Protein AF-A0A2Z7B6P4-F1 (afdb_monomer_lite)

Secondary structure (DSSP, 8-state):
-------------------HHHHTHHHHTGGGGTTTTSSSSSSSTBSS-TTTTTSSS-SSSSBSSS--SB-SS-B--SSSSTTTSSS-BSS---SSSHHHHHTSSS-STTSSSSSTTTHHHHTTTSTT-SSTTTTHHHHHTTHHHHHHHTTSSTTTTTS-S-TTTTSSSSS--BTTSTTTSTTTTTTSTTSTTSTT--TTSSSS-GGGTHHHHHHHGGGG----GGGTTTTT--STTSSTTSSTTTT----SSSGGGS-BTBS--SB---SSS-TT-TTTGGG---SSSSS--SS-SSHHHHTTS-SSSSSTTTBS-TTGGGTTT-TTS-SSSTTTTTTT-TTTSTTSSSSSSSSSTTB-SSSS--SBSBTT--TTPPPPGGGSSTT-TTSSSSS-SSSSSS-S-SS-SSS-S--TTSSSS-GGGTSS----SSSS-TTTTT--SSBTTTTTTTT---TTHHHHTTTTT------S--TTSTHHHHTT-STTSSSS-SS--------------------------------S------------STTHHHHTTGGGSSGGG-TTTS-SSSSSBSSS-SSTTTS-SSSSSBBB-SB-SSSB----S--TTTB-SSSHHHHTTTTTTTHHHHS-TTTT-STTHHHHHHTTTTTTS---STTGGGTTTTTGGGSSSSTTTTTSSTTTT--GGGTHHHHT-TTHHHHTHHHHTTTTSSSSSSS-SS-SSTTTTTT---S-TTTTGGGGG----SHHHHTTT--SSTTTSSSSSTTSSS--TTTT-SSSSSSBTTTT---GGGTTSSTTT-TT--SSSS-SSSSS-S-S-TTTSS---SSS----BSS-----S--TTSSSTT-BTTGGG-SSSS-HHHHHSSSSSSSBSSSS-TTTBTSB-S-SS----SSS--STTSS--SSSS--SSSSSSTTSSSTTS---TT-STTSTTTTTSS---S-THHHHB---TTTSB-SSSS-TT-TTTTGGGGT-S------S---STTTTTGGGG-SSTTTTTT--GGGSS-HHHHHHHHHHHHHHHHHHTT-S-HHHHHHHHHHHHTT-TTTTTGGGG--S--HHHHHHHHHHHHHHHSTT-EEEETTTEEEEGGGHHHHHHHHHHHTT--HHHHHHHHHHHHHHHIIIIIHHHHH--------GGG----SS---------------------------------------------------------------------------------------

pLDDT: mean 72.04, std 19.72, range [20.62, 92.56]

Structure (mmCIF, N/CA/C/O backbone):
data_AF-A0A2Z7B6P4-F1
#
_entry.id   AF-A0A2Z7B6P4-F1
#
loop_
_atom_site.group_PDB
_atom_site.id
_atom_site.type_symbol
_atom_site.label_atom_id
_atom_site.label_alt_id
_atom_site.label_comp_id
_atom_site.label_asym_id
_atom_site.label_entity_id
_atom_site.label_seq_id
_atom_site.pdbx_PDB_ins_code
_atom_site.Cartn_x
_atom_site.Cartn_y
_atom_site.Cartn_z
_atom_site.occupancy
_atom_site.B_iso_or_equiv
_atom_site.auth_seq_id
_atom_site.auth_comp_id
_atom_site.auth_asym_id
_atom_site.auth_atom_id
_atom_site.pdbx_PDB_model_num
ATOM 1 N N . MET A 1 1 ? -33.768 -17.126 -15.209 1.00 25.47 1 MET A N 1
ATOM 2 C CA . MET A 1 1 ? -35.132 -17.092 -14.631 1.00 25.47 1 MET A CA 1
ATOM 3 C C . MET A 1 1 ? -35.053 -17.015 -13.109 1.00 25.47 1 MET A C 1
ATOM 5 O O . MET A 1 1 ? -33.952 -17.085 -12.572 1.00 25.47 1 MET A O 1
ATOM 9 N N . ALA A 1 2 ? -36.173 -16.739 -12.441 1.00 30.47 2 ALA A N 1
ATOM 10 C CA . ALA A 1 2 ? -36.207 -16.218 -11.075 1.00 30.47 2 ALA A CA 1
ATOM 11 C C . ALA A 1 2 ? -36.108 -17.276 -9.960 1.00 30.47 2 ALA A C 1
ATOM 13 O O . ALA A 1 2 ? -36.708 -18.338 -10.050 1.00 30.47 2 ALA A O 1
ATOM 14 N N . MET A 1 3 ? -35.461 -16.895 -8.855 1.00 22.42 3 MET A N 1
ATOM 15 C CA . MET A 1 3 ? -36.092 -16.876 -7.524 1.00 22.42 3 MET A CA 1
ATOM 16 C C . MET A 1 3 ? -35.323 -15.904 -6.620 1.00 22.42 3 MET A C 1
ATOM 18 O O . MET A 1 3 ? -34.405 -16.270 -5.887 1.00 22.42 3 MET A O 1
ATOM 22 N N . GLY A 1 4 ? -35.671 -14.620 -6.717 1.00 24.25 4 GLY A N 1
ATOM 23 C CA . GLY A 1 4 ? -35.150 -13.589 -5.826 1.00 24.25 4 GLY A CA 1
ATOM 24 C C . GLY A 1 4 ? -36.003 -13.496 -4.567 1.00 24.25 4 GLY A C 1
ATOM 25 O O . GLY A 1 4 ? -37.035 -12.834 -4.590 1.00 24.25 4 GLY A O 1
ATOM 26 N N . PHE A 1 5 ? -35.566 -14.109 -3.465 1.00 25.88 5 PHE A N 1
ATOM 27 C CA . PHE A 1 5 ? -36.158 -13.832 -2.154 1.00 25.88 5 PHE A CA 1
ATOM 28 C C . PHE A 1 5 ? -35.806 -12.405 -1.724 1.00 25.88 5 PHE A C 1
ATOM 30 O O . PHE A 1 5 ? -34.721 -12.139 -1.201 1.00 25.88 5 PHE A O 1
ATOM 37 N N . ALA A 1 6 ? -36.734 -11.479 -1.956 1.00 32.88 6 ALA A N 1
ATOM 38 C CA . ALA A 1 6 ? -36.700 -10.167 -1.338 1.00 32.88 6 ALA A CA 1
ATOM 39 C C . ALA A 1 6 ? -36.921 -10.328 0.173 1.00 32.88 6 ALA A C 1
ATOM 41 O O . ALA A 1 6 ? -37.965 -10.811 0.602 1.00 32.88 6 ALA A O 1
ATOM 42 N N . ILE A 1 7 ? -35.944 -9.911 0.980 1.00 26.44 7 ILE A N 1
ATOM 43 C CA . ILE A 1 7 ? -36.135 -9.724 2.421 1.00 26.44 7 ILE A CA 1
ATOM 44 C C . ILE A 1 7 ? -36.267 -8.223 2.666 1.00 26.44 7 ILE A C 1
ATOM 46 O O . ILE A 1 7 ? -35.288 -7.509 2.894 1.00 26.44 7 ILE A O 1
ATOM 50 N N . THR A 1 8 ? -37.505 -7.743 2.584 1.00 33.22 8 THR A N 1
ATOM 51 C CA . THR A 1 8 ? -37.924 -6.499 3.230 1.00 33.22 8 THR A CA 1
ATOM 52 C C . THR A 1 8 ? -37.836 -6.699 4.740 1.00 33.22 8 THR A C 1
ATOM 54 O O . THR A 1 8 ? -38.489 -7.586 5.283 1.00 33.22 8 THR A O 1
ATOM 57 N N . GLY A 1 9 ? -37.001 -5.908 5.411 1.00 24.62 9 GLY A N 1
ATOM 58 C CA . GLY A 1 9 ? -36.741 -6.050 6.842 1.00 24.62 9 GLY A CA 1
ATOM 59 C C . GLY A 1 9 ? -36.008 -4.838 7.406 1.00 24.62 9 GLY A C 1
ATOM 60 O O . GLY A 1 9 ? -34.781 -4.738 7.292 1.00 24.62 9 GLY A O 1
ATOM 61 N N . GLU A 1 10 ? -36.800 -3.922 7.965 1.00 29.97 10 GLU A N 1
ATOM 62 C CA . GLU A 1 10 ? -36.460 -2.948 9.014 1.00 29.97 10 GLU A CA 1
ATOM 63 C C . GLU A 1 10 ? -34.976 -2.572 9.111 1.00 29.97 10 GLU A C 1
ATOM 65 O O . GLU A 1 10 ? -34.192 -3.174 9.840 1.00 29.97 10 GLU A O 1
ATOM 70 N N . ALA A 1 11 ? -34.569 -1.548 8.372 1.00 34.12 11 ALA A N 1
ATOM 71 C CA . ALA A 1 11 ? -33.454 -0.696 8.768 1.00 34.12 11 ALA A CA 1
ATOM 72 C C . ALA A 1 11 ? -34.046 0.706 8.880 1.00 34.12 11 ALA A C 1
ATOM 74 O O . ALA A 1 11 ? -34.611 1.183 7.893 1.00 34.12 11 ALA A O 1
ATOM 75 N N . GLY A 1 12 ? -34.010 1.311 10.065 1.00 43.41 12 GLY A N 1
ATOM 76 C CA . GLY A 1 12 ? -34.730 2.550 10.299 1.00 43.41 12 GLY A CA 1
ATOM 77 C C . GLY A 1 12 ? -34.123 3.699 9.509 1.00 43.41 12 GLY A C 1
ATOM 78 O O . GLY A 1 12 ? -32.914 3.791 9.257 1.00 43.41 12 GLY A O 1
ATOM 79 N N . ASP A 1 13 ? -35.009 4.555 9.009 1.00 52.75 13 ASP A N 1
ATOM 80 C CA . ASP A 1 13 ? -34.634 5.543 8.016 1.00 52.75 13 ASP A CA 1
ATOM 81 C C . ASP A 1 13 ? -34.236 6.849 8.707 1.00 52.75 13 ASP A C 1
ATOM 83 O O . ASP A 1 13 ? -35.011 7.787 8.856 1.00 52.75 13 ASP A O 1
ATOM 87 N N . TYR A 1 14 ? -32.974 6.924 9.132 1.00 67.38 14 TYR A N 1
ATOM 88 C CA . TYR A 1 14 ? -32.487 8.090 9.859 1.00 67.38 14 TYR A CA 1
ATOM 89 C C . TYR A 1 14 ? -32.640 9.388 9.059 1.00 67.38 14 TYR A C 1
ATOM 91 O O . TYR A 1 14 ? -32.294 9.457 7.871 1.00 67.38 14 TYR A O 1
ATOM 99 N N . ASN A 1 15 ? -33.101 10.437 9.727 1.00 61.72 15 ASN A N 1
ATOM 100 C CA . ASN A 1 15 ? -33.788 11.540 9.077 1.00 61.72 15 ASN A CA 1
ATOM 101 C C . ASN A 1 15 ? -32.844 12.695 8.741 1.00 61.72 15 ASN A C 1
ATOM 103 O O . ASN A 1 15 ? -32.466 13.436 9.652 1.00 61.72 15 ASN A O 1
ATOM 107 N N . GLY A 1 16 ? -32.482 12.913 7.468 1.00 64.56 16 GLY A N 1
ATOM 108 C CA . GLY A 1 16 ? -31.941 14.220 7.068 1.00 64.56 16 GLY A CA 1
ATOM 109 C C . GLY A 1 16 ? -31.173 14.373 5.750 1.00 64.56 16 GLY A C 1
ATOM 110 O O . GLY A 1 16 ? -31.099 13.468 4.924 1.00 64.56 16 GLY A O 1
ATOM 111 N N . ARG A 1 17 ? -30.652 15.593 5.540 1.00 75.25 17 ARG A N 1
ATOM 112 C CA . ARG A 1 17 ? -30.341 16.184 4.223 1.00 75.25 17 ARG A CA 1
ATOM 113 C C . ARG A 1 17 ? -28.927 16.755 4.126 1.00 75.25 17 ARG A C 1
ATOM 115 O O . ARG A 1 17 ? -28.530 17.485 5.017 1.00 75.25 17 ARG A O 1
ATOM 122 N N . MET A 1 18 ? -28.230 16.502 3.018 1.00 74.94 18 MET A N 1
ATOM 123 C CA . MET A 1 18 ? -26.963 17.162 2.654 1.00 74.94 18 MET A CA 1
ATOM 124 C C . MET A 1 18 ? -27.084 18.682 2.790 1.00 74.94 18 MET A C 1
ATOM 126 O O . MET A 1 18 ? -27.994 19.249 2.192 1.00 74.94 18 MET A O 1
ATOM 130 N N . THR A 1 19 ? -26.182 19.356 3.504 1.00 86.12 19 THR A N 1
ATOM 131 C CA . THR A 1 19 ? -26.077 20.821 3.398 1.00 86.12 19 THR A CA 1
ATOM 132 C C . THR A 1 19 ? -24.668 21.252 3.013 1.00 86.12 19 THR A C 1
ATOM 134 O O . THR A 1 19 ? -23.772 20.421 2.870 1.00 86.12 19 THR A O 1
ATOM 137 N N . LEU A 1 20 ? -24.477 22.546 2.750 1.00 80.88 20 LEU A N 1
ATOM 138 C CA . LEU A 1 20 ? -23.283 23.050 2.073 1.00 80.88 20 LEU A CA 1
ATOM 139 C C . LEU A 1 20 ? -22.001 22.730 2.831 1.00 80.88 20 LEU A C 1
ATOM 141 O O . LEU A 1 20 ? -21.051 22.227 2.250 1.00 80.88 20 LEU A O 1
ATOM 145 N N . PHE A 1 21 ? -22.008 22.964 4.137 1.00 84.19 21 PHE A N 1
ATOM 146 C CA . PHE A 1 21 ? -20.901 22.645 5.023 1.00 84.19 21 PHE A CA 1
ATOM 147 C C . PHE A 1 21 ? -20.726 21.125 5.152 1.00 84.19 21 PHE A C 1
ATOM 149 O O . PHE A 1 21 ? -19.793 20.743 5.813 1.00 84.19 21 PHE A O 1
ATOM 156 N N . VAL A 1 22 ? -21.558 20.248 4.556 1.00 84.75 22 VAL A N 1
ATOM 157 C CA . VAL A 1 22 ? -21.144 18.867 4.227 1.00 84.75 22 VAL A CA 1
ATOM 158 C C . VAL A 1 22 ? -20.193 18.880 3.066 1.00 84.75 22 VAL A C 1
ATOM 160 O O . VAL A 1 22 ? -19.111 18.332 3.170 1.00 84.75 22 VAL A O 1
ATOM 163 N N . ILE A 1 23 ? -20.641 19.431 1.945 1.00 85.06 23 ILE A N 1
ATOM 164 C CA . ILE A 1 23 ? -20.043 19.211 0.636 1.00 85.06 23 ILE A CA 1
ATOM 165 C C . ILE A 1 23 ? -18.777 20.042 0.504 1.00 85.06 23 ILE A C 1
ATOM 167 O O . ILE A 1 23 ? -17.749 19.459 0.209 1.00 85.06 23 ILE A O 1
ATOM 171 N N . LEU A 1 24 ? -18.820 21.347 0.818 1.00 84.69 24 LEU A N 1
ATOM 172 C CA . LEU A 1 24 ? -17.640 22.220 0.925 1.00 84.69 24 LEU A CA 1
ATOM 173 C C . LEU A 1 24 ? -16.552 21.555 1.732 1.00 84.69 24 LEU A C 1
ATOM 175 O O . LEU A 1 24 ? -15.373 21.643 1.433 1.00 84.69 24 LEU A O 1
ATOM 179 N N . SER A 1 25 ? -16.960 20.940 2.820 1.00 85.75 25 SER A N 1
ATOM 180 C CA . SER A 1 25 ? -16.035 20.522 3.830 1.00 85.75 25 SER A CA 1
ATOM 181 C C . SER A 1 25 ? -15.534 19.131 3.475 1.00 85.75 25 SER A C 1
ATOM 183 O O . SER A 1 25 ? -14.335 18.955 3.383 1.00 85.75 25 SER A O 1
ATOM 185 N N . CYS A 1 26 ? -16.391 18.226 3.017 1.00 85.12 26 CYS A N 1
ATOM 186 C CA . CYS A 1 26 ? -16.032 17.076 2.187 1.00 85.12 26 CYS A CA 1
ATOM 187 C C . CYS A 1 26 ? -15.504 17.429 0.776 1.00 85.12 26 CYS A C 1
ATOM 189 O O . CYS A 1 26 ? -15.462 16.551 -0.077 1.00 85.12 26 CYS A O 1
ATOM 191 N N . ALA A 1 27 ? -15.075 18.669 0.527 1.00 84.00 27 ALA A N 1
ATOM 192 C CA . ALA A 1 27 ? -14.381 19.104 -0.685 1.00 84.00 27 ALA A CA 1
ATOM 193 C C . ALA A 1 27 ? -13.042 19.758 -0.329 1.00 84.00 27 ALA A C 1
ATOM 195 O O . ALA A 1 27 ? -12.047 19.419 -0.948 1.00 84.00 27 ALA A O 1
ATOM 196 N N . VAL A 1 28 ? -12.969 20.559 0.742 1.00 85.56 28 VAL A N 1
ATOM 197 C CA . VAL A 1 28 ? -11.722 20.923 1.431 1.00 85.56 28 VAL A CA 1
ATOM 198 C C . VAL A 1 28 ? -11.040 19.632 1.846 1.00 85.56 28 VAL A C 1
ATOM 200 O O . VAL A 1 28 ? -9.995 19.343 1.303 1.00 85.56 28 VAL A O 1
ATOM 203 N N . ALA A 1 29 ? -11.718 18.775 2.609 1.00 84.81 29 ALA A N 1
ATOM 204 C CA . ALA A 1 29 ? -11.383 17.369 2.853 1.00 84.81 29 ALA A CA 1
ATOM 205 C C . ALA A 1 29 ? -10.723 16.713 1.671 1.00 84.81 29 ALA A C 1
ATOM 207 O O . ALA A 1 29 ? -9.751 16.005 1.833 1.00 84.81 29 ALA A O 1
ATOM 208 N N . ALA A 1 30 ? -11.320 16.916 0.504 1.00 85.31 30 ALA A N 1
ATOM 209 C CA . ALA A 1 30 ? -10.973 16.281 -0.733 1.00 85.31 30 ALA A CA 1
ATOM 210 C C . ALA A 1 30 ? -9.702 16.887 -1.318 1.00 85.31 30 ALA A C 1
ATOM 212 O O . ALA A 1 30 ? -8.832 16.109 -1.688 1.00 85.31 30 ALA A O 1
ATOM 213 N N . MET A 1 31 ? -9.508 18.213 -1.239 1.00 82.69 31 MET A N 1
ATOM 214 C CA . MET A 1 31 ? -8.195 18.901 -1.297 1.00 82.69 31 MET A CA 1
ATOM 215 C C . MET A 1 31 ? -7.189 18.360 -0.284 1.00 82.69 31 MET A C 1
ATOM 217 O O . MET A 1 31 ? -6.009 18.693 -0.332 1.00 82.69 31 MET A O 1
ATOM 221 N N . GLY A 1 32 ? -7.605 17.395 0.516 1.00 81.69 32 GLY A N 1
ATOM 222 C CA . GLY A 1 32 ? -6.811 16.674 1.449 1.00 81.69 32 GLY A CA 1
ATOM 223 C C . GLY A 1 32 ? -5.960 15.474 1.096 1.00 81.69 32 GLY A C 1
ATOM 224 O O . GLY A 1 32 ? -5.645 14.714 1.988 1.00 81.69 32 GLY A O 1
ATOM 225 N N . GLY A 1 33 ? -5.475 15.192 -0.093 1.00 83.19 33 GLY A N 1
ATOM 226 C CA . GLY A 1 33 ? -5.814 15.700 -1.388 1.00 83.19 33 GLY A CA 1
ATOM 227 C C . GLY A 1 33 ? -4.585 15.855 -2.195 1.00 83.19 33 GLY A C 1
ATOM 228 O O . GLY A 1 33 ? -3.896 14.865 -2.377 1.00 83.19 33 GLY A O 1
ATOM 229 N N . VAL A 1 34 ? -4.314 17.107 -2.580 1.00 86.25 34 VAL A N 1
ATOM 230 C CA . VAL A 1 34 ? -3.411 17.652 -3.615 1.00 86.25 34 VAL A CA 1
ATOM 231 C C . VAL A 1 34 ? -1.940 17.184 -3.646 1.00 86.25 34 VAL A C 1
ATOM 233 O O . VAL A 1 34 ? -1.115 17.758 -4.344 1.00 86.25 34 VAL A O 1
ATOM 236 N N . ILE A 1 35 ? -1.620 16.116 -2.919 1.00 89.12 35 ILE A N 1
ATOM 237 C CA . ILE A 1 35 ? -0.332 15.472 -2.739 1.00 89.12 35 ILE A CA 1
ATOM 238 C C . ILE A 1 35 ? -0.345 13.894 -2.776 1.00 89.12 35 ILE A C 1
ATOM 240 O O . ILE A 1 35 ? 0.747 13.357 -2.824 1.00 89.12 35 ILE A O 1
ATOM 244 N N . PHE A 1 36 ? -1.430 13.069 -2.813 1.00 89.38 36 PHE A N 1
ATOM 245 C CA . PHE A 1 36 ? -1.277 11.582 -3.041 1.00 89.38 36 PHE A CA 1
ATOM 246 C C . PHE A 1 36 ? -1.965 10.892 -4.261 1.00 89.38 36 PHE A C 1
ATOM 248 O O . PHE A 1 36 ? -2.802 10.005 -4.215 1.00 89.38 36 PHE A O 1
ATOM 255 N N . GLY A 1 37 ? -1.545 11.145 -5.466 1.00 86.00 37 GLY A N 1
ATOM 256 C CA . GLY A 1 37 ? -0.848 12.338 -5.818 1.00 86.00 37 GLY A CA 1
ATOM 257 C C . GLY A 1 37 ? 0.592 12.246 -6.168 1.00 86.00 37 GLY A C 1
ATOM 258 O O . GLY A 1 37 ? 0.832 12.375 -7.354 1.00 86.00 37 GLY A O 1
ATOM 259 N N . TYR A 1 38 ? 1.521 12.158 -5.203 1.00 88.19 38 TYR A N 1
ATOM 260 C CA . TYR A 1 38 ? 2.846 12.748 -5.398 1.00 88.19 38 TYR A CA 1
ATOM 261 C C . TYR A 1 38 ? 4.034 11.838 -5.807 1.00 88.19 38 TYR A C 1
ATOM 263 O O . TYR A 1 38 ? 4.581 12.456 -6.693 1.00 88.19 38 TYR A O 1
ATOM 271 N N . ASP A 1 39 ? 4.318 10.511 -5.399 1.00 87.56 39 ASP A N 1
ATOM 272 C CA . ASP A 1 39 ? 5.130 9.152 -5.769 1.00 87.56 39 ASP A CA 1
ATOM 273 C C . ASP A 1 39 ? 4.695 7.791 -6.692 1.00 87.56 39 ASP A C 1
ATOM 275 O O . ASP A 1 39 ? 5.081 6.726 -6.245 1.00 87.56 39 ASP A O 1
ATOM 279 N N . ILE A 1 40 ? 3.970 7.397 -7.838 1.00 86.19 40 ILE A N 1
ATOM 280 C CA . ILE A 1 40 ? 3.212 7.648 -9.188 1.00 86.19 40 ILE A CA 1
ATOM 281 C C . ILE A 1 40 ? 3.747 8.441 -10.439 1.00 86.19 40 ILE A C 1
ATOM 283 O O . ILE A 1 40 ? 4.439 7.801 -11.196 1.00 86.19 40 ILE A O 1
ATOM 287 N N . GLY A 1 41 ? 3.329 9.668 -10.832 1.00 79.25 41 GLY A N 1
ATOM 288 C CA . GLY A 1 41 ? 3.496 10.269 -12.195 1.00 79.25 41 GLY A CA 1
ATOM 289 C C . GLY A 1 41 ? 4.276 11.598 -12.323 1.00 79.25 41 GLY A C 1
ATOM 290 O O . GLY A 1 41 ? 4.290 12.217 -13.386 1.00 79.25 41 GLY A O 1
ATOM 291 N N . VAL A 1 42 ? 4.915 12.024 -11.236 1.00 84.31 42 VAL A N 1
ATOM 292 C CA . VAL A 1 42 ? 6.293 12.601 -11.198 1.00 84.31 42 VAL A CA 1
ATOM 293 C C . VAL A 1 42 ? 7.251 11.425 -10.736 1.00 84.31 42 VAL A C 1
ATOM 295 O O . VAL A 1 42 ? 6.663 10.373 -10.722 1.00 84.31 42 VAL A O 1
ATOM 298 N N . SER A 1 43 ? 8.597 11.316 -10.510 1.00 80.94 43 SER A N 1
ATOM 299 C CA . SER A 1 43 ? 9.364 9.981 -10.408 1.00 80.94 43 SER A CA 1
ATOM 300 C C . SER A 1 43 ? 9.942 9.256 -11.671 1.00 80.94 43 SER A C 1
ATOM 302 O O . SER A 1 43 ? 10.424 9.900 -12.567 1.00 80.94 43 SER A O 1
ATOM 304 N N . GLY A 1 44 ? 9.848 7.941 -11.867 1.00 77.44 44 GLY A N 1
ATOM 305 C CA . GLY A 1 44 ? 10.097 7.141 -13.107 1.00 77.44 44 GLY A CA 1
ATOM 306 C C . GLY A 1 44 ? 9.748 7.643 -14.547 1.00 77.44 44 GLY A C 1
ATOM 307 O O . GLY A 1 44 ? 9.835 6.846 -15.470 1.00 77.44 44 GLY A O 1
ATOM 308 N N . GLY A 1 45 ? 9.340 8.892 -14.829 1.00 73.94 45 GLY A N 1
ATOM 309 C CA . GLY A 1 45 ? 8.661 9.260 -16.092 1.00 73.94 45 GLY A CA 1
ATOM 310 C C . GLY A 1 45 ? 8.415 10.704 -16.557 1.00 73.94 45 GLY A C 1
ATOM 311 O O . GLY A 1 45 ? 7.312 11.218 -16.646 1.00 73.94 45 GLY A O 1
ATOM 312 N N . VAL A 1 46 ? 9.382 11.347 -17.151 1.00 82.94 46 VAL A N 1
ATOM 313 C CA . VAL A 1 46 ? 10.648 11.744 -16.575 1.00 82.94 46 VAL A CA 1
ATOM 314 C C . VAL A 1 46 ? 11.431 10.729 -15.688 1.00 82.94 46 VAL A C 1
ATOM 316 O O . VAL A 1 46 ? 11.758 10.988 -14.536 1.00 82.94 46 VAL A O 1
ATOM 319 N N . THR A 1 47 ? 11.741 9.541 -16.244 1.00 78.19 47 THR A N 1
ATOM 320 C CA . THR A 1 47 ? 12.914 8.627 -15.983 1.00 78.19 47 THR A CA 1
ATOM 321 C C . THR A 1 47 ? 13.303 7.816 -17.194 1.00 78.19 47 THR A C 1
ATOM 323 O O . THR A 1 47 ? 14.430 7.421 -17.434 1.00 78.19 47 THR A O 1
ATOM 326 N N . SER A 1 48 ? 12.319 7.696 -18.042 1.00 74.00 48 SER A N 1
ATOM 327 C CA . SER A 1 48 ? 12.434 8.234 -19.374 1.00 74.00 48 SER A CA 1
ATOM 328 C C . SER A 1 48 ? 13.483 9.330 -19.742 1.00 74.00 48 SER A C 1
ATOM 330 O O . SER A 1 48 ? 14.239 9.047 -20.658 1.00 74.00 48 SER A O 1
ATOM 332 N N . MET A 1 49 ? 13.439 10.601 -19.284 1.00 79.19 49 MET A N 1
ATOM 333 C CA . MET A 1 49 ? 14.015 11.751 -20.039 1.00 79.19 49 MET A CA 1
ATOM 334 C C . MET A 1 49 ? 15.556 11.849 -20.034 1.00 79.19 49 MET A C 1
ATOM 336 O O . MET A 1 49 ? 16.233 11.555 -19.049 1.00 79.19 49 MET A O 1
ATOM 340 N N . GLU A 1 50 ? 16.109 12.305 -21.162 1.00 80.00 50 GLU A N 1
ATOM 341 C CA . GLU A 1 50 ? 17.543 12.311 -21.479 1.00 80.00 50 GLU A CA 1
ATOM 342 C C . GLU A 1 50 ? 18.470 12.940 -20.429 1.00 80.00 50 GLU A C 1
ATOM 344 O O . GLU A 1 50 ? 19.404 12.273 -19.984 1.00 80.00 50 GLU A O 1
ATOM 349 N N . PRO A 1 51 ? 18.308 14.212 -20.027 1.00 80.75 51 PRO A N 1
ATOM 350 C CA . PRO A 1 51 ? 19.437 14.894 -19.395 1.00 80.75 51 PRO A CA 1
ATOM 351 C C . PRO A 1 51 ? 19.429 14.803 -17.857 1.00 80.75 51 PRO A C 1
ATOM 353 O O . PRO A 1 51 ? 20.420 15.116 -17.198 1.00 80.75 51 PRO A O 1
ATOM 356 N N . PHE A 1 52 ? 18.368 14.281 -17.241 1.00 83.75 52 PHE A N 1
ATOM 357 C CA . PHE A 1 52 ? 18.435 13.662 -15.916 1.00 83.75 52 PHE A CA 1
ATOM 358 C C . PHE A 1 52 ? 18.740 12.176 -16.053 1.00 83.75 52 PHE A C 1
ATOM 360 O O . PHE A 1 52 ? 19.026 11.564 -15.054 1.00 83.75 52 PHE A O 1
ATOM 367 N N . LEU A 1 53 ? 18.774 11.558 -17.235 1.00 79.88 53 LEU A N 1
ATOM 368 C CA . LEU A 1 53 ? 19.707 10.439 -17.391 1.00 79.88 53 LEU A CA 1
ATOM 369 C C . LEU A 1 53 ? 21.170 10.967 -17.405 1.00 79.88 53 LEU A C 1
ATOM 371 O O . LEU A 1 53 ? 22.066 10.151 -17.514 1.00 79.88 53 LEU A O 1
ATOM 375 N N . LYS A 1 54 ? 21.480 12.277 -17.185 1.00 78.06 54 LYS A N 1
ATOM 376 C CA . LYS A 1 54 ? 22.849 12.869 -17.306 1.00 78.06 54 LYS A CA 1
ATOM 377 C C . LYS A 1 54 ? 23.608 13.454 -16.086 1.00 78.06 54 LYS A C 1
ATOM 379 O O . LYS A 1 54 ? 24.812 13.238 -16.018 1.00 78.06 54 LYS A O 1
ATOM 384 N N . LYS A 1 55 ? 23.047 14.277 -15.184 1.00 78.44 55 LYS A N 1
ATOM 385 C CA . LYS A 1 55 ? 23.751 15.256 -14.298 1.00 78.44 55 LYS A CA 1
ATOM 386 C C . LYS A 1 55 ? 23.912 15.014 -12.764 1.00 78.44 55 LYS A C 1
ATOM 388 O O . LYS A 1 55 ? 24.904 15.486 -12.238 1.00 78.44 55 LYS A O 1
ATOM 393 N N . PHE A 1 56 ? 23.110 14.228 -12.032 1.00 81.44 56 PHE A N 1
ATOM 394 C CA . PHE A 1 56 ? 23.342 13.644 -10.657 1.00 81.44 56 PHE A CA 1
ATOM 395 C C . PHE A 1 56 ? 23.224 12.046 -10.456 1.00 81.44 56 PHE A C 1
ATOM 397 O O . PHE A 1 56 ? 22.102 11.657 -10.202 1.00 81.44 56 PHE A O 1
ATOM 404 N N . PHE A 1 57 ? 24.265 11.132 -10.530 1.00 82.12 57 PHE A N 1
ATOM 405 C CA . PHE A 1 57 ? 24.439 9.594 -10.586 1.00 82.12 57 PHE A CA 1
ATOM 406 C C . PHE A 1 57 ? 24.928 8.920 -11.954 1.00 82.12 57 PHE A C 1
ATOM 408 O O . PHE A 1 57 ? 24.080 8.459 -12.695 1.00 82.12 57 PHE A O 1
ATOM 415 N N . SER A 1 58 ? 26.224 8.730 -12.348 1.00 76.75 58 SER A N 1
ATOM 416 C CA . SER A 1 58 ? 26.684 8.303 -13.748 1.00 76.75 58 SER A CA 1
ATOM 417 C C . SER A 1 58 ? 27.133 6.858 -14.240 1.00 76.75 58 SER A C 1
ATOM 419 O O . SER A 1 58 ? 28.313 6.543 -14.127 1.00 76.75 58 SER A O 1
ATOM 421 N N . LYS A 1 59 ? 26.309 6.065 -14.987 1.00 76.88 59 LYS A N 1
ATOM 422 C CA . LYS A 1 59 ? 26.649 4.945 -15.951 1.00 76.88 59 LYS A CA 1
ATOM 423 C C . LYS A 1 59 ? 25.561 4.511 -17.024 1.00 76.88 59 LYS A C 1
ATOM 425 O O . LYS A 1 59 ? 25.726 3.446 -17.601 1.00 76.88 59 LYS A O 1
ATOM 430 N N . VAL A 1 60 ? 24.524 5.311 -17.376 1.00 78.06 60 VAL A N 1
ATOM 431 C CA . VAL A 1 60 ? 23.466 5.105 -18.430 1.00 78.06 60 VAL A CA 1
ATOM 432 C C . VAL A 1 60 ? 23.032 6.397 -19.276 1.00 78.06 60 VAL A C 1
ATOM 434 O O . VAL A 1 60 ? 22.259 7.208 -18.818 1.00 78.06 60 VAL A O 1
ATOM 437 N N . TYR A 1 61 ? 23.502 6.607 -20.532 1.00 76.19 61 TYR A N 1
ATOM 438 C CA . TYR A 1 61 ? 23.622 7.836 -21.415 1.00 76.19 61 TYR A CA 1
ATOM 439 C C . TYR A 1 61 ? 24.519 7.554 -22.678 1.00 76.19 61 TYR A C 1
ATOM 441 O O . TYR A 1 61 ? 24.139 7.930 -23.772 1.00 76.19 61 TYR A O 1
ATOM 449 N N . THR A 1 62 ? 25.596 6.742 -22.629 1.00 77.25 62 THR A N 1
ATOM 450 C CA . THR A 1 62 ? 26.264 6.135 -23.836 1.00 77.25 62 THR A CA 1
ATOM 451 C C . THR A 1 62 ? 25.448 4.948 -24.485 1.00 77.25 62 THR A C 1
ATOM 453 O O . THR A 1 62 ? 24.387 5.265 -24.909 1.00 77.25 62 THR A O 1
ATOM 456 N N . ARG A 1 63 ? 25.606 3.613 -24.498 1.00 77.00 63 ARG A N 1
ATOM 457 C CA . ARG A 1 63 ? 24.574 2.573 -24.961 1.00 77.00 63 ARG A CA 1
ATOM 458 C C . ARG A 1 63 ? 23.125 2.860 -25.595 1.00 77.00 63 ARG A C 1
ATOM 460 O O . ARG A 1 63 ? 22.163 2.453 -24.936 1.00 77.00 63 ARG A O 1
ATOM 467 N N . MET A 1 64 ? 22.859 3.415 -26.803 1.00 70.75 64 MET A N 1
ATOM 468 C CA . MET A 1 64 ? 21.858 2.861 -27.792 1.00 70.75 64 MET A CA 1
ATOM 469 C C . MET A 1 64 ? 21.973 3.179 -29.338 1.00 70.75 64 MET A C 1
ATOM 471 O O . MET A 1 64 ? 20.985 2.966 -30.040 1.00 70.75 64 MET A O 1
ATOM 475 N N . MET A 1 65 ? 23.083 3.667 -29.916 1.00 65.12 65 MET A N 1
ATOM 476 C CA . MET A 1 65 ? 23.264 3.925 -31.370 1.00 65.12 65 MET A CA 1
ATOM 477 C C . MET A 1 65 ? 24.323 3.073 -32.137 1.00 65.12 65 MET A C 1
ATOM 479 O O . MET A 1 65 ? 24.447 3.239 -33.347 1.00 65.12 65 MET A O 1
ATOM 483 N N . GLU A 1 66 ? 25.062 2.161 -31.493 1.00 59.84 66 GLU A N 1
ATOM 484 C CA . GLU A 1 66 ? 25.751 1.001 -32.129 1.00 59.84 66 GLU A CA 1
ATOM 485 C C . GLU A 1 66 ? 24.788 -0.226 -32.246 1.00 59.84 66 GLU A C 1
ATOM 487 O O . GLU A 1 66 ? 23.590 -0.079 -31.986 1.00 59.84 66 GLU A O 1
ATOM 492 N N . ASP A 1 67 ? 25.267 -1.446 -32.554 1.00 58.56 67 ASP A N 1
ATOM 493 C CA . ASP A 1 67 ? 24.462 -2.693 -32.450 1.00 58.56 67 ASP A CA 1
ATOM 494 C C . ASP A 1 67 ? 24.586 -3.395 -31.065 1.00 58.56 67 ASP A C 1
ATOM 496 O O . ASP A 1 67 ? 25.194 -2.875 -30.130 1.00 58.56 67 ASP A O 1
ATOM 500 N N . THR A 1 68 ? 23.879 -4.508 -30.853 1.00 58.47 68 THR A N 1
ATOM 501 C CA . THR A 1 68 ? 22.836 -4.503 -29.816 1.00 58.47 68 THR A CA 1
ATOM 502 C C . THR A 1 68 ? 22.902 -5.534 -28.677 1.00 58.47 68 THR A C 1
ATOM 504 O O . THR A 1 68 ? 22.136 -5.404 -27.717 1.00 58.47 68 THR A O 1
ATOM 507 N N . ASP A 1 69 ? 23.775 -6.536 -28.761 1.00 57.50 69 ASP A N 1
ATOM 508 C CA . ASP A 1 69 ? 24.103 -7.596 -27.783 1.00 57.50 69 ASP A CA 1
ATOM 509 C C . ASP A 1 69 ? 23.088 -7.958 -26.683 1.00 57.50 69 ASP A C 1
ATOM 511 O O . ASP A 1 69 ? 22.374 -8.953 -26.810 1.00 57.50 69 ASP A O 1
ATOM 515 N N . ILE A 1 70 ? 22.995 -7.229 -25.566 1.00 66.69 70 ILE A N 1
ATOM 516 C CA . ILE A 1 70 ? 22.026 -7.586 -24.518 1.00 66.69 70 ILE A CA 1
ATOM 517 C C . ILE A 1 70 ? 20.660 -6.950 -24.810 1.00 66.69 70 ILE A C 1
ATOM 519 O O . ILE A 1 70 ? 20.155 -6.185 -23.988 1.00 66.69 70 ILE A O 1
ATOM 523 N N . SER A 1 71 ? 20.007 -7.365 -25.906 1.00 68.38 71 SER A N 1
ATOM 524 C CA . SER A 1 71 ? 18.531 -7.402 -26.079 1.00 68.38 71 SER A CA 1
ATOM 525 C C . SER A 1 71 ? 17.785 -6.056 -25.848 1.00 68.38 71 SER A C 1
ATOM 527 O O . SER A 1 71 ? 18.434 -5.027 -25.695 1.00 68.38 71 SER A O 1
ATOM 529 N N . ASN A 1 72 ? 16.444 -6.011 -25.720 1.00 63.06 72 ASN A N 1
ATOM 530 C CA . ASN A 1 72 ? 15.773 -4.825 -25.119 1.00 63.06 72 ASN A CA 1
ATOM 531 C C . ASN A 1 72 ? 15.800 -4.962 -23.596 1.00 63.06 72 ASN A C 1
ATOM 533 O O . ASN A 1 72 ? 15.776 -3.982 -22.861 1.00 63.06 72 ASN A O 1
ATOM 537 N N . TYR A 1 73 ? 15.577 -6.167 -23.098 1.00 62.41 73 TYR A N 1
ATOM 538 C CA . TYR A 1 73 ? 14.770 -6.355 -21.891 1.00 62.41 73 TYR A CA 1
ATOM 539 C C . TYR A 1 73 ? 15.540 -6.321 -20.578 1.00 62.41 73 TYR A C 1
ATOM 541 O O . TYR A 1 73 ? 15.019 -6.775 -19.565 1.00 62.41 73 TYR A O 1
ATOM 549 N N . CYS A 1 74 ? 16.767 -5.813 -20.602 1.00 70.06 74 CYS A N 1
ATOM 550 C CA . CYS A 1 74 ? 17.839 -6.198 -19.693 1.00 70.06 74 CYS A CA 1
ATOM 551 C C . CYS A 1 74 ? 18.783 -5.017 -19.276 1.00 70.06 74 CYS A C 1
ATOM 553 O O . CYS A 1 74 ? 19.980 -5.222 -19.113 1.00 70.06 74 CYS A O 1
ATOM 555 N N . LYS A 1 75 ? 18.268 -3.785 -19.071 1.00 67.62 75 LYS A N 1
ATOM 556 C CA . LYS A 1 75 ? 18.935 -2.647 -18.376 1.00 67.62 75 LYS A CA 1
ATOM 557 C C . LYS A 1 75 ? 18.177 -2.225 -17.065 1.00 67.62 75 LYS A C 1
ATOM 559 O O . LYS A 1 75 ? 17.618 -1.142 -16.996 1.00 67.62 75 LYS A O 1
ATOM 564 N N . PHE A 1 76 ? 18.080 -3.057 -16.028 1.00 67.56 76 PHE A N 1
ATOM 565 C CA . PHE A 1 76 ? 17.710 -2.829 -14.593 1.00 67.56 76 PHE A CA 1
ATOM 566 C C . PHE A 1 76 ? 17.307 -4.121 -13.877 1.00 67.56 76 PHE A C 1
ATOM 568 O O . PHE A 1 76 ? 16.186 -4.280 -13.399 1.00 67.56 76 PHE A O 1
ATOM 575 N N . ASP A 1 77 ? 18.244 -5.073 -13.817 1.00 70.88 77 ASP A N 1
ATOM 576 C CA . ASP A 1 77 ? 18.103 -6.248 -12.955 1.00 70.88 77 ASP A CA 1
ATOM 577 C C . ASP A 1 77 ? 18.202 -5.828 -11.486 1.00 70.88 77 ASP A C 1
ATOM 579 O O . ASP A 1 77 ? 17.210 -5.415 -10.919 1.00 70.88 77 ASP A O 1
ATOM 583 N N . SER A 1 78 ? 19.403 -5.860 -10.921 1.00 74.69 78 SER A N 1
ATOM 584 C CA . SER A 1 78 ? 19.994 -4.848 -10.045 1.00 74.69 78 SER A CA 1
ATOM 585 C C . SER A 1 78 ? 19.195 -4.221 -8.862 1.00 74.69 78 SER A C 1
ATOM 587 O O . SER A 1 78 ? 18.330 -4.893 -8.316 1.00 74.69 78 SER A O 1
ATOM 589 N N . GLN A 1 79 ? 19.657 -3.085 -8.283 1.00 74.38 79 GLN A N 1
ATOM 590 C CA . GLN A 1 79 ? 19.457 -2.642 -6.867 1.00 74.38 79 GLN A CA 1
ATOM 591 C C . GLN A 1 79 ? 19.897 -1.175 -6.441 1.00 74.38 79 GLN A C 1
ATOM 593 O O . GLN A 1 79 ? 19.523 -0.755 -5.350 1.00 74.38 79 GLN A O 1
ATOM 598 N N . LEU A 1 80 ? 20.671 -0.369 -7.214 1.00 72.38 80 LEU A N 1
ATOM 599 C CA . LEU A 1 80 ? 21.008 1.069 -6.984 1.00 72.38 80 LEU A CA 1
ATOM 600 C C . LEU A 1 80 ? 20.570 1.999 -8.123 1.00 72.38 80 LEU A C 1
ATOM 602 O O . LEU A 1 80 ? 19.932 1.513 -9.038 1.00 72.38 80 LEU A O 1
ATOM 606 N N . LEU A 1 81 ? 20.570 3.332 -7.914 1.00 67.62 81 LEU A N 1
ATOM 607 C CA . LEU A 1 81 ? 19.484 4.254 -8.368 1.00 67.62 81 LEU A CA 1
ATOM 608 C C . LEU A 1 81 ? 18.069 3.690 -8.098 1.00 67.62 81 LEU A C 1
ATOM 610 O O . LEU A 1 81 ? 17.045 4.147 -8.578 1.00 67.62 81 LEU A O 1
ATOM 614 N N . THR A 1 82 ? 18.038 2.635 -7.304 1.00 79.50 82 THR A N 1
ATOM 615 C CA . THR A 1 82 ? 16.974 1.706 -7.049 1.00 79.50 82 THR A CA 1
ATOM 616 C C . THR A 1 82 ? 17.218 1.089 -5.651 1.00 79.50 82 THR A C 1
ATOM 618 O O . THR A 1 82 ? 16.763 -0.016 -5.385 1.00 79.50 82 THR A O 1
ATOM 621 N N . LEU A 1 83 ? 17.879 1.700 -4.637 1.00 75.12 83 LEU A N 1
ATOM 622 C CA . LEU A 1 83 ? 18.467 3.046 -4.347 1.00 75.12 83 LEU A CA 1
ATOM 623 C C . LEU A 1 83 ? 17.793 4.310 -4.965 1.00 75.12 83 LEU A C 1
ATOM 625 O O . LEU A 1 83 ? 18.444 5.332 -5.138 1.00 75.12 83 LEU A O 1
ATOM 629 N N . PHE A 1 84 ? 16.498 4.229 -5.292 1.00 76.25 84 PHE A N 1
ATOM 630 C CA . PHE A 1 84 ? 15.547 5.341 -5.499 1.00 76.25 84 PHE A CA 1
ATOM 631 C C . PHE A 1 84 ? 14.148 4.749 -5.703 1.00 76.25 84 PHE A C 1
ATOM 633 O O . PHE A 1 84 ? 13.185 5.191 -5.085 1.00 76.25 84 PHE A O 1
ATOM 640 N N . THR A 1 85 ? 14.098 3.700 -6.532 1.00 73.56 85 THR A N 1
ATOM 641 C CA . THR A 1 85 ? 12.919 2.984 -7.043 1.00 73.56 85 THR A CA 1
ATOM 642 C C . THR A 1 85 ? 13.236 1.509 -7.401 1.00 73.56 85 THR A C 1
ATOM 644 O O . THR A 1 85 ? 13.917 1.282 -8.393 1.00 73.56 85 THR A O 1
ATOM 647 N N . SER A 1 86 ? 12.772 0.482 -6.659 1.00 80.50 86 SER A N 1
ATOM 648 C CA . SER A 1 86 ? 13.031 -0.952 -6.990 1.00 80.50 86 SER A CA 1
ATOM 649 C C . SER A 1 86 ? 11.891 -1.943 -6.721 1.00 80.50 86 SER A C 1
ATOM 651 O O . SER A 1 86 ? 11.163 -2.331 -7.631 1.00 80.50 86 SER A O 1
ATOM 653 N N . SER A 1 87 ? 11.776 -2.341 -5.457 1.00 83.00 87 SER A N 1
ATOM 654 C CA . SER A 1 87 ? 10.625 -2.795 -4.689 1.00 83.00 87 SER A CA 1
ATOM 655 C C . SER A 1 87 ? 10.600 -1.741 -3.601 1.00 83.00 87 SER A C 1
ATOM 657 O O . SER A 1 87 ? 11.253 -1.924 -2.583 1.00 83.00 87 SER A O 1
ATOM 659 N N . LEU A 1 88 ? 9.976 -0.593 -3.886 1.00 86.44 88 LEU A N 1
ATOM 660 C CA . LEU A 1 88 ? 10.098 0.705 -3.200 1.00 86.44 88 LEU A CA 1
ATOM 661 C C . LEU A 1 88 ? 9.586 0.709 -1.747 1.00 86.44 88 LEU A C 1
ATOM 663 O O . LEU A 1 88 ? 8.808 1.579 -1.395 1.00 86.44 88 LEU A O 1
ATOM 667 N N . TYR A 1 89 ? 9.968 -0.310 -0.954 1.00 87.50 89 TYR A N 1
ATOM 668 C CA . TYR A 1 89 ? 9.535 -0.809 0.435 1.00 87.50 89 TYR A CA 1
ATOM 669 C C . TYR A 1 89 ? 11.051 -1.019 1.040 1.00 87.50 89 TYR A C 1
ATOM 671 O O . TYR A 1 89 ? 12.039 -0.565 0.460 1.00 87.50 89 TYR A O 1
ATOM 679 N N . LEU A 1 90 ? 11.320 -1.416 2.301 1.00 82.12 90 LEU A N 1
ATOM 680 C CA . LEU A 1 90 ? 12.582 -1.556 3.067 1.00 82.12 90 LEU A CA 1
ATOM 681 C C . LEU A 1 90 ? 13.340 -0.420 3.906 1.00 82.12 90 LEU A C 1
ATOM 683 O O . LEU A 1 90 ? 14.528 -0.581 4.122 1.00 82.12 90 LEU A O 1
ATOM 687 N N . ALA A 1 91 ? 12.754 0.657 4.515 1.00 86.94 91 ALA A N 1
ATOM 688 C CA . ALA A 1 91 ? 13.393 1.687 5.412 1.00 86.94 91 ALA A CA 1
ATOM 689 C C . ALA A 1 91 ? 13.054 1.773 6.926 1.00 86.94 91 ALA A C 1
ATOM 691 O O . ALA A 1 91 ? 13.958 1.663 7.732 1.00 86.94 91 ALA A O 1
ATOM 692 N N . GLY A 1 92 ? 11.842 2.051 7.439 1.00 80.38 92 GLY A N 1
ATOM 693 C CA . GLY A 1 92 ? 10.525 1.707 6.903 1.00 80.38 92 GLY A CA 1
ATOM 694 C C . GLY A 1 92 ? 9.511 2.767 6.538 1.00 80.38 92 GLY A C 1
ATOM 695 O O . GLY A 1 92 ? 9.921 3.754 5.973 1.00 80.38 92 GLY A O 1
ATOM 696 N N . LEU A 1 93 ? 8.196 2.543 6.659 1.00 88.19 93 LEU A N 1
ATOM 697 C CA . LEU A 1 93 ? 7.384 1.759 7.615 1.00 88.19 93 LEU A CA 1
ATOM 698 C C . LEU A 1 93 ? 7.450 2.198 9.124 1.00 88.19 93 LEU A C 1
ATOM 700 O O . LEU A 1 93 ? 6.703 1.574 9.857 1.00 88.19 93 LEU A O 1
ATOM 704 N N . ILE A 1 94 ? 8.232 3.220 9.611 1.00 86.62 94 ILE A N 1
ATOM 705 C CA . ILE A 1 94 ? 8.558 3.547 11.079 1.00 86.62 94 ILE A CA 1
ATOM 706 C C . ILE A 1 94 ? 7.849 4.694 11.871 1.00 86.62 94 ILE A C 1
ATOM 708 O O . ILE A 1 94 ? 7.730 4.554 13.079 1.00 86.62 94 ILE A O 1
ATOM 712 N N . THR A 1 95 ? 7.338 5.779 11.260 1.00 90.19 95 THR A N 1
ATOM 713 C CA . THR A 1 95 ? 6.394 6.796 11.779 1.00 90.19 95 THR A CA 1
ATOM 714 C C . THR A 1 95 ? 4.934 7.011 11.040 1.00 90.19 95 THR A C 1
ATOM 716 O O . THR A 1 95 ? 4.642 8.165 10.808 1.00 90.19 95 THR A O 1
ATOM 719 N N . SER A 1 96 ? 3.838 6.235 10.606 1.00 86.62 96 SER A N 1
ATOM 720 C CA . SER A 1 96 ? 2.914 4.933 10.718 1.00 86.62 96 SER A CA 1
ATOM 721 C C . SER A 1 96 ? 2.144 4.213 11.910 1.00 86.62 96 SER A C 1
ATOM 723 O O . SER A 1 96 ? 0.939 4.341 11.873 1.00 86.62 96 SER A O 1
ATOM 725 N N . PHE A 1 97 ? 2.664 3.352 12.825 1.00 85.25 97 PHE A N 1
ATOM 726 C CA . PHE A 1 97 ? 2.136 2.726 14.063 1.00 85.25 97 PHE A CA 1
ATOM 727 C C . PHE A 1 97 ? 2.344 3.367 15.472 1.00 85.25 97 PHE A C 1
ATOM 729 O O . PHE A 1 97 ? 1.575 3.073 16.379 1.00 85.25 97 PHE A O 1
ATOM 736 N N . PHE A 1 98 ? 3.274 4.295 15.705 1.00 86.31 98 PHE A N 1
ATOM 737 C CA . PHE A 1 98 ? 3.363 5.288 16.822 1.00 86.31 98 PHE A CA 1
ATOM 738 C C . PHE A 1 98 ? 2.186 6.264 16.654 1.00 86.31 98 PHE A C 1
ATOM 740 O O . PHE A 1 98 ? 2.324 7.459 16.712 1.00 86.31 98 PHE A O 1
ATOM 747 N N . ALA A 1 99 ? 1.005 5.732 16.347 1.00 79.69 99 ALA A N 1
ATOM 748 C CA . ALA A 1 99 ? 0.050 6.245 15.380 1.00 79.69 99 ALA A CA 1
ATOM 749 C C . ALA A 1 99 ? -1.397 5.881 15.610 1.00 79.69 99 ALA A C 1
ATOM 751 O O . ALA A 1 99 ? -2.138 6.740 16.009 1.00 79.69 99 ALA A O 1
ATOM 752 N N . SER A 1 100 ? -1.789 4.610 15.661 1.00 86.31 100 SER A N 1
ATOM 753 C CA . SER A 1 100 ? -2.788 4.303 16.658 1.00 86.31 100 SER A CA 1
ATOM 754 C C . SER A 1 100 ? -2.263 4.781 18.025 1.00 86.31 100 SER A C 1
ATOM 756 O O . SER A 1 100 ? -3.065 4.976 18.919 1.00 86.31 100 SER A O 1
ATOM 758 N N . PHE A 1 101 ? -0.966 5.108 18.185 1.00 84.81 101 PHE A N 1
ATOM 759 C CA . PHE A 1 101 ? -0.515 6.197 19.052 1.00 84.81 101 PHE A CA 1
ATOM 760 C C . PHE A 1 101 ? -0.907 7.575 18.756 1.00 84.81 101 PHE A C 1
ATOM 762 O O . PHE A 1 101 ? -1.680 8.113 19.532 1.00 84.81 101 PHE A O 1
ATOM 769 N N . VAL A 1 102 ? -0.328 8.229 17.773 1.00 83.44 102 VAL A N 1
ATOM 770 C CA . VAL A 1 102 ? -0.587 9.637 17.722 1.00 83.44 102 VAL A CA 1
ATOM 771 C C . VAL A 1 102 ? -2.055 9.926 17.365 1.00 83.44 102 VAL A C 1
ATOM 773 O O . VAL A 1 102 ? -2.513 10.992 17.661 1.00 83.44 102 VAL A O 1
ATOM 776 N N . THR A 1 103 ? -2.928 8.934 17.178 1.00 82.62 103 THR A N 1
ATOM 777 C CA . THR A 1 103 ? -4.312 8.908 17.662 1.00 82.62 103 THR A CA 1
ATOM 778 C C . THR A 1 103 ? -4.695 7.893 18.784 1.00 82.62 103 THR A C 1
ATOM 780 O O . THR A 1 103 ? -5.602 7.096 18.631 1.00 82.62 103 THR A O 1
ATOM 783 N N . LYS A 1 104 ? -4.240 8.087 20.041 1.00 81.25 104 LYS A N 1
ATOM 784 C CA . LYS A 1 104 ? -4.981 7.747 21.286 1.00 81.25 104 LYS A CA 1
ATOM 785 C C . LYS A 1 104 ? -5.347 8.837 22.385 1.00 81.25 104 LYS A C 1
ATOM 787 O O . LYS A 1 104 ? -6.414 8.652 22.981 1.00 81.25 104 LYS A O 1
ATOM 792 N N . SER A 1 105 ? -4.667 9.986 22.643 1.00 80.12 105 SER A N 1
ATOM 793 C CA . SER A 1 105 ? -4.975 10.996 23.726 1.00 80.12 105 SER A CA 1
ATOM 794 C C . SER A 1 105 ? -5.119 12.557 23.624 1.00 80.12 105 SER A C 1
ATOM 796 O O . SER A 1 105 ? -5.591 13.037 24.641 1.00 80.12 105 SER A O 1
ATOM 798 N N . PHE A 1 106 ? -4.882 13.372 22.558 1.00 82.62 106 PHE A N 1
ATOM 799 C CA . PHE A 1 106 ? -5.534 14.731 22.428 1.00 82.62 106 PHE A CA 1
ATOM 800 C C . PHE A 1 106 ? -6.486 15.122 21.156 1.00 82.62 106 PHE A C 1
ATOM 802 O O . PHE A 1 106 ? -7.592 15.532 21.462 1.00 82.62 106 PHE A O 1
ATOM 809 N N . GLY A 1 107 ? -6.274 14.911 19.810 1.00 79.44 107 GLY A N 1
ATOM 810 C CA . GLY A 1 107 ? -7.209 15.004 18.596 1.00 79.44 107 GLY A CA 1
ATOM 811 C C . GLY A 1 107 ? -7.044 14.098 17.262 1.00 79.44 107 GLY A C 1
ATOM 812 O O . GLY A 1 107 ? -6.143 13.269 17.197 1.00 79.44 107 GLY A O 1
ATOM 813 N N . ARG A 1 108 ? -7.973 14.145 16.242 1.00 86.50 108 ARG A N 1
ATOM 814 C CA . ARG A 1 108 ? -8.141 13.538 14.845 1.00 86.50 108 ARG A CA 1
ATOM 815 C C . ARG A 1 108 ? -7.905 14.439 13.641 1.00 86.50 108 ARG A C 1
ATOM 817 O O . ARG A 1 108 ? -7.099 14.089 12.792 1.00 86.50 108 ARG A O 1
ATOM 824 N N . LYS A 1 109 ? -8.554 15.615 13.580 1.00 82.44 109 LYS A N 1
ATOM 825 C CA . LYS A 1 109 ? -8.092 16.849 12.917 1.00 82.44 109 LYS A CA 1
ATOM 826 C C . LYS A 1 109 ? -6.614 17.131 13.240 1.00 82.44 109 LYS A C 1
ATOM 828 O O . LYS A 1 109 ? -6.043 18.105 12.818 1.00 82.44 109 LYS A O 1
ATOM 833 N N . THR A 1 110 ? -5.964 16.285 14.012 1.00 86.44 110 THR A N 1
ATOM 834 C CA . THR A 1 110 ? -4.569 16.264 14.374 1.00 86.44 110 THR A CA 1
ATOM 835 C C . THR A 1 110 ? -3.736 15.275 13.553 1.00 86.44 110 THR A C 1
ATOM 837 O O . THR A 1 110 ? -2.523 15.411 13.511 1.00 86.44 110 THR A O 1
ATOM 840 N N . SER A 1 111 ? -4.343 14.293 12.884 1.00 87.88 111 SER A N 1
ATOM 841 C CA . SER A 1 111 ? -3.741 13.003 12.481 1.00 87.88 111 SER A CA 1
ATOM 842 C C . SER A 1 111 ? -2.731 13.020 11.340 1.00 87.88 111 SER A C 1
ATOM 844 O O . SER A 1 111 ? -2.372 11.984 10.806 1.00 87.88 111 SER A O 1
ATOM 846 N N . MET A 1 112 ? -2.363 14.216 10.940 1.00 86.38 112 MET A N 1
ATOM 847 C CA . MET A 1 112 ? -2.702 14.733 9.624 1.00 86.38 112 MET A CA 1
ATOM 848 C C . MET A 1 112 ? -2.774 16.251 9.710 1.00 86.38 112 MET A C 1
ATOM 850 O O . MET A 1 112 ? -2.480 16.906 8.746 1.00 86.38 112 MET A O 1
ATOM 854 N N . LEU A 1 113 ? -3.096 16.843 10.863 1.00 83.88 113 LEU A N 1
ATOM 855 C CA . LEU A 1 113 ? -2.348 18.026 11.234 1.00 83.88 113 LEU A CA 1
ATOM 856 C C . LEU A 1 113 ? -1.027 17.494 11.796 1.00 83.88 113 LEU A C 1
ATOM 858 O O . LEU A 1 113 ? -0.423 16.647 11.153 1.00 83.88 113 LEU A O 1
ATOM 862 N N . ALA A 1 114 ? -0.532 17.940 12.951 1.00 86.00 114 ALA A N 1
ATOM 863 C CA . ALA A 1 114 ? 0.716 17.466 13.558 1.00 86.00 114 ALA A CA 1
ATOM 864 C C . ALA A 1 114 ? 2.015 17.752 12.785 1.00 86.00 114 ALA A C 1
ATOM 866 O O . ALA A 1 114 ? 2.933 18.314 13.375 1.00 86.00 114 ALA A O 1
ATOM 867 N N . GLY A 1 115 ? 2.113 17.397 11.501 1.00 89.75 115 GLY A N 1
ATOM 868 C CA . GLY A 1 115 ? 3.349 17.444 10.733 1.00 89.75 115 GLY A CA 1
ATOM 869 C C . GLY A 1 115 ? 3.235 18.002 9.359 1.00 89.75 115 GLY A C 1
ATOM 870 O O . GLY A 1 115 ? 3.367 17.243 8.403 1.00 89.75 115 GLY A O 1
ATOM 871 N N . GLY A 1 116 ? 3.070 19.322 9.298 1.00 82.88 116 GLY A N 1
ATOM 872 C CA . GLY A 1 116 ? 2.990 20.151 8.103 1.00 82.88 116 GLY A CA 1
ATOM 873 C C . GLY A 1 116 ? 3.424 21.598 8.214 1.00 82.88 116 GLY A C 1
ATOM 874 O O . GLY A 1 116 ? 3.363 22.242 7.195 1.00 82.88 116 GLY A O 1
ATOM 875 N N . ALA A 1 117 ? 4.109 22.076 9.250 1.00 84.75 117 ALA A N 1
ATOM 876 C CA . ALA A 1 117 ? 5.214 23.001 8.946 1.00 84.75 117 ALA A CA 1
ATOM 877 C C . ALA A 1 117 ? 6.392 22.205 8.315 1.00 84.75 117 ALA A C 1
ATOM 879 O O . ALA A 1 117 ? 7.538 22.425 8.659 1.00 84.75 117 ALA A O 1
ATOM 880 N N . ALA A 1 118 ? 6.070 21.184 7.495 1.00 89.00 118 ALA A N 1
ATOM 881 C CA . ALA A 1 118 ? 6.671 19.859 7.473 1.00 89.00 118 ALA A CA 1
ATOM 882 C C . ALA A 1 118 ? 6.601 19.110 6.113 1.00 89.00 118 ALA A C 1
ATOM 884 O O . ALA A 1 118 ? 7.622 19.123 5.463 1.00 89.00 118 ALA A O 1
ATOM 885 N N . PHE A 1 119 ? 5.484 18.556 5.564 1.00 89.19 119 PHE A N 1
ATOM 886 C CA . PHE A 1 119 ? 5.444 18.307 4.085 1.00 89.19 119 PHE A CA 1
ATOM 887 C C . PHE A 1 119 ? 5.649 19.628 3.351 1.00 89.19 119 PHE A C 1
ATOM 889 O O . PHE A 1 119 ? 6.330 19.657 2.337 1.00 89.19 119 PHE A O 1
ATOM 896 N N . LEU A 1 120 ? 5.245 20.728 3.998 1.00 84.69 120 LEU A N 1
ATOM 897 C CA . LEU A 1 120 ? 5.658 22.119 3.758 1.00 84.69 120 LEU A CA 1
ATOM 898 C C . LEU A 1 120 ? 7.113 22.351 3.487 1.00 84.69 120 LEU A C 1
ATOM 900 O O . LEU A 1 120 ? 7.453 23.347 2.867 1.00 84.69 120 LEU A O 1
ATOM 904 N N . VAL A 1 121 ? 7.965 21.489 3.990 1.00 88.06 121 VAL A N 1
ATOM 905 C CA . VAL A 1 121 ? 9.387 21.680 3.888 1.00 88.06 121 VAL A CA 1
ATOM 906 C C . VAL A 1 121 ? 10.099 20.377 3.560 1.00 88.06 121 VAL A C 1
ATOM 908 O O . VAL A 1 121 ? 11.145 20.446 2.984 1.00 88.06 121 VAL A O 1
ATOM 911 N N . GLY A 1 122 ? 9.468 19.205 3.555 1.00 89.19 122 GLY A N 1
ATOM 912 C CA . GLY A 1 122 ? 9.863 18.070 2.720 1.00 89.19 122 GLY A CA 1
ATOM 913 C C . GLY A 1 122 ? 9.719 18.391 1.230 1.00 89.19 122 GLY A C 1
ATOM 914 O O . GLY A 1 122 ? 10.678 18.294 0.464 1.00 89.19 122 GLY A O 1
ATOM 915 N N . ALA A 1 123 ? 8.554 18.916 0.842 1.00 86.12 123 ALA A N 1
ATOM 916 C CA . ALA A 1 123 ? 8.337 19.653 -0.402 1.00 86.12 123 ALA A CA 1
ATOM 917 C C . ALA A 1 123 ? 8.720 21.146 -0.301 1.00 86.12 123 ALA A C 1
ATOM 919 O O . ALA A 1 123 ? 8.385 21.935 -1.181 1.00 86.12 123 ALA A O 1
ATOM 920 N N . ALA A 1 124 ? 9.551 21.499 0.686 1.00 84.00 124 ALA A N 1
ATOM 921 C CA . ALA A 1 124 ? 10.595 22.517 0.540 1.00 84.00 124 ALA A CA 1
ATOM 922 C C . ALA A 1 124 ? 12.030 21.995 0.871 1.00 84.00 124 ALA A C 1
ATOM 924 O O . ALA A 1 124 ? 12.877 22.756 1.341 1.00 84.00 124 ALA A O 1
ATOM 925 N N . LEU A 1 125 ? 12.290 20.693 0.607 1.00 87.31 125 LEU A N 1
ATOM 926 C CA . LEU A 1 125 ? 13.568 20.011 0.789 1.00 87.31 125 LEU A CA 1
ATOM 927 C C . LEU A 1 125 ? 13.976 19.057 -0.306 1.00 87.31 125 LEU A C 1
ATOM 929 O O . LEU A 1 125 ? 14.950 19.387 -0.951 1.00 87.31 125 LEU A O 1
ATOM 933 N N . ASN A 1 126 ? 13.382 17.850 -0.442 1.00 87.06 126 ASN A N 1
ATOM 934 C CA . ASN A 1 126 ? 13.940 16.780 -1.305 1.00 87.06 126 ASN A CA 1
ATOM 935 C C . ASN A 1 126 ? 14.419 17.393 -2.598 1.00 87.06 126 ASN A C 1
ATOM 937 O O . ASN A 1 126 ? 15.556 17.220 -3.030 1.00 87.06 126 ASN A O 1
ATOM 941 N N . GLY A 1 127 ? 13.537 18.250 -3.096 1.00 81.50 127 GLY A N 1
ATOM 942 C CA . GLY A 1 127 ? 13.929 19.202 -4.053 1.00 81.50 127 GLY A CA 1
ATOM 943 C C . GLY A 1 127 ? 14.585 20.498 -3.650 1.00 81.50 127 GLY A C 1
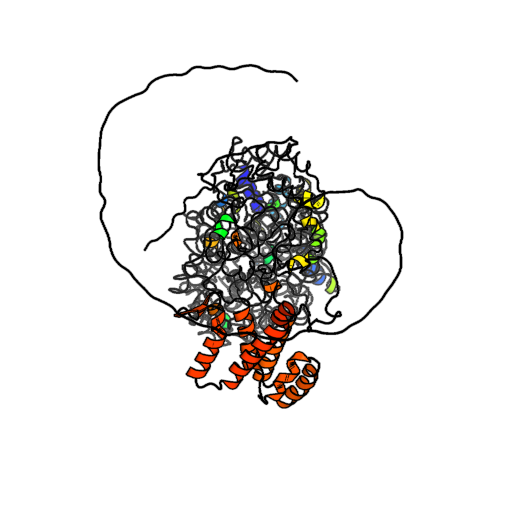ATOM 944 O O . GLY A 1 127 ? 14.033 21.549 -3.904 1.00 81.50 127 GLY A O 1
ATOM 945 N N . ALA A 1 128 ? 15.842 20.422 -3.243 1.00 83.81 128 ALA A N 1
ATOM 946 C CA . ALA A 1 128 ? 16.798 21.511 -3.350 1.00 83.81 128 ALA A CA 1
ATOM 947 C C . ALA A 1 128 ? 18.258 21.029 -3.482 1.00 83.81 128 ALA A C 1
ATOM 949 O O . ALA A 1 128 ? 19.164 21.826 -3.721 1.00 83.81 128 ALA A O 1
ATOM 950 N N . ALA A 1 129 ? 18.459 19.711 -3.481 1.00 82.88 129 ALA A N 1
ATOM 951 C CA . ALA A 1 129 ? 19.723 19.013 -3.286 1.00 82.88 129 ALA A CA 1
ATOM 952 C C . ALA A 1 129 ? 20.907 19.268 -4.235 1.00 82.88 129 ALA A C 1
ATOM 954 O O . ALA A 1 129 ? 20.788 19.833 -5.334 1.00 82.88 129 ALA A O 1
ATOM 955 N N . ALA A 1 130 ? 22.045 18.730 -3.782 1.00 75.38 130 ALA A N 1
ATOM 956 C CA . ALA A 1 130 ? 23.357 18.716 -4.402 1.00 75.38 130 ALA A CA 1
ATOM 957 C C . ALA A 1 130 ? 24.025 17.319 -4.495 1.00 75.38 130 ALA A C 1
ATOM 959 O O . ALA A 1 130 ? 24.479 17.051 -5.601 1.00 75.38 130 ALA A O 1
ATOM 960 N N . ASP A 1 131 ? 24.075 16.458 -3.458 1.00 78.06 131 ASP A N 1
ATOM 961 C CA . ASP A 1 131 ? 24.540 15.047 -3.592 1.00 78.06 131 ASP A CA 1
ATOM 962 C C . ASP A 1 131 ? 23.652 13.982 -2.861 1.00 78.06 131 ASP A C 1
ATOM 964 O O . ASP A 1 131 ? 22.704 14.335 -2.156 1.00 78.06 131 ASP A O 1
ATOM 968 N N . ILE A 1 132 ? 23.893 12.683 -3.113 1.00 78.50 132 ILE A N 1
ATOM 969 C CA . ILE A 1 132 ? 22.962 11.537 -3.043 1.00 78.50 132 ILE A CA 1
ATOM 970 C C . ILE A 1 132 ? 22.789 10.984 -1.648 1.00 78.50 132 ILE A C 1
ATOM 972 O O . ILE A 1 132 ? 21.796 10.315 -1.446 1.00 78.50 132 ILE A O 1
ATOM 976 N N . TYR A 1 133 ? 23.713 11.206 -0.703 1.00 81.06 133 TYR A N 1
ATOM 977 C CA . TYR A 1 133 ? 23.534 10.758 0.686 1.00 81.06 133 TYR A CA 1
ATOM 978 C C . TYR A 1 133 ? 22.581 11.708 1.405 1.00 81.06 133 TYR A C 1
ATOM 980 O O . TYR A 1 133 ? 21.537 11.287 1.904 1.00 81.06 133 TYR A O 1
ATOM 988 N N . MET A 1 134 ? 22.881 13.007 1.391 1.00 80.06 134 MET A N 1
ATOM 989 C CA . MET A 1 134 ? 21.980 13.985 1.986 1.00 80.06 134 MET A CA 1
ATOM 990 C C . MET A 1 134 ? 20.659 14.054 1.201 1.00 80.06 134 MET A C 1
ATOM 992 O O . MET A 1 134 ? 19.632 14.377 1.783 1.00 80.06 134 MET A O 1
ATOM 996 N N . LEU A 1 135 ? 20.642 13.663 -0.082 1.00 80.38 135 LEU A N 1
ATOM 997 C CA . LEU A 1 135 ? 19.426 13.432 -0.878 1.00 80.38 135 LEU A CA 1
ATOM 998 C C . LEU A 1 135 ? 18.875 11.993 -0.803 1.00 80.38 135 LEU A C 1
ATOM 1000 O O . LEU A 1 135 ? 17.743 11.746 -1.201 1.00 80.38 135 LEU A O 1
ATOM 1004 N N . ILE A 1 136 ? 19.569 11.049 -0.174 1.00 82.25 136 ILE A N 1
ATOM 1005 C CA . ILE A 1 136 ? 18.995 9.759 0.236 1.00 82.25 136 ILE A CA 1
ATOM 1006 C C . ILE A 1 136 ? 17.894 10.091 1.246 1.00 82.25 136 ILE A C 1
ATOM 1008 O O . ILE A 1 136 ? 16.747 9.658 1.106 1.00 82.25 136 ILE A O 1
ATOM 1012 N N . ILE A 1 137 ? 18.180 11.047 2.139 1.00 83.81 137 ILE A N 1
ATOM 1013 C CA . ILE A 1 137 ? 17.192 11.658 3.031 1.00 83.81 137 ILE A CA 1
ATOM 1014 C C . ILE A 1 137 ? 16.050 12.359 2.248 1.00 83.81 137 ILE A C 1
ATOM 1016 O O . ILE A 1 137 ? 14.996 12.596 2.801 1.00 83.81 137 ILE A O 1
ATOM 1020 N N . GLY A 1 138 ? 16.176 12.607 0.941 1.00 81.56 138 GLY A N 1
ATOM 1021 C CA . GLY A 1 138 ? 15.225 13.220 -0.001 1.00 81.56 138 GLY A CA 1
ATOM 1022 C C . GLY A 1 138 ? 13.768 12.874 0.143 1.00 81.56 138 GLY A C 1
ATOM 1023 O O . GLY A 1 138 ? 13.000 13.458 0.908 1.00 81.56 138 GLY A O 1
ATOM 1024 N N . ARG A 1 139 ? 13.379 11.882 -0.642 1.00 86.56 139 ARG A N 1
ATOM 1025 C CA . ARG A 1 139 ? 12.032 11.350 -0.589 1.00 86.56 139 ARG A CA 1
ATOM 1026 C C . ARG A 1 139 ? 11.751 10.704 0.780 1.00 86.56 139 ARG A C 1
ATOM 1028 O O . ARG A 1 139 ? 10.614 10.473 1.158 1.00 86.56 139 ARG A O 1
ATOM 1035 N N . VAL A 1 140 ? 12.802 10.539 1.595 1.00 89.25 140 VAL A N 1
ATOM 1036 C CA . VAL A 1 140 ? 12.713 10.153 2.997 1.00 89.25 140 VAL A CA 1
ATOM 1037 C C . VAL A 1 140 ? 12.232 11.240 3.952 1.00 89.25 140 VAL A C 1
ATOM 1039 O O . VAL A 1 140 ? 11.479 10.905 4.851 1.00 89.25 140 VAL A O 1
ATOM 1042 N N . LEU A 1 141 ? 12.497 12.524 3.743 1.00 86.25 141 LEU A N 1
ATOM 1043 C CA . LEU A 1 141 ? 11.713 13.568 4.391 1.00 86.25 141 LEU A CA 1
ATOM 1044 C C . LEU A 1 141 ? 10.507 13.953 3.546 1.00 86.25 141 LEU A C 1
ATOM 1046 O O . LEU A 1 141 ? 10.112 15.110 3.549 1.00 86.25 141 LEU A O 1
ATOM 1050 N N . LEU A 1 142 ? 9.906 12.951 2.883 1.00 86.25 142 LEU A N 1
ATOM 1051 C CA . LEU A 1 142 ? 8.637 13.038 2.165 1.00 86.25 142 LEU A CA 1
ATOM 1052 C C . LEU A 1 142 ? 7.694 11.834 2.388 1.00 86.25 142 LEU A C 1
ATOM 1054 O O . LEU A 1 142 ? 6.531 12.010 2.746 1.00 86.25 142 LEU A O 1
ATOM 1058 N N . GLY A 1 143 ? 8.184 10.597 2.484 1.00 86.81 143 GLY A N 1
ATOM 1059 C CA . GLY A 1 143 ? 7.389 9.522 3.089 1.00 86.81 143 GLY A CA 1
ATOM 1060 C C . GLY A 1 143 ? 7.033 9.746 4.574 1.00 86.81 143 GLY A C 1
ATOM 1061 O O . GLY A 1 143 ? 6.441 8.904 5.240 1.00 86.81 143 GLY A O 1
ATOM 1062 N N . VAL A 1 144 ? 7.393 10.894 5.135 1.00 91.44 144 VAL A N 1
ATOM 1063 C CA . VAL A 1 144 ? 7.216 11.245 6.542 1.00 91.44 144 VAL A CA 1
ATOM 1064 C C . VAL A 1 144 ? 5.755 11.448 6.958 1.00 91.44 144 VAL A C 1
ATOM 1066 O O . VAL A 1 144 ? 5.422 11.678 8.117 1.00 91.44 144 VAL A O 1
ATOM 1069 N N . GLY A 1 145 ? 4.856 11.416 5.993 1.00 86.19 145 GLY A N 1
ATOM 1070 C CA . GLY A 1 145 ? 3.458 11.746 6.178 1.00 86.19 145 GLY A CA 1
ATOM 1071 C C . GLY A 1 145 ? 2.567 11.079 5.166 1.00 86.19 145 GLY A C 1
ATOM 1072 O O . GLY A 1 145 ? 1.361 11.117 5.323 1.00 86.19 145 GLY A O 1
ATOM 1073 N N . VAL A 1 146 ? 3.155 10.334 4.242 1.00 89.81 146 VAL A N 1
ATOM 1074 C CA . VAL A 1 146 ? 2.658 9.035 3.817 1.00 89.81 146 VAL A CA 1
ATOM 1075 C C . VAL A 1 146 ? 2.036 8.320 5.002 1.00 89.81 146 VAL A C 1
ATOM 1077 O O . VAL A 1 146 ? 0.829 8.065 4.988 1.00 89.81 146 VAL A O 1
ATOM 1080 N N . GLY A 1 147 ? 2.744 8.153 6.120 1.00 85.12 147 GLY A N 1
ATOM 1081 C CA . GLY A 1 147 ? 2.068 7.729 7.341 1.00 85.12 147 GLY A CA 1
ATOM 1082 C C . GLY A 1 147 ? 1.068 8.733 7.882 1.00 85.12 147 GLY A C 1
ATOM 1083 O O . GLY A 1 147 ? -0.033 8.300 8.170 1.00 85.12 147 GLY A O 1
ATOM 1084 N N . PHE A 1 148 ? 1.361 10.032 7.965 1.00 90.38 148 PHE A N 1
ATOM 1085 C CA . PHE A 1 148 ? 0.394 11.057 8.419 1.00 90.38 148 PHE A CA 1
ATOM 1086 C C . PHE A 1 148 ? -0.908 11.070 7.625 1.00 90.38 148 PHE A C 1
ATOM 1088 O O . PHE A 1 148 ? -1.834 11.768 8.027 1.00 90.38 148 PHE A O 1
ATOM 1095 N N . THR A 1 149 ? -1.021 10.278 6.553 1.00 86.38 149 THR A N 1
ATOM 1096 C CA . THR A 1 149 ? -2.130 10.411 5.638 1.00 86.38 149 THR A CA 1
ATOM 1097 C C . THR A 1 149 ? -2.741 9.186 4.963 1.00 86.38 149 THR A C 1
ATOM 1099 O O . THR A 1 149 ? -3.919 9.284 4.715 1.00 86.38 149 THR A O 1
ATOM 1102 N N . ASN A 1 150 ? -2.150 8.021 4.680 1.00 88.81 150 ASN A N 1
ATOM 1103 C CA . ASN A 1 150 ? -2.865 7.046 3.791 1.00 88.81 150 ASN A CA 1
ATOM 1104 C C . ASN A 1 150 ? -4.026 6.206 4.355 1.00 88.81 150 ASN A C 1
ATOM 1106 O O . ASN A 1 150 ? -4.086 4.984 4.231 1.00 88.81 150 ASN A O 1
ATOM 1110 N N . GLN A 1 151 ? -4.889 6.914 5.058 1.00 89.75 151 GLN A N 1
ATOM 1111 C CA . GLN A 1 151 ? -5.745 6.537 6.135 1.00 89.75 151 GLN A CA 1
ATOM 1112 C C . GLN A 1 151 ? -6.406 7.764 6.843 1.00 89.75 151 GLN A C 1
ATOM 1114 O O . GLN A 1 151 ? -7.343 7.451 7.526 1.00 89.75 151 GLN A O 1
ATOM 1119 N N . ALA A 1 152 ? -6.052 9.081 6.812 1.00 87.88 152 ALA A N 1
ATOM 1120 C CA . ALA A 1 152 ? -6.523 10.077 7.849 1.00 87.88 152 ALA A CA 1
ATOM 1121 C C . ALA A 1 152 ? -7.926 10.639 7.632 1.00 87.88 152 ALA A C 1
ATOM 1123 O O . ALA A 1 152 ? -8.386 11.574 8.263 1.00 87.88 152 ALA A O 1
ATOM 1124 N N . VAL A 1 153 ? -8.612 10.058 6.692 1.00 88.88 153 VAL A N 1
ATOM 1125 C CA . VAL A 1 153 ? -9.600 10.656 5.819 1.00 88.88 153 VAL A CA 1
ATOM 1126 C C . VAL A 1 153 ? -10.760 9.747 5.537 1.00 88.88 153 VAL A C 1
ATOM 1128 O O . VAL A 1 153 ? -11.805 10.341 5.272 1.00 88.88 153 VAL A O 1
ATOM 1131 N N . PRO A 1 154 ? -10.619 8.394 5.549 1.00 87.75 154 PRO A N 1
ATOM 1132 C CA . PRO A 1 154 ? -11.565 7.518 4.954 1.00 87.75 154 PRO A CA 1
ATOM 1133 C C . PRO A 1 154 ? -12.933 7.951 5.399 1.00 87.75 154 PRO A C 1
ATOM 1135 O O . PRO A 1 154 ? -13.672 8.351 4.525 1.00 87.75 154 PRO A O 1
ATOM 1138 N N . LEU A 1 155 ? -13.300 8.209 6.647 1.00 87.12 155 LEU A N 1
ATOM 1139 C CA . LEU A 1 155 ? -12.693 8.175 7.963 1.00 87.12 155 LEU A CA 1
ATOM 1140 C C . LEU A 1 155 ? -12.178 9.492 8.642 1.00 87.12 155 LEU A C 1
ATOM 1142 O O . LEU A 1 155 ? -12.210 9.587 9.851 1.00 87.12 155 LEU A O 1
ATOM 1146 N N . TYR A 1 156 ? -11.998 10.649 8.006 1.00 90.31 156 TYR A N 1
ATOM 1147 C CA . TYR A 1 156 ? -12.624 11.856 8.596 1.00 90.31 156 TYR A CA 1
ATOM 1148 C C . TYR A 1 156 ? -14.055 11.856 8.170 1.00 90.31 156 TYR A C 1
ATOM 1150 O O . TYR A 1 156 ? -14.971 12.131 8.926 1.00 90.31 156 TYR A O 1
ATOM 1158 N N . LEU A 1 157 ? -14.239 11.552 6.900 1.00 88.31 157 LEU A N 1
ATOM 1159 C CA . LEU A 1 157 ? -15.533 11.360 6.353 1.00 88.31 157 LEU A CA 1
ATOM 1160 C C . LEU A 1 157 ? -16.020 10.065 6.981 1.00 88.31 157 LEU A C 1
ATOM 1162 O O . LEU A 1 157 ? -15.848 9.001 6.432 1.00 88.31 157 LEU A O 1
ATOM 1166 N N . SER A 1 158 ? -16.572 10.094 8.180 1.00 86.00 158 SER A N 1
ATOM 1167 C CA . SER A 1 158 ? -17.083 8.883 8.818 1.00 86.00 158 SER A CA 1
ATOM 1168 C C . SER A 1 158 ? -18.505 9.091 9.316 1.00 86.00 158 SER A C 1
ATOM 1170 O O . SER A 1 158 ? -19.305 8.165 9.323 1.00 86.00 158 SER A O 1
ATOM 1172 N N . GLU A 1 159 ? -18.870 10.345 9.592 1.00 86.88 159 GLU A N 1
ATOM 1173 C CA . GLU A 1 159 ? -20.122 10.798 10.213 1.00 86.88 159 GLU A CA 1
ATOM 1174 C C . GLU A 1 159 ? -20.917 11.945 9.509 1.00 86.88 159 GLU A C 1
ATOM 1176 O O . GLU A 1 159 ? -21.657 12.666 10.165 1.00 86.88 159 GLU A O 1
ATOM 1181 N N . MET A 1 160 ? -20.631 12.246 8.242 1.00 86.88 160 MET A N 1
ATOM 1182 C CA . MET A 1 160 ? -20.882 13.533 7.575 1.00 86.88 160 MET A CA 1
ATOM 1183 C C . MET A 1 160 ? -21.909 13.493 6.453 1.00 86.88 160 MET A C 1
ATOM 1185 O O . MET A 1 160 ? -22.410 14.527 6.033 1.00 86.88 160 MET A O 1
ATOM 1189 N N . ALA A 1 161 ? -22.112 12.315 5.886 1.00 84.44 161 ALA A N 1
ATOM 1190 C CA . ALA A 1 161 ? -22.586 12.123 4.533 1.00 84.44 161 ALA A CA 1
ATOM 1191 C C . ALA A 1 161 ? -23.810 11.230 4.505 1.00 84.44 161 ALA A C 1
ATOM 1193 O O . ALA A 1 161 ? -23.804 10.133 5.047 1.00 84.44 161 ALA A O 1
ATOM 1194 N N . LEU A 1 162 ? -24.873 11.764 3.908 1.00 80.75 162 LEU A N 1
ATOM 1195 C CA . LEU A 1 162 ? -26.241 11.641 4.415 1.00 80.75 162 LEU A CA 1
ATOM 1196 C C . LEU A 1 162 ? -26.974 10.288 4.155 1.00 80.75 162 LEU A C 1
ATOM 1198 O O . LEU A 1 162 ? -26.273 9.311 3.958 1.00 80.75 162 LEU A O 1
ATOM 1202 N N . PRO A 1 163 ? -28.305 10.065 4.208 1.00 73.50 163 PRO A N 1
ATOM 1203 C CA . PRO A 1 163 ? -28.902 8.762 4.626 1.00 73.50 163 PRO A CA 1
ATOM 1204 C C . PRO A 1 163 ? -28.723 7.475 3.760 1.00 73.50 163 PRO A C 1
ATOM 1206 O O . PRO A 1 163 ? -29.525 6.557 3.863 1.00 73.50 163 PRO A O 1
ATOM 1209 N N . LYS A 1 164 ? -27.813 7.475 2.783 1.00 78.94 164 LYS A N 1
ATOM 1210 C CA . LYS A 1 164 ? -28.105 7.291 1.338 1.00 78.94 164 LYS A CA 1
ATOM 1211 C C . LYS A 1 164 ? -27.177 8.182 0.519 1.00 78.94 164 LYS A C 1
ATOM 1213 O O . LYS A 1 164 ? -26.829 7.886 -0.619 1.00 78.94 164 LYS A O 1
ATOM 1218 N N . TYR A 1 165 ? -26.753 9.286 1.124 1.00 83.19 165 TYR A N 1
ATOM 1219 C CA . TYR A 1 165 ? -25.513 9.972 0.792 1.00 83.19 165 TYR A CA 1
ATOM 1220 C C . TYR A 1 165 ? -24.310 9.426 1.580 1.00 83.19 165 TYR A C 1
ATOM 1222 O O . TYR A 1 165 ? -23.204 9.916 1.443 1.00 83.19 165 TYR A O 1
ATOM 1230 N N . ARG A 1 166 ? -24.533 8.265 2.200 1.00 84.50 166 ARG A N 1
ATOM 1231 C CA . ARG A 1 166 ? -23.696 7.076 2.262 1.00 84.50 166 ARG A CA 1
ATOM 1232 C C . ARG A 1 166 ? -23.456 6.375 0.937 1.00 84.50 166 ARG A C 1
ATOM 1234 O O . ARG A 1 166 ? -22.496 5.636 0.807 1.00 84.50 166 ARG A O 1
ATOM 1241 N N . GLY A 1 167 ? -24.232 6.666 -0.092 1.00 82.25 167 GLY A N 1
ATOM 1242 C CA . GLY A 1 167 ? -23.642 6.603 -1.411 1.00 82.25 167 GLY A CA 1
ATOM 1243 C C . GLY A 1 167 ? -22.492 7.589 -1.513 1.00 82.25 167 GLY A C 1
ATOM 1244 O O . GLY A 1 167 ? -21.449 7.265 -2.051 1.00 82.25 167 GLY A O 1
ATOM 1245 N N . ALA A 1 168 ? -22.624 8.769 -0.909 1.00 84.44 168 ALA A N 1
ATOM 1246 C CA . ALA A 1 168 ? -22.434 9.988 -1.627 1.00 84.44 168 ALA A CA 1
ATOM 1247 C C . ALA A 1 168 ? -21.460 11.110 -1.213 1.00 84.44 168 ALA A C 1
ATOM 1249 O O . ALA A 1 168 ? -21.597 12.211 -1.725 1.00 84.44 168 ALA A O 1
ATOM 1250 N N . ILE A 1 169 ? -20.458 10.853 -0.387 1.00 85.81 169 ILE A N 1
ATOM 1251 C CA . ILE A 1 169 ? -19.262 11.690 -0.166 1.00 85.81 169 ILE A CA 1
ATOM 1252 C C . ILE A 1 169 ? -17.983 10.811 -0.163 1.00 85.81 169 ILE A C 1
ATOM 1254 O O . ILE A 1 169 ? -16.967 11.170 0.406 1.00 85.81 169 ILE A O 1
ATOM 1258 N N . SER A 1 170 ? -18.058 9.648 -0.839 1.00 85.00 170 SER A N 1
ATOM 1259 C CA . SER A 1 170 ? -17.173 8.473 -0.718 1.00 85.00 170 SER A CA 1
ATOM 1260 C C . SER A 1 170 ? -15.783 8.690 -1.280 1.00 85.00 170 SER A C 1
ATOM 1262 O O . SER A 1 170 ? -15.107 9.598 -0.858 1.00 85.00 170 SER A O 1
ATOM 1264 N N . ASN A 1 171 ? -15.377 7.914 -2.274 1.00 86.25 171 ASN A N 1
ATOM 1265 C CA . ASN A 1 171 ? -15.025 8.326 -3.638 1.00 86.25 171 ASN A CA 1
ATOM 1266 C C . ASN A 1 171 ? -15.298 9.782 -4.103 1.00 86.25 171 ASN A C 1
ATOM 1268 O O . ASN A 1 171 ? -15.192 10.036 -5.294 1.00 86.25 171 ASN A O 1
ATOM 1272 N N . GLY A 1 172 ? -15.548 10.787 -3.253 1.00 84.31 172 GLY A N 1
ATOM 1273 C CA . GLY A 1 172 ? -15.678 12.237 -3.558 1.00 84.31 172 GLY A CA 1
ATOM 1274 C C . GLY A 1 172 ? -14.569 13.277 -3.742 1.00 84.31 172 GLY A C 1
ATOM 1275 O O . GLY A 1 172 ? -14.839 14.452 -3.925 1.00 84.31 172 GLY A O 1
ATOM 1276 N N . PHE A 1 173 ? -13.306 12.975 -3.711 1.00 88.31 173 PHE A N 1
ATOM 1277 C CA . PHE A 1 173 ? -12.736 11.654 -3.694 1.00 88.31 173 PHE A CA 1
ATOM 1278 C C . PHE A 1 173 ? -12.010 11.382 -5.012 1.00 88.31 173 PHE A C 1
ATOM 1280 O O . PHE A 1 173 ? -10.957 10.792 -5.141 1.00 88.31 173 PHE A O 1
ATOM 1287 N N . GLN A 1 174 ? -12.686 11.835 -6.077 1.00 89.06 174 GLN A N 1
ATOM 1288 C CA . GLN A 1 174 ? -12.161 11.973 -7.428 1.00 89.06 174 GLN A CA 1
ATOM 1289 C C . GLN A 1 174 ? -12.893 13.078 -8.221 1.00 89.06 174 GLN A C 1
ATOM 1291 O O . GLN A 1 174 ? -13.155 12.934 -9.405 1.00 89.06 174 GLN A O 1
ATOM 1296 N N . LEU A 1 175 ? -13.168 14.246 -7.617 1.00 87.00 175 LEU A N 1
ATOM 1297 C CA . LEU A 1 175 ? -13.182 15.507 -8.390 1.00 87.00 175 LEU A CA 1
ATOM 1298 C C . LEU A 1 175 ? -11.939 15.552 -9.298 1.00 87.00 175 LEU A C 1
ATOM 1300 O O . LEU A 1 175 ? -11.977 16.023 -10.426 1.00 87.00 175 LEU A O 1
ATOM 1304 N N . CYS A 1 176 ? -10.867 14.949 -8.785 1.00 90.12 176 CYS A N 1
ATOM 1305 C CA . CYS A 1 176 ? -9.613 14.708 -9.437 1.00 90.12 176 CYS A CA 1
ATOM 1306 C C . CYS A 1 176 ? -9.061 13.288 -9.112 1.00 90.12 176 CYS A C 1
ATOM 1308 O O . CYS A 1 176 ? -8.471 13.090 -8.065 1.00 90.12 176 CYS A O 1
ATOM 1310 N N . ILE A 1 177 ? -9.189 12.281 -9.985 1.00 90.81 177 ILE A N 1
ATOM 1311 C CA . ILE A 1 177 ? -8.161 11.216 -10.180 1.00 90.81 177 ILE A CA 1
ATOM 1312 C C . ILE A 1 177 ? -7.771 11.078 -11.639 1.00 90.81 177 ILE A C 1
ATOM 1314 O O . ILE A 1 177 ? -6.599 11.105 -11.969 1.00 90.81 177 ILE A O 1
ATOM 1318 N N . SER A 1 178 ? -8.760 11.118 -12.515 1.00 88.38 178 SER A N 1
ATOM 1319 C CA . SER A 1 178 ? -8.612 11.545 -13.901 1.00 88.38 178 SER A CA 1
ATOM 1320 C C . SER A 1 178 ? -9.313 12.895 -14.091 1.00 88.38 178 SER A C 1
ATOM 1322 O O . SER A 1 178 ? -9.808 13.219 -15.146 1.00 88.38 178 SER A O 1
ATOM 1324 N N . ILE A 1 179 ? -9.387 13.700 -13.033 1.00 88.19 179 ILE A N 1
ATOM 1325 C CA . ILE A 1 179 ? -8.791 15.030 -13.100 1.00 88.19 179 ILE A CA 1
ATOM 1326 C C . ILE A 1 179 ? -7.736 15.204 -11.956 1.00 88.19 179 ILE A C 1
ATOM 1328 O O . ILE A 1 179 ? -7.412 16.299 -11.534 1.00 88.19 179 ILE A O 1
ATOM 1332 N N . GLY A 1 180 ? -7.176 14.077 -11.458 1.00 88.94 180 GLY A N 1
ATOM 1333 C CA . GLY A 1 180 ? -6.067 13.943 -10.490 1.00 88.94 180 GLY A CA 1
ATOM 1334 C C . GLY A 1 180 ? -4.776 13.865 -11.251 1.00 88.94 180 GLY A C 1
ATOM 1335 O O . GLY A 1 180 ? -4.278 14.923 -11.571 1.00 88.94 180 GLY A O 1
ATOM 1336 N N . PHE A 1 181 ? -4.340 12.651 -11.631 1.00 90.44 181 PHE A N 1
ATOM 1337 C CA . PHE A 1 181 ? -3.225 12.296 -12.534 1.00 90.44 181 PHE A CA 1
ATOM 1338 C C . PHE A 1 181 ? -3.050 13.388 -13.614 1.00 90.44 181 PHE A C 1
ATOM 1340 O O . PHE A 1 181 ? -1.940 13.854 -13.870 1.00 90.44 181 PHE A O 1
ATOM 1347 N N . PHE A 1 182 ? -4.194 13.916 -14.074 1.00 88.62 182 PHE A N 1
ATOM 1348 C CA . PHE A 1 182 ? -4.479 15.244 -14.646 1.00 88.62 182 PHE A CA 1
ATOM 1349 C C . PHE A 1 182 ? -3.877 16.547 -14.071 1.00 88.62 182 PHE A C 1
ATOM 1351 O O . PHE A 1 182 ? -4.313 17.619 -14.472 1.00 88.62 182 PHE A O 1
ATOM 1358 N N . ALA A 1 183 ? -2.776 16.571 -13.333 1.00 88.62 183 ALA A N 1
ATOM 1359 C CA . ALA A 1 183 ? -1.826 17.608 -13.741 1.00 88.62 183 ALA A CA 1
ATOM 1360 C C . ALA A 1 183 ? -0.368 17.168 -13.859 1.00 88.62 183 ALA A C 1
ATOM 1362 O O . ALA A 1 183 ? 0.430 17.953 -14.334 1.00 88.62 183 ALA A O 1
ATOM 1363 N N . ALA A 1 184 ? -0.003 15.917 -13.582 1.00 89.19 184 ALA A N 1
ATOM 1364 C CA . ALA A 1 184 ? 1.406 15.547 -13.605 1.00 89.19 184 ALA A CA 1
ATOM 1365 C C . ALA A 1 184 ? 2.077 15.831 -14.962 1.00 89.19 184 ALA A C 1
ATOM 1367 O O . ALA A 1 184 ? 3.009 16.613 -14.915 1.00 89.19 184 ALA A O 1
ATOM 1368 N N . SER A 1 185 ? 1.569 15.308 -16.106 1.00 86.19 185 SER A N 1
ATOM 1369 C CA . SER A 1 185 ? 1.949 15.526 -17.536 1.00 86.19 185 SER A CA 1
ATOM 1370 C C . SER A 1 185 ? 0.819 15.678 -18.617 1.00 86.19 185 SER A C 1
ATOM 1372 O O . SER A 1 185 ? 0.401 14.674 -19.162 1.00 86.19 185 SER A O 1
ATOM 1374 N N . ILE A 1 186 ? 0.287 16.894 -18.854 1.00 88.94 186 ILE A N 1
ATOM 1375 C CA . ILE A 1 186 ? -0.103 17.720 -20.070 1.00 88.94 186 ILE A CA 1
ATOM 1376 C C . ILE A 1 186 ? 0.146 19.177 -19.660 1.00 88.94 186 ILE A C 1
ATOM 1378 O O . ILE A 1 186 ? 0.541 20.038 -20.432 1.00 88.94 186 ILE A O 1
ATOM 1382 N N . LEU A 1 187 ? -0.029 19.373 -18.352 1.00 89.25 187 LEU A N 1
ATOM 1383 C CA . LEU A 1 187 ? 0.994 19.839 -17.425 1.00 89.25 187 LEU A CA 1
ATOM 1384 C C . LEU A 1 187 ? 2.304 18.903 -17.529 1.00 89.25 187 LEU A C 1
ATOM 1386 O O . LEU A 1 187 ? 2.435 18.406 -18.622 1.00 89.25 187 LEU A O 1
ATOM 1390 N N . ASN A 1 188 ? 3.348 18.632 -16.694 1.00 87.88 188 ASN A N 1
ATOM 1391 C CA . ASN A 1 188 ? 4.714 18.050 -17.148 1.00 87.88 188 ASN A CA 1
ATOM 1392 C C . ASN A 1 188 ? 5.051 18.319 -18.624 1.00 87.88 188 ASN A C 1
ATOM 1394 O O . ASN A 1 188 ? 5.468 19.426 -18.850 1.00 87.88 188 ASN A O 1
ATOM 1398 N N . TYR A 1 189 ? 4.780 17.419 -19.597 1.00 85.12 189 TYR A N 1
ATOM 1399 C CA . TYR A 1 189 ? 4.678 17.616 -21.070 1.00 85.12 189 TYR A CA 1
ATOM 1400 C C . TYR A 1 189 ? 5.443 18.778 -21.697 1.00 85.12 189 TYR A C 1
ATOM 1402 O O . TYR A 1 189 ? 6.315 18.613 -22.539 1.00 85.12 189 TYR A O 1
ATOM 1410 N N . GLY A 1 190 ? 5.027 19.987 -21.352 1.00 85.06 190 GLY A N 1
ATOM 1411 C CA . GLY A 1 190 ? 5.687 21.206 -21.733 1.00 85.06 190 GLY A CA 1
ATOM 1412 C C . GLY A 1 190 ? 7.086 21.325 -21.165 1.00 85.06 190 GLY A C 1
ATOM 1413 O O . GLY A 1 190 ? 7.808 22.187 -21.632 1.00 85.06 190 GLY A O 1
ATOM 1414 N N . THR A 1 191 ? 7.448 20.529 -20.172 1.00 86.94 191 THR A N 1
ATOM 1415 C CA . THR A 1 191 ? 8.575 20.773 -19.318 1.00 86.94 191 THR A CA 1
ATOM 1416 C C . THR A 1 191 ? 9.875 20.682 -20.055 1.00 86.94 191 THR A C 1
ATOM 1418 O O . THR A 1 191 ? 10.547 21.702 -20.142 1.00 86.94 191 THR A O 1
ATOM 1421 N N . GLU A 1 192 ? 10.173 19.514 -20.628 1.00 82.38 192 GLU A N 1
ATOM 1422 C CA . GLU A 1 192 ? 11.286 19.274 -21.556 1.00 82.38 192 GLU A CA 1
ATOM 1423 C C . GLU A 1 192 ? 11.574 20.507 -22.426 1.00 82.38 192 GLU A C 1
ATOM 1425 O O . GLU A 1 192 ? 12.713 20.889 -22.668 1.00 82.38 192 GLU A O 1
ATOM 1430 N N . LYS A 1 193 ? 10.496 21.147 -22.882 1.00 80.88 193 LYS A N 1
ATOM 1431 C CA . LYS A 1 193 ? 10.464 22.194 -23.890 1.00 80.88 193 LYS A CA 1
ATOM 1432 C C . LYS A 1 193 ? 10.989 23.555 -23.412 1.00 80.88 193 LYS A C 1
ATOM 1434 O O . LYS A 1 193 ? 10.978 24.470 -24.230 1.00 80.88 193 LYS A O 1
ATOM 1439 N N . ILE A 1 194 ? 11.459 23.734 -22.168 1.00 83.06 194 ILE A N 1
ATOM 1440 C CA . ILE A 1 194 ? 12.409 24.831 -21.871 1.00 83.06 194 ILE A CA 1
ATOM 1441 C C . ILE A 1 194 ? 13.827 24.280 -21.711 1.00 83.06 194 ILE A C 1
ATOM 1443 O O . ILE A 1 194 ? 14.331 23.976 -20.636 1.00 83.06 194 ILE A O 1
ATOM 1447 N N . SER A 1 195 ? 14.458 24.244 -22.881 1.00 54.94 195 SER A N 1
ATOM 1448 C CA . SER A 1 195 ? 15.856 24.558 -23.167 1.00 54.94 195 SER A CA 1
ATOM 1449 C C . SER A 1 195 ? 16.791 24.800 -21.972 1.00 54.94 195 SER A C 1
ATOM 1451 O O . SER A 1 195 ? 16.753 25.857 -21.331 1.00 54.94 195 SER A O 1
ATOM 1453 N N . GLY A 1 196 ? 17.744 23.880 -21.809 1.00 64.38 196 GLY A N 1
ATOM 1454 C CA . GLY A 1 196 ? 18.932 24.016 -20.956 1.00 64.38 196 GLY A CA 1
ATOM 1455 C C . GLY A 1 196 ? 18.897 23.144 -19.705 1.00 64.38 196 GLY A C 1
ATOM 1456 O O . GLY A 1 196 ? 19.904 23.037 -18.997 1.00 64.38 196 GLY A O 1
ATOM 1457 N N . GLY A 1 197 ? 17.739 22.546 -19.439 1.00 72.69 197 GLY A N 1
ATOM 1458 C CA . GLY A 1 197 ? 17.489 21.697 -18.304 1.00 72.69 197 GLY A CA 1
ATOM 1459 C C . GLY A 1 197 ? 17.617 22.383 -16.968 1.00 72.69 197 GLY A C 1
ATOM 1460 O O . GLY A 1 197 ? 18.636 22.227 -16.285 1.00 72.69 197 GLY A O 1
ATOM 1461 N N . TRP A 1 198 ? 16.540 23.008 -16.474 1.00 80.56 198 TRP A N 1
ATOM 1462 C CA . TRP A 1 198 ? 16.441 23.156 -15.026 1.00 80.56 198 TRP A CA 1
ATOM 1463 C C . TRP A 1 198 ? 16.412 21.756 -14.399 1.00 80.56 198 TRP A C 1
ATOM 1465 O O . TRP A 1 198 ? 16.905 21.538 -13.292 1.00 80.56 198 TRP A O 1
ATOM 1475 N N . GLY A 1 199 ? 15.905 20.744 -15.097 1.00 82.81 199 GLY A N 1
ATOM 1476 C CA . GLY A 1 199 ? 14.457 20.667 -15.176 1.00 82.81 199 GLY A CA 1
ATOM 1477 C C . GLY A 1 199 ? 13.844 20.205 -13.849 1.00 82.81 199 GLY A C 1
ATOM 1478 O O . GLY A 1 199 ? 12.647 20.149 -13.656 1.00 82.81 199 GLY A O 1
ATOM 1479 N N . TRP A 1 200 ? 14.700 19.895 -12.889 1.00 87.31 200 TRP A N 1
ATOM 1480 C CA . TRP A 1 200 ? 14.432 19.005 -11.792 1.00 87.31 200 TRP A CA 1
ATOM 1481 C C . TRP A 1 200 ? 14.945 19.535 -10.417 1.00 87.31 200 TRP A C 1
ATOM 1483 O O . TRP A 1 200 ? 14.751 18.773 -9.499 1.00 87.31 200 TRP A O 1
ATOM 1493 N N . ARG A 1 201 ? 15.492 20.795 -10.257 1.00 87.81 201 ARG A N 1
ATOM 1494 C CA . ARG A 1 201 ? 15.504 21.841 -9.099 1.00 87.81 201 ARG A CA 1
ATOM 1495 C C . ARG A 1 201 ? 14.652 23.313 -8.982 1.00 87.81 201 ARG A C 1
ATOM 1497 O O . ARG A 1 201 ? 15.359 24.205 -8.527 1.00 87.81 201 ARG A O 1
ATOM 1504 N N . VAL A 1 202 ? 13.371 23.885 -9.225 1.00 86.94 202 VAL A N 1
ATOM 1505 C CA . VAL A 1 202 ? 11.774 23.819 -9.175 1.00 86.94 202 VAL A CA 1
ATOM 1506 C C . VAL A 1 202 ? 10.733 23.015 -10.108 1.00 86.94 202 VAL A C 1
ATOM 1508 O O . VAL A 1 202 ? 10.445 23.535 -11.162 1.00 86.94 202 VAL A O 1
ATOM 1511 N N . SER A 1 203 ? 10.101 21.846 -9.733 1.00 87.62 203 SER A N 1
ATOM 1512 C CA . SER A 1 203 ? 9.023 21.032 -10.431 1.00 87.62 203 SER A CA 1
ATOM 1513 C C . SER A 1 203 ? 8.207 20.076 -9.552 1.00 87.62 203 SER A C 1
ATOM 1515 O O . SER A 1 203 ? 6.990 20.206 -9.461 1.00 87.62 203 SER A O 1
ATOM 1517 N N . LEU A 1 204 ? 8.867 19.273 -8.721 1.00 88.12 204 LEU A N 1
ATOM 1518 C CA . LEU A 1 204 ? 8.254 18.572 -7.581 1.00 88.12 204 LEU A CA 1
ATOM 1519 C C . LEU A 1 204 ? 7.803 19.546 -6.463 1.00 88.12 204 LEU A C 1
ATOM 1521 O O . LEU A 1 204 ? 7.888 19.216 -5.281 1.00 88.12 204 LEU A O 1
ATOM 1525 N N . ALA A 1 205 ? 7.531 20.809 -6.805 1.00 86.69 205 ALA A N 1
ATOM 1526 C CA . ALA A 1 205 ? 8.113 21.952 -6.097 1.00 86.69 205 ALA A CA 1
ATOM 1527 C C . ALA A 1 205 ? 7.172 23.085 -5.804 1.00 86.69 205 ALA A C 1
ATOM 1529 O O . ALA A 1 205 ? 6.974 23.445 -4.648 1.00 86.69 205 ALA A O 1
ATOM 1530 N N . MET A 1 206 ? 6.492 23.557 -6.845 1.00 88.31 206 MET A N 1
ATOM 1531 C CA . MET A 1 206 ? 5.257 24.281 -6.635 1.00 88.31 206 MET A CA 1
ATOM 1532 C C . MET A 1 206 ? 4.216 23.386 -5.927 1.00 88.31 206 MET A C 1
ATOM 1534 O O . MET A 1 206 ? 3.135 23.877 -5.672 1.00 88.31 206 MET A O 1
ATOM 1538 N N . ALA A 1 207 ? 4.548 22.143 -5.522 1.00 86.62 207 ALA A N 1
ATOM 1539 C CA . ALA A 1 207 ? 3.982 21.316 -4.446 1.00 86.62 207 ALA A CA 1
ATOM 1540 C C . ALA A 1 207 ? 3.559 22.085 -3.182 1.00 86.62 207 ALA A C 1
ATOM 1542 O O . ALA A 1 207 ? 2.754 21.608 -2.386 1.00 86.62 207 ALA A O 1
ATOM 1543 N N . ALA A 1 208 ? 4.076 23.303 -3.042 1.00 87.44 208 ALA A N 1
ATOM 1544 C CA . ALA A 1 208 ? 3.524 24.415 -2.286 1.00 87.44 208 ALA A CA 1
ATOM 1545 C C . ALA A 1 208 ? 2.023 24.705 -2.492 1.00 87.44 208 ALA A C 1
ATOM 1547 O O . ALA A 1 208 ? 1.299 24.855 -1.523 1.00 87.44 208 ALA A O 1
ATOM 1548 N N . VAL A 1 209 ? 1.548 24.804 -3.733 1.00 87.00 209 VAL A N 1
ATOM 1549 C CA . VAL A 1 209 ? 0.180 25.125 -4.184 1.00 87.00 209 VAL A CA 1
ATOM 1550 C C . VAL A 1 209 ? -0.879 24.140 -3.713 1.00 87.00 209 VAL A C 1
ATOM 1552 O O . VAL A 1 209 ? -1.920 24.618 -3.249 1.00 87.00 209 VAL A O 1
ATOM 1555 N N . PRO A 1 210 ? -0.638 22.813 -3.713 1.00 86.31 210 PRO A N 1
ATOM 1556 C CA . PRO A 1 210 ? -1.398 21.898 -2.886 1.00 86.31 210 PRO A CA 1
ATOM 1557 C C . PRO A 1 210 ? -1.781 22.471 -1.541 1.00 86.31 210 PRO A C 1
ATOM 1559 O O . PRO A 1 210 ? -2.891 22.285 -1.072 1.00 86.31 210 PRO A O 1
ATOM 1562 N N . ALA A 1 211 ? -0.865 23.236 -0.972 1.00 87.62 211 ALA A N 1
ATOM 1563 C CA . ALA A 1 211 ? -0.880 23.780 0.346 1.00 87.62 211 ALA A CA 1
ATOM 1564 C C . ALA A 1 211 ? -0.782 25.316 0.388 1.00 87.62 211 ALA A C 1
ATOM 1566 O O . ALA A 1 211 ? -0.278 25.891 1.338 1.00 87.62 211 ALA A O 1
ATOM 1567 N N . SER A 1 212 ? -1.428 26.009 -0.546 1.00 87.44 212 SER A N 1
ATOM 1568 C CA . SER A 1 212 ? -2.407 26.974 -0.030 1.00 87.44 212 SER A CA 1
ATOM 1569 C C . SER A 1 212 ? -3.499 26.179 0.706 1.00 87.44 212 SER A C 1
ATOM 1571 O O . SER A 1 212 ? -3.806 26.374 1.886 1.00 87.44 212 SER A O 1
ATOM 1573 N N . VAL A 1 213 ? -3.985 25.140 0.025 1.00 85.50 213 VAL A N 1
ATOM 1574 C CA . VAL A 1 213 ? -5.241 24.462 0.345 1.00 85.50 213 VAL A CA 1
ATOM 1575 C C . VAL A 1 213 ? -5.068 23.444 1.465 1.00 85.50 213 VAL A C 1
ATOM 1577 O O . VAL A 1 213 ? -5.800 23.449 2.455 1.00 85.50 213 VAL A O 1
ATOM 1580 N N . LEU A 1 214 ? -3.994 22.678 1.359 1.00 85.12 214 LEU A N 1
ATOM 1581 C CA . LEU A 1 214 ? -3.389 21.859 2.379 1.00 85.12 214 LEU A CA 1
ATOM 1582 C C . LEU A 1 214 ? -2.335 22.562 3.250 1.00 85.12 214 LEU A C 1
ATOM 1584 O O . LEU A 1 214 ? -1.429 21.919 3.769 1.00 85.12 214 LEU A O 1
ATOM 1588 N N . THR A 1 215 ? -2.479 23.864 3.483 1.00 87.88 215 THR A N 1
ATOM 1589 C CA . THR A 1 215 ? -1.853 24.529 4.646 1.00 87.88 215 THR A CA 1
ATOM 1590 C C . THR A 1 215 ? -2.867 25.206 5.540 1.00 87.88 215 THR A C 1
ATOM 1592 O O . THR A 1 215 ? -2.763 25.193 6.763 1.00 87.88 215 THR A O 1
ATOM 1595 N N . LEU A 1 216 ? -3.900 25.767 4.925 1.00 87.75 216 LEU A N 1
ATOM 1596 C CA . LEU A 1 216 ? -4.764 26.698 5.617 1.00 87.75 216 LEU A CA 1
ATOM 1597 C C . LEU A 1 216 ? -6.138 26.098 5.906 1.00 87.75 216 LEU A C 1
ATOM 1599 O O . LEU A 1 216 ? -6.600 26.209 7.038 1.00 87.75 216 LEU A O 1
ATOM 1603 N N . GLY A 1 217 ? -6.757 25.374 4.962 1.00 84.56 217 GLY A N 1
ATOM 1604 C CA . GLY A 1 217 ? -8.149 24.916 5.097 1.00 84.56 217 GLY A CA 1
ATOM 1605 C C . GLY A 1 217 ? -8.453 24.242 6.442 1.00 84.56 217 GLY A C 1
ATOM 1606 O O . GLY A 1 217 ? -9.428 24.557 7.108 1.00 84.56 217 GLY A O 1
ATOM 1607 N N . ALA A 1 218 ? -7.566 23.373 6.902 1.00 85.56 218 ALA A N 1
ATOM 1608 C CA . ALA A 1 218 ? -7.737 22.472 8.035 1.00 85.56 218 ALA A CA 1
ATOM 1609 C C . ALA A 1 218 ? -7.516 23.059 9.425 1.00 85.56 218 ALA A C 1
ATOM 1611 O O . ALA A 1 218 ? -7.884 22.443 10.429 1.00 85.56 218 ALA A O 1
ATOM 1612 N N . LEU A 1 219 ? -7.020 24.288 9.510 1.00 86.75 219 LEU A N 1
ATOM 1613 C CA . LEU A 1 219 ? -7.186 25.075 10.727 1.00 86.75 219 LEU A CA 1
ATOM 1614 C C . LEU A 1 219 ? -8.670 25.188 11.112 1.00 86.75 219 LEU A C 1
ATOM 1616 O O . LEU A 1 219 ? -9.025 25.034 12.283 1.00 86.75 219 LEU A O 1
ATOM 1620 N N . PHE A 1 220 ? -9.560 25.352 10.133 1.00 85.38 220 PHE A N 1
ATOM 1621 C CA . PHE A 1 220 ? -10.913 25.873 10.358 1.00 85.38 220 PHE A CA 1
ATOM 1622 C C . PHE A 1 220 ? -11.974 24.847 10.760 1.00 85.38 220 PHE A C 1
ATOM 1624 O O . PHE A 1 220 ? -13.104 25.211 11.064 1.00 85.38 220 PHE A O 1
ATOM 1631 N N . LEU A 1 221 ? -11.642 23.559 10.765 1.00 87.62 221 LEU A N 1
ATOM 1632 C CA . LEU A 1 221 ? -12.645 22.507 10.605 1.00 87.62 221 LEU A CA 1
ATOM 1633 C C . LEU A 1 221 ? -12.653 21.663 11.928 1.00 87.62 221 LEU A C 1
ATOM 1635 O O . LEU A 1 221 ? -11.643 21.069 12.214 1.00 87.62 221 LEU A O 1
ATOM 1639 N N . PRO A 1 222 ? -13.592 21.780 12.896 1.00 83.38 222 PRO A N 1
ATOM 1640 C CA . PRO A 1 222 ? -13.533 21.188 14.286 1.00 83.38 222 PRO A CA 1
ATOM 1641 C C . PRO A 1 222 ? -13.432 19.633 14.549 1.00 83.38 222 PRO A C 1
ATOM 1643 O O . PRO A 1 222 ? -12.481 19.069 14.050 1.00 83.38 222 PRO A O 1
ATOM 1646 N N . ASP A 1 223 ? -14.271 18.962 15.389 1.00 85.75 223 ASP A N 1
ATOM 1647 C CA . ASP A 1 223 ? -14.510 17.474 15.551 1.00 85.75 223 ASP A CA 1
ATOM 1648 C C . ASP A 1 223 ? -16.044 17.161 15.804 1.00 85.75 223 ASP A C 1
ATOM 1650 O O . ASP A 1 223 ? -16.847 18.095 15.876 1.00 85.75 223 ASP A O 1
ATOM 1654 N N . THR A 1 224 ? -16.494 15.891 15.917 1.00 89.00 224 THR A N 1
ATOM 1655 C CA . THR A 1 224 ? -17.877 15.398 15.613 1.00 89.00 224 THR A CA 1
ATOM 1656 C C . THR A 1 224 ? -18.358 14.127 16.427 1.00 89.00 224 THR A C 1
ATOM 1658 O O . THR A 1 224 ? -17.810 13.932 17.500 1.00 89.00 224 THR A O 1
ATOM 1661 N N . PRO A 1 225 ? -19.325 13.222 16.066 1.00 84.75 225 PRO A N 1
ATOM 1662 C CA . PRO A 1 225 ? -19.934 12.244 16.993 1.00 84.75 225 PRO A CA 1
ATOM 1663 C C . PRO A 1 225 ? -19.054 11.231 17.744 1.00 84.75 225 PRO A C 1
ATOM 1665 O O . PRO A 1 225 ? -18.561 11.551 18.825 1.00 84.75 225 PRO A O 1
ATOM 1668 N N . ASN A 1 226 ? -18.864 9.983 17.273 1.00 83.38 226 ASN A N 1
ATOM 1669 C CA . ASN A 1 226 ? -18.138 8.946 18.049 1.00 83.38 226 ASN A CA 1
ATOM 1670 C C . ASN A 1 226 ? -16.627 9.168 18.097 1.00 83.38 226 ASN A C 1
ATOM 1672 O O . ASN A 1 226 ? -15.833 8.293 18.440 1.00 83.38 226 ASN A O 1
ATOM 1676 N N . SER A 1 227 ? -16.256 10.417 17.848 1.00 83.06 227 SER A N 1
ATOM 1677 C CA . SER A 1 227 ? -14.944 10.943 18.037 1.00 83.06 227 SER A CA 1
ATOM 1678 C C . SER A 1 227 ? -14.893 12.375 18.581 1.00 83.06 227 SER A C 1
ATOM 1680 O O . SER A 1 227 ? -13.856 13.019 18.589 1.00 83.06 227 SER A O 1
ATOM 1682 N N . ILE A 1 228 ? -15.954 12.790 19.262 1.00 84.19 228 ILE A N 1
ATOM 1683 C CA . ILE A 1 228 ? -15.801 13.493 20.536 1.00 84.19 228 ILE A CA 1
ATOM 1684 C C . ILE A 1 228 ? -16.198 12.543 21.698 1.00 84.19 228 ILE A C 1
ATOM 1686 O O . ILE A 1 228 ? -15.469 12.454 22.674 1.00 84.19 228 ILE A O 1
ATOM 1690 N N . ILE A 1 229 ? -17.177 11.648 21.488 1.00 80.12 229 ILE A N 1
ATOM 1691 C CA . ILE A 1 229 ? -17.680 10.473 22.284 1.00 80.12 229 ILE A CA 1
ATOM 1692 C C . ILE A 1 229 ? -16.870 9.039 22.752 1.00 80.12 229 ILE A C 1
ATOM 1694 O O . ILE A 1 229 ? -17.640 9.004 23.756 1.00 80.12 229 ILE A O 1
ATOM 1698 N N . GLN A 1 230 ? -15.189 7.624 22.025 1.00 74.38 230 GLN A N 1
ATOM 1699 C CA . GLN A 1 230 ? -13.865 6.881 22.415 1.00 74.38 230 GLN A CA 1
ATOM 1700 C C . GLN A 1 230 ? -12.680 7.435 23.462 1.00 74.38 230 GLN A C 1
ATOM 1702 O O . GLN A 1 230 ? -11.570 6.956 23.318 1.00 74.38 230 GLN A O 1
ATOM 1707 N N . ARG A 1 231 ? -12.741 8.504 24.369 1.00 78.06 231 ARG A N 1
ATOM 1708 C CA . ARG A 1 231 ? -11.894 9.763 24.556 1.00 78.06 231 ARG A CA 1
ATOM 1709 C C . ARG A 1 231 ? -12.444 10.932 25.477 1.00 78.06 231 ARG A C 1
ATOM 1711 O O . ARG A 1 231 ? -12.332 10.805 26.674 1.00 78.06 231 ARG A O 1
ATOM 1718 N N . ARG A 1 232 ? -12.976 12.087 24.969 1.00 73.50 232 ARG A N 1
ATOM 1719 C CA . ARG A 1 232 ? -13.514 13.239 25.810 1.00 73.50 232 ARG A CA 1
ATOM 1720 C C . ARG A 1 232 ? -14.963 13.024 26.141 1.00 73.50 232 ARG A C 1
ATOM 1722 O O . ARG A 1 232 ? -15.522 13.643 27.014 1.00 73.50 232 ARG A O 1
ATOM 1729 N N . ASN A 1 233 ? -15.570 12.203 25.318 1.00 74.25 233 ASN A N 1
ATOM 1730 C CA . ASN A 1 233 ? -16.329 11.063 25.720 1.00 74.25 233 ASN A CA 1
ATOM 1731 C C . ASN A 1 233 ? -17.772 11.364 26.177 1.00 74.25 233 ASN A C 1
ATOM 1733 O O . ASN A 1 233 ? -18.586 10.450 26.194 1.00 74.25 233 ASN A O 1
ATOM 1737 N N . ASP A 1 234 ? -18.106 12.634 26.422 1.00 80.88 234 ASP A N 1
ATOM 1738 C CA . ASP A 1 234 ? -19.041 13.103 27.452 1.00 80.88 234 ASP A CA 1
ATOM 1739 C C . ASP A 1 234 ? -20.616 13.107 27.183 1.00 80.88 234 ASP A C 1
ATOM 1741 O O . ASP A 1 234 ? -21.066 12.229 26.465 1.00 80.88 234 ASP A O 1
ATOM 1745 N N . VAL A 1 235 ? -21.495 13.973 27.757 1.00 82.62 235 VAL A N 1
ATOM 1746 C CA . VAL A 1 235 ? -23.006 14.128 27.659 1.00 82.62 235 VAL A CA 1
ATOM 1747 C C . VAL A 1 235 ? -23.606 15.567 27.685 1.00 82.62 235 VAL A C 1
ATOM 1749 O O . VAL A 1 235 ? -24.362 15.801 26.777 1.00 82.62 235 VAL A O 1
ATOM 1752 N N . GLU A 1 236 ? -23.284 16.609 28.461 1.00 84.44 236 GLU A N 1
ATOM 1753 C CA . GLU A 1 236 ? -23.887 17.978 28.230 1.00 84.44 236 GLU A CA 1
ATOM 1754 C C . GLU A 1 236 ? -23.178 18.936 27.211 1.00 84.44 236 GLU A C 1
ATOM 1756 O O . GLU A 1 236 ? -23.402 20.141 27.181 1.00 84.44 236 GLU A O 1
ATOM 1761 N N . GLU A 1 237 ? -22.325 18.445 26.296 1.00 85.19 237 GLU A N 1
ATOM 1762 C CA . GLU A 1 237 ? -21.708 19.268 25.224 1.00 85.19 237 GLU A CA 1
ATOM 1763 C C . GLU A 1 237 ? -21.435 18.551 23.886 1.00 85.19 237 GLU A C 1
ATOM 1765 O O . GLU A 1 237 ? -20.483 18.820 23.172 1.00 85.19 237 GLU A O 1
ATOM 1770 N N . ALA A 1 238 ? -22.322 17.630 23.525 1.00 83.94 238 ALA A N 1
ATOM 1771 C CA . ALA A 1 238 ? -22.575 17.017 22.206 1.00 83.94 238 ALA A CA 1
ATOM 1772 C C . ALA A 1 238 ? -24.018 16.591 21.477 1.00 83.94 238 ALA A C 1
ATOM 1774 O O . ALA A 1 238 ? -23.967 15.468 21.022 1.00 83.94 238 ALA A O 1
ATOM 1775 N N . LYS A 1 239 ? -25.301 17.071 21.130 1.00 87.06 239 LYS A N 1
ATOM 1776 C CA . LYS A 1 239 ? -26.394 18.170 20.841 1.00 87.06 239 LYS A CA 1
ATOM 1777 C C . LYS A 1 239 ? -26.324 19.349 19.850 1.00 87.06 239 LYS A C 1
ATOM 1779 O O . LYS A 1 239 ? -26.714 19.199 18.698 1.00 87.06 239 LYS A O 1
ATOM 1784 N N . ARG A 1 240 ? -25.943 20.547 20.307 1.00 87.38 240 ARG A N 1
ATOM 1785 C CA . ARG A 1 240 ? -25.806 21.849 19.594 1.00 87.38 240 ARG A CA 1
ATOM 1786 C C . ARG A 1 240 ? -25.197 21.817 18.183 1.00 87.38 240 ARG A C 1
ATOM 1788 O O . ARG A 1 240 ? -25.111 22.824 17.494 1.00 87.38 240 ARG A O 1
ATOM 1795 N N . VAL A 1 241 ? -24.607 20.696 17.829 1.00 86.38 241 VAL A N 1
ATOM 1796 C CA . VAL A 1 241 ? -23.682 20.525 16.739 1.00 86.38 241 VAL A CA 1
ATOM 1797 C C . VAL A 1 241 ? -23.877 19.136 16.089 1.00 86.38 241 VAL A C 1
ATOM 1799 O O . VAL A 1 241 ? -22.944 18.529 15.595 1.00 86.38 241 VAL A O 1
ATOM 1802 N N . LEU A 1 242 ? -25.097 18.586 16.076 1.00 85.00 242 LEU A N 1
ATOM 1803 C CA . LEU A 1 242 ? -25.462 17.525 15.132 1.00 85.00 242 LEU A CA 1
ATOM 1804 C C . LEU A 1 242 ? -26.930 17.677 14.688 1.00 85.00 242 LEU A C 1
ATOM 1806 O O . LEU A 1 242 ? -27.752 16.795 14.883 1.00 85.00 242 LEU A O 1
ATOM 1810 N N . GLN A 1 243 ? -27.273 18.833 14.104 1.00 88.00 243 GLN A N 1
ATOM 1811 C CA . GLN A 1 243 ? -28.645 19.241 13.762 1.00 88.00 243 GLN A CA 1
ATOM 1812 C C . GLN A 1 243 ? -28.815 19.844 12.330 1.00 88.00 243 GLN A C 1
ATOM 1814 O O . GLN A 1 243 ? -29.237 19.150 11.410 1.00 88.00 243 GLN A O 1
ATOM 1819 N N . ARG A 1 244 ? -28.395 21.092 12.064 1.00 86.56 244 ARG A N 1
ATOM 1820 C CA . ARG A 1 244 ? -28.503 21.856 10.783 1.00 86.56 244 ARG A CA 1
ATOM 1821 C C . ARG A 1 244 ? -27.717 21.462 9.472 1.00 86.56 244 ARG A C 1
ATOM 1823 O O . ARG A 1 244 ? -27.856 22.169 8.483 1.00 86.56 244 ARG A O 1
ATOM 1830 N N . ILE A 1 245 ? -27.027 20.310 9.376 1.00 85.81 245 ILE A N 1
ATOM 1831 C CA . ILE A 1 245 ? -26.530 19.622 8.138 1.00 85.81 245 ILE A CA 1
ATOM 1832 C C . ILE A 1 245 ? -27.157 18.231 7.928 1.00 85.81 245 ILE A C 1
ATOM 1834 O O . ILE A 1 245 ? -26.783 17.503 7.023 1.00 85.81 245 ILE A O 1
ATOM 1838 N N . ARG A 1 246 ? -28.117 17.829 8.761 1.00 85.81 246 ARG A N 1
ATOM 1839 C CA . ARG A 1 246 ? -29.391 17.317 8.247 1.00 85.81 246 ARG A CA 1
ATOM 1840 C C . ARG A 1 246 ? -30.302 18.463 7.854 1.00 85.81 246 ARG A C 1
ATOM 1842 O O . ARG A 1 246 ? -31.234 18.276 7.079 1.00 85.81 246 ARG A O 1
ATOM 1849 N N . GLY A 1 247 ? -30.085 19.579 8.546 1.00 83.62 247 GLY A N 1
ATOM 1850 C CA . GLY A 1 247 ? -31.013 20.683 8.711 1.00 83.62 247 GLY A CA 1
ATOM 1851 C C . GLY A 1 247 ? -31.739 20.722 10.072 1.00 83.62 247 GLY A C 1
ATOM 1852 O O . GLY A 1 247 ? -32.335 21.741 10.371 1.00 83.62 247 GLY A O 1
ATOM 1853 N N . THR A 1 248 ? -31.729 19.673 10.904 1.00 83.44 248 THR A N 1
ATOM 1854 C CA . THR A 1 248 ? -32.854 19.333 11.791 1.00 83.44 248 THR A CA 1
ATOM 1855 C C . THR A 1 248 ? -32.502 18.513 13.079 1.00 83.44 248 THR A C 1
ATOM 1857 O O . THR A 1 248 ? -31.395 17.993 13.177 1.00 83.44 248 THR A O 1
ATOM 1860 N N . HIS A 1 249 ? -33.399 18.427 14.087 1.00 79.12 249 HIS A N 1
ATOM 1861 C CA . HIS A 1 249 ? -33.121 18.189 15.534 1.00 79.12 249 HIS A CA 1
ATOM 1862 C C . HIS A 1 249 ? -33.959 17.108 16.284 1.00 79.12 249 HIS A C 1
ATOM 1864 O O . HIS A 1 249 ? -33.674 16.858 17.453 1.00 79.12 249 HIS A O 1
ATOM 1870 N N . ASP A 1 250 ? -35.012 16.558 15.672 1.00 80.38 250 ASP A N 1
ATOM 1871 C CA . ASP A 1 250 ? -36.336 16.190 16.249 1.00 80.38 250 ASP A CA 1
ATOM 1872 C C . ASP A 1 250 ? -36.819 14.749 15.856 1.00 80.38 250 ASP A C 1
ATOM 1874 O O . ASP A 1 250 ? -37.078 14.498 14.675 1.00 80.38 250 ASP A O 1
ATOM 1878 N N . ILE A 1 251 ? -36.774 13.743 16.769 1.00 83.81 251 ILE A N 1
ATOM 1879 C CA . ILE A 1 251 ? -36.151 12.449 16.370 1.00 83.81 251 ILE A CA 1
ATOM 1880 C C . ILE A 1 251 ? -36.338 11.108 17.153 1.00 83.81 251 ILE A C 1
ATOM 1882 O O . ILE A 1 251 ? -35.896 11.030 18.288 1.00 83.81 251 ILE A O 1
ATOM 1886 N N . GLN A 1 252 ? -36.697 10.011 16.429 1.00 80.31 252 GLN A N 1
ATOM 1887 C CA . GLN A 1 252 ? -36.258 8.581 16.602 1.00 80.31 252 GLN A CA 1
ATOM 1888 C C . GLN A 1 252 ? -35.851 7.918 15.224 1.00 80.31 252 GLN A C 1
ATOM 1890 O O . GLN A 1 252 ? -36.222 8.497 14.206 1.00 80.31 252 GLN A O 1
ATOM 1895 N N . ALA A 1 253 ? -35.053 6.807 15.144 1.00 76.50 253 ALA A N 1
ATOM 1896 C CA . ALA A 1 253 ? -34.078 6.334 14.072 1.00 76.50 253 ALA A CA 1
ATOM 1897 C C . ALA A 1 253 ? -32.559 6.868 13.910 1.00 76.50 253 ALA A C 1
ATOM 1899 O O . ALA A 1 253 ? -32.346 7.577 12.941 1.00 76.50 253 ALA A O 1
ATOM 1900 N N . GLU A 1 254 ? -31.523 6.662 14.805 1.00 77.75 254 GLU A N 1
ATOM 1901 C CA . GLU A 1 254 ? -30.041 7.058 14.848 1.00 77.75 254 GLU A CA 1
ATOM 1902 C C . GLU A 1 254 ? -29.229 7.478 16.160 1.00 77.75 254 GLU A C 1
ATOM 1904 O O . GLU A 1 254 ? -28.055 7.142 16.221 1.00 77.75 254 GLU A O 1
ATOM 1909 N N . LEU A 1 255 ? -29.592 8.311 17.151 1.00 81.19 255 LEU A N 1
ATOM 1910 C CA . LEU A 1 255 ? -28.613 8.908 18.122 1.00 81.19 255 LEU A CA 1
ATOM 1911 C C . LEU A 1 255 ? -28.163 7.865 19.112 1.00 81.19 255 LEU A C 1
ATOM 1913 O O . LEU A 1 255 ? -26.974 7.680 19.320 1.00 81.19 255 LEU A O 1
ATOM 1917 N N . GLU A 1 256 ? -29.142 7.209 19.692 1.00 80.69 256 GLU A N 1
ATOM 1918 C CA . GLU A 1 256 ? -29.063 6.014 20.499 1.00 80.69 256 GLU A CA 1
ATOM 1919 C C . GLU A 1 256 ? -28.598 4.824 19.641 1.00 80.69 256 GLU A C 1
ATOM 1921 O O . GLU A 1 256 ? -28.623 3.719 20.131 1.00 80.69 256 GLU A O 1
ATOM 1926 N N . ASP A 1 257 ? -28.149 5.035 18.395 1.00 77.06 257 ASP A N 1
ATOM 1927 C CA . ASP A 1 257 ? -27.244 4.191 17.591 1.00 77.06 257 ASP A CA 1
ATOM 1928 C C . ASP A 1 257 ? -25.796 4.687 17.841 1.00 77.06 257 ASP A C 1
ATOM 1930 O O . ASP A 1 257 ? -24.927 4.536 16.997 1.00 77.06 257 ASP A O 1
ATOM 1934 N N . LEU A 1 258 ? -25.560 5.460 18.915 1.00 77.69 258 LEU A N 1
ATOM 1935 C CA . LEU A 1 258 ? -24.266 5.903 19.426 1.00 77.69 258 LEU A CA 1
ATOM 1936 C C . LEU A 1 258 ? -24.274 6.578 20.799 1.00 77.69 258 LEU A C 1
ATOM 1938 O O . LEU A 1 258 ? -24.077 7.781 20.961 1.00 77.69 258 LEU A O 1
ATOM 1942 N N . VAL A 1 259 ? -24.247 5.732 21.810 1.00 82.00 259 VAL A N 1
ATOM 1943 C CA . VAL A 1 259 ? -23.021 5.629 22.600 1.00 82.00 259 VAL A CA 1
ATOM 1944 C C . VAL A 1 259 ? -22.887 4.203 23.128 1.00 82.00 259 VAL A C 1
ATOM 1946 O O . VAL A 1 259 ? -22.759 4.026 24.330 1.00 82.00 259 VAL A O 1
ATOM 1949 N N . LYS A 1 260 ? -22.852 3.163 22.264 1.00 74.25 260 LYS A N 1
ATOM 1950 C CA . LYS A 1 260 ? -22.559 1.759 22.667 1.00 74.25 260 LYS A CA 1
ATOM 1951 C C . LYS A 1 260 ? -21.042 1.629 22.729 1.00 74.25 260 LYS A C 1
ATOM 1953 O O . LYS A 1 260 ? -20.342 0.992 21.952 1.00 74.25 260 LYS A O 1
ATOM 1958 N N . ALA A 1 261 ? -20.633 2.465 23.670 1.00 72.12 261 ALA A N 1
ATOM 1959 C CA . ALA A 1 261 ? -19.379 3.058 24.061 1.00 72.12 261 ALA A CA 1
ATOM 1960 C C . ALA A 1 261 ? -19.562 3.880 25.384 1.00 72.12 261 ALA A C 1
ATOM 1962 O O . ALA A 1 261 ? -18.693 4.685 25.719 1.00 72.12 261 ALA A O 1
ATOM 1963 N N . LYS A 1 262 ? -20.690 3.658 26.094 1.00 75.19 262 LYS A N 1
ATOM 1964 C CA . LYS A 1 262 ? -21.094 3.602 27.529 1.00 75.19 262 LYS A CA 1
ATOM 1965 C C . LYS A 1 262 ? -22.188 2.513 27.637 1.00 75.19 262 LYS A C 1
ATOM 1967 O O . LYS A 1 262 ? -22.724 2.299 26.582 1.00 75.19 262 LYS A O 1
ATOM 1972 N N . GLU A 1 263 ? -22.315 1.757 28.762 1.00 72.44 263 GLU A N 1
ATOM 1973 C CA . GLU A 1 263 ? -22.560 0.306 29.206 1.00 72.44 263 GLU A CA 1
ATOM 1974 C C . GLU A 1 263 ? -21.959 -1.193 28.749 1.00 72.44 263 GLU A C 1
ATOM 1976 O O . GLU A 1 263 ? -22.751 -2.119 28.846 1.00 72.44 263 GLU A O 1
ATOM 1981 N N . VAL A 1 264 ? -20.742 -1.866 28.424 1.00 64.94 264 VAL A N 1
ATOM 1982 C CA . VAL A 1 264 ? -19.259 -1.951 27.870 1.00 64.94 264 VAL A CA 1
ATOM 1983 C C . VAL A 1 264 ? -17.995 -1.171 28.365 1.00 64.94 264 VAL A C 1
ATOM 1985 O O . VAL A 1 264 ? -17.319 -0.498 27.613 1.00 64.94 264 VAL A O 1
ATOM 1988 N N . THR A 1 265 ? -17.622 -1.277 29.646 1.00 63.12 265 THR A N 1
ATOM 1989 C CA . THR A 1 265 ? -16.303 -1.164 30.315 1.00 63.12 265 THR A CA 1
ATOM 1990 C C . THR A 1 265 ? -16.408 -1.797 31.710 1.00 63.12 265 THR A C 1
ATOM 1992 O O . THR A 1 265 ? -16.052 -1.177 32.694 1.00 63.12 265 THR A O 1
ATOM 1995 N N . LYS A 1 266 ? -16.807 -3.100 31.766 1.00 60.91 266 LYS A N 1
ATOM 1996 C CA . LYS A 1 266 ? -16.357 -4.148 32.726 1.00 60.91 266 LYS A CA 1
ATOM 1997 C C . LYS A 1 266 ? -15.935 -5.572 32.108 1.00 60.91 266 LYS A C 1
ATOM 1999 O O . LYS A 1 266 ? -15.661 -6.459 32.890 1.00 60.91 266 LYS A O 1
ATOM 2004 N N . THR A 1 267 ? -15.734 -5.801 30.765 1.00 54.47 267 THR A N 1
ATOM 2005 C CA . THR A 1 267 ? -15.181 -7.029 30.023 1.00 54.47 267 THR A CA 1
ATOM 2006 C C . THR A 1 267 ? -14.353 -7.039 28.602 1.00 54.47 267 THR A C 1
ATOM 2008 O O . THR A 1 267 ? -14.580 -7.985 27.856 1.00 54.47 267 THR A O 1
ATOM 2011 N N . LYS A 1 268 ? -13.397 -6.151 28.138 1.00 53.94 268 LYS A N 1
ATOM 2012 C CA . LYS A 1 268 ? -12.627 -6.097 26.794 1.00 53.94 268 LYS A CA 1
ATOM 2013 C C . LYS A 1 268 ? -11.467 -4.981 26.613 1.00 53.94 268 LYS A C 1
ATOM 2015 O O . LYS A 1 268 ? -11.757 -3.820 26.839 1.00 53.94 268 LYS A O 1
ATOM 2020 N N . THR A 1 269 ? -10.208 -5.211 26.130 1.00 54.84 269 THR A N 1
ATOM 2021 C CA . THR A 1 269 ? -8.866 -4.473 26.424 1.00 54.84 269 THR A CA 1
ATOM 2022 C C . THR A 1 269 ? -8.079 -3.363 25.635 1.00 54.84 269 THR A C 1
ATOM 2024 O O . THR A 1 269 ? -8.235 -2.189 25.944 1.00 54.84 269 THR A O 1
ATOM 2027 N N . ASN A 1 270 ? -6.963 -3.680 24.927 1.00 72.81 270 ASN A N 1
ATOM 2028 C CA . ASN A 1 270 ? -5.552 -3.247 25.188 1.00 72.81 270 ASN A CA 1
ATOM 2029 C C . ASN A 1 270 ? -4.899 -2.453 24.027 1.00 72.81 270 ASN A C 1
ATOM 2031 O O . ASN A 1 270 ? -3.673 -2.448 23.873 1.00 72.81 270 ASN A O 1
ATOM 2035 N N . GLN A 1 271 ? -5.716 -1.837 23.166 1.00 66.38 271 GLN A N 1
ATOM 2036 C CA . GLN A 1 271 ? -5.420 -1.453 21.768 1.00 66.38 271 GLN A CA 1
ATOM 2037 C C . GLN A 1 271 ? -4.896 -2.575 20.870 1.00 66.38 271 GLN A C 1
ATOM 2039 O O . GLN A 1 271 ? -5.178 -2.555 19.680 1.00 66.38 271 GLN A O 1
ATOM 2044 N N . TYR A 1 272 ? -4.207 -3.554 21.449 1.00 79.12 272 TYR A N 1
ATOM 2045 C CA . TYR A 1 272 ? -3.755 -4.838 20.953 1.00 79.12 272 TYR A CA 1
ATOM 2046 C C . TYR A 1 272 ? -4.137 -5.951 21.954 1.00 79.12 272 TYR A C 1
ATOM 2048 O O . TYR A 1 272 ? -3.673 -5.903 23.067 1.00 79.12 272 TYR A O 1
ATOM 2056 N N . LYS A 1 273 ? -4.993 -6.920 21.608 1.00 76.44 273 LYS A N 1
ATOM 2057 C CA . LYS A 1 273 ? -5.231 -8.307 22.061 1.00 76.44 273 LYS A CA 1
ATOM 2058 C C . LYS A 1 273 ? -6.477 -9.040 21.467 1.00 76.44 273 LYS A C 1
ATOM 2060 O O . LYS A 1 273 ? -6.907 -10.013 22.065 1.00 76.44 273 LYS A O 1
ATOM 2065 N N . THR A 1 274 ? -7.056 -8.651 20.321 1.00 72.56 274 THR A N 1
ATOM 2066 C CA . THR A 1 274 ? -8.142 -9.356 19.637 1.00 72.56 274 THR A CA 1
ATOM 2067 C C . THR A 1 274 ? -8.340 -9.320 18.085 1.00 72.56 274 THR A C 1
ATOM 2069 O O . THR A 1 274 ? -9.074 -10.213 17.722 1.00 72.56 274 THR A O 1
ATOM 2072 N N . ILE A 1 275 ? -7.806 -8.482 17.154 1.00 77.44 275 ILE A N 1
ATOM 2073 C CA . ILE A 1 275 ? -7.831 -8.624 15.641 1.00 77.44 275 ILE A CA 1
ATOM 2074 C C . ILE A 1 275 ? -8.057 -10.031 15.232 1.00 77.44 275 ILE A C 1
ATOM 2076 O O . ILE A 1 275 ? -9.050 -10.366 14.626 1.00 77.44 275 ILE A O 1
ATOM 2080 N N . LEU A 1 276 ? -7.163 -10.873 15.700 1.00 81.00 276 LEU A N 1
ATOM 2081 C CA . LEU A 1 276 ? -7.062 -12.215 15.251 1.00 81.00 276 LEU A CA 1
ATOM 2082 C C . LEU A 1 276 ? -8.385 -12.989 15.521 1.00 81.00 276 LEU A C 1
ATOM 2084 O O . LEU A 1 276 ? -8.541 -13.973 14.825 1.00 81.00 276 LEU A O 1
ATOM 2088 N N . GLN A 1 277 ? -9.305 -12.537 16.423 1.00 74.00 277 GLN A N 1
ATOM 2089 C CA . GLN A 1 277 ? -10.448 -13.188 17.128 1.00 74.00 277 GLN A CA 1
ATOM 2090 C C . GLN A 1 277 ? -11.339 -13.942 16.177 1.00 74.00 277 GLN A C 1
ATOM 2092 O O . GLN A 1 277 ? -11.852 -13.352 15.261 1.00 74.00 277 GLN A O 1
ATOM 2097 N N . ARG A 1 278 ? -11.730 -15.164 16.519 1.00 76.69 278 ARG A N 1
ATOM 2098 C CA . ARG A 1 278 ? -12.767 -15.988 15.872 1.00 76.69 278 ARG A CA 1
ATOM 2099 C C . ARG A 1 278 ? -14.066 -15.283 15.465 1.00 76.69 278 ARG A C 1
ATOM 2101 O O . ARG A 1 278 ? -14.801 -15.765 14.606 1.00 76.69 278 ARG A O 1
ATOM 2108 N N . ASN A 1 279 ? -14.316 -14.174 16.125 1.00 72.38 279 ASN A N 1
ATOM 2109 C CA . ASN A 1 279 ? -15.533 -13.407 16.156 1.00 72.38 279 ASN A CA 1
ATOM 2110 C C . ASN A 1 279 ? -15.444 -12.154 15.288 1.00 72.38 279 ASN A C 1
ATOM 2112 O O . ASN A 1 279 ? -16.410 -11.424 15.210 1.00 72.38 279 ASN A O 1
ATOM 2116 N N . TYR A 1 280 ? -14.269 -11.848 14.742 1.00 80.50 280 TYR A N 1
ATOM 2117 C CA . TYR A 1 280 ? -14.073 -10.771 13.779 1.00 80.50 280 TYR A CA 1
ATOM 2118 C C . TYR A 1 280 ? -13.038 -11.196 12.691 1.00 80.50 280 TYR A C 1
ATOM 2120 O O . TYR A 1 280 ? -13.059 -10.620 11.622 1.00 80.50 280 TYR A O 1
ATOM 2128 N N . ARG A 1 281 ? -12.371 -12.377 12.863 1.00 84.25 281 ARG A N 1
ATOM 2129 C CA . ARG A 1 281 ? -11.710 -13.350 11.922 1.00 84.25 281 ARG A CA 1
ATOM 2130 C C . ARG A 1 281 ? -12.220 -13.201 10.501 1.00 84.25 281 ARG A C 1
ATOM 2132 O O . ARG A 1 281 ? -11.421 -13.232 9.571 1.00 84.25 281 ARG A O 1
ATOM 2139 N N . PRO A 1 282 ? -13.538 -13.169 10.302 1.00 83.12 282 PRO A N 1
ATOM 2140 C CA . PRO A 1 282 ? -14.148 -12.856 8.570 1.00 83.12 282 PRO A CA 1
ATOM 2141 C C . PRO A 1 282 ? -13.475 -11.923 7.555 1.00 83.12 282 PRO A C 1
ATOM 2143 O O . PRO A 1 282 ? -14.000 -11.876 6.442 1.00 83.12 282 PRO A O 1
ATOM 2146 N N . GLN A 1 283 ? -12.370 -11.223 7.804 1.00 82.69 283 GLN A N 1
ATOM 2147 C CA . GLN A 1 283 ? -11.874 -10.233 6.829 1.00 82.69 283 GLN A CA 1
ATOM 2148 C C . GLN A 1 283 ? -10.350 -10.089 6.749 1.00 82.69 283 GLN A C 1
ATOM 2150 O O . GLN A 1 283 ? -9.849 -8.971 6.781 1.00 82.69 283 GLN A O 1
ATOM 2155 N N . LEU A 1 284 ? -9.568 -11.162 6.669 1.00 87.56 284 LEU A N 1
ATOM 2156 C CA . LEU A 1 284 ? -8.135 -11.003 6.389 1.00 87.56 284 LEU A CA 1
ATOM 2157 C C . LEU A 1 284 ? -7.643 -12.018 5.385 1.00 87.56 284 LEU A C 1
ATOM 2159 O O . LEU A 1 284 ? -8.140 -13.141 5.339 1.00 87.56 284 LEU A O 1
ATOM 2163 N N . VAL A 1 285 ? -6.831 -11.506 4.462 1.00 90.69 285 VAL A N 1
ATOM 2164 C CA . VAL A 1 285 ? -6.984 -11.913 3.071 1.00 90.69 285 VAL A CA 1
ATOM 2165 C C . VAL A 1 285 ? -5.822 -11.568 2.099 1.00 90.69 285 VAL A C 1
ATOM 2167 O O . VAL A 1 285 ? -6.068 -11.680 0.911 1.00 90.69 285 VAL A O 1
ATOM 2170 N N . MET A 1 286 ? -4.546 -11.257 2.438 1.00 85.12 286 MET A N 1
ATOM 2171 C CA . MET A 1 286 ? -3.778 -11.219 3.711 1.00 85.12 286 MET A CA 1
ATOM 2172 C C . MET A 1 286 ? -2.272 -11.663 3.525 1.00 85.12 286 MET A C 1
ATOM 2174 O O . MET A 1 286 ? -1.526 -10.927 2.894 1.00 85.12 286 MET A O 1
ATOM 2178 N N . SER A 1 287 ? -1.747 -12.807 4.039 1.00 86.50 287 SER A N 1
ATOM 2179 C CA . SER A 1 287 ? -0.345 -13.272 3.697 1.00 86.50 287 SER A CA 1
ATOM 2180 C C . SER A 1 287 ? 0.015 -14.807 3.798 1.00 86.50 287 SER A C 1
ATOM 2182 O O . SER A 1 287 ? -0.689 -15.570 4.455 1.00 86.50 287 SER A O 1
ATOM 2184 N N . ILE A 1 288 ? 1.075 -15.262 3.091 1.00 89.31 288 ILE A N 1
ATOM 2185 C CA . ILE A 1 288 ? 1.746 -16.601 2.898 1.00 89.31 288 ILE A CA 1
ATOM 2186 C C . ILE A 1 288 ? 0.941 -17.897 2.553 1.00 89.31 288 ILE A C 1
ATOM 2188 O O . ILE A 1 288 ? 0.618 -18.636 3.472 1.00 89.31 288 ILE A O 1
ATOM 2192 N N . ALA A 1 289 ? 0.697 -18.234 1.267 1.00 90.00 289 ALA A N 1
ATOM 2193 C CA . ALA A 1 289 ? 0.085 -19.473 0.666 1.00 90.00 289 ALA A CA 1
ATOM 2194 C C . ALA A 1 289 ? -1.399 -19.941 0.969 1.00 90.00 289 ALA A C 1
ATOM 2196 O O . ALA A 1 289 ? -1.598 -20.599 1.993 1.00 90.00 289 ALA A O 1
ATOM 2197 N N . ILE A 1 290 ? -2.381 -19.690 0.048 1.00 87.19 290 ILE A N 1
ATOM 2198 C CA . ILE A 1 290 ? -3.678 -20.387 -0.308 1.00 87.19 290 ILE A CA 1
ATOM 2199 C C . ILE A 1 290 ? -5.040 -19.636 -0.646 1.00 87.19 290 ILE A C 1
ATOM 2201 O O . ILE A 1 290 ? -5.759 -20.191 -1.474 1.00 87.19 290 ILE A O 1
ATOM 2205 N N . PRO A 1 291 ? -5.507 -18.461 -0.128 1.00 90.25 291 PRO A N 1
ATOM 2206 C CA . PRO A 1 291 ? -6.352 -17.537 -0.955 1.00 90.25 291 PRO A CA 1
ATOM 2207 C C . PRO A 1 291 ? -5.789 -16.105 -1.066 1.00 90.25 291 PRO A C 1
ATOM 2209 O O . PRO A 1 291 ? -5.603 -15.449 -0.063 1.00 90.25 291 PRO A O 1
ATOM 2212 N N . TYR A 1 292 ? -5.538 -15.591 -2.279 1.00 90.12 292 TYR A N 1
ATOM 2213 C CA . TYR A 1 292 ? -4.267 -14.960 -2.687 1.00 90.12 292 TYR A CA 1
ATOM 2214 C C . TYR A 1 292 ? -3.805 -13.752 -3.768 1.00 90.12 292 TYR A C 1
ATOM 2216 O O . TYR A 1 292 ? -2.605 -13.744 -3.814 1.00 90.12 292 TYR A O 1
ATOM 2224 N N . PHE A 1 293 ? -4.232 -12.689 -4.622 1.00 91.38 293 PHE A N 1
ATOM 2225 C CA . PHE A 1 293 ? -5.287 -11.572 -4.982 1.00 91.38 293 PHE A CA 1
ATOM 2226 C C . PHE A 1 293 ? -4.918 -10.048 -4.910 1.00 91.38 293 PHE A C 1
ATOM 2228 O O . PHE A 1 293 ? -3.799 -9.655 -5.197 1.00 91.38 293 PHE A O 1
ATOM 2235 N N . GLN A 1 294 ? -5.872 -9.205 -4.439 1.00 85.50 294 GLN A N 1
ATOM 2236 C CA . GLN A 1 294 ? -6.201 -7.793 -4.806 1.00 85.50 294 GLN A CA 1
ATOM 2237 C C . GLN A 1 294 ? -5.070 -6.780 -5.005 1.00 85.50 294 GLN A C 1
ATOM 2239 O O . GLN A 1 294 ? -5.171 -5.927 -5.894 1.00 85.50 294 GLN A O 1
ATOM 2244 N N . ILE A 1 295 ? -3.959 -6.912 -4.297 1.00 88.69 295 ILE A N 1
ATOM 2245 C CA . ILE A 1 295 ? -2.685 -6.333 -4.725 1.00 88.69 295 ILE A CA 1
ATOM 2246 C C . ILE A 1 295 ? -2.192 -7.173 -5.929 1.00 88.69 295 ILE A C 1
ATOM 2248 O O . ILE A 1 295 ? -1.300 -7.997 -5.813 1.00 88.69 295 ILE A O 1
ATOM 2252 N N . VAL A 1 296 ? -2.862 -6.940 -7.074 1.00 85.94 296 VAL A N 1
ATOM 2253 C CA . VAL A 1 296 ? -3.012 -7.670 -8.364 1.00 85.94 296 VAL A CA 1
ATOM 2254 C C . VAL A 1 296 ? -4.464 -8.161 -8.530 1.00 85.94 296 VAL A C 1
ATOM 2256 O O . VAL A 1 296 ? -4.879 -9.081 -7.844 1.00 85.94 296 VAL A O 1
ATOM 2259 N N . THR A 1 297 ? -5.327 -7.618 -9.401 1.00 87.56 297 THR A N 1
ATOM 2260 C CA . THR A 1 297 ? -5.253 -6.336 -10.134 1.00 87.56 297 THR A CA 1
ATOM 2261 C C . THR A 1 297 ? -4.136 -6.282 -11.177 1.00 87.56 297 THR A C 1
ATOM 2263 O O . THR A 1 297 ? -3.597 -7.302 -11.590 1.00 87.56 297 THR A O 1
ATOM 2266 N N . GLY A 1 298 ? -3.810 -5.077 -11.630 1.00 81.94 298 GLY A N 1
ATOM 2267 C CA . GLY A 1 298 ? -2.834 -4.869 -12.696 1.00 81.94 298 GLY A CA 1
ATOM 2268 C C . GLY A 1 298 ? -2.630 -3.400 -13.057 1.00 81.94 298 GLY A C 1
ATOM 2269 O O . GLY A 1 298 ? -2.190 -3.068 -14.139 1.00 81.94 298 GLY A O 1
ATOM 2270 N N . ILE A 1 299 ? -2.993 -2.495 -12.161 1.00 83.19 299 ILE A N 1
ATOM 2271 C CA . ILE A 1 299 ? -3.288 -1.079 -12.418 1.00 83.19 299 ILE A CA 1
ATOM 2272 C C . ILE A 1 299 ? -2.222 -0.189 -11.816 1.00 83.19 299 ILE A C 1
ATOM 2274 O O . ILE A 1 299 ? -1.360 0.352 -12.490 1.00 83.19 299 ILE A O 1
ATOM 2278 N N . ASN A 1 300 ? -2.081 -0.375 -10.525 1.00 79.31 300 ASN A N 1
ATOM 2279 C CA . ASN A 1 300 ? -0.811 -0.545 -9.874 1.00 79.31 300 ASN A CA 1
ATOM 2280 C C . ASN A 1 300 ? -0.085 -1.835 -10.363 1.00 79.31 300 ASN A C 1
ATOM 2282 O O . ASN A 1 300 ? 0.410 -2.584 -9.525 1.00 79.31 300 ASN A O 1
ATOM 2286 N N . VAL A 1 301 ? -0.094 -2.070 -11.690 1.00 75.75 301 VAL A N 1
ATOM 2287 C CA . VAL A 1 301 ? 0.860 -2.766 -12.581 1.00 75.75 301 VAL A CA 1
ATOM 2288 C C . VAL A 1 301 ? 0.985 -1.936 -13.889 1.00 75.75 301 VAL A C 1
ATOM 2290 O O . VAL A 1 301 ? 2.097 -1.707 -14.321 1.00 75.75 301 VAL A O 1
ATOM 2293 N N . ILE A 1 302 ? -0.087 -1.389 -14.503 1.00 73.44 302 ILE A N 1
ATOM 2294 C CA . ILE A 1 302 ? -0.091 -0.657 -15.812 1.00 73.44 302 ILE A CA 1
ATOM 2295 C C . ILE A 1 302 ? 0.133 0.857 -15.691 1.00 73.44 302 ILE A C 1
ATOM 2297 O O . ILE A 1 302 ? 0.125 1.571 -16.680 1.00 73.44 302 ILE A O 1
ATOM 2301 N N . ALA A 1 303 ? 0.290 1.379 -14.482 1.00 75.06 303 ALA A N 1
ATOM 2302 C CA . ALA A 1 303 ? 0.296 2.814 -14.247 1.00 75.06 303 ALA A CA 1
ATOM 2303 C C . ALA A 1 303 ? 1.420 3.336 -13.349 1.00 75.06 303 ALA A C 1
ATOM 2305 O O . ALA A 1 303 ? 1.345 4.501 -12.987 1.00 75.06 303 ALA A O 1
ATOM 2306 N N . PHE A 1 304 ? 2.450 2.609 -12.892 1.00 68.19 304 PHE A N 1
ATOM 2307 C CA . PHE A 1 304 ? 3.056 1.310 -13.260 1.00 68.19 304 PHE A CA 1
ATOM 2308 C C . PHE A 1 304 ? 3.636 1.349 -14.642 1.00 68.19 304 PHE A C 1
ATOM 2310 O O . PHE A 1 304 ? 4.515 2.147 -14.903 1.00 68.19 304 PHE A O 1
ATOM 2317 N N . TYR A 1 305 ? 3.275 0.467 -15.536 1.00 69.56 305 TYR A N 1
ATOM 2318 C CA . TYR A 1 305 ? 3.848 0.512 -16.859 1.00 69.56 305 TYR A CA 1
ATOM 2319 C C . TYR A 1 305 ? 3.273 1.725 -17.625 1.00 69.56 305 TYR A C 1
ATOM 2321 O O . TYR A 1 305 ? 2.359 1.548 -18.416 1.00 69.56 305 TYR A O 1
ATOM 2329 N N . ALA A 1 306 ? 3.808 2.950 -17.368 1.00 72.00 306 ALA A N 1
ATOM 2330 C CA . ALA A 1 306 ? 3.535 4.183 -18.129 1.00 72.00 306 ALA A CA 1
ATOM 2331 C C . ALA A 1 306 ? 4.556 5.441 -18.121 1.00 72.00 306 ALA A C 1
ATOM 2333 O O . ALA A 1 306 ? 4.030 6.365 -17.525 1.00 72.00 306 ALA A O 1
ATOM 2334 N N . PRO A 1 307 ? 5.865 5.707 -18.619 1.00 71.88 307 PRO A N 1
ATOM 2335 C CA . PRO A 1 307 ? 7.156 4.975 -19.019 1.00 71.88 307 PRO A CA 1
ATOM 2336 C C . PRO A 1 307 ? 7.553 4.342 -20.414 1.00 71.88 307 PRO A C 1
ATOM 2338 O O . PRO A 1 307 ? 7.399 5.054 -21.370 1.00 71.88 307 PRO A O 1
ATOM 2341 N N . ILE A 1 308 ? 8.119 3.131 -20.620 1.00 69.81 308 ILE A N 1
ATOM 2342 C CA . ILE A 1 308 ? 8.455 2.461 -21.935 1.00 69.81 308 ILE A CA 1
ATOM 2343 C C . ILE A 1 308 ? 7.380 2.452 -23.088 1.00 69.81 308 ILE A C 1
ATOM 2345 O O . ILE A 1 308 ? 6.985 1.416 -23.583 1.00 69.81 308 ILE A O 1
ATOM 2349 N N . LEU A 1 309 ? 6.870 3.621 -23.517 1.00 73.44 309 LEU A N 1
ATOM 2350 C CA . LEU A 1 309 ? 6.251 3.990 -24.815 1.00 73.44 309 LEU A CA 1
ATOM 2351 C C . LEU A 1 309 ? 6.364 5.570 -24.949 1.00 73.44 309 LEU A C 1
ATOM 2353 O O . LEU A 1 309 ? 5.705 6.244 -24.206 1.00 73.44 309 LEU A O 1
ATOM 2357 N N . PHE A 1 310 ? 7.248 6.183 -25.784 1.00 75.12 310 PHE A N 1
ATOM 2358 C CA . PHE A 1 310 ? 7.831 7.568 -26.034 1.00 75.12 310 PHE A CA 1
ATOM 2359 C C . PHE A 1 310 ? 9.428 7.811 -25.910 1.00 75.12 310 PHE A C 1
ATOM 2361 O O . PHE A 1 310 ? 9.826 8.277 -24.870 1.00 75.12 310 PHE A O 1
ATOM 2368 N N . ARG A 1 311 ? 10.395 7.448 -26.798 1.00 72.44 311 ARG A N 1
ATOM 2369 C CA . ARG A 1 311 ? 11.892 7.112 -26.697 1.00 72.44 311 ARG A CA 1
ATOM 2370 C C . ARG A 1 311 ? 12.455 5.676 -26.932 1.00 72.44 311 ARG A C 1
ATOM 2372 O O . ARG A 1 311 ? 12.935 5.427 -28.021 1.00 72.44 311 ARG A O 1
ATOM 2379 N N . THR A 1 312 ? 12.476 4.746 -25.971 1.00 68.31 312 THR A N 1
ATOM 2380 C CA . THR A 1 312 ? 13.113 3.394 -26.062 1.00 68.31 312 THR A CA 1
ATOM 2381 C C . THR A 1 312 ? 12.892 2.689 -27.385 1.00 68.31 312 THR A C 1
ATOM 2383 O O . THR A 1 312 ? 13.840 2.359 -28.083 1.00 68.31 312 THR A O 1
ATOM 2386 N N . ILE A 1 313 ? 11.623 2.427 -27.694 1.00 70.44 313 ILE A N 1
ATOM 2387 C CA . ILE A 1 313 ? 11.225 1.518 -28.763 1.00 70.44 313 ILE A CA 1
ATOM 2388 C C . ILE A 1 313 ? 11.301 2.385 -30.038 1.00 70.44 313 ILE A C 1
ATOM 2390 O O . ILE A 1 313 ? 10.259 2.813 -30.509 1.00 70.44 313 ILE A O 1
ATOM 2394 N N . GLY A 1 314 ? 12.498 2.789 -30.491 1.00 65.88 314 GLY A N 1
ATOM 2395 C CA . GLY A 1 314 ? 12.688 4.078 -31.159 1.00 65.88 314 GLY A CA 1
ATOM 2396 C C . GLY A 1 314 ? 14.085 4.458 -31.635 1.00 65.88 314 GLY A C 1
ATOM 2397 O O . GLY A 1 314 ? 15.045 3.731 -31.426 1.00 65.88 314 GLY A O 1
ATOM 2398 N N . LEU A 1 315 ? 14.178 5.660 -32.222 1.00 69.38 315 LEU A N 1
ATOM 2399 C CA . LEU A 1 315 ? 15.417 6.328 -32.650 1.00 69.38 315 LEU A CA 1
ATOM 2400 C C . LEU A 1 315 ? 15.440 7.800 -32.162 1.00 69.38 315 LEU A C 1
ATOM 2402 O O . LEU A 1 315 ? 15.706 8.730 -32.921 1.00 69.38 315 LEU A O 1
ATOM 2406 N N . GLY A 1 316 ? 15.027 8.036 -30.914 1.00 64.44 316 GLY A N 1
ATOM 2407 C CA . GLY A 1 316 ? 14.576 9.353 -30.427 1.00 64.44 316 GLY A CA 1
ATOM 2408 C C . GLY A 1 316 ? 13.096 9.621 -30.764 1.00 64.44 316 GLY A C 1
ATOM 2409 O O . GLY A 1 316 ? 12.418 8.657 -31.040 1.00 64.44 316 GLY A O 1
ATOM 2410 N N . GLU A 1 317 ? 12.524 10.837 -30.738 1.00 70.94 317 GLU A N 1
ATOM 2411 C CA . GLU A 1 317 ? 11.080 11.057 -30.462 1.00 70.94 317 GLU A CA 1
ATOM 2412 C C . GLU A 1 317 ? 10.059 11.302 -31.592 1.00 70.94 317 GLU A C 1
ATOM 2414 O O . GLU A 1 317 ? 8.899 10.953 -31.402 1.00 70.94 317 GLU A O 1
ATOM 2419 N N . SER A 1 318 ? 10.348 12.010 -32.681 1.00 73.56 318 SER A N 1
ATOM 2420 C CA . SER A 1 318 ? 9.516 13.199 -32.938 1.00 73.56 318 SER A CA 1
ATOM 2421 C C . SER A 1 318 ? 8.024 12.996 -33.251 1.00 73.56 318 SER A C 1
ATOM 2423 O O . SER A 1 318 ? 7.552 11.953 -33.712 1.00 73.56 318 SER A O 1
ATOM 2425 N N . ALA A 1 319 ? 7.256 14.040 -32.926 1.00 74.19 319 ALA A N 1
ATOM 2426 C CA . ALA A 1 319 ? 5.796 14.074 -32.789 1.00 74.19 319 ALA A CA 1
ATOM 2427 C C . ALA A 1 319 ? 5.191 13.132 -31.717 1.00 74.19 319 ALA A C 1
ATOM 2429 O O . ALA A 1 319 ? 3.964 13.112 -31.549 1.00 74.19 319 ALA A O 1
ATOM 2430 N N . SER A 1 320 ? 6.007 12.421 -30.930 1.00 80.06 320 SER A N 1
ATOM 2431 C CA . SER A 1 320 ? 5.574 11.672 -29.734 1.00 80.06 320 SER A CA 1
ATOM 2432 C C . SER A 1 320 ? 4.793 12.522 -28.753 1.00 80.06 320 SER A C 1
ATOM 2434 O O . SER A 1 320 ? 3.672 12.170 -28.365 1.00 80.06 320 SER A O 1
ATOM 2436 N N . LEU A 1 321 ? 5.333 13.700 -28.436 1.00 76.62 321 LEU A N 1
ATOM 2437 C CA . LEU A 1 321 ? 4.684 14.625 -27.520 1.00 76.62 321 LEU A CA 1
ATOM 2438 C C . LEU A 1 321 ? 3.406 15.266 -28.083 1.00 76.62 321 LEU A C 1
ATOM 2440 O O . LEU A 1 321 ? 2.730 16.009 -27.391 1.00 76.62 321 LEU A O 1
ATOM 2444 N N . MET A 1 322 ? 3.015 14.925 -29.312 1.00 81.62 322 MET A N 1
ATOM 2445 C CA . MET A 1 322 ? 1.708 15.231 -29.895 1.00 81.62 322 MET A CA 1
ATOM 2446 C C . MET A 1 322 ? 0.791 13.987 -29.863 1.00 81.62 322 MET A C 1
ATOM 2448 O O . MET A 1 322 ? 0.056 13.728 -30.818 1.00 81.62 322 MET A O 1
ATOM 2452 N N . SER A 1 323 ? 0.908 13.154 -28.813 1.00 81.12 323 SER A N 1
ATOM 2453 C CA . SER A 1 323 ? 0.202 11.858 -28.686 1.00 81.12 323 SER A CA 1
ATOM 2454 C C . SER A 1 323 ? -0.087 11.410 -27.238 1.00 81.12 323 SER A C 1
ATOM 2456 O O . SER A 1 323 ? -1.198 10.987 -26.936 1.00 81.12 323 SER A O 1
ATOM 2458 N N . SER A 1 324 ? 0.905 11.450 -26.338 1.00 83.25 324 SER A N 1
ATOM 2459 C CA . SER A 1 324 ? 0.971 10.510 -25.195 1.00 83.25 324 SER A CA 1
ATOM 2460 C C . SER A 1 324 ? 0.009 10.710 -23.994 1.00 83.25 324 SER A C 1
ATOM 2462 O O . SER A 1 324 ? -0.133 9.845 -23.142 1.00 83.25 324 SER A O 1
ATOM 2464 N N . VAL A 1 325 ? -0.652 11.849 -23.836 1.00 86.12 325 VAL A N 1
ATOM 2465 C CA . VAL A 1 325 ? -1.211 12.282 -22.535 1.00 86.12 325 VAL A CA 1
ATOM 2466 C C . VAL A 1 325 ? -2.471 11.562 -22.058 1.00 86.12 325 VAL A C 1
ATOM 2468 O O . VAL A 1 325 ? -2.907 11.683 -20.912 1.00 86.12 325 VAL A O 1
ATOM 2471 N N . LEU A 1 326 ? -3.105 10.838 -22.969 1.00 86.31 326 LEU A N 1
ATOM 2472 C CA . LEU A 1 326 ? -4.446 10.330 -22.778 1.00 86.31 326 LEU A CA 1
ATOM 2473 C C . LEU A 1 326 ? -4.506 9.051 -21.913 1.00 86.31 326 LEU A C 1
ATOM 2475 O O . LEU A 1 326 ? -5.301 8.178 -22.225 1.00 86.31 326 LEU A O 1
ATOM 2479 N N . THR A 1 327 ? -3.722 8.934 -20.822 1.00 84.69 327 THR A N 1
ATOM 2480 C CA . THR A 1 327 ? -3.692 7.779 -19.865 1.00 84.69 327 THR A CA 1
ATOM 2481 C C . THR A 1 327 ? -4.917 7.648 -18.972 1.00 84.69 327 THR A C 1
ATOM 2483 O O . THR A 1 327 ? -5.037 6.774 -18.124 1.00 84.69 327 THR A O 1
ATOM 2486 N N . GLY A 1 328 ? -5.928 8.422 -19.286 1.00 84.00 328 GLY A N 1
ATOM 2487 C CA . GLY A 1 328 ? -7.022 7.876 -20.069 1.00 84.00 328 GLY A CA 1
ATOM 2488 C C . GLY A 1 328 ? -7.653 9.058 -20.811 1.00 84.00 328 GLY A C 1
ATOM 2489 O O . GLY A 1 328 ? -7.944 9.977 -20.075 1.00 84.00 328 GLY A O 1
ATOM 2490 N N . VAL A 1 329 ? -7.925 9.134 -22.144 1.00 89.12 329 VAL A N 1
ATOM 2491 C CA . VAL A 1 329 ? -8.628 10.352 -22.709 1.00 89.12 329 VAL A CA 1
ATOM 2492 C C . VAL A 1 329 ? -9.753 10.705 -21.789 1.00 89.12 329 VAL A C 1
ATOM 2494 O O . VAL A 1 329 ? -9.893 11.812 -21.331 1.00 89.12 329 VAL A O 1
ATOM 2497 N N . VAL A 1 330 ? -10.480 9.672 -21.443 1.00 88.31 330 VAL A N 1
ATOM 2498 C CA . VAL A 1 330 ? -10.769 9.071 -20.142 1.00 88.31 330 VAL A CA 1
ATOM 2499 C C . VAL A 1 330 ? -10.349 9.827 -18.841 1.00 88.31 330 VAL A C 1
ATOM 2501 O O . VAL A 1 330 ? -9.920 9.192 -17.887 1.00 88.31 330 VAL A O 1
ATOM 2504 N N . GLY A 1 331 ? -10.683 11.141 -18.749 1.00 86.25 331 GLY A N 1
ATOM 2505 C CA . GLY A 1 331 ? -11.018 11.875 -17.500 1.00 86.25 331 GLY A CA 1
ATOM 2506 C C . GLY A 1 331 ? -12.196 12.906 -17.290 1.00 86.25 331 GLY A C 1
ATOM 2507 O O . GLY A 1 331 ? -12.492 13.169 -16.140 1.00 86.25 331 GLY A O 1
ATOM 2508 N N . GLY A 1 332 ? -12.928 13.455 -18.274 1.00 86.88 332 GLY A N 1
ATOM 2509 C CA . GLY A 1 332 ? -14.130 14.345 -18.166 1.00 86.88 332 GLY A CA 1
ATOM 2510 C C . GLY A 1 332 ? -15.582 13.796 -18.412 1.00 86.88 332 GLY A C 1
ATOM 2511 O O . GLY A 1 332 ? -16.518 14.245 -17.756 1.00 86.88 332 GLY A O 1
ATOM 2512 N N . THR A 1 333 ? -15.809 12.851 -19.345 1.00 89.81 333 THR A N 1
ATOM 2513 C CA . THR A 1 333 ? -17.059 12.118 -19.720 1.00 89.81 333 THR A CA 1
ATOM 2514 C C . THR A 1 333 ? -17.221 10.543 -19.586 1.00 89.81 333 THR A C 1
ATOM 2516 O O . THR A 1 333 ? -18.317 10.075 -19.899 1.00 89.81 333 THR A O 1
ATOM 2519 N N . THR A 1 334 ? -16.339 9.684 -18.989 1.00 90.81 334 THR A N 1
ATOM 2520 C CA . THR A 1 334 ? -16.724 8.420 -18.264 1.00 90.81 334 THR A CA 1
ATOM 2521 C C . THR A 1 334 ? -17.248 8.913 -16.917 1.00 90.81 334 THR A C 1
ATOM 2523 O O . THR A 1 334 ? -16.642 8.771 -15.860 1.00 90.81 334 THR A O 1
ATOM 2526 N N . THR A 1 335 ? -18.367 9.635 -17.109 1.00 88.69 335 THR A N 1
ATOM 2527 C CA . THR A 1 335 ? -19.128 10.565 -16.266 1.00 88.69 335 THR A CA 1
ATOM 2528 C C . THR A 1 335 ? -20.490 10.912 -16.923 1.00 88.69 335 THR A C 1
ATOM 2530 O O . THR A 1 335 ? -21.457 11.085 -16.200 1.00 88.69 335 THR A O 1
ATOM 2533 N N . LEU A 1 336 ? -20.628 10.989 -18.259 1.00 90.00 336 LEU A N 1
ATOM 2534 C CA . LEU A 1 336 ? -21.614 11.878 -18.918 1.00 90.00 336 LEU A CA 1
ATOM 2535 C C . LEU A 1 336 ? -23.070 11.800 -18.408 1.00 90.00 336 LEU A C 1
ATOM 2537 O O . LEU A 1 336 ? -23.598 12.790 -17.918 1.00 90.00 336 LEU A O 1
ATOM 2541 N N . ILE A 1 337 ? -23.713 10.629 -18.474 1.00 88.06 337 ILE A N 1
ATOM 2542 C CA . ILE A 1 337 ? -25.071 10.388 -17.922 1.00 88.06 337 ILE A CA 1
ATOM 2543 C C . ILE A 1 337 ? -24.981 9.607 -16.588 1.00 88.06 337 ILE A C 1
ATOM 2545 O O . ILE A 1 337 ? -25.900 8.916 -16.146 1.00 88.06 337 ILE A O 1
ATOM 2549 N N . ALA A 1 338 ? -23.792 9.609 -15.987 1.00 87.75 338 ALA A N 1
ATOM 2550 C CA . ALA A 1 338 ? -23.244 8.441 -15.309 1.00 87.75 338 ALA A CA 1
ATOM 2551 C C . ALA A 1 338 ? -22.279 8.769 -14.151 1.00 87.75 338 ALA A C 1
ATOM 2553 O O . ALA A 1 338 ? -21.716 7.851 -13.556 1.00 87.75 338 ALA A O 1
ATOM 2554 N N . MET A 1 339 ? -22.088 10.039 -13.778 1.00 87.62 339 MET A N 1
ATOM 2555 C CA . MET A 1 339 ? -21.039 10.483 -12.845 1.00 87.62 339 MET A CA 1
ATOM 2556 C C . MET A 1 339 ? -21.349 10.193 -11.371 1.00 87.62 339 MET A C 1
ATOM 2558 O O . MET A 1 339 ? -21.164 11.023 -10.506 1.00 87.62 339 MET A O 1
ATOM 2562 N N . LEU A 1 340 ? -22.048 9.090 -11.125 1.00 87.50 340 LEU A N 1
ATOM 2563 C CA . LEU A 1 340 ? -23.232 9.026 -10.267 1.00 87.50 340 LEU A CA 1
ATOM 2564 C C . LEU A 1 340 ? -23.744 7.567 -10.200 1.00 87.50 340 LEU A C 1
ATOM 2566 O O . LEU A 1 340 ? -24.929 7.324 -9.957 1.00 87.50 340 LEU A O 1
ATOM 2570 N N . VAL A 1 341 ? -22.902 6.593 -10.565 1.00 87.62 341 VAL A N 1
ATOM 2571 C CA . VAL A 1 341 ? -23.349 5.272 -11.039 1.00 87.62 341 VAL A CA 1
ATOM 2572 C C . VAL A 1 341 ? -23.489 4.244 -9.940 1.00 87.62 341 VAL A C 1
ATOM 2574 O O . VAL A 1 341 ? -24.546 3.634 -9.803 1.00 87.62 341 VAL A O 1
ATOM 2577 N N . VAL A 1 342 ? -22.455 4.098 -9.128 1.00 88.75 342 VAL A N 1
ATOM 2578 C CA . VAL A 1 342 ? -22.101 2.828 -8.486 1.00 88.75 342 VAL A CA 1
ATOM 2579 C C . VAL A 1 342 ? -23.080 2.362 -7.391 1.00 88.75 342 VAL A C 1
ATOM 2581 O O . VAL A 1 342 ? -22.893 1.315 -6.807 1.00 88.75 342 VAL A O 1
ATOM 2584 N N . ASP A 1 343 ? -24.191 3.069 -7.163 1.00 84.62 343 ASP A N 1
ATOM 2585 C CA . ASP A 1 343 ? -25.250 2.807 -6.171 1.00 84.62 343 ASP A CA 1
ATOM 2586 C C . ASP A 1 343 ? -26.667 2.938 -6.668 1.00 84.62 343 ASP A C 1
ATOM 2588 O O . ASP A 1 343 ? -27.621 2.546 -5.998 1.00 84.62 343 ASP A O 1
ATOM 2592 N N . ARG A 1 344 ? -26.815 3.534 -7.834 1.00 85.19 344 ARG A N 1
ATOM 2593 C CA . ARG A 1 344 ? -27.968 3.193 -8.633 1.00 85.19 344 ARG A CA 1
ATOM 2594 C C . ARG A 1 344 ? -27.739 1.761 -9.106 1.00 85.19 344 ARG A C 1
ATOM 2596 O O . ARG A 1 344 ? -28.508 0.866 -8.778 1.00 85.19 344 ARG A O 1
ATOM 2603 N N . THR A 1 345 ? -26.607 1.551 -9.778 1.00 83.88 345 THR A N 1
ATOM 2604 C CA . THR A 1 345 ? -26.236 0.283 -10.400 1.00 83.88 345 THR A CA 1
ATOM 2605 C C . THR A 1 345 ? -25.789 -0.727 -9.371 1.00 83.88 345 THR A C 1
ATOM 2607 O O . THR A 1 345 ? -26.349 -1.815 -9.218 1.00 83.88 345 THR A O 1
ATOM 2610 N N . GLY A 1 346 ? -24.723 -0.347 -8.692 1.00 80.00 346 GLY A N 1
ATOM 2611 C CA . GLY A 1 346 ? -23.883 -1.275 -8.045 1.00 80.00 346 GLY A CA 1
ATOM 2612 C C . GLY A 1 346 ? -22.457 -1.326 -8.559 1.00 80.00 346 GLY A C 1
ATOM 2613 O O . GLY A 1 346 ? -21.821 -0.310 -8.754 1.00 80.00 346 GLY A O 1
ATOM 2614 N N . ARG A 1 347 ? -21.831 -2.480 -8.664 1.00 89.88 347 ARG A N 1
ATOM 2615 C CA . ARG A 1 347 ? -22.296 -3.849 -8.459 1.00 89.88 347 ARG A CA 1
ATOM 2616 C C . ARG A 1 347 ? -22.730 -4.475 -9.782 1.00 89.88 347 ARG A C 1
ATOM 2618 O O . ARG A 1 347 ? -21.906 -5.178 -10.353 1.00 89.88 347 ARG A O 1
ATOM 2625 N N . ARG A 1 348 ? -23.919 -4.161 -10.323 1.00 89.00 348 ARG A N 1
ATOM 2626 C CA . ARG A 1 348 ? -24.301 -4.476 -11.721 1.00 89.00 348 ARG A CA 1
ATOM 2627 C C . ARG A 1 348 ? -23.828 -3.361 -12.668 1.00 89.00 348 ARG A C 1
ATOM 2629 O O . ARG A 1 348 ? -24.575 -2.423 -12.889 1.00 89.00 348 ARG A O 1
ATOM 2636 N N . LEU A 1 349 ? -22.638 -3.396 -13.270 1.00 85.31 349 LEU A N 1
ATOM 2637 C CA . LEU A 1 349 ? -21.673 -4.496 -13.418 1.00 85.31 349 LEU A CA 1
ATOM 2638 C C . LEU A 1 349 ? -20.267 -4.113 -12.884 1.00 85.31 349 LEU A C 1
ATOM 2640 O O . LEU A 1 349 ? -20.004 -2.920 -12.772 1.00 85.31 349 LEU A O 1
ATOM 2644 N N . LEU A 1 350 ? -19.380 -5.117 -12.676 1.00 87.44 350 LEU A N 1
ATOM 2645 C CA . LEU A 1 350 ? -17.917 -5.151 -13.019 1.00 87.44 350 LEU A CA 1
ATOM 2646 C C . LEU A 1 350 ? -16.886 -5.996 -12.156 1.00 87.44 350 LEU A C 1
ATOM 2648 O O . LEU A 1 350 ? -15.778 -6.142 -12.645 1.00 87.44 350 LEU A O 1
ATOM 2652 N N . LEU A 1 351 ? -17.230 -6.686 -11.021 1.00 89.94 351 LEU A N 1
ATOM 2653 C CA . LEU A 1 351 ? -16.484 -7.777 -10.240 1.00 89.94 351 LEU A CA 1
ATOM 2654 C C . LEU A 1 351 ? -16.738 -9.362 -10.430 1.00 89.94 351 LEU A C 1
ATOM 2656 O O . LEU A 1 351 ? -15.771 -10.092 -10.465 1.00 89.94 351 LEU A O 1
ATOM 2660 N N . ILE A 1 352 ? -17.938 -9.964 -10.635 1.00 90.25 352 ILE A N 1
ATOM 2661 C CA . ILE A 1 352 ? -18.222 -11.283 -11.318 1.00 90.25 352 ILE A CA 1
ATOM 2662 C C . ILE A 1 352 ? -19.390 -11.323 -12.357 1.00 90.25 352 ILE A C 1
ATOM 2664 O O . ILE A 1 352 ? -20.531 -11.551 -11.995 1.00 90.25 352 ILE A O 1
ATOM 2668 N N . ILE A 1 353 ? -19.132 -11.068 -13.647 1.00 87.12 353 ILE A N 1
ATOM 2669 C CA . ILE A 1 353 ? -20.091 -11.103 -14.810 1.00 87.12 353 ILE A CA 1
ATOM 2670 C C . ILE A 1 353 ? -19.414 -10.738 -16.159 1.00 87.12 353 ILE A C 1
ATOM 2672 O O . ILE A 1 353 ? -20.028 -10.811 -17.217 1.00 87.12 353 ILE A O 1
ATOM 2676 N N . GLY A 1 354 ? -18.108 -10.445 -16.156 1.00 87.69 354 GLY A N 1
ATOM 2677 C CA . GLY A 1 354 ? -17.272 -10.259 -17.346 1.00 87.69 354 GLY A CA 1
ATOM 2678 C C . GLY A 1 354 ? -15.838 -10.830 -17.248 1.00 87.69 354 GLY A C 1
ATOM 2679 O O . GLY A 1 354 ? -15.113 -10.357 -16.395 1.00 87.69 354 GLY A O 1
ATOM 2680 N N . GLY A 1 355 ? -15.390 -11.838 -18.014 1.00 89.69 355 GLY A N 1
ATOM 2681 C CA . GLY A 1 355 ? -14.055 -12.450 -17.838 1.00 89.69 355 GLY A CA 1
ATOM 2682 C C . GLY A 1 355 ? -13.876 -13.989 -17.887 1.00 89.69 355 GLY A C 1
ATOM 2683 O O . GLY A 1 355 ? -12.916 -14.468 -17.294 1.00 89.69 355 GLY A O 1
ATOM 2684 N N . VAL A 1 356 ? -14.723 -14.765 -18.576 1.00 89.38 356 VAL A N 1
ATOM 2685 C CA . VAL A 1 356 ? -14.468 -16.177 -18.957 1.00 89.38 356 VAL A CA 1
ATOM 2686 C C . VAL A 1 356 ? -15.109 -16.500 -20.319 1.00 89.38 356 VAL A C 1
ATOM 2688 O O . VAL A 1 356 ? -14.416 -16.811 -21.281 1.00 89.38 356 VAL A O 1
ATOM 2691 N N . THR A 1 357 ? -16.417 -16.283 -20.469 1.00 88.62 357 THR A N 1
ATOM 2692 C CA . THR A 1 357 ? -17.152 -16.316 -21.750 1.00 88.62 357 THR A CA 1
ATOM 2693 C C . THR A 1 357 ? -16.962 -14.998 -22.524 1.00 88.62 357 THR A C 1
ATOM 2695 O O . THR A 1 357 ? -17.910 -14.243 -22.729 1.00 88.62 357 THR A O 1
ATOM 2698 N N . MET A 1 358 ? -15.709 -14.672 -22.863 1.00 92.31 358 MET A N 1
ATOM 2699 C CA . MET A 1 358 ? -15.296 -13.342 -23.344 1.00 92.31 358 MET A CA 1
ATOM 2700 C C . MET A 1 358 ? -14.240 -12.725 -22.423 1.00 92.31 358 MET A C 1
ATOM 2702 O O . MET A 1 358 ? -14.530 -11.784 -21.690 1.00 92.31 358 MET A O 1
ATOM 2706 N N . LEU A 1 359 ? -13.031 -13.278 -22.383 1.00 92.31 359 LEU A N 1
ATOM 2707 C CA . LEU A 1 359 ? -12.089 -13.062 -21.284 1.00 92.31 359 LEU A CA 1
ATOM 2708 C C . LEU A 1 359 ? -10.815 -12.348 -21.762 1.00 92.31 359 LEU A C 1
ATOM 2710 O O . LEU A 1 359 ? -9.894 -13.014 -22.174 1.00 92.31 359 LEU A O 1
ATOM 2714 N N . VAL A 1 360 ? -10.722 -11.009 -21.788 1.00 87.88 360 VAL A N 1
ATOM 2715 C CA . VAL A 1 360 ? -9.986 -10.382 -22.919 1.00 87.88 360 VAL A CA 1
ATOM 2716 C C . VAL A 1 360 ? -8.624 -9.738 -22.615 1.00 87.88 360 VAL A C 1
ATOM 2718 O O . VAL A 1 360 ? -7.701 -9.858 -23.402 1.00 87.88 360 VAL A O 1
ATOM 2721 N N . SER A 1 361 ? -8.413 -9.159 -21.439 1.00 88.44 361 SER A N 1
ATOM 2722 C CA . SER A 1 361 ? -7.208 -8.364 -21.089 1.00 88.44 361 SER A CA 1
ATOM 2723 C C . SER A 1 361 ? -5.809 -8.974 -20.697 1.00 88.44 361 SER A C 1
ATOM 2725 O O . SER A 1 361 ? -4.922 -8.200 -20.367 1.00 88.44 361 SER A O 1
ATOM 2727 N N . GLN A 1 362 ? -5.585 -10.303 -20.602 1.00 88.25 362 GLN A N 1
ATOM 2728 C CA . GLN A 1 362 ? -4.325 -10.950 -20.118 1.00 88.25 362 GLN A CA 1
ATOM 2729 C C . GLN A 1 362 ? -3.767 -12.145 -20.925 1.00 88.25 362 GLN A C 1
ATOM 2731 O O . GLN A 1 362 ? -2.784 -11.991 -21.616 1.00 88.25 362 GLN A O 1
ATOM 2736 N N . VAL A 1 363 ? -4.318 -13.351 -20.789 1.00 89.12 363 VAL A N 1
ATOM 2737 C CA . VAL A 1 363 ? -3.651 -14.646 -21.022 1.00 89.12 363 VAL A CA 1
ATOM 2738 C C . VAL A 1 363 ? -3.446 -15.084 -22.488 1.00 89.12 363 VAL A C 1
ATOM 2740 O O . VAL A 1 363 ? -2.448 -14.722 -23.096 1.00 89.12 363 VAL A O 1
ATOM 2743 N N . ILE A 1 364 ? -4.340 -15.916 -23.038 1.00 85.19 364 ILE A N 1
ATOM 2744 C CA . ILE A 1 364 ? -3.941 -17.030 -23.930 1.00 85.19 364 ILE A CA 1
ATOM 2745 C C . ILE A 1 364 ? -3.515 -16.614 -25.353 1.00 85.19 364 ILE A C 1
ATOM 2747 O O . ILE A 1 364 ? -2.586 -17.201 -25.893 1.00 85.19 364 ILE A O 1
ATOM 2751 N N . VAL A 1 365 ? -4.217 -15.654 -25.965 1.00 84.81 365 VAL A N 1
ATOM 2752 C CA . VAL A 1 365 ? -4.244 -15.275 -27.406 1.00 84.81 365 VAL A CA 1
ATOM 2753 C C . VAL A 1 365 ? -2.953 -14.801 -28.097 1.00 84.81 365 VAL A C 1
ATOM 2755 O O . VAL A 1 365 ? -3.078 -13.887 -28.903 1.00 84.81 365 VAL A O 1
ATOM 2758 N N . GLY A 1 366 ? -1.773 -15.345 -27.769 1.00 85.25 366 GLY A N 1
ATOM 2759 C CA . GLY A 1 366 ? -0.392 -14.920 -28.092 1.00 85.25 366 GLY A CA 1
ATOM 2760 C C . GLY A 1 366 ? -0.057 -14.408 -29.505 1.00 85.25 366 GLY A C 1
ATOM 2761 O O . GLY A 1 366 ? 0.743 -15.031 -30.198 1.00 85.25 366 GLY A O 1
ATOM 2762 N N . PHE A 1 367 ? -0.608 -13.264 -29.922 1.00 82.94 367 PHE A N 1
ATOM 2763 C CA . PHE A 1 367 ? -0.585 -12.765 -31.295 1.00 82.94 367 PHE A CA 1
ATOM 2764 C C . PHE A 1 367 ? -0.118 -11.309 -31.499 1.00 82.94 367 PHE A C 1
ATOM 2766 O O . PHE A 1 367 ? 0.147 -11.001 -32.657 1.00 82.94 367 PHE A O 1
ATOM 2773 N N . ILE A 1 368 ? -0.007 -10.404 -30.492 1.00 81.38 368 ILE A N 1
ATOM 2774 C CA . ILE A 1 368 ? 0.503 -8.993 -30.666 1.00 81.38 368 ILE A CA 1
ATOM 2775 C C . ILE A 1 368 ? 1.282 -8.078 -29.522 1.00 81.38 368 ILE A C 1
ATOM 2777 O O . ILE A 1 368 ? 0.708 -7.011 -29.324 1.00 81.38 368 ILE A O 1
ATOM 2781 N N . LEU A 1 369 ? 2.478 -8.072 -28.733 1.00 78.00 369 LEU A N 1
ATOM 2782 C CA . LEU A 1 369 ? 3.730 -8.676 -27.920 1.00 78.00 369 LEU A CA 1
ATOM 2783 C C . LEU A 1 369 ? 4.729 -9.844 -28.240 1.00 78.00 369 LEU A C 1
ATOM 2785 O O . LEU A 1 369 ? 5.688 -9.601 -28.944 1.00 78.00 369 LEU A O 1
ATOM 2789 N N . ALA A 1 370 ? 4.604 -11.061 -27.693 1.00 79.12 370 ALA A N 1
ATOM 2790 C CA . ALA A 1 370 ? 5.495 -12.204 -27.923 1.00 79.12 370 ALA A CA 1
ATOM 2791 C C . ALA A 1 370 ? 5.697 -12.627 -29.399 1.00 79.12 370 ALA A C 1
ATOM 2793 O O . ALA A 1 370 ? 6.812 -12.568 -29.896 1.00 79.12 370 ALA A O 1
ATOM 2794 N N . ALA A 1 371 ? 4.656 -13.023 -30.141 1.00 76.88 371 ALA A N 1
ATOM 2795 C CA . ALA A 1 371 ? 4.804 -13.688 -31.457 1.00 76.88 371 ALA A CA 1
ATOM 2796 C C . ALA A 1 371 ? 5.287 -12.824 -32.670 1.00 76.88 371 ALA A C 1
ATOM 2798 O O . ALA A 1 371 ? 5.051 -13.172 -33.820 1.00 76.88 371 ALA A O 1
ATOM 2799 N N . LYS A 1 372 ? 5.928 -11.669 -32.429 1.00 69.12 372 LYS A N 1
ATOM 2800 C CA . LYS A 1 372 ? 6.614 -10.748 -33.389 1.00 69.12 372 LYS A CA 1
ATOM 2801 C C . LYS A 1 372 ? 7.804 -10.098 -32.655 1.00 69.12 372 LYS A C 1
ATOM 2803 O O . LYS A 1 372 ? 8.257 -9.005 -32.994 1.00 69.12 372 LYS A O 1
ATOM 2808 N N . LEU A 1 373 ? 8.257 -10.754 -31.586 1.00 67.38 373 LEU A N 1
ATOM 2809 C CA . LEU A 1 373 ? 9.426 -10.429 -30.790 1.00 67.38 373 LEU A CA 1
ATOM 2810 C C . LEU A 1 373 ? 10.345 -11.632 -30.826 1.00 67.38 373 LEU A C 1
ATOM 2812 O O . LEU A 1 373 ? 10.248 -12.538 -29.998 1.00 67.38 373 LEU A O 1
ATOM 2816 N N . GLY A 1 374 ? 11.247 -11.602 -31.797 1.00 58.03 374 GLY A N 1
ATOM 2817 C CA . GLY A 1 374 ? 12.559 -12.177 -31.569 1.00 58.03 374 GLY A CA 1
ATOM 2818 C C . GLY A 1 374 ? 13.323 -11.334 -30.550 1.00 58.03 374 GLY A C 1
ATOM 2819 O O . GLY A 1 374 ? 12.915 -10.217 -30.224 1.00 58.03 374 GLY A O 1
ATOM 2820 N N . ASP A 1 375 ? 14.450 -11.871 -30.098 1.00 59.81 375 ASP A N 1
ATOM 2821 C CA . ASP A 1 375 ? 15.269 -11.289 -29.037 1.00 59.81 375 ASP A CA 1
ATOM 2822 C C . ASP A 1 375 ? 16.094 -10.048 -29.458 1.00 59.81 375 ASP A C 1
ATOM 2824 O O . ASP A 1 375 ? 16.835 -9.567 -28.610 1.00 59.81 375 ASP A O 1
ATOM 2828 N N . HIS A 1 376 ? 15.911 -9.487 -30.680 1.00 58.19 376 HIS A N 1
ATOM 2829 C CA . HIS A 1 376 ? 16.547 -8.228 -31.158 1.00 58.19 376 HIS A CA 1
ATOM 2830 C C . HIS A 1 376 ? 15.725 -7.297 -32.120 1.00 58.19 376 HIS A C 1
ATOM 2832 O O . HIS A 1 376 ? 16.291 -6.413 -32.751 1.00 58.19 376 HIS A O 1
ATOM 2838 N N . ASN A 1 377 ? 14.404 -7.443 -32.308 1.00 60.44 377 ASN A N 1
ATOM 2839 C CA . ASN A 1 377 ? 13.725 -6.833 -33.492 1.00 60.44 377 ASN A CA 1
ATOM 2840 C C . ASN A 1 377 ? 13.377 -5.324 -33.406 1.00 60.44 377 ASN A C 1
ATOM 2842 O O . ASN A 1 377 ? 13.127 -4.858 -32.299 1.00 60.44 377 ASN A O 1
ATOM 2846 N N . VAL A 1 378 ? 13.204 -4.629 -34.560 1.00 61.97 378 VAL A N 1
ATOM 2847 C CA . VAL A 1 378 ? 12.604 -3.266 -34.706 1.00 61.97 378 VAL A CA 1
ATOM 2848 C C . VAL A 1 378 ? 11.117 -3.324 -35.228 1.00 61.97 378 VAL A C 1
ATOM 2850 O O . VAL A 1 378 ? 10.848 -4.095 -36.145 1.00 61.97 378 VAL A O 1
ATOM 2853 N N . LEU A 1 379 ? 10.102 -2.584 -34.704 1.00 67.94 379 LEU A N 1
ATOM 2854 C CA . LEU A 1 379 ? 8.645 -2.846 -34.992 1.00 67.94 379 LEU A CA 1
ATOM 2855 C C . LEU A 1 379 ? 8.067 -1.965 -36.090 1.00 67.94 379 LEU A C 1
ATOM 2857 O O . LEU A 1 379 ? 8.391 -0.791 -36.226 1.00 67.94 379 LEU A O 1
ATOM 2861 N N . SER A 1 380 ? 7.064 -2.502 -36.787 1.00 71.38 380 SER A N 1
ATOM 2862 C CA . SER A 1 380 ? 6.215 -1.674 -37.628 1.00 71.38 380 SER A CA 1
ATOM 2863 C C . SER A 1 380 ? 5.424 -0.628 -36.836 1.00 71.38 380 SER A C 1
ATOM 2865 O O . SER A 1 380 ? 4.680 -0.901 -35.888 1.00 71.38 380 SER A O 1
ATOM 2867 N N . LYS A 1 381 ? 5.445 0.586 -37.373 1.00 68.62 381 LYS A N 1
ATOM 2868 C CA . LYS A 1 381 ? 4.518 1.652 -37.013 1.00 68.62 381 LYS A CA 1
ATOM 2869 C C . LYS A 1 381 ? 3.034 1.225 -37.144 1.00 68.62 381 LYS A C 1
ATOM 2871 O O . LYS A 1 381 ? 2.165 1.683 -36.405 1.00 68.62 381 LYS A O 1
ATOM 2876 N N . ALA A 1 382 ? 2.727 0.265 -38.019 1.00 71.94 382 ALA A N 1
ATOM 2877 C CA . ALA A 1 382 ? 1.408 -0.361 -38.198 1.00 71.94 382 ALA A CA 1
ATOM 2878 C C . ALA A 1 382 ? 1.079 -1.490 -37.196 1.00 71.94 382 ALA A C 1
ATOM 2880 O O . ALA A 1 382 ? 0.131 -2.250 -37.361 1.00 71.94 382 ALA A O 1
ATOM 2881 N N . ASN A 1 383 ? 1.814 -1.579 -36.097 1.00 76.56 383 ASN A N 1
ATOM 2882 C CA . ASN A 1 383 ? 1.282 -2.123 -34.859 1.00 76.56 383 ASN A CA 1
ATOM 2883 C C . ASN A 1 383 ? 0.866 -0.967 -33.913 1.00 76.56 383 ASN A C 1
ATOM 2885 O O . ASN A 1 383 ? 0.580 -1.222 -32.736 1.00 76.56 383 ASN A O 1
ATOM 2889 N N . SER A 1 384 ? 0.855 0.291 -34.429 1.00 74.31 384 SER A N 1
ATOM 2890 C CA . SER A 1 384 ? 1.200 1.469 -33.612 1.00 74.31 384 SER A CA 1
ATOM 2891 C C . SER A 1 384 ? 0.602 2.949 -33.843 1.00 74.31 384 SER A C 1
ATOM 2893 O O . SER A 1 384 ? 1.354 3.853 -33.516 1.00 74.31 384 SER A O 1
ATOM 2895 N N . TYR A 1 385 ? -0.664 3.214 -34.337 1.00 78.56 385 TYR A N 1
ATOM 2896 C CA . TYR A 1 385 ? -1.913 4.128 -34.222 1.00 78.56 385 TYR A CA 1
ATOM 2897 C C . TYR A 1 385 ? -3.388 3.471 -34.329 1.00 78.56 385 TYR A C 1
ATOM 2899 O O . TYR A 1 385 ? -3.864 2.740 -33.464 1.00 78.56 385 TYR A O 1
ATOM 2907 N N . THR A 1 386 ? -4.192 3.624 -35.388 1.00 81.69 386 THR A N 1
ATOM 2908 C CA . THR A 1 386 ? -5.579 3.104 -35.538 1.00 81.69 386 THR A CA 1
ATOM 2909 C C . THR A 1 386 ? -5.699 1.585 -35.850 1.00 81.69 386 THR A C 1
ATOM 2911 O O . THR A 1 386 ? -6.185 1.201 -36.906 1.00 81.69 386 THR A O 1
ATOM 2914 N N . VAL A 1 387 ? -5.228 0.693 -34.959 1.00 83.56 387 VAL A N 1
ATOM 2915 C CA . VAL A 1 387 ? -5.718 -0.717 -34.780 1.00 83.56 387 VAL A CA 1
ATOM 2916 C C . VAL A 1 387 ? -5.286 -1.359 -33.438 1.00 83.56 387 VAL A C 1
ATOM 2918 O O . VAL A 1 387 ? -5.425 -2.559 -33.207 1.00 83.56 387 VAL A O 1
ATOM 2921 N N . LEU A 1 388 ? -4.786 -0.557 -32.492 1.00 82.88 388 LEU A N 1
ATOM 2922 C CA . LEU A 1 388 ? -4.552 -0.963 -31.102 1.00 82.88 388 LEU A CA 1
ATOM 2923 C C . LEU A 1 388 ? -5.096 0.168 -30.179 1.00 82.88 388 LEU A C 1
ATOM 2925 O O . LEU A 1 388 ? -4.505 0.609 -29.206 1.00 82.88 388 LEU A O 1
ATOM 2929 N N . THR A 1 389 ? -6.368 0.519 -30.256 1.00 85.25 389 THR A N 1
ATOM 2930 C CA . THR A 1 389 ? -7.459 -0.462 -30.144 1.00 85.25 389 THR A CA 1
ATOM 2931 C C . THR A 1 389 ? -7.218 -1.584 -29.099 1.00 85.25 389 THR A C 1
ATOM 2933 O O . THR A 1 389 ? -8.106 -2.402 -28.994 1.00 85.25 389 THR A O 1
ATOM 2936 N N . TRP A 1 390 ? -6.101 -1.604 -28.316 1.00 90.38 390 TRP A N 1
ATOM 2937 C CA . TRP A 1 390 ? -5.844 -2.230 -26.989 1.00 90.38 390 TRP A CA 1
ATOM 2938 C C . TRP A 1 390 ? -4.865 -1.411 -26.101 1.00 90.38 390 TRP A C 1
ATOM 2940 O O . TRP A 1 390 ? -4.340 -1.915 -25.116 1.00 90.38 390 TRP A O 1
ATOM 2950 N N . ILE A 1 391 ? -4.680 -0.111 -26.432 1.00 87.75 391 ILE A N 1
ATOM 2951 C CA . ILE A 1 391 ? -4.276 1.026 -25.542 1.00 87.75 391 ILE A CA 1
ATOM 2952 C C . ILE A 1 391 ? -5.155 2.281 -24.838 1.00 87.75 391 ILE A C 1
ATOM 2954 O O . ILE A 1 391 ? -4.452 2.792 -24.014 1.00 87.75 391 ILE A O 1
ATOM 2958 N N . CYS A 1 392 ? -6.453 2.909 -24.668 1.00 87.50 392 CYS A N 1
ATOM 2959 C CA . CYS A 1 392 ? -8.053 3.115 -24.720 1.00 87.50 392 CYS A CA 1
ATOM 2960 C C . CYS A 1 392 ? -9.223 2.085 -24.281 1.00 87.50 392 CYS A C 1
ATOM 2962 O O . CYS A 1 392 ? -8.872 1.039 -23.931 1.00 87.50 392 CYS A O 1
ATOM 2964 N N . ILE A 1 393 ? -10.565 2.101 -24.157 1.00 89.31 393 ILE A N 1
ATOM 2965 C CA . ILE A 1 393 ? -11.406 0.898 -23.634 1.00 89.31 393 ILE A CA 1
ATOM 2966 C C . ILE A 1 393 ? -10.681 -0.463 -23.105 1.00 89.31 393 ILE A C 1
ATOM 2968 O O . ILE A 1 393 ? -10.541 -1.392 -23.885 1.00 89.31 393 ILE A O 1
ATOM 2972 N N . TYR A 1 394 ? -10.155 -0.588 -21.844 1.00 92.31 394 TYR A N 1
ATOM 2973 C CA . TYR A 1 394 ? -8.817 -1.144 -21.374 1.00 92.31 394 TYR A CA 1
ATOM 2974 C C . TYR A 1 394 ? -8.250 -0.741 -19.887 1.00 92.31 394 TYR A C 1
ATOM 2976 O O . TYR A 1 394 ? -8.587 -1.469 -18.971 1.00 92.31 394 TYR A O 1
ATOM 2984 N N . ILE A 1 395 ? -7.580 0.448 -19.576 1.00 89.38 395 ILE A N 1
ATOM 2985 C CA . ILE A 1 395 ? -7.406 1.611 -18.522 1.00 89.38 395 ILE A CA 1
ATOM 2986 C C . ILE A 1 395 ? -8.534 2.576 -17.941 1.00 89.38 395 ILE A C 1
ATOM 2988 O O . ILE A 1 395 ? -8.437 3.790 -17.909 1.00 89.38 395 ILE A O 1
ATOM 2992 N N . ALA A 1 396 ? -9.624 2.069 -17.392 1.00 89.12 396 ALA A N 1
ATOM 2993 C CA . ALA A 1 396 ? -10.867 2.722 -16.957 1.00 89.12 396 ALA A CA 1
ATOM 2994 C C . ALA A 1 396 ? -11.298 2.005 -15.689 1.00 89.12 396 ALA A C 1
ATOM 2996 O O . ALA A 1 396 ? -12.260 1.245 -15.677 1.00 89.12 396 ALA A O 1
ATOM 2997 N N . GLY A 1 397 ? -10.516 2.255 -14.641 1.00 89.62 397 GLY A N 1
ATOM 2998 C CA . GLY A 1 397 ? -10.763 1.813 -13.293 1.00 89.62 397 GLY A CA 1
ATOM 2999 C C . GLY A 1 397 ? -10.580 2.829 -12.165 1.00 89.62 397 GLY A C 1
ATOM 3000 O O . GLY A 1 397 ? -10.516 2.385 -11.036 1.00 89.62 397 GLY A O 1
ATOM 3001 N N . PHE A 1 398 ? -10.614 4.140 -12.448 1.00 92.25 398 PHE A N 1
ATOM 3002 C CA . PHE A 1 398 ? -11.012 5.262 -11.583 1.00 92.25 398 PHE A CA 1
ATOM 3003 C C . PHE A 1 398 ? -11.849 6.405 -12.343 1.00 92.25 398 PHE A C 1
ATOM 3005 O O . PHE A 1 398 ? -11.301 7.441 -12.695 1.00 92.25 398 PHE A O 1
ATOM 3012 N N . GLY A 1 399 ? -13.160 6.257 -12.693 1.00 86.25 399 GLY A N 1
ATOM 3013 C CA . GLY A 1 399 ? -13.932 7.110 -13.695 1.00 86.25 399 GLY A CA 1
ATOM 3014 C C . GLY A 1 399 ? -15.437 6.776 -14.050 1.00 86.25 399 GLY A C 1
ATOM 3015 O O . GLY A 1 399 ? -16.313 6.935 -13.227 1.00 86.25 399 GLY A O 1
ATOM 3016 N N . VAL A 1 400 ? -15.816 6.123 -15.163 1.00 88.25 400 VAL A N 1
ATOM 3017 C CA . VAL A 1 400 ? -17.009 5.193 -15.233 1.00 88.25 400 VAL A CA 1
ATOM 3018 C C . VAL A 1 400 ? -16.727 3.887 -16.008 1.00 88.25 400 VAL A C 1
ATOM 3020 O O . VAL A 1 400 ? -15.967 3.919 -16.971 1.00 88.25 400 VAL A O 1
ATOM 3023 N N . SER A 1 401 ? -17.310 2.752 -15.575 1.00 92.00 401 SER A N 1
ATOM 3024 C CA . SER A 1 401 ? -17.049 1.342 -15.989 1.00 92.00 401 SER A CA 1
ATOM 3025 C C . SER A 1 401 ? -16.375 0.427 -14.935 1.00 92.00 401 SER A C 1
ATOM 3027 O O . SER A 1 401 ? -17.049 0.016 -13.994 1.00 92.00 401 SER A O 1
ATOM 3029 N N . TRP A 1 402 ? -15.091 0.059 -15.017 1.00 88.62 402 TRP A N 1
ATOM 3030 C CA . TRP A 1 402 ? -14.491 -0.993 -14.167 1.00 88.62 402 TRP A CA 1
ATOM 3031 C C . TRP A 1 402 ? -13.597 -0.426 -13.029 1.00 88.62 402 TRP A C 1
ATOM 3033 O O . TRP A 1 402 ? -12.383 -0.588 -13.089 1.00 88.62 402 TRP A O 1
ATOM 3043 N N . GLY A 1 403 ? -14.131 0.293 -12.012 1.00 86.38 403 GLY A N 1
ATOM 3044 C CA . GLY A 1 403 ? -13.287 1.323 -11.344 1.00 86.38 403 GLY A CA 1
ATOM 3045 C C . GLY A 1 403 ? -13.534 2.125 -10.043 1.00 86.38 403 GLY A C 1
ATOM 3046 O O . GLY A 1 403 ? -12.771 3.049 -9.813 1.00 86.38 403 GLY A O 1
ATOM 3047 N N . PRO A 1 404 ? -14.504 1.919 -9.150 1.00 83.44 404 PRO A N 1
ATOM 3048 C CA . PRO A 1 404 ? -14.626 2.701 -7.902 1.00 83.44 404 PRO A CA 1
ATOM 3049 C C . PRO A 1 404 ? -13.863 2.160 -6.700 1.00 83.44 404 PRO A C 1
ATOM 3051 O O . PRO A 1 404 ? -14.267 2.487 -5.589 1.00 83.44 404 PRO A O 1
ATOM 3054 N N . LEU A 1 405 ? -12.922 1.221 -6.911 1.00 86.38 405 LEU A N 1
ATOM 3055 C CA . LEU A 1 405 ? -12.599 0.117 -6.010 1.00 86.38 405 LEU A CA 1
ATOM 3056 C C . LEU A 1 405 ? -11.160 -0.598 -5.934 1.00 86.38 405 LEU A C 1
ATOM 3058 O O . LEU A 1 405 ? -11.111 -1.808 -6.128 1.00 86.38 405 LEU A O 1
ATOM 3062 N N . GLY A 1 406 ? -10.006 0.030 -5.600 1.00 85.44 406 GLY A N 1
ATOM 3063 C CA . GLY A 1 406 ? -8.652 -0.503 -5.244 1.00 85.44 406 GLY A CA 1
ATOM 3064 C C . GLY A 1 406 ? -7.858 0.017 -3.969 1.00 85.44 406 GLY A C 1
ATOM 3065 O O . GLY A 1 406 ? -6.998 -0.734 -3.516 1.00 85.44 406 GLY A O 1
ATOM 3066 N N . TRP A 1 407 ? -8.156 1.162 -3.303 1.00 87.06 407 TRP A N 1
ATOM 3067 C CA . TRP A 1 407 ? -8.074 1.437 -1.818 1.00 87.06 407 TRP A CA 1
ATOM 3068 C C . TRP A 1 407 ? -9.466 1.571 -0.965 1.00 87.06 407 TRP A C 1
ATOM 3070 O O . TRP A 1 407 ? -10.005 2.664 -0.925 1.00 87.06 407 TRP A O 1
ATOM 3080 N N . LEU A 1 408 ? -10.069 0.635 -0.133 1.00 83.12 408 LEU A N 1
ATOM 3081 C CA . LEU A 1 408 ? -11.333 -0.262 -0.206 1.00 83.12 408 LEU A CA 1
ATOM 3082 C C . LEU A 1 408 ? -11.490 -1.653 0.558 1.00 83.12 408 LEU A C 1
ATOM 3084 O O . LEU A 1 408 ? -12.568 -1.967 1.028 1.00 83.12 408 LEU A O 1
ATOM 3088 N N . ILE A 1 409 ? -10.495 -2.565 0.679 1.00 88.00 409 ILE A N 1
ATOM 3089 C CA . ILE A 1 409 ? -10.487 -3.825 1.486 1.00 88.00 409 ILE A CA 1
ATOM 3090 C C . ILE A 1 409 ? -9.310 -4.120 2.529 1.00 88.00 409 ILE A C 1
ATOM 3092 O O . ILE A 1 409 ? -9.054 -5.326 2.651 1.00 88.00 409 ILE A O 1
ATOM 3096 N N . PRO A 1 410 ? -8.544 -3.212 3.256 1.00 85.81 410 PRO A N 1
ATOM 3097 C CA . PRO A 1 410 ? -8.582 -2.643 4.691 1.00 85.81 410 PRO A CA 1
ATOM 3098 C C . PRO A 1 410 ? -9.323 -1.366 5.324 1.00 85.81 410 PRO A C 1
ATOM 3100 O O . PRO A 1 410 ? -8.856 -0.263 5.136 1.00 85.81 410 PRO A O 1
ATOM 3103 N N . SER A 1 411 ? -10.381 -1.406 6.177 1.00 80.50 411 SER A N 1
ATOM 3104 C CA . SER A 1 411 ? -11.146 -0.277 6.850 1.00 80.50 411 SER A CA 1
ATOM 3105 C C . SER A 1 411 ? -12.609 0.211 6.561 1.00 80.50 411 SER A C 1
ATOM 3107 O O . SER A 1 411 ? -12.835 1.394 6.736 1.00 80.50 411 SER A O 1
ATOM 3109 N N . GLU A 1 412 ? -13.651 -0.600 6.271 1.00 82.25 412 GLU A N 1
ATOM 3110 C CA . GLU A 1 412 ? -15.056 -0.073 6.236 1.00 82.25 412 GLU A CA 1
ATOM 3111 C C . GLU A 1 412 ? -16.202 -0.899 6.857 1.00 82.25 412 GLU A C 1
ATOM 3113 O O . GLU A 1 412 ? -17.383 -0.813 6.493 1.00 82.25 412 GLU A O 1
ATOM 3118 N N . ILE A 1 413 ? -15.868 -1.800 7.765 1.00 85.88 413 ILE A N 1
ATOM 3119 C CA . ILE A 1 413 ? -16.750 -2.833 8.284 1.00 85.88 413 ILE A CA 1
ATOM 3120 C C . ILE A 1 413 ? -17.035 -2.864 9.829 1.00 85.88 413 ILE A C 1
ATOM 3122 O O . ILE A 1 413 ? -17.027 -3.928 10.389 1.00 85.88 413 ILE A O 1
ATOM 3126 N N . PHE A 1 414 ? -17.329 -1.772 10.554 1.00 85.94 414 PHE A N 1
ATOM 3127 C CA . PHE A 1 414 ? -17.213 -1.642 12.034 1.00 85.94 414 PHE A CA 1
ATOM 3128 C C . PHE A 1 414 ? -18.216 -2.106 13.088 1.00 85.94 414 PHE A C 1
ATOM 3130 O O . PHE A 1 414 ? -19.419 -2.100 12.826 1.00 85.94 414 PHE A O 1
ATOM 3137 N N . PRO A 1 415 ? -17.631 -2.429 14.278 1.00 81.44 415 PRO A N 1
ATOM 3138 C CA . PRO A 1 415 ? -17.767 -1.881 15.668 1.00 81.44 415 PRO A CA 1
ATOM 3139 C C . PRO A 1 415 ? -16.951 -0.669 16.215 1.00 81.44 415 PRO A C 1
ATOM 3141 O O . PRO A 1 415 ? -15.815 -0.435 15.841 1.00 81.44 415 PRO A O 1
ATOM 3144 N N . LEU A 1 416 ? -17.391 -0.024 17.303 1.00 72.38 416 LEU A N 1
ATOM 3145 C CA . LEU A 1 416 ? -16.751 1.128 17.975 1.00 72.38 416 LEU A CA 1
ATOM 3146 C C . LEU A 1 416 ? -15.593 0.751 18.899 1.00 72.38 416 LEU A C 1
ATOM 3148 O O . LEU A 1 416 ? -14.620 1.489 19.063 1.00 72.38 416 LEU A O 1
ATOM 3152 N N . GLU A 1 417 ? -15.628 -0.472 19.396 1.00 71.19 417 GLU A N 1
ATOM 3153 C CA . GLU A 1 417 ? -14.593 -1.155 20.157 1.00 71.19 417 GLU A CA 1
ATOM 3154 C C . GLU A 1 417 ? -13.362 -1.310 19.307 1.00 71.19 417 GLU A C 1
ATOM 3156 O O . GLU A 1 417 ? -12.242 -1.477 19.805 1.00 71.19 417 GLU A O 1
ATOM 3161 N N . ILE A 1 418 ? -13.596 -1.231 18.006 1.00 80.69 418 ILE A N 1
ATOM 3162 C CA . ILE A 1 418 ? -12.574 -1.310 17.044 1.00 80.69 418 ILE A CA 1
ATOM 3163 C C . ILE A 1 418 ? -12.529 -0.160 16.089 1.00 80.69 418 ILE A C 1
ATOM 3165 O O . ILE A 1 418 ? -11.582 -0.252 15.346 1.00 80.69 418 ILE A O 1
ATOM 3169 N N . ARG A 1 419 ? -13.399 0.878 16.162 1.00 80.62 419 ARG A N 1
ATOM 3170 C CA . ARG A 1 419 ? -13.756 1.860 15.101 1.00 80.62 419 ARG A CA 1
ATOM 3171 C C . ARG A 1 419 ? -12.642 2.581 14.329 1.00 80.62 419 ARG A C 1
ATOM 3173 O O . ARG A 1 419 ? -12.850 3.599 13.696 1.00 80.62 419 ARG A O 1
ATOM 3180 N N . SER A 1 420 ? -11.432 2.083 14.291 1.00 80.44 420 SER A N 1
ATOM 3181 C CA . SER A 1 420 ? -10.366 2.392 13.374 1.00 80.44 420 SER A CA 1
ATOM 3182 C C . SER A 1 420 ? -9.325 1.259 13.407 1.00 80.44 420 SER A C 1
ATOM 3184 O O . SER A 1 420 ? -9.597 0.115 13.709 1.00 80.44 420 SER A O 1
ATOM 3186 N N . ALA A 1 421 ? -8.068 1.550 13.172 1.00 79.00 421 ALA A N 1
ATOM 3187 C CA . ALA A 1 421 ? -6.974 0.701 13.573 1.00 79.00 421 ALA A CA 1
ATOM 3188 C C . ALA A 1 421 ? -6.890 -0.667 12.850 1.00 79.00 421 ALA A C 1
ATOM 3190 O O . ALA A 1 421 ? -6.578 -1.694 13.450 1.00 79.00 421 ALA A O 1
ATOM 3191 N N . GLY A 1 422 ? -7.019 -0.653 11.518 1.00 85.50 422 GLY A N 1
ATOM 3192 C CA . GLY A 1 422 ? -6.476 -1.697 10.625 1.00 85.50 422 GLY A CA 1
ATOM 3193 C C . GLY A 1 422 ? -6.502 -1.540 9.103 1.00 85.50 422 GLY A C 1
ATOM 3194 O O . GLY A 1 422 ? -6.169 -2.500 8.413 1.00 85.50 422 GLY A O 1
ATOM 3195 N N . GLN A 1 423 ? -6.778 -0.353 8.562 1.00 83.75 423 GLN A N 1
ATOM 3196 C CA . GLN A 1 423 ? -6.482 -0.003 7.176 1.00 83.75 423 GLN A CA 1
ATOM 3197 C C . GLN A 1 423 ? -5.063 -0.351 6.708 1.00 83.75 423 GLN A C 1
ATOM 3199 O O . GLN A 1 423 ? -4.818 -0.710 5.558 1.00 83.75 423 GLN A O 1
ATOM 3204 N N . SER A 1 424 ? -4.084 -0.263 7.589 1.00 88.06 424 SER A N 1
ATOM 3205 C CA . SER A 1 424 ? -2.717 -0.483 7.192 1.00 88.06 424 SER A CA 1
ATOM 3206 C C . SER A 1 424 ? -2.375 -1.925 6.903 1.00 88.06 424 SER A C 1
ATOM 3208 O O . SER A 1 424 ? -1.361 -2.113 6.270 1.00 88.06 424 SER A O 1
ATOM 3210 N N . ILE A 1 425 ? -3.265 -2.901 7.123 1.00 89.00 425 ILE A N 1
ATOM 3211 C CA . ILE A 1 425 ? -3.200 -4.262 6.540 1.00 89.00 425 ILE A CA 1
ATOM 3212 C C . ILE A 1 425 ? -2.924 -4.327 5.021 1.00 89.00 425 ILE A C 1
ATOM 3214 O O . ILE A 1 425 ? -2.584 -5.397 4.521 1.00 89.00 425 ILE A O 1
ATOM 3218 N N . THR A 1 426 ? -3.065 -3.217 4.298 1.00 90.75 426 THR A N 1
ATOM 3219 C CA . THR A 1 426 ? -2.576 -3.071 2.920 1.00 90.75 426 THR A CA 1
ATOM 3220 C C . THR A 1 426 ? -1.897 -1.718 2.692 1.00 90.75 426 THR A C 1
ATOM 3222 O O . THR A 1 426 ? -1.217 -1.564 1.688 1.00 90.75 426 THR A O 1
ATOM 3225 N N . VAL A 1 427 ? -1.886 -0.811 3.691 1.00 85.75 427 VAL A N 1
ATOM 3226 C CA . VAL A 1 427 ? -0.841 0.237 3.766 1.00 85.75 427 VAL A CA 1
ATOM 3227 C C . VAL A 1 427 ? 0.576 -0.339 4.003 1.00 85.75 427 VAL A C 1
ATOM 3229 O O . VAL A 1 427 ? 1.495 0.428 4.277 1.00 85.75 427 VAL A O 1
ATOM 3232 N N . ALA A 1 428 ? 0.795 -1.663 3.893 1.00 84.06 428 ALA A N 1
ATOM 3233 C CA . ALA A 1 428 ? 2.054 -2.230 3.394 1.00 84.06 428 ALA A CA 1
ATOM 3234 C C . ALA A 1 428 ? 1.938 -3.657 2.825 1.00 84.06 428 ALA A C 1
ATOM 3236 O O . ALA A 1 428 ? 1.335 -3.839 1.776 1.00 84.06 428 ALA A O 1
ATOM 3237 N N . VAL A 1 429 ? 2.610 -4.639 3.445 1.00 89.12 429 VAL A N 1
ATOM 3238 C CA . VAL A 1 429 ? 3.555 -5.515 2.733 1.00 89.12 429 VAL A CA 1
ATOM 3239 C C . VAL A 1 429 ? 2.986 -6.405 1.628 1.00 89.12 429 VAL A C 1
ATOM 3241 O O . VAL A 1 429 ? 3.462 -6.295 0.512 1.00 89.12 429 VAL A O 1
ATOM 3244 N N . ASN A 1 430 ? 2.018 -7.291 1.876 1.00 86.88 430 ASN A N 1
ATOM 3245 C CA . ASN A 1 430 ? 1.568 -8.407 1.012 1.00 86.88 430 ASN A CA 1
ATOM 3246 C C . ASN A 1 430 ? 2.642 -9.458 0.653 1.00 86.88 430 ASN A C 1
ATOM 3248 O O . ASN A 1 430 ? 2.387 -10.653 0.816 1.00 86.88 430 ASN A O 1
ATOM 3252 N N . PHE A 1 431 ? 3.806 -9.012 0.157 1.00 89.88 431 PHE A N 1
ATOM 3253 C CA . PHE A 1 431 ? 4.743 -9.716 -0.731 1.00 89.88 431 PHE A CA 1
ATOM 3254 C C . PHE A 1 431 ? 5.535 -10.856 -0.065 1.00 89.88 431 PHE A C 1
ATOM 3256 O O . PHE A 1 431 ? 6.765 -10.849 -0.026 1.00 89.88 431 PHE A O 1
ATOM 3263 N N . LEU A 1 432 ? 4.843 -11.851 0.479 1.00 86.12 432 LEU A N 1
ATOM 3264 C CA . LEU A 1 432 ? 5.446 -12.929 1.254 1.00 86.12 432 LEU A CA 1
ATOM 3265 C C . LEU A 1 432 ? 4.689 -14.246 0.987 1.00 86.12 432 LEU A C 1
ATOM 3267 O O . LEU A 1 432 ? 3.692 -14.535 1.640 1.00 86.12 432 LEU A O 1
ATOM 3271 N N . PHE A 1 433 ? 5.042 -15.056 -0.015 1.00 86.56 433 PHE A N 1
ATOM 3272 C CA . PHE A 1 433 ? 5.947 -14.769 -1.139 1.00 86.56 433 PHE A CA 1
ATOM 3273 C C . PHE A 1 433 ? 7.454 -14.803 -0.806 1.00 86.56 433 PHE A C 1
ATOM 3275 O O . PHE A 1 433 ? 7.845 -15.003 0.340 1.00 86.56 433 PHE A O 1
ATOM 3282 N N . THR A 1 434 ? 8.273 -14.468 -1.807 1.00 83.25 434 THR A N 1
ATOM 3283 C CA . THR A 1 434 ? 9.562 -13.754 -1.693 1.00 83.25 434 THR A CA 1
ATOM 3284 C C . THR A 1 434 ? 10.677 -14.384 -0.856 1.00 83.25 434 THR A C 1
ATOM 3286 O O . THR A 1 434 ? 11.664 -14.835 -1.430 1.00 83.25 434 THR A O 1
ATOM 3289 N N . PHE A 1 435 ? 10.568 -14.416 0.475 1.00 86.44 435 PHE A N 1
ATOM 3290 C CA . PHE A 1 435 ? 11.643 -14.805 1.405 1.00 86.44 435 PHE A CA 1
ATOM 3291 C C . PHE A 1 435 ? 11.750 -16.331 1.559 1.00 86.44 435 PHE A C 1
ATOM 3293 O O . PHE A 1 435 ? 11.687 -16.893 2.648 1.00 86.44 435 PHE A O 1
ATOM 3300 N N . ILE A 1 436 ? 11.853 -16.971 0.395 1.00 83.12 436 ILE A N 1
ATOM 3301 C CA . ILE A 1 43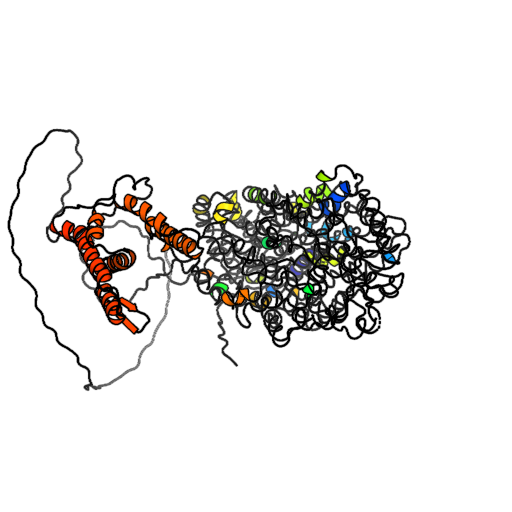6 ? 12.066 -18.396 0.123 1.00 83.12 436 ILE A CA 1
ATOM 3302 C C . ILE A 1 436 ? 12.383 -18.586 -1.376 1.00 83.12 436 ILE A C 1
ATOM 3304 O O . ILE A 1 436 ? 13.211 -19.416 -1.728 1.00 83.12 436 ILE A O 1
ATOM 3308 N N . VAL A 1 437 ? 11.788 -17.767 -2.261 1.00 79.62 437 VAL A N 1
ATOM 3309 C CA . VAL A 1 437 ? 12.062 -17.737 -3.711 1.00 79.62 437 VAL A CA 1
ATOM 3310 C C . VAL A 1 437 ? 12.141 -16.281 -4.204 1.00 79.62 437 VAL A C 1
ATOM 3312 O O . VAL A 1 437 ? 11.202 -15.746 -4.799 1.00 79.62 437 VAL A O 1
ATOM 3315 N N . GLY A 1 438 ? 13.283 -15.625 -3.967 1.00 74.25 438 GLY A N 1
ATOM 3316 C CA . GLY A 1 438 ? 13.534 -14.222 -4.338 1.00 74.25 438 GLY A CA 1
ATOM 3317 C C . GLY A 1 438 ? 14.814 -13.987 -5.157 1.00 74.25 438 GLY A C 1
ATOM 3318 O O . GLY A 1 438 ? 15.749 -13.378 -4.659 1.00 74.25 438 GLY A O 1
ATOM 3319 N N . GLN A 1 439 ? 14.952 -14.465 -6.397 1.00 77.00 439 GLN A N 1
ATOM 3320 C CA . GLN A 1 439 ? 14.112 -15.440 -7.106 1.00 77.00 439 GLN A CA 1
ATOM 3321 C C . GLN A 1 439 ? 12.950 -14.767 -7.853 1.00 77.00 439 GLN A C 1
ATOM 3323 O O . GLN A 1 439 ? 13.165 -13.856 -8.646 1.00 77.00 439 GLN A O 1
ATOM 3328 N N . THR A 1 440 ? 11.719 -15.236 -7.638 1.00 76.88 440 THR A N 1
ATOM 3329 C CA . THR A 1 440 ? 10.520 -14.709 -8.314 1.00 76.88 440 THR A CA 1
ATOM 3330 C C . THR A 1 440 ? 9.973 -13.449 -7.640 1.00 76.88 440 THR A C 1
ATOM 3332 O O . THR A 1 440 ? 9.357 -12.635 -8.319 1.00 76.88 440 THR A O 1
ATOM 3335 N N . PHE A 1 441 ? 10.216 -13.263 -6.332 1.00 73.44 441 PHE A N 1
ATOM 3336 C CA . PHE A 1 441 ? 10.034 -12.007 -5.575 1.00 73.44 441 PHE A CA 1
ATOM 3337 C C . PHE A 1 441 ? 10.761 -10.793 -6.182 1.00 73.44 441 PHE A C 1
ATOM 3339 O O . PHE A 1 441 ? 11.745 -10.338 -5.609 1.00 73.44 441 PHE A O 1
ATOM 3346 N N . LEU A 1 442 ? 10.248 -10.273 -7.296 1.00 73.12 442 LEU A N 1
ATOM 3347 C CA . LEU A 1 442 ? 10.601 -8.989 -7.904 1.00 73.12 442 LEU A CA 1
ATOM 3348 C C . LEU A 1 442 ? 10.841 -9.088 -9.422 1.00 73.12 442 LEU A C 1
ATOM 3350 O O . LEU A 1 442 ? 10.930 -8.080 -10.112 1.00 73.12 442 LEU A O 1
ATOM 3354 N N . ALA A 1 443 ? 10.885 -10.295 -9.986 1.00 71.75 443 ALA A N 1
ATOM 3355 C CA . ALA A 1 443 ? 11.153 -10.486 -11.406 1.00 71.75 443 ALA A CA 1
ATOM 3356 C C . ALA A 1 443 ? 9.936 -10.142 -12.294 1.00 71.75 443 ALA A C 1
ATOM 3358 O O . ALA A 1 443 ? 9.105 -10.998 -12.573 1.00 71.75 443 ALA A O 1
ATOM 3359 N N . MET A 1 444 ? 9.867 -8.904 -12.791 1.00 71.25 444 MET A N 1
ATOM 3360 C CA . MET A 1 444 ? 9.285 -8.600 -14.116 1.00 71.25 444 MET A CA 1
ATOM 3361 C C . MET A 1 444 ? 10.452 -8.608 -15.127 1.00 71.25 444 MET A C 1
ATOM 3363 O O . MET A 1 444 ? 11.337 -9.393 -14.887 1.00 71.25 444 MET A O 1
ATOM 3367 N N . LEU A 1 445 ? 10.534 -7.881 -16.253 1.00 69.88 445 LEU A N 1
ATOM 3368 C CA . LEU A 1 445 ? 10.576 -8.471 -17.616 1.00 69.88 445 LEU A CA 1
ATOM 3369 C C . LEU A 1 445 ? 11.827 -8.776 -18.586 1.00 69.88 445 LEU A C 1
ATOM 3371 O O . LEU A 1 445 ? 11.730 -8.504 -19.753 1.00 69.88 445 LEU A O 1
ATOM 3375 N N . CYS A 1 446 ? 12.910 -9.520 -18.273 1.00 72.75 446 CYS A N 1
ATOM 3376 C CA . CYS A 1 446 ? 13.777 -10.385 -19.163 1.00 72.75 446 CYS A CA 1
ATOM 3377 C C . CYS A 1 446 ? 13.559 -11.953 -18.992 1.00 72.75 446 CYS A C 1
ATOM 3379 O O . CYS A 1 446 ? 12.509 -12.428 -19.411 1.00 72.75 446 CYS A O 1
ATOM 3381 N N . ARG A 1 447 ? 14.434 -12.784 -18.351 1.00 74.38 447 ARG A N 1
ATOM 3382 C CA . ARG A 1 447 ? 14.357 -14.296 -18.170 1.00 74.38 447 ARG A CA 1
ATOM 3383 C C . ARG A 1 447 ? 13.055 -15.044 -18.578 1.00 74.38 447 ARG A C 1
ATOM 3385 O O . ARG A 1 447 ? 13.098 -15.777 -19.551 1.00 74.38 447 ARG A O 1
ATOM 3392 N N . PHE A 1 448 ? 11.933 -14.931 -17.846 1.00 70.00 448 PHE A N 1
ATOM 3393 C CA . PHE A 1 448 ? 10.658 -15.700 -18.032 1.00 70.00 448 PHE A CA 1
ATOM 3394 C C . PHE A 1 448 ? 9.898 -15.381 -19.348 1.00 70.00 448 PHE A C 1
ATOM 3396 O O . PHE A 1 448 ? 8.795 -15.867 -19.598 1.00 70.00 448 PHE A O 1
ATOM 3403 N N . LYS A 1 449 ? 10.476 -14.507 -20.172 1.00 76.44 449 LYS A N 1
ATOM 3404 C CA . LYS A 1 449 ? 9.998 -13.992 -21.456 1.00 76.44 449 LYS A CA 1
ATOM 3405 C C . LYS A 1 449 ? 8.491 -13.727 -21.539 1.00 76.44 449 LYS A C 1
ATOM 3407 O O . LYS A 1 449 ? 7.989 -12.984 -20.718 1.00 76.44 449 LYS A O 1
ATOM 3412 N N . ALA A 1 450 ? 7.735 -14.249 -22.509 1.00 74.81 450 ALA A N 1
ATOM 3413 C CA . ALA A 1 450 ? 6.287 -13.970 -22.663 1.00 74.81 450 ALA A CA 1
ATOM 3414 C C . ALA A 1 450 ? 5.394 -14.342 -21.455 1.00 74.81 450 ALA A C 1
ATOM 3416 O O . ALA A 1 450 ? 4.204 -14.022 -21.435 1.00 74.81 450 ALA A O 1
ATOM 3417 N N . GLY A 1 451 ? 6.014 -14.913 -20.423 1.00 78.25 451 GLY A N 1
ATOM 3418 C CA . GLY A 1 451 ? 5.753 -14.832 -18.987 1.00 78.25 451 GLY A CA 1
ATOM 3419 C C . GLY A 1 451 ? 5.060 -13.621 -18.365 1.00 78.25 451 GLY A C 1
ATOM 3420 O O . GLY A 1 451 ? 4.741 -13.646 -17.176 1.00 78.25 451 GLY A O 1
ATOM 3421 N N . LEU A 1 452 ? 4.807 -12.568 -19.137 1.00 81.00 452 LEU A N 1
ATOM 3422 C CA . LEU A 1 452 ? 3.988 -11.444 -18.724 1.00 81.00 452 LEU A CA 1
ATOM 3423 C C . LEU A 1 452 ? 2.686 -11.241 -19.512 1.00 81.00 452 LEU A C 1
ATOM 3425 O O . LEU A 1 452 ? 1.978 -10.279 -19.234 1.00 81.00 452 LEU A O 1
ATOM 3429 N N . PHE A 1 453 ? 2.286 -12.182 -20.371 1.00 80.75 453 PHE A N 1
ATOM 3430 C CA . PHE A 1 453 ? 0.860 -12.407 -20.657 1.00 80.75 453 PHE A CA 1
ATOM 3431 C C . PHE A 1 453 ? 0.473 -13.888 -20.816 1.00 80.75 453 PHE A C 1
ATOM 3433 O O . PHE A 1 453 ? -0.405 -14.359 -20.096 1.00 80.75 453 PHE A O 1
ATOM 3440 N N . PHE A 1 454 ? 1.176 -14.635 -21.674 1.00 85.81 454 PHE A N 1
ATOM 3441 C CA . PHE A 1 454 ? 0.705 -15.861 -22.350 1.00 85.81 454 PHE A CA 1
ATOM 3442 C C . PHE A 1 454 ? -0.047 -16.916 -21.499 1.00 85.81 454 PHE A C 1
ATOM 3444 O O . PHE A 1 454 ? -1.003 -17.507 -21.992 1.00 85.81 454 PHE A O 1
ATOM 3451 N N . PHE A 1 455 ? 0.357 -17.196 -20.251 1.00 85.62 455 PHE A N 1
ATOM 3452 C CA . PHE A 1 455 ? -0.116 -18.377 -19.500 1.00 85.62 455 PHE A CA 1
ATOM 3453 C C . PHE A 1 455 ? -0.407 -18.132 -18.002 1.00 85.62 455 PHE A C 1
ATOM 3455 O O . PHE A 1 455 ? -0.151 -18.978 -17.151 1.00 85.62 455 PHE A O 1
ATOM 3462 N N . PHE A 1 456 ? -0.968 -16.970 -17.651 1.00 86.25 456 PHE A N 1
ATOM 3463 C CA . PHE A 1 456 ? -1.321 -16.647 -16.258 1.00 86.25 456 PHE A CA 1
ATOM 3464 C C . PHE A 1 456 ? -2.391 -17.563 -15.643 1.00 86.25 456 PHE A C 1
ATOM 3466 O O . PHE A 1 456 ? -2.379 -17.826 -14.441 1.00 86.25 456 PHE A O 1
ATOM 3473 N N . GLY A 1 457 ? -3.411 -17.918 -16.431 1.00 85.50 457 GLY A N 1
ATOM 3474 C CA . GLY A 1 457 ? -4.757 -18.143 -15.896 1.00 85.50 457 GLY A CA 1
ATOM 3475 C C . GLY A 1 457 ? -5.273 -16.868 -15.212 1.00 85.50 457 GLY A C 1
ATOM 3476 O O . GLY A 1 457 ? -5.952 -16.053 -15.826 1.00 85.50 457 GLY A O 1
ATOM 3477 N N . GLY A 1 458 ? -4.902 -16.672 -13.948 1.00 86.75 458 GLY A N 1
ATOM 3478 C CA . GLY A 1 458 ? -5.076 -15.437 -13.177 1.00 86.75 458 GLY A CA 1
ATOM 3479 C C . GLY A 1 458 ? -5.492 -15.731 -11.722 1.00 86.75 458 GLY A C 1
ATOM 3480 O O . GLY A 1 458 ? -5.999 -16.807 -11.453 1.00 86.75 458 GLY A O 1
ATOM 3481 N N . TRP A 1 459 ? -5.329 -14.885 -10.703 1.00 91.31 459 TRP A N 1
ATOM 3482 C CA . TRP A 1 459 ? -4.931 -13.472 -10.619 1.00 91.31 459 TRP A CA 1
ATOM 3483 C C . TRP A 1 459 ? -5.947 -12.458 -11.174 1.00 91.31 459 TRP A C 1
ATOM 3485 O O . TRP A 1 459 ? -6.690 -11.907 -10.379 1.00 91.31 459 TRP A O 1
ATOM 3495 N N . VAL A 1 460 ? -6.056 -12.245 -12.489 1.00 88.56 460 VAL A N 1
ATOM 3496 C CA . VAL A 1 460 ? -7.329 -11.856 -13.156 1.00 88.56 460 VAL A CA 1
ATOM 3497 C C . VAL A 1 460 ? -8.464 -12.834 -12.842 1.00 88.56 460 VAL A C 1
ATOM 3499 O O . VAL A 1 460 ? -9.527 -12.489 -12.338 1.00 88.56 460 VAL A O 1
ATOM 3502 N N . LEU A 1 461 ? -8.206 -14.109 -13.128 1.00 89.50 461 LEU A N 1
ATOM 3503 C CA . LEU A 1 461 ? -9.230 -15.127 -13.362 1.00 89.50 461 LEU A CA 1
ATOM 3504 C C . LEU A 1 461 ? -9.694 -15.945 -12.146 1.00 89.50 461 LEU A C 1
ATOM 3506 O O . LEU A 1 461 ? -10.892 -16.128 -11.982 1.00 89.50 461 LEU A O 1
ATOM 3510 N N . VAL A 1 462 ? -8.796 -16.467 -11.307 1.00 90.69 462 VAL A N 1
ATOM 3511 C CA . VAL A 1 462 ? -9.138 -17.437 -10.246 1.00 90.69 462 VAL A CA 1
ATOM 3512 C C . VAL A 1 462 ? -8.990 -16.898 -8.799 1.00 90.69 462 VAL A C 1
ATOM 3514 O O . VAL A 1 462 ? -8.892 -17.675 -7.858 1.00 90.69 462 VAL A O 1
ATOM 3517 N N . MET A 1 463 ? -8.922 -15.602 -8.459 1.00 91.12 463 MET A N 1
ATOM 3518 C CA . MET A 1 463 ? -9.305 -14.367 -9.157 1.00 91.12 463 MET A CA 1
ATOM 3519 C C . MET A 1 463 ? -10.820 -14.248 -9.221 1.00 91.12 463 MET A C 1
ATOM 3521 O O . MET A 1 463 ? -11.511 -14.669 -8.301 1.00 91.12 463 MET A O 1
ATOM 3525 N N . THR A 1 464 ? -11.288 -13.634 -10.301 1.00 87.00 464 THR A N 1
ATOM 3526 C CA . THR A 1 464 ? -12.655 -13.582 -10.822 1.00 87.00 464 THR A CA 1
ATOM 3527 C C . THR A 1 464 ? -13.557 -14.767 -10.376 1.00 87.00 464 THR A C 1
ATOM 3529 O O . THR A 1 464 ? -14.692 -14.548 -9.967 1.00 87.00 464 THR A O 1
ATOM 3532 N N . VAL A 1 465 ? -13.076 -16.017 -10.302 1.00 88.75 465 VAL A N 1
ATOM 3533 C CA . VAL A 1 465 ? -13.688 -17.113 -9.514 1.00 88.75 465 VAL A CA 1
ATOM 3534 C C . VAL A 1 465 ? -12.725 -17.549 -8.395 1.00 88.75 465 VAL A C 1
ATOM 3536 O O . VAL A 1 465 ? -11.761 -18.244 -8.672 1.00 88.75 465 VAL A O 1
ATOM 3539 N N . PHE A 1 466 ? -12.898 -17.213 -7.113 1.00 92.56 466 PHE A N 1
ATOM 3540 C CA . PHE A 1 466 ? -14.060 -16.644 -6.418 1.00 92.56 466 PHE A CA 1
ATOM 3541 C C . PHE A 1 466 ? -15.336 -17.495 -6.561 1.00 92.56 466 PHE A C 1
ATOM 3543 O O . PHE A 1 466 ? -15.391 -18.579 -5.993 1.00 92.56 466 PHE A O 1
ATOM 3550 N N . VAL A 1 467 ? -16.393 -17.005 -7.225 1.00 87.56 467 VAL A N 1
ATOM 3551 C CA . VAL A 1 467 ? -17.779 -17.468 -6.983 1.00 87.56 467 VAL A CA 1
ATOM 3552 C C . VAL A 1 467 ? -18.716 -17.532 -8.185 1.00 87.56 467 VAL A C 1
ATOM 3554 O O . VAL A 1 467 ? -19.790 -18.111 -8.035 1.00 87.56 467 VAL A O 1
ATOM 3557 N N . TYR A 1 468 ? -18.372 -16.930 -9.327 1.00 87.81 468 TYR A N 1
ATOM 3558 C CA . TYR A 1 468 ? -19.187 -16.849 -10.557 1.00 87.81 468 TYR A CA 1
ATOM 3559 C C . TYR A 1 468 ? -20.554 -16.130 -10.446 1.00 87.81 468 TYR A C 1
ATOM 3561 O O . TYR A 1 468 ? -20.869 -15.295 -11.286 1.00 87.81 468 TYR A O 1
ATOM 3569 N N . VAL A 1 469 ? -21.364 -16.407 -9.417 1.00 87.38 469 VAL A N 1
ATOM 3570 C CA . VAL A 1 469 ? -22.706 -15.824 -9.188 1.00 87.38 469 VAL A CA 1
ATOM 3571 C C . VAL A 1 469 ? -22.916 -15.344 -7.739 1.00 87.38 469 VAL A C 1
ATOM 3573 O O . VAL A 1 469 ? -23.707 -14.435 -7.485 1.00 87.38 469 VAL A O 1
ATOM 3576 N N . LEU A 1 470 ? -22.241 -15.955 -6.759 1.00 88.69 470 LEU A N 1
ATOM 3577 C CA . LEU A 1 470 ? -22.641 -15.901 -5.341 1.00 88.69 470 LEU A CA 1
ATOM 3578 C C . LEU A 1 470 ? -22.174 -14.632 -4.581 1.00 88.69 470 LEU A C 1
ATOM 3580 O O . LEU A 1 470 ? -21.651 -13.685 -5.169 1.00 88.69 470 LEU A O 1
ATOM 3584 N N . LEU A 1 471 ? -22.342 -14.656 -3.249 1.00 87.50 471 LEU A N 1
ATOM 3585 C CA . LEU A 1 471 ? -22.029 -13.621 -2.237 1.00 87.50 471 LEU A CA 1
ATOM 3586 C C . LEU A 1 471 ? -23.202 -12.620 -1.928 1.00 87.50 471 LEU A C 1
ATOM 3588 O O . LEU A 1 471 ? -24.240 -12.731 -2.576 1.00 87.50 471 LEU A O 1
ATOM 3592 N N . PRO A 1 472 ? -23.144 -11.752 -0.878 1.00 85.06 472 PRO A N 1
ATOM 3593 C CA . PRO A 1 472 ? -24.274 -10.945 -0.340 1.00 85.06 472 PRO A CA 1
ATOM 3594 C C . PRO A 1 472 ? -24.270 -9.445 -0.777 1.00 85.06 472 PRO A C 1
ATOM 3596 O O . PRO A 1 472 ? -24.274 -9.253 -1.985 1.00 85.06 472 PRO A O 1
ATOM 3599 N N . GLU A 1 473 ? -24.355 -8.397 0.093 1.00 86.06 473 GLU A N 1
ATOM 3600 C CA . GLU A 1 473 ? -24.583 -6.972 -0.320 1.00 86.06 473 GLU A CA 1
ATOM 3601 C C . GLU A 1 473 ? -24.611 -5.799 0.760 1.00 86.06 473 GLU A C 1
ATOM 3603 O O . GLU A 1 473 ? -25.523 -5.827 1.590 1.00 86.06 473 GLU A O 1
ATOM 3608 N N . THR A 1 474 ? -23.772 -4.714 0.716 1.00 86.12 474 THR A N 1
ATOM 3609 C CA . THR A 1 474 ? -23.721 -3.511 1.658 1.00 86.12 474 THR A CA 1
ATOM 3610 C C . THR A 1 474 ? -24.618 -2.258 1.395 1.00 86.12 474 THR A C 1
ATOM 3612 O O . THR A 1 474 ? -24.511 -1.217 2.036 1.00 86.12 474 THR A O 1
ATOM 3615 N N . LYS A 1 475 ? -25.616 -2.378 0.530 1.00 82.62 475 LYS A N 1
ATOM 3616 C CA . LYS A 1 475 ? -26.788 -1.507 0.236 1.00 82.62 475 LYS A CA 1
ATOM 3617 C C . LYS A 1 475 ? -27.362 -0.553 1.313 1.00 82.62 475 LYS A C 1
ATOM 3619 O O . LYS A 1 475 ? -28.214 -0.981 2.078 1.00 82.62 475 LYS A O 1
ATOM 3624 N N . ASN A 1 476 ? -27.082 0.754 1.302 1.00 77.12 476 ASN A N 1
ATOM 3625 C CA . ASN A 1 476 ? -27.684 1.802 2.178 1.00 77.12 476 ASN A CA 1
ATOM 3626 C C . ASN A 1 476 ? -27.406 1.733 3.697 1.00 77.12 476 ASN A C 1
ATOM 3628 O O . ASN A 1 476 ? -27.460 2.761 4.365 1.00 77.12 476 ASN A O 1
ATOM 3632 N N . VAL A 1 477 ? -27.198 0.558 4.291 1.00 81.69 477 VAL A N 1
ATOM 3633 C CA . VAL A 1 477 ? -27.831 0.296 5.597 1.00 81.69 477 VAL A CA 1
ATOM 3634 C C . VAL A 1 477 ? -26.910 0.407 6.877 1.00 81.69 477 VAL A C 1
ATOM 3636 O O . VAL A 1 477 ? -25.782 -0.083 6.877 1.00 81.69 477 VAL A O 1
ATOM 3639 N N . PRO A 1 478 ? -27.329 1.097 7.961 1.00 74.69 478 PRO A N 1
ATOM 3640 C CA . PRO A 1 478 ? -26.526 1.887 8.947 1.00 74.69 478 PRO A CA 1
ATOM 3641 C C . PRO A 1 478 ? -25.408 1.350 9.891 1.00 74.69 478 PRO A C 1
ATOM 3643 O O . PRO A 1 478 ? -25.809 0.568 10.701 1.00 74.69 478 PRO A O 1
ATOM 3646 N N . MET A 1 479 ? -24.127 1.830 9.971 1.00 70.19 479 MET A N 1
ATOM 3647 C CA . MET A 1 479 ? -23.002 1.436 10.916 1.00 70.19 479 MET A CA 1
ATOM 3648 C C . MET A 1 479 ? -23.324 0.695 12.220 1.00 70.19 479 MET A C 1
ATOM 3650 O O . MET A 1 479 ? -22.461 -0.117 12.570 1.00 70.19 479 MET A O 1
ATOM 3654 N N . GLU A 1 480 ? -24.530 0.859 12.805 1.00 71.38 480 GLU A N 1
ATOM 3655 C CA . GLU A 1 480 ? -25.159 0.087 13.856 1.00 71.38 480 GLU A CA 1
ATOM 3656 C C . GLU A 1 480 ? -26.376 -0.998 13.676 1.00 71.38 480 GLU A C 1
ATOM 3658 O O . GLU A 1 480 ? -26.989 -1.357 14.662 1.00 71.38 480 GLU A O 1
ATOM 3663 N N . GLN A 1 481 ? -26.683 -1.748 12.552 1.00 70.88 481 GLN A N 1
ATOM 3664 C CA . GLN A 1 481 ? -26.968 -3.292 12.460 1.00 70.88 481 GLN A CA 1
ATOM 3665 C C . GLN A 1 481 ? -25.930 -4.477 11.842 1.00 70.88 481 GLN A C 1
ATOM 3667 O O . GLN A 1 481 ? -25.875 -5.526 12.463 1.00 70.88 481 GLN A O 1
ATOM 3672 N N . MET A 1 482 ? -25.097 -4.428 10.728 1.00 79.25 482 MET A N 1
ATOM 3673 C CA . MET A 1 482 ? -23.657 -4.678 10.188 1.00 79.25 482 MET A CA 1
ATOM 3674 C C . MET A 1 482 ? -23.323 -6.103 9.911 1.00 79.25 482 MET A C 1
ATOM 3676 O O . MET A 1 482 ? -23.682 -6.670 8.886 1.00 79.25 482 MET A O 1
ATOM 3680 N N . ASP A 1 483 ? -22.685 -6.666 10.915 1.00 75.50 483 ASP A N 1
ATOM 3681 C CA . ASP A 1 483 ? -22.861 -7.991 11.407 1.00 75.50 483 ASP A CA 1
ATOM 3682 C C . ASP A 1 483 ? -24.168 -8.578 10.892 1.00 75.50 483 ASP A C 1
ATOM 3684 O O . ASP A 1 483 ? -24.147 -9.688 10.396 1.00 75.50 483 ASP A O 1
ATOM 3688 N N . ARG A 1 484 ? -25.295 -7.829 10.914 1.00 77.69 484 ARG A N 1
ATOM 3689 C CA . ARG A 1 484 ? -26.607 -8.232 10.370 1.00 77.69 484 ARG A CA 1
ATOM 3690 C C . ARG A 1 484 ? -26.513 -8.976 9.042 1.00 77.69 484 ARG A C 1
ATOM 3692 O O . ARG A 1 484 ? -27.248 -9.937 8.910 1.00 77.69 484 ARG A O 1
ATOM 3699 N N . ILE A 1 485 ? -25.613 -8.625 8.127 1.00 81.19 485 ILE A N 1
ATOM 3700 C CA . ILE A 1 485 ? -25.715 -9.115 6.747 1.00 81.19 485 ILE A CA 1
ATOM 3701 C C . ILE A 1 485 ? -24.573 -10.037 6.333 1.00 81.19 485 ILE A C 1
ATOM 3703 O O . ILE A 1 485 ? -24.794 -10.978 5.573 1.00 81.19 485 ILE A O 1
ATOM 3707 N N . TRP A 1 486 ? -23.401 -9.960 6.953 1.00 82.44 486 TRP A N 1
ATOM 3708 C CA . TRP A 1 486 ? -22.557 -11.149 6.950 1.00 82.44 486 TRP A CA 1
ATOM 3709 C C . TRP A 1 486 ? -23.141 -12.292 7.762 1.00 82.44 486 TRP A C 1
ATOM 3711 O O . TRP A 1 486 ? -23.022 -13.416 7.296 1.00 82.44 486 TRP A O 1
ATOM 3721 N N . ARG A 1 487 ? -23.864 -12.030 8.864 1.00 75.94 487 ARG A N 1
ATOM 3722 C CA . ARG A 1 487 ? -24.747 -13.019 9.520 1.00 75.94 487 ARG A CA 1
ATOM 3723 C C . ARG A 1 487 ? -25.660 -13.718 8.496 1.00 75.94 487 ARG A C 1
ATOM 3725 O O . ARG A 1 487 ? -25.934 -14.905 8.641 1.00 75.94 487 ARG A O 1
ATOM 3732 N N . GLU A 1 488 ? -26.148 -12.989 7.490 1.00 74.81 488 GLU A N 1
ATOM 3733 C CA . GLU A 1 488 ? -27.070 -13.496 6.459 1.00 74.81 488 GLU A CA 1
ATOM 3734 C C . GLU A 1 488 ? -26.355 -14.245 5.317 1.00 74.81 488 GLU A C 1
ATOM 3736 O O . GLU A 1 488 ? -26.936 -15.121 4.669 1.00 74.81 488 GLU A O 1
ATOM 3741 N N . HIS A 1 489 ? -25.086 -13.944 5.056 1.00 81.88 489 HIS A N 1
ATOM 3742 C CA . HIS A 1 489 ? -24.402 -14.408 3.858 1.00 81.88 489 HIS A CA 1
ATOM 3743 C C . HIS A 1 489 ? -24.018 -15.898 3.870 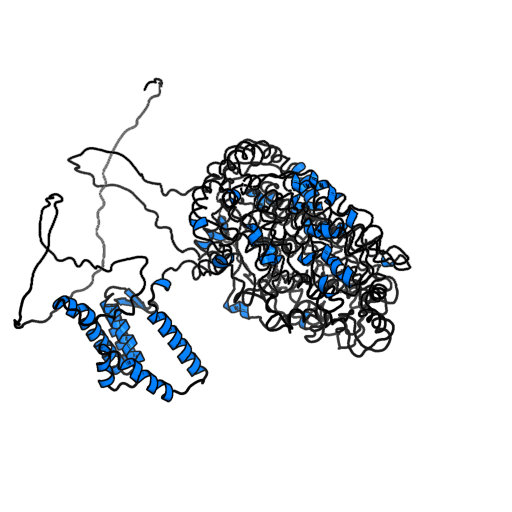1.00 81.88 489 HIS A C 1
ATOM 3745 O O . HIS A 1 489 ? -23.329 -16.338 4.767 1.00 81.88 489 HIS A O 1
ATOM 3751 N N . TRP A 1 490 ? -24.282 -16.676 2.810 1.00 78.56 490 TRP A N 1
ATOM 3752 C CA . TRP A 1 490 ? -23.993 -18.122 2.779 1.00 78.56 490 TRP A CA 1
ATOM 3753 C C . TRP A 1 490 ? -22.537 -18.553 3.074 1.00 78.56 490 TRP A C 1
ATOM 3755 O O . TRP A 1 490 ? -22.389 -19.369 3.982 1.00 78.56 490 TRP A O 1
ATOM 3765 N N . PHE A 1 491 ? -21.466 -18.076 2.396 1.00 81.06 491 PHE A N 1
ATOM 3766 C CA . PHE A 1 491 ? -20.101 -18.505 2.777 1.00 81.06 491 PHE A CA 1
ATOM 3767 C C . PHE A 1 491 ? -19.724 -17.882 4.106 1.00 81.06 491 PHE A C 1
ATOM 3769 O O . PHE A 1 491 ? -18.889 -18.432 4.792 1.00 81.06 491 PHE A O 1
ATOM 3776 N N . TRP A 1 492 ? -20.412 -16.844 4.574 1.00 80.31 492 TRP A N 1
ATOM 3777 C CA . TRP A 1 492 ? -20.299 -16.397 5.952 1.00 80.31 492 TRP A CA 1
ATOM 3778 C C . TRP A 1 492 ? -21.550 -16.746 6.783 1.00 80.31 492 TRP A C 1
ATOM 3780 O O . TRP A 1 492 ? -21.905 -15.952 7.631 1.00 80.31 492 TRP A O 1
ATOM 3790 N N . LYS A 1 493 ? -22.001 -18.032 6.550 1.00 67.50 493 LYS A N 1
ATOM 3791 C CA . LYS A 1 493 ? -23.018 -19.032 7.076 1.00 67.50 493 LYS A CA 1
ATOM 3792 C C . LYS A 1 493 ? -22.779 -20.220 8.097 1.00 67.50 493 LYS A C 1
ATOM 3794 O O . LYS A 1 493 ? -23.637 -21.083 8.233 1.00 67.50 493 LYS A O 1
ATOM 3799 N N . LYS A 1 494 ? -21.637 -20.429 8.763 1.00 66.62 494 LYS A N 1
ATOM 3800 C CA . LYS A 1 494 ? -21.244 -21.517 9.730 1.00 66.62 494 LYS A CA 1
ATOM 3801 C C . LYS A 1 494 ? -20.053 -21.308 10.758 1.00 66.62 494 LYS A C 1
ATOM 3803 O O . LYS A 1 494 ? -19.071 -22.009 10.575 1.00 66.62 494 LYS A O 1
ATOM 3808 N N . SER A 1 495 ? -20.030 -20.485 11.839 1.00 53.03 495 SER A N 1
ATOM 3809 C CA . SER A 1 495 ? -18.756 -20.077 12.558 1.00 53.03 495 SER A CA 1
ATOM 3810 C C . SER A 1 495 ? -18.755 -20.041 14.114 1.00 53.03 495 SER A C 1
ATOM 3812 O O . SER A 1 495 ? -18.781 -21.105 14.725 1.00 53.03 495 SER A O 1
ATOM 3814 N N . ARG A 1 496 ? -18.779 -18.894 14.826 1.00 52.00 496 ARG A N 1
ATOM 3815 C CA . ARG A 1 496 ? -19.310 -18.805 16.215 1.00 52.00 496 ARG A CA 1
ATOM 3816 C C . ARG A 1 496 ? -20.757 -19.290 16.398 1.00 52.00 496 ARG A C 1
ATOM 3818 O O . ARG A 1 496 ? -21.397 -18.985 17.405 1.00 52.00 496 ARG A O 1
ATOM 3825 N N . ARG A 1 497 ? -21.243 -20.204 15.551 1.00 44.22 497 ARG A N 1
ATOM 3826 C CA . ARG A 1 497 ? -21.919 -21.383 16.098 1.00 44.22 497 ARG A CA 1
ATOM 3827 C C . ARG A 1 497 ? -20.943 -22.111 17.014 1.00 44.22 497 ARG A C 1
ATOM 3829 O O . ARG A 1 497 ? -20.252 -23.052 16.649 1.00 44.22 497 ARG A O 1
ATOM 3836 N N . GLY A 1 498 ? -20.893 -21.570 18.221 1.00 37.84 498 GLY A N 1
ATOM 3837 C CA . GLY A 1 498 ? -19.903 -21.781 19.257 1.00 37.84 498 GLY A CA 1
ATOM 3838 C C . GLY A 1 498 ? -20.425 -21.155 20.537 1.00 37.84 498 GLY A C 1
ATOM 3839 O O . GLY A 1 498 ? -19.827 -20.209 21.038 1.00 37.84 498 GLY A O 1
ATOM 3840 N N . LYS A 1 499 ? -21.572 -21.679 21.001 1.00 40.16 499 LYS A N 1
ATOM 3841 C CA . LYS A 1 499 ? -22.343 -21.288 22.198 1.00 40.16 499 LYS A CA 1
ATOM 3842 C C . LYS A 1 499 ? -22.754 -19.791 22.205 1.00 40.16 499 LYS A C 1
ATOM 3844 O O . LYS A 1 499 ? -21.902 -18.917 22.308 1.00 40.16 499 LYS A O 1
ATOM 3849 N N . SER A 1 500 ? -24.030 -19.415 22.129 1.00 27.83 500 SER A N 1
ATOM 3850 C CA . SER A 1 500 ? -25.246 -20.109 22.580 1.00 27.83 500 SER A CA 1
ATOM 3851 C C . SER A 1 500 ? -26.502 -19.680 21.804 1.00 27.83 500 SER A C 1
ATOM 3853 O O . SER A 1 500 ? -26.595 -18.555 21.326 1.00 27.83 500 SER A O 1
ATOM 3855 N N . SER A 1 501 ? -27.503 -20.563 21.771 1.00 27.39 501 SER A N 1
ATOM 3856 C CA . SER A 1 501 ? -28.898 -20.191 22.032 1.00 27.39 501 SER A CA 1
ATOM 3857 C C . SER A 1 501 ? -29.655 -21.443 22.472 1.00 27.39 501 SER A C 1
ATOM 3859 O O . SER A 1 501 ? -29.912 -22.335 21.671 1.00 27.39 501 SER A O 1
ATOM 3861 N N . PHE A 1 502 ? -29.960 -21.519 23.763 1.00 27.17 502 PHE A N 1
ATOM 3862 C CA . PHE A 1 502 ? -31.002 -22.385 24.307 1.00 27.17 502 PHE A CA 1
ATOM 3863 C C . PHE A 1 502 ? -31.914 -21.414 25.061 1.00 27.17 502 PHE A C 1
ATOM 3865 O O . PHE A 1 502 ? -31.660 -21.085 26.221 1.00 27.17 502 PHE A O 1
ATOM 3872 N N . ARG A 1 503 ? -32.868 -20.802 24.349 1.00 32.38 503 ARG A N 1
ATOM 3873 C CA . ARG A 1 503 ? -33.820 -19.857 24.947 1.00 32.38 503 ARG A CA 1
ATOM 3874 C C . ARG A 1 503 ? -35.044 -20.633 25.420 1.00 32.38 503 ARG A C 1
ATOM 3876 O O . ARG A 1 503 ? -35.599 -21.437 24.682 1.00 32.38 503 ARG A O 1
ATOM 3883 N N . LYS A 1 504 ? -35.398 -20.419 26.688 1.00 27.39 504 LYS A N 1
ATOM 3884 C CA . LYS A 1 504 ? -36.534 -21.056 27.358 1.00 27.39 504 LYS A CA 1
ATOM 3885 C C . LYS A 1 504 ? -37.830 -20.676 26.643 1.00 27.39 504 LYS A C 1
ATOM 3887 O O . LYS A 1 504 ? -38.041 -19.494 26.394 1.00 27.39 504 LYS A O 1
ATOM 3892 N N . MET A 1 505 ? -38.718 -21.645 26.446 1.00 23.08 505 MET A N 1
ATOM 3893 C CA . MET A 1 505 ? -40.129 -21.388 26.171 1.00 23.08 505 MET A CA 1
ATOM 3894 C C . MET A 1 505 ? -40.974 -21.920 27.342 1.00 23.08 505 MET A C 1
ATOM 3896 O O . MET A 1 505 ? -40.648 -22.935 27.954 1.00 23.08 505 MET A O 1
ATOM 3900 N N . LYS A 1 506 ? -42.005 -21.153 27.687 1.00 26.38 506 LYS A N 1
ATOM 3901 C CA . LYS A 1 506 ? -43.111 -21.372 28.638 1.00 26.38 506 LYS A CA 1
ATOM 3902 C C . LYS A 1 506 ? -44.245 -20.533 28.020 1.00 26.38 506 LYS A C 1
ATOM 3904 O O . LYS A 1 506 ? -43.939 -19.433 27.568 1.00 26.38 506 LYS A O 1
ATOM 3909 N N . LEU A 1 507 ? -45.508 -20.931 27.923 1.00 33.75 507 LEU A N 1
ATOM 3910 C CA . LEU A 1 507 ? -46.346 -21.857 28.705 1.00 33.75 507 LEU A CA 1
ATOM 3911 C C . LEU A 1 507 ? -47.299 -22.617 27.709 1.00 33.75 507 LEU A C 1
ATOM 3913 O O . LEU A 1 507 ? -46.981 -22.534 26.520 1.00 33.75 507 LEU A O 1
ATOM 3917 N N . PRO A 1 508 ? -48.365 -23.384 28.075 1.00 25.05 508 PRO A N 1
ATOM 3918 C CA . PRO A 1 508 ? -49.474 -22.988 28.965 1.00 25.05 508 PRO A CA 1
ATOM 3919 C C . PRO A 1 508 ? -49.921 -24.034 30.010 1.00 25.05 508 PRO A C 1
ATOM 3921 O O . PRO A 1 508 ? -49.420 -25.157 30.066 1.00 25.05 508 PRO A O 1
ATOM 3924 N N . GLU A 1 509 ? -50.849 -23.621 30.879 1.00 24.61 509 GLU A N 1
ATOM 3925 C CA . GLU A 1 509 ? -51.425 -24.432 31.953 1.00 24.61 509 GLU A CA 1
ATOM 3926 C C . GLU A 1 509 ? -52.448 -25.488 31.496 1.00 24.61 509 GLU A C 1
ATOM 3928 O O . GLU A 1 509 ? -53.323 -25.219 30.677 1.00 24.61 509 GLU A O 1
ATOM 3933 N N . LYS A 1 510 ? -52.449 -26.631 32.195 1.00 21.59 510 LYS A N 1
ATOM 3934 C CA . LYS A 1 510 ? -53.591 -27.056 33.030 1.00 21.59 510 LYS A CA 1
ATOM 3935 C C . LYS A 1 510 ? -53.111 -28.052 34.091 1.00 21.59 510 LYS A C 1
ATOM 3937 O O . LYS A 1 510 ? -52.757 -29.171 33.749 1.00 21.59 510 LYS A O 1
ATOM 3942 N N . CYS A 1 511 ? -53.047 -27.588 35.343 1.00 23.27 511 CYS A N 1
ATOM 3943 C CA . CYS A 1 511 ? -53.176 -28.339 36.605 1.00 23.27 511 CYS A CA 1
ATOM 3944 C C . CYS A 1 511 ? -52.716 -27.440 37.763 1.00 23.27 511 CYS A C 1
ATOM 3946 O O . CYS A 1 511 ? -51.572 -27.496 38.211 1.00 23.27 511 CYS A O 1
ATOM 3948 N N . ALA A 1 512 ? -53.624 -26.592 38.238 1.00 22.81 512 ALA A N 1
ATOM 3949 C CA . ALA A 1 512 ? -53.582 -26.138 39.620 1.00 22.81 512 ALA A CA 1
ATOM 3950 C C . ALA A 1 512 ? -54.406 -27.125 40.453 1.00 22.81 512 ALA A C 1
ATOM 3952 O O . ALA A 1 512 ? -55.497 -27.473 40.010 1.00 22.81 512 ALA A O 1
ATOM 3953 N N . LEU A 1 513 ? -53.932 -27.515 41.642 1.00 23.98 513 LEU A N 1
ATOM 3954 C CA . LEU A 1 513 ? -54.663 -27.259 42.890 1.00 23.98 513 LEU A CA 1
ATOM 3955 C C . LEU A 1 513 ? -53.791 -27.525 44.133 1.00 23.98 513 LEU A C 1
ATOM 3957 O O . LEU A 1 513 ? -52.818 -28.268 44.075 1.00 23.98 513 LEU A O 1
ATOM 3961 N N . VAL A 1 514 ? -54.209 -26.918 45.248 1.00 24.03 514 VAL A N 1
ATOM 3962 C CA . VAL A 1 514 ? -53.729 -27.097 46.631 1.00 24.03 514 VAL A CA 1
ATOM 3963 C C . VAL A 1 514 ? -52.296 -26.625 46.906 1.00 24.03 514 VAL A C 1
ATOM 3965 O O . VAL A 1 514 ? -51.335 -27.388 46.946 1.00 24.03 514 VAL A O 1
ATOM 3968 N N . ALA A 1 515 ? -52.194 -25.332 47.225 1.00 22.72 515 ALA A N 1
ATOM 3969 C CA . ALA A 1 515 ? -51.135 -24.802 48.073 1.00 22.72 515 ALA A CA 1
ATOM 3970 C C . ALA A 1 515 ? -51.710 -24.478 49.464 1.00 22.72 515 ALA A C 1
ATOM 3972 O O . ALA A 1 515 ? -52.524 -23.570 49.607 1.00 22.72 515 ALA A O 1
ATOM 3973 N N . ALA A 1 516 ? -51.243 -25.203 50.476 1.00 23.55 516 ALA A N 1
ATOM 3974 C CA . ALA A 1 516 ? -51.315 -24.883 51.902 1.00 23.55 516 ALA A CA 1
ATOM 3975 C C . ALA A 1 516 ? -50.028 -25.481 52.513 1.00 23.55 516 ALA A C 1
ATOM 3977 O O . ALA A 1 516 ? -49.624 -26.564 52.099 1.00 23.55 516 ALA A O 1
ATOM 3978 N N . ILE A 1 517 ? -49.267 -24.852 53.411 1.00 26.03 517 ILE A N 1
ATOM 3979 C CA . ILE A 1 517 ? -49.497 -23.704 54.307 1.00 26.03 517 ILE A CA 1
ATOM 3980 C C . ILE A 1 517 ? -48.324 -22.699 54.140 1.00 26.03 517 ILE A C 1
ATOM 3982 O O . ILE A 1 517 ? -47.215 -23.104 53.792 1.00 26.03 517 ILE A O 1
ATOM 3986 N N . VAL A 1 518 ? -48.543 -21.388 54.330 1.00 25.50 518 VAL A N 1
ATOM 3987 C CA . VAL A 1 518 ? -47.632 -20.323 53.832 1.00 25.50 518 VAL A CA 1
ATOM 3988 C C . VAL A 1 518 ? -46.833 -19.603 54.948 1.00 25.50 518 VAL A C 1
ATOM 3990 O O . VAL A 1 518 ? -47.449 -19.057 55.860 1.00 25.50 518 VAL A O 1
ATOM 3993 N N . PRO A 1 519 ? -45.483 -19.521 54.870 1.00 38.84 519 PRO A N 1
ATOM 3994 C CA . PRO A 1 519 ? -44.631 -18.858 55.871 1.00 38.84 519 PRO A CA 1
ATOM 3995 C C . PRO A 1 519 ? -44.226 -17.402 55.532 1.00 38.84 519 PRO A C 1
ATOM 3997 O O . PRO A 1 519 ? -44.363 -16.930 54.402 1.00 38.84 519 PRO A O 1
ATOM 4000 N N . LYS A 1 520 ? -43.635 -16.702 56.517 1.00 22.92 520 LYS A N 1
ATOM 4001 C CA . LYS A 1 520 ? -42.986 -15.376 56.380 1.00 22.92 520 LYS A CA 1
ATOM 4002 C C . LYS A 1 520 ? -41.750 -15.478 55.457 1.00 22.92 520 LYS A C 1
ATOM 4004 O O . LYS A 1 520 ? -40.938 -16.380 55.613 1.00 22.92 520 LYS A O 1
ATOM 4009 N N . ILE A 1 521 ? -41.629 -14.686 54.381 1.00 25.84 521 ILE A N 1
ATOM 4010 C CA . ILE A 1 521 ? -41.155 -13.280 54.364 1.00 25.84 521 ILE A CA 1
ATOM 4011 C C . ILE A 1 521 ? -39.758 -13.200 55.016 1.00 25.84 521 ILE A C 1
ATOM 4013 O O . ILE A 1 521 ? -39.646 -13.343 56.222 1.00 25.84 521 ILE A O 1
ATOM 4017 N N . GLN A 1 522 ? -38.669 -13.008 54.254 1.00 25.03 522 GLN A N 1
ATOM 4018 C CA . GLN A 1 522 ? -38.327 -11.676 53.728 1.00 25.03 522 GLN A CA 1
ATOM 4019 C C . GLN A 1 522 ? -37.634 -11.664 52.338 1.00 25.03 522 GLN A C 1
ATOM 4021 O O . GLN A 1 522 ? -36.530 -12.158 52.155 1.00 25.03 522 GLN A O 1
ATOM 4026 N N . ARG A 1 523 ? -38.315 -11.033 51.364 1.00 23.23 523 ARG A N 1
ATOM 4027 C CA . ARG A 1 523 ? -37.813 -10.161 50.261 1.00 23.23 523 ARG A CA 1
ATOM 4028 C C . ARG A 1 523 ? -36.266 -10.095 50.080 1.00 23.23 523 ARG A C 1
ATOM 4030 O O . ARG A 1 523 ? -35.586 -9.667 50.998 1.00 23.23 523 ARG A O 1
ATOM 4037 N N . ARG A 1 524 ? -35.663 -10.299 48.888 1.00 24.22 524 ARG A N 1
ATOM 4038 C CA . ARG A 1 524 ? -36.020 -9.712 47.566 1.00 24.22 524 ARG A CA 1
ATOM 4039 C C . ARG A 1 524 ? -35.433 -10.472 46.344 1.00 24.22 524 ARG A C 1
ATOM 4041 O O . ARG A 1 524 ? -34.243 -10.731 46.272 1.00 24.22 524 ARG A O 1
ATOM 4048 N N . ARG A 1 525 ? -36.297 -10.684 45.340 1.00 22.17 525 ARG A N 1
ATOM 4049 C CA . ARG A 1 525 ? -36.092 -10.623 43.867 1.00 22.17 525 ARG A CA 1
ATOM 4050 C C . ARG A 1 525 ? -34.647 -10.619 43.294 1.00 22.17 525 ARG A C 1
ATOM 4052 O O . ARG A 1 525 ? -33.992 -9.585 43.345 1.00 22.17 525 ARG A O 1
ATOM 4059 N N . ILE A 1 526 ? -34.333 -11.603 42.438 1.00 25.88 526 ILE A N 1
ATOM 4060 C CA . ILE A 1 526 ? -34.022 -11.300 41.021 1.00 25.88 526 ILE A CA 1
ATOM 4061 C C . ILE A 1 526 ? -34.965 -12.106 40.121 1.00 25.88 526 ILE A C 1
ATOM 4063 O O . ILE A 1 526 ? -34.988 -13.334 40.110 1.00 25.88 526 ILE A O 1
ATOM 4067 N N . THR A 1 527 ? -35.798 -11.358 39.409 1.00 22.73 527 THR A N 1
ATOM 4068 C CA . THR A 1 527 ? -36.907 -11.805 38.566 1.00 22.73 527 THR A CA 1
ATOM 4069 C C . THR A 1 527 ? -36.431 -12.448 37.256 1.00 22.73 527 THR A C 1
ATOM 4071 O O . THR A 1 527 ? -35.261 -12.369 36.884 1.00 22.73 527 THR A O 1
ATOM 4074 N N . LYS A 1 528 ? -37.383 -13.015 36.496 1.00 23.22 528 LYS A N 1
ATOM 4075 C CA . LYS A 1 528 ? -37.289 -13.176 35.033 1.00 23.22 528 LYS A CA 1
ATOM 4076 C C . LYS A 1 528 ? -36.525 -11.997 34.401 1.00 23.22 528 LYS A C 1
ATOM 4078 O O . LYS A 1 528 ? -36.910 -10.855 34.630 1.00 23.22 528 LYS A O 1
ATOM 4083 N N . CYS A 1 529 ? -35.589 -12.276 33.498 1.00 20.89 529 CYS A N 1
ATOM 4084 C CA . CYS A 1 529 ? -35.404 -11.399 32.346 1.00 20.89 529 CYS A CA 1
ATOM 4085 C C . CYS A 1 529 ? -35.995 -12.106 31.122 1.00 20.89 529 CYS A C 1
ATOM 4087 O O . CYS A 1 529 ? -35.831 -13.320 30.950 1.00 20.89 529 CYS A O 1
ATOM 4089 N N . SER A 1 530 ? -36.777 -11.361 30.349 1.00 23.70 530 SER A N 1
ATOM 4090 C CA . SER A 1 530 ? -37.495 -11.837 29.173 1.00 23.70 530 SER A CA 1
ATOM 4091 C C . SER A 1 530 ? -36.535 -12.365 28.107 1.00 23.70 530 SER A C 1
ATOM 4093 O O . SER A 1 530 ? -35.352 -12.031 28.049 1.00 23.70 530 SER A O 1
ATOM 4095 N N . THR A 1 531 ? -37.055 -13.234 27.241 1.00 24.77 531 THR A N 1
ATOM 4096 C CA . THR A 1 531 ? -36.325 -13.693 26.051 1.00 24.77 531 THR A CA 1
ATOM 4097 C C . THR A 1 531 ? -37.069 -13.355 24.760 1.00 24.77 531 THR A C 1
ATOM 4099 O O . THR A 1 531 ? -36.938 -14.047 23.752 1.00 24.77 531 THR A O 1
ATOM 4102 N N . THR A 1 532 ? -37.752 -12.206 24.786 1.00 23.73 532 THR A N 1
ATOM 4103 C CA . THR A 1 532 ? -38.023 -11.366 23.612 1.00 23.73 532 THR A CA 1
ATOM 4104 C C . THR A 1 532 ? -36.723 -11.061 22.854 1.00 23.73 532 THR A C 1
ATOM 4106 O O . THR A 1 532 ? -35.623 -11.175 23.426 1.00 23.73 532 THR A O 1
ATOM 4109 N N . PRO A 1 533 ? -36.782 -10.732 21.552 1.00 23.94 533 PRO A N 1
ATOM 4110 C CA . PRO A 1 533 ? -35.624 -10.153 20.884 1.00 23.94 533 PRO A CA 1
ATOM 4111 C C . PRO A 1 533 ? -35.213 -8.882 21.635 1.00 23.94 533 PRO A C 1
ATOM 4113 O O . PRO A 1 533 ? -36.065 -8.109 22.059 1.00 23.94 533 PRO A O 1
ATOM 4116 N N . CYS A 1 534 ? -33.908 -8.667 21.806 1.00 27.11 534 CYS A N 1
ATOM 4117 C CA . CYS A 1 534 ? -33.448 -7.291 21.906 1.00 27.11 534 CYS A CA 1
ATOM 4118 C C . CYS A 1 534 ? -33.636 -6.743 20.499 1.00 27.11 534 CYS A C 1
ATOM 4120 O O . CYS A 1 534 ? -32.965 -7.228 19.577 1.00 27.11 534 CYS A O 1
ATOM 4122 N N . GLU A 1 535 ? -34.585 -5.828 20.334 1.00 28.45 535 GLU A N 1
ATOM 4123 C CA . GLU A 1 535 ? -34.691 -5.047 19.113 1.00 28.45 535 GLU A CA 1
ATOM 4124 C C . GLU A 1 535 ? -33.301 -4.504 18.784 1.00 28.45 535 GLU A C 1
ATOM 4126 O O . GLU A 1 535 ? -32.525 -4.111 19.665 1.00 28.45 535 GLU A O 1
ATOM 4131 N N . ALA A 1 536 ? -32.954 -4.533 17.501 1.00 34.22 536 ALA A N 1
ATOM 4132 C CA . ALA A 1 536 ? -31.988 -3.563 17.049 1.00 34.22 536 ALA A CA 1
ATOM 4133 C C . ALA A 1 536 ? -32.739 -2.245 17.131 1.00 34.22 536 ALA A C 1
ATOM 4135 O O . ALA A 1 536 ? -33.513 -1.928 16.231 1.00 34.22 536 ALA A O 1
ATOM 4136 N N . GLY A 1 537 ? -32.584 -1.558 18.260 1.00 40.34 537 GLY A N 1
ATOM 4137 C CA . GLY A 1 537 ? -33.094 -0.216 18.339 1.00 40.34 537 GLY A CA 1
ATOM 4138 C C . GLY A 1 537 ? -32.460 0.612 17.224 1.00 40.34 537 GLY A C 1
ATOM 4139 O O . GLY A 1 537 ? -31.428 0.254 16.639 1.00 40.34 537 GLY A O 1
ATOM 4140 N N . ASP A 1 538 ? -33.188 1.657 16.889 1.00 47.34 538 ASP A N 1
ATOM 4141 C CA . ASP A 1 538 ? -32.961 2.533 15.765 1.00 47.34 538 ASP A CA 1
ATOM 4142 C C . ASP A 1 538 ? -33.592 3.874 16.212 1.00 47.34 538 ASP A C 1
ATOM 4144 O O . ASP A 1 538 ? -34.796 3.984 16.415 1.00 47.34 538 ASP A O 1
ATOM 4148 N N . TYR A 1 539 ? -32.782 4.896 16.499 1.00 67.06 539 TYR A N 1
ATOM 4149 C CA . TYR A 1 539 ? -33.030 5.831 17.619 1.00 67.06 539 TYR A CA 1
ATOM 4150 C C . TYR A 1 539 ? -32.665 7.401 17.527 1.00 67.06 539 TYR A C 1
ATOM 4152 O O . TYR A 1 539 ? -31.906 7.904 18.338 1.00 67.06 539 TYR A O 1
ATOM 4160 N N . ASN A 1 540 ? -33.113 8.207 16.531 1.00 58.50 540 ASN A N 1
ATOM 4161 C CA . ASN A 1 540 ? -32.479 9.343 15.778 1.00 58.50 540 ASN A CA 1
ATOM 4162 C C . ASN A 1 540 ? -31.559 10.331 16.504 1.00 58.50 540 ASN A C 1
ATOM 4164 O O . ASN A 1 540 ? -31.867 10.914 17.526 1.00 58.50 540 ASN A O 1
ATOM 4168 N N . GLY A 1 541 ? -30.467 10.575 15.777 1.00 65.12 541 GLY A N 1
ATOM 4169 C CA . GLY A 1 541 ? -29.414 11.563 15.858 1.00 65.12 541 GLY A CA 1
ATOM 4170 C C . GLY A 1 541 ? -29.265 12.132 14.461 1.00 65.12 541 GLY A C 1
ATOM 4171 O O . GLY A 1 541 ? -29.909 11.652 13.520 1.00 65.12 541 GLY A O 1
ATOM 4172 N N . ARG A 1 542 ? -28.533 13.237 14.341 1.00 73.88 542 ARG A N 1
ATOM 4173 C CA . ARG A 1 542 ? -28.601 14.074 13.143 1.00 73.88 542 ARG A CA 1
ATOM 4174 C C . ARG A 1 542 ? -27.218 14.543 12.652 1.00 73.88 542 ARG A C 1
ATOM 4176 O O . ARG A 1 542 ? -26.403 13.681 12.360 1.00 73.88 542 ARG A O 1
ATOM 4183 N N . MET A 1 543 ? -26.963 15.837 12.382 1.00 74.94 543 MET A N 1
ATOM 4184 C CA . MET A 1 543 ? -25.749 16.403 11.698 1.00 74.94 543 MET A CA 1
ATOM 4185 C C . MET A 1 543 ? -25.851 17.941 11.665 1.00 74.94 543 MET A C 1
ATOM 4187 O O . MET A 1 543 ? -26.853 18.330 11.138 1.00 74.94 543 MET A O 1
ATOM 4191 N N . THR A 1 544 ? -24.961 18.861 12.138 1.00 84.88 544 THR A N 1
ATOM 4192 C CA . THR A 1 544 ? -25.167 20.363 12.043 1.00 84.88 544 THR A CA 1
ATOM 4193 C C . THR A 1 544 ? -24.396 21.131 10.987 1.00 84.88 544 THR A C 1
ATOM 4195 O O . THR A 1 544 ? -25.018 21.914 10.291 1.00 84.88 544 THR A O 1
ATOM 4198 N N . LEU A 1 545 ? -23.071 21.169 11.094 1.00 80.75 545 LEU A N 1
ATOM 4199 C CA . LEU A 1 545 ? -22.227 22.210 10.508 1.00 80.75 545 LEU A CA 1
ATOM 4200 C C . LEU A 1 545 ? -20.810 21.918 10.937 1.00 80.75 545 LEU A C 1
ATOM 4202 O O . LEU A 1 545 ? -20.195 21.125 10.233 1.00 80.75 545 LEU A O 1
ATOM 4206 N N . PHE A 1 546 ? -20.392 22.486 12.086 1.00 83.25 546 PHE A N 1
ATOM 4207 C CA . PHE A 1 546 ? -19.174 22.339 12.913 1.00 83.25 546 PHE A CA 1
ATOM 4208 C C . PHE A 1 546 ? -18.986 20.842 13.245 1.00 83.25 546 PHE A C 1
ATOM 4210 O O . PHE A 1 546 ? -19.073 20.371 14.371 1.00 83.25 546 PHE A O 1
ATOM 4217 N N . VAL A 1 547 ? -18.925 20.073 12.165 1.00 84.50 547 VAL A N 1
ATOM 4218 C CA . VAL A 1 547 ? -19.362 18.694 11.942 1.00 84.50 547 VAL A CA 1
ATOM 4219 C C . VAL A 1 547 ? -18.592 18.184 10.730 1.00 84.50 547 VAL A C 1
ATOM 4221 O O . VAL A 1 547 ? -17.707 17.352 10.850 1.00 84.50 547 VAL A O 1
ATOM 4224 N N . ILE A 1 548 ? -18.834 18.738 9.547 1.00 82.94 548 ILE A N 1
ATOM 4225 C CA . ILE A 1 548 ? -18.084 18.392 8.334 1.00 82.94 548 ILE A CA 1
ATOM 4226 C C . ILE A 1 548 ? -17.089 19.471 7.944 1.00 82.94 548 ILE A C 1
ATOM 4228 O O . ILE A 1 548 ? -16.064 19.080 7.428 1.00 82.94 548 ILE A O 1
ATOM 4232 N N . LEU A 1 549 ? -17.238 20.760 8.298 1.00 82.06 549 LEU A N 1
ATOM 4233 C CA . LEU A 1 549 ? -16.079 21.423 8.915 1.00 82.06 549 LEU A CA 1
ATOM 4234 C C . LEU A 1 549 ? -16.093 20.939 10.398 1.00 82.06 549 LEU A C 1
ATOM 4236 O O . LEU A 1 549 ? -16.401 21.711 11.288 1.00 82.06 549 LEU A O 1
ATOM 4240 N N . SER A 1 550 ? -15.925 19.631 10.646 1.00 84.81 550 SER A N 1
ATOM 4241 C CA . SER A 1 550 ? -15.303 19.040 11.845 1.00 84.81 550 SER A CA 1
ATOM 4242 C C . SER A 1 550 ? -14.505 17.756 11.623 1.00 84.81 550 SER A C 1
ATOM 4244 O O . SER A 1 550 ? -13.350 17.768 12.003 1.00 84.81 550 SER A O 1
ATOM 4246 N N . CYS A 1 551 ? -14.957 16.728 10.884 1.00 83.31 551 CYS A N 1
ATOM 4247 C CA . CYS A 1 551 ? -13.962 15.796 10.156 1.00 83.31 551 CYS A CA 1
ATOM 4248 C C . CYS A 1 551 ? -12.687 16.394 7.484 1.00 83.31 551 CYS A C 1
ATOM 4250 O O . CYS A 1 551 ? -11.588 16.048 7.039 1.00 83.31 551 CYS A O 1
ATOM 4252 N N . ALA A 1 552 ? -13.147 17.232 6.484 1.00 80.94 552 ALA A N 1
ATOM 4253 C CA . ALA A 1 552 ? -12.477 18.410 5.930 1.00 80.94 552 ALA A CA 1
ATOM 4254 C C . ALA A 1 552 ? -11.085 18.743 6.423 1.00 80.94 552 ALA A C 1
ATOM 4256 O O . ALA A 1 552 ? -10.265 19.082 5.595 1.00 80.94 552 ALA A O 1
ATOM 4257 N N . VAL A 1 553 ? -10.827 18.660 7.729 1.00 83.50 553 VAL A N 1
ATOM 4258 C CA . VAL A 1 553 ? -9.485 18.520 8.287 1.00 83.50 553 VAL A CA 1
ATOM 4259 C C . VAL A 1 553 ? -8.887 17.156 8.066 1.00 83.50 553 VAL A C 1
ATOM 4261 O O . VAL A 1 553 ? -8.086 17.074 7.203 1.00 83.50 553 VAL A O 1
ATOM 4264 N N . ALA A 1 554 ? -9.114 16.106 8.847 1.00 83.75 554 ALA A N 1
ATOM 4265 C CA . ALA A 1 554 ? -8.369 14.851 8.728 1.00 83.75 554 ALA A CA 1
ATOM 4266 C C . ALA A 1 554 ? -8.452 14.226 7.338 1.00 83.75 554 ALA A C 1
ATOM 4268 O O . ALA A 1 554 ? -7.507 13.613 6.874 1.00 83.75 554 ALA A O 1
ATOM 4269 N N . ALA A 1 555 ? -9.476 14.542 6.571 1.00 83.25 555 ALA A N 1
ATOM 4270 C CA . ALA A 1 555 ? -9.468 14.287 5.163 1.00 83.25 555 ALA A CA 1
ATOM 4271 C C . ALA A 1 555 ? -8.349 15.000 4.391 1.00 83.25 555 ALA A C 1
ATOM 4273 O O . ALA A 1 555 ? -7.770 14.365 3.528 1.00 83.25 555 ALA A O 1
ATOM 4274 N N . MET A 1 556 ? -7.910 16.183 4.821 1.00 80.56 556 MET A N 1
ATOM 4275 C CA . MET A 1 556 ? -6.550 16.759 4.703 1.00 80.56 556 MET A CA 1
ATOM 4276 C C . MET A 1 556 ? -5.353 15.909 5.077 1.00 80.56 556 MET A C 1
ATOM 4278 O O . MET A 1 556 ? -4.228 16.395 5.147 1.00 80.56 556 MET A O 1
ATOM 4282 N N . GLY A 1 557 ? -5.542 14.623 5.252 1.00 79.56 557 GLY A N 1
ATOM 4283 C CA . GLY A 1 557 ? -4.461 13.700 5.392 1.00 79.56 557 GLY A CA 1
ATOM 4284 C C . GLY A 1 557 ? -4.787 12.444 4.682 1.00 79.56 557 GLY A C 1
ATOM 4285 O O . GLY A 1 557 ? -4.926 11.457 5.359 1.00 79.56 557 GLY A O 1
ATOM 4286 N N . GLY A 1 558 ? -4.923 12.491 3.368 1.00 81.62 558 GLY A N 1
ATOM 4287 C CA . GLY A 1 558 ? -4.537 11.461 2.396 1.00 81.62 558 GLY A CA 1
ATOM 4288 C C . GLY A 1 558 ? -3.412 11.953 1.505 1.00 81.62 558 GLY A C 1
ATOM 4289 O O . GLY A 1 558 ? -2.533 11.183 1.149 1.00 81.62 558 GLY A O 1
ATOM 4290 N N . VAL A 1 559 ? -3.420 13.270 1.276 1.00 84.56 559 VAL A N 1
ATOM 4291 C CA . VAL A 1 559 ? -2.469 14.114 0.557 1.00 84.56 559 VAL A CA 1
ATOM 4292 C C . VAL A 1 559 ? -1.085 13.589 0.765 1.00 84.56 559 VAL A C 1
ATOM 4294 O O . VAL A 1 559 ? -0.362 13.280 -0.153 1.00 84.56 559 VAL A O 1
ATOM 4297 N N . ILE A 1 560 ? -0.666 13.575 2.011 1.00 87.88 560 ILE A N 1
ATOM 4298 C CA . ILE A 1 560 ? 0.743 13.662 2.292 1.00 87.88 560 ILE A CA 1
ATOM 4299 C C . ILE A 1 560 ? 1.411 12.284 2.099 1.00 87.88 560 ILE A C 1
ATOM 4301 O O . ILE A 1 560 ? 2.629 12.184 2.182 1.00 87.88 560 ILE A O 1
ATOM 4305 N N . PHE A 1 561 ? 0.640 11.283 1.628 1.00 88.56 561 PHE A N 1
ATOM 4306 C CA . PHE A 1 561 ? 1.089 10.045 1.006 1.00 88.56 561 PHE A CA 1
ATOM 4307 C C . PHE A 1 561 ? 1.590 10.210 -0.404 1.00 88.56 561 PHE A C 1
ATOM 4309 O O . PHE A 1 561 ? 1.986 9.228 -1.006 1.00 88.56 561 PHE A O 1
ATOM 4316 N N . GLY A 1 562 ? 1.751 11.457 -0.838 1.00 83.38 562 GLY A N 1
ATOM 4317 C CA . GLY A 1 562 ? 3.066 11.907 -1.243 1.00 83.38 562 GLY A CA 1
ATOM 4318 C C . GLY A 1 562 ? 3.569 11.142 -2.461 1.00 83.38 562 GLY A C 1
ATOM 4319 O O . GLY A 1 562 ? 2.770 10.567 -3.191 1.00 83.38 562 GLY A O 1
ATOM 4320 N N . TYR A 1 563 ? 4.852 11.095 -2.810 1.00 86.88 563 TYR A N 1
ATOM 4321 C CA . TYR A 1 563 ? 6.040 11.691 -2.240 1.00 86.88 563 TYR A CA 1
ATOM 4322 C C . TYR A 1 563 ? 6.051 11.272 -0.772 1.00 86.88 563 TYR A C 1
ATOM 4324 O O . TYR A 1 563 ? 6.023 12.140 0.081 1.00 86.88 563 TYR A O 1
ATOM 4332 N N . ASP A 1 564 ? 5.799 9.995 -0.424 1.00 86.81 564 ASP A N 1
ATOM 4333 C CA . ASP A 1 564 ? 6.000 8.725 -1.180 1.00 86.81 564 ASP A CA 1
ATOM 4334 C C . ASP A 1 564 ? 4.804 7.667 -1.289 1.00 86.81 564 ASP A C 1
ATOM 4336 O O . ASP A 1 564 ? 4.738 6.815 -0.404 1.00 86.81 564 ASP A O 1
ATOM 4340 N N . ILE A 1 565 ? 3.820 7.673 -2.248 1.00 86.19 565 ILE A N 1
ATOM 4341 C CA . ILE A 1 565 ? 3.682 6.825 -3.504 1.00 86.19 565 ILE A CA 1
ATOM 4342 C C . ILE A 1 565 ? 2.724 7.274 -4.711 1.00 86.19 565 ILE A C 1
ATOM 4344 O O . ILE A 1 565 ? 2.190 6.395 -5.374 1.00 86.19 565 ILE A O 1
ATOM 4348 N N . GLY A 1 566 ? 2.534 8.570 -5.112 1.00 76.50 566 GLY A N 1
ATOM 4349 C CA . GLY A 1 566 ? 2.212 9.218 -6.499 1.00 76.50 566 GLY A CA 1
ATOM 4350 C C . GLY A 1 566 ? 3.088 10.020 -7.707 1.00 76.50 566 GLY A C 1
ATOM 4351 O O . GLY A 1 566 ? 2.316 10.500 -8.515 1.00 76.50 566 GLY A O 1
ATOM 4352 N N . VAL A 1 567 ? 4.410 10.368 -8.148 1.00 83.94 567 VAL A N 1
ATOM 4353 C CA . VAL A 1 567 ? 6.012 10.406 -7.991 1.00 83.94 567 VAL A CA 1
ATOM 4354 C C . VAL A 1 567 ? 6.847 9.128 -8.341 1.00 83.94 567 VAL A C 1
ATOM 4356 O O . VAL A 1 567 ? 7.983 9.036 -7.939 1.00 83.94 567 VAL A O 1
ATOM 4359 N N . SER A 1 568 ? 6.422 8.109 -9.072 1.00 78.88 568 SER A N 1
ATOM 4360 C CA . SER A 1 568 ? 7.339 7.075 -9.586 1.00 78.88 568 SER A CA 1
ATOM 4361 C C . SER A 1 568 ? 7.323 6.969 -11.107 1.00 78.88 568 SER A C 1
ATOM 4363 O O . SER A 1 568 ? 7.823 6.005 -11.648 1.00 78.88 568 SER A O 1
ATOM 4365 N N . GLY A 1 569 ? 6.975 8.082 -11.760 1.00 76.50 569 GLY A N 1
ATOM 4366 C CA . GLY A 1 569 ? 6.807 8.443 -13.161 1.00 76.50 569 GLY A CA 1
ATOM 4367 C C . GLY A 1 569 ? 6.903 9.916 -13.640 1.00 76.50 569 GLY A C 1
ATOM 4368 O O . GLY A 1 569 ? 6.041 10.312 -14.403 1.00 76.50 569 GLY A O 1
ATOM 4369 N N . GLY A 1 570 ? 7.931 10.689 -13.255 1.00 70.62 570 GLY A N 1
ATOM 4370 C CA . GLY A 1 570 ? 8.413 12.010 -13.713 1.00 70.62 570 GLY A CA 1
ATOM 4371 C C . GLY A 1 570 ? 9.251 12.880 -12.727 1.00 70.62 570 GLY A C 1
ATOM 4372 O O . GLY A 1 570 ? 8.741 13.916 -12.343 1.00 70.62 570 GLY A O 1
ATOM 4373 N N . VAL A 1 571 ? 10.484 12.467 -12.338 1.00 82.69 571 VAL A N 1
ATOM 4374 C CA . VAL A 1 571 ? 11.682 13.005 -11.594 1.00 82.69 571 VAL A CA 1
ATOM 4375 C C . VAL A 1 571 ? 12.487 11.843 -10.932 1.00 82.69 571 VAL A C 1
ATOM 4377 O O . VAL A 1 571 ? 12.731 11.804 -9.727 1.00 82.69 571 VAL A O 1
ATOM 4380 N N . THR A 1 572 ? 12.873 10.831 -11.703 1.00 76.69 572 THR A N 1
ATOM 4381 C CA . THR A 1 572 ? 14.049 9.953 -11.475 1.00 76.69 572 THR A CA 1
ATOM 4382 C C . THR A 1 572 ? 14.878 9.826 -12.791 1.00 76.69 572 THR A C 1
ATOM 4384 O O . THR A 1 572 ? 15.947 9.226 -12.805 1.00 76.69 572 THR A O 1
ATOM 4387 N N . SER A 1 573 ? 14.424 10.520 -13.864 1.00 72.06 573 SER A N 1
ATOM 4388 C CA . SER A 1 573 ? 15.121 11.101 -15.032 1.00 72.06 573 SER A CA 1
ATOM 4389 C C . SER A 1 573 ? 14.273 12.151 -15.818 1.00 72.06 573 SER A C 1
ATOM 4391 O O . SER A 1 573 ? 13.593 11.861 -16.788 1.00 72.06 573 SER A O 1
ATOM 4393 N N . MET A 1 574 ? 14.267 13.404 -15.361 1.00 77.62 574 MET A N 1
ATOM 4394 C CA . MET A 1 574 ? 13.957 14.645 -16.114 1.00 77.62 574 MET A CA 1
ATOM 4395 C C . MET A 1 574 ? 15.066 15.082 -17.114 1.00 77.62 574 MET A C 1
ATOM 4397 O O . MET A 1 574 ? 15.752 14.245 -17.688 1.00 77.62 574 MET A O 1
ATOM 4401 N N . GLU A 1 575 ? 15.292 16.387 -17.253 1.00 78.19 575 GLU A N 1
ATOM 4402 C CA . GLU A 1 575 ? 16.557 17.133 -17.381 1.00 78.19 575 GLU A CA 1
ATOM 4403 C C . GLU A 1 575 ? 17.349 17.226 -16.028 1.00 78.19 575 GLU A C 1
ATOM 4405 O O . GLU A 1 575 ? 16.732 17.327 -14.977 1.00 78.19 575 GLU A O 1
ATOM 4410 N N . PRO A 1 576 ? 18.702 17.238 -15.993 1.00 80.12 576 PRO A N 1
ATOM 4411 C CA . PRO A 1 576 ? 19.659 17.305 -14.858 1.00 80.12 576 PRO A CA 1
ATOM 4412 C C . PRO A 1 576 ? 19.733 16.545 -13.489 1.00 80.12 576 PRO A C 1
ATOM 4414 O O . PRO A 1 576 ? 20.421 17.081 -12.621 1.00 80.12 576 PRO A O 1
ATOM 4417 N N . PHE A 1 577 ? 19.292 15.295 -13.279 1.00 83.88 577 PHE A N 1
ATOM 4418 C CA . PHE A 1 577 ? 19.908 14.289 -12.339 1.00 83.88 577 PHE A CA 1
ATOM 4419 C C . PHE A 1 577 ? 20.639 13.154 -13.171 1.00 83.88 577 PHE A C 1
ATOM 4421 O O . PHE A 1 577 ? 20.842 13.350 -14.341 1.00 83.88 577 PHE A O 1
ATOM 4428 N N . LEU A 1 578 ? 21.372 12.170 -12.642 1.00 80.25 578 LEU A N 1
ATOM 4429 C CA . LEU A 1 578 ? 22.308 11.132 -13.214 1.00 80.25 578 LEU A CA 1
ATOM 4430 C C . LEU A 1 578 ? 23.856 11.339 -13.615 1.00 80.25 578 LEU A C 1
ATOM 4432 O O . LEU A 1 578 ? 24.385 10.527 -14.335 1.00 80.25 578 LEU A O 1
ATOM 4436 N N . LYS A 1 579 ? 24.705 12.245 -13.049 1.00 77.38 579 LYS A N 1
ATOM 4437 C CA . LYS A 1 579 ? 26.214 12.261 -12.853 1.00 77.38 579 LYS A CA 1
ATOM 4438 C C . LYS A 1 579 ? 26.691 12.471 -11.380 1.00 77.38 579 LYS A C 1
ATOM 4440 O O . LYS A 1 579 ? 27.049 11.504 -10.711 1.00 77.38 579 LYS A O 1
ATOM 4445 N N . LYS A 1 580 ? 26.521 13.686 -10.837 1.00 78.88 580 LYS A N 1
ATOM 4446 C CA . LYS A 1 580 ? 26.624 14.227 -9.438 1.00 78.88 580 LYS A CA 1
ATOM 4447 C C . LYS A 1 580 ? 25.703 13.614 -8.325 1.00 78.88 580 LYS A C 1
ATOM 4449 O O . LYS A 1 580 ? 24.970 14.328 -7.659 1.00 78.88 580 LYS A O 1
ATOM 4454 N N . PHE A 1 581 ? 25.611 12.291 -8.226 1.00 82.19 581 PHE A N 1
ATOM 4455 C CA . PHE A 1 581 ? 24.961 11.548 -7.121 1.00 82.19 581 PHE A CA 1
ATOM 4456 C C . PHE A 1 581 ? 25.633 10.157 -7.081 1.00 82.19 581 PHE A C 1
ATOM 4458 O O . PHE A 1 581 ? 25.049 9.201 -7.545 1.00 82.19 581 PHE A O 1
ATOM 4465 N N . PHE A 1 582 ? 26.899 9.990 -6.682 1.00 82.88 582 PHE A N 1
ATOM 4466 C CA . PHE A 1 582 ? 27.573 8.659 -6.622 1.00 82.88 582 PHE A CA 1
ATOM 4467 C C . PHE A 1 582 ? 27.504 7.723 -7.881 1.00 82.88 582 PHE A C 1
ATOM 4469 O O . PHE A 1 582 ? 27.460 6.497 -7.786 1.00 82.88 582 PHE A O 1
ATOM 4476 N N . SER A 1 583 ? 27.645 8.251 -9.105 1.00 76.19 583 SER A N 1
ATOM 4477 C CA . SER A 1 583 ? 28.318 7.527 -10.222 1.00 76.19 583 SER A CA 1
ATOM 4478 C C . SER A 1 583 ? 27.691 6.317 -11.001 1.00 76.19 583 SER A C 1
ATOM 4480 O O . SER A 1 583 ? 28.502 5.554 -11.523 1.00 76.19 583 SER A O 1
ATOM 4482 N N . LYS A 1 584 ? 26.358 6.080 -11.173 1.00 76.12 584 LYS A N 1
ATOM 4483 C CA . LYS A 1 584 ? 25.858 4.865 -11.895 1.00 76.12 584 LYS A CA 1
ATOM 4484 C C . LYS A 1 584 ? 24.687 4.808 -12.933 1.00 76.12 584 LYS A C 1
ATOM 4486 O O . LYS A 1 584 ? 24.549 3.747 -13.525 1.00 76.12 584 LYS A O 1
ATOM 4491 N N . VAL A 1 585 ? 23.964 5.877 -13.319 1.00 76.19 585 VAL A N 1
ATOM 4492 C CA . VAL A 1 585 ? 22.941 5.874 -14.419 1.00 76.19 585 VAL A CA 1
ATOM 4493 C C . VAL A 1 585 ? 23.012 7.033 -15.501 1.00 76.19 585 VAL A C 1
ATOM 4495 O O . VAL A 1 585 ? 22.017 7.217 -16.161 1.00 76.19 585 VAL A O 1
ATOM 4498 N N . TYR A 1 586 ? 24.159 7.745 -15.771 1.00 73.50 586 TYR A N 1
ATOM 4499 C CA . TYR A 1 586 ? 24.616 8.446 -17.065 1.00 73.50 586 TYR A CA 1
ATOM 4500 C C . TYR A 1 586 ? 25.616 7.810 -18.079 1.00 73.50 586 TYR A C 1
ATOM 4502 O O . TYR A 1 586 ? 25.408 7.900 -19.262 1.00 73.50 586 TYR A O 1
ATOM 4510 N N . THR A 1 587 ? 26.767 7.226 -17.785 1.00 75.88 587 THR A N 1
ATOM 4511 C CA . THR A 1 587 ? 27.716 6.822 -18.864 1.00 75.88 587 THR A CA 1
ATOM 4512 C C . THR A 1 587 ? 27.397 5.505 -19.655 1.00 75.88 587 THR A C 1
ATOM 4514 O O . THR A 1 587 ? 28.339 4.729 -19.742 1.00 75.88 587 THR A O 1
ATOM 4517 N N . ARG A 1 588 ? 26.149 5.184 -20.129 1.00 74.00 588 ARG A N 1
ATOM 4518 C CA . ARG A 1 588 ? 25.735 4.091 -21.131 1.00 74.00 588 ARG A CA 1
ATOM 4519 C C . ARG A 1 588 ? 24.180 3.879 -21.497 1.00 74.00 588 ARG A C 1
ATOM 4521 O O . ARG A 1 588 ? 23.569 3.015 -20.877 1.00 74.00 588 ARG A O 1
ATOM 4528 N N . MET A 1 589 ? 23.493 4.639 -22.418 1.00 68.12 589 MET A N 1
ATOM 4529 C CA . MET A 1 589 ? 22.029 4.616 -22.838 1.00 68.12 589 MET A CA 1
ATOM 4530 C C . MET A 1 589 ? 21.502 5.304 -24.177 1.00 68.12 589 MET A C 1
ATOM 4532 O O . MET A 1 589 ? 20.484 4.810 -24.657 1.00 68.12 589 MET A O 1
ATOM 4536 N N . MET A 1 590 ? 22.094 6.364 -24.781 1.00 62.84 590 MET A N 1
ATOM 4537 C CA . MET A 1 590 ? 22.086 6.726 -26.243 1.00 62.84 590 MET A CA 1
ATOM 4538 C C . MET A 1 590 ? 23.477 6.732 -26.986 1.00 62.84 590 MET A C 1
ATOM 4540 O O . MET A 1 590 ? 23.622 6.054 -27.993 1.00 62.84 590 MET A O 1
ATOM 4544 N N . GLU A 1 591 ? 24.513 7.450 -26.508 1.00 58.09 591 GLU A N 1
ATOM 4545 C CA . GLU A 1 591 ? 25.871 7.672 -27.094 1.00 58.09 591 GLU A CA 1
ATOM 4546 C C . GLU A 1 591 ? 26.873 6.439 -27.266 1.00 58.09 591 GLU A C 1
ATOM 4548 O O . GLU A 1 591 ? 28.069 6.693 -27.318 1.00 58.09 591 GLU A O 1
ATOM 4553 N N . ASP A 1 592 ? 26.472 5.142 -27.284 1.00 56.72 592 ASP A N 1
ATOM 4554 C CA . ASP A 1 592 ? 27.197 3.877 -27.752 1.00 56.72 592 ASP A CA 1
ATOM 4555 C C . ASP A 1 592 ? 26.133 2.725 -27.933 1.00 56.72 592 ASP A C 1
ATOM 4557 O O . ASP A 1 592 ? 25.036 3.175 -28.170 1.00 56.72 592 ASP A O 1
ATOM 4561 N N . THR A 1 593 ? 26.233 1.366 -27.827 1.00 56.44 593 THR A N 1
ATOM 4562 C CA . THR A 1 593 ? 25.017 0.456 -27.637 1.00 56.44 593 THR A CA 1
ATOM 4563 C C . THR A 1 593 ? 24.997 -0.691 -26.614 1.00 56.44 593 THR A C 1
ATOM 4565 O O . THR A 1 593 ? 24.029 -0.705 -25.862 1.00 56.44 593 THR A O 1
ATOM 4568 N N . ASP A 1 594 ? 25.910 -1.669 -26.589 1.00 57.34 594 ASP A N 1
ATOM 4569 C CA . ASP A 1 594 ? 25.708 -3.124 -26.263 1.00 57.34 594 ASP A CA 1
ATOM 4570 C C . ASP A 1 594 ? 24.707 -3.705 -25.180 1.00 57.34 594 ASP A C 1
ATOM 4572 O O . ASP A 1 594 ? 24.699 -4.915 -24.960 1.00 57.34 594 ASP A O 1
ATOM 4576 N N . ILE A 1 595 ? 23.813 -2.959 -24.504 1.00 65.75 595 ILE A N 1
ATOM 4577 C CA . ILE A 1 595 ? 22.709 -3.488 -23.656 1.00 65.75 595 ILE A CA 1
ATOM 4578 C C . ILE A 1 595 ? 21.453 -2.577 -23.668 1.00 65.75 595 ILE A C 1
ATOM 4580 O O . ILE A 1 595 ? 21.506 -1.497 -23.092 1.00 65.75 595 ILE A O 1
ATOM 4584 N N . SER A 1 596 ? 20.284 -3.052 -24.124 1.00 67.75 596 SER A N 1
ATOM 4585 C CA . SER A 1 596 ? 18.920 -2.777 -23.579 1.00 67.75 596 SER A CA 1
ATOM 4586 C C . SER A 1 596 ? 18.201 -1.408 -23.563 1.00 67.75 596 SER A C 1
ATOM 4588 O O . SER A 1 596 ? 18.762 -0.319 -23.693 1.00 67.75 596 SER A O 1
ATOM 4590 N N . ASN A 1 597 ? 16.875 -1.529 -23.362 1.00 62.44 597 ASN A N 1
ATOM 4591 C CA . ASN A 1 597 ? 15.789 -0.606 -23.689 1.00 62.44 597 ASN A CA 1
ATOM 4592 C C . ASN A 1 597 ? 14.549 -0.665 -22.726 1.00 62.44 597 ASN A C 1
ATOM 4594 O O . ASN A 1 597 ? 13.924 0.361 -22.462 1.00 62.44 597 ASN A O 1
ATOM 4598 N N . TYR A 1 598 ? 14.144 -1.844 -22.233 1.00 61.19 598 TYR A N 1
ATOM 4599 C CA . TYR A 1 598 ? 12.827 -2.115 -21.613 1.00 61.19 598 TYR A CA 1
ATOM 4600 C C . TYR A 1 598 ? 12.812 -1.820 -20.112 1.00 61.19 598 TYR A C 1
ATOM 4602 O O . TYR A 1 598 ? 12.131 -0.911 -19.668 1.00 61.19 598 TYR A O 1
ATOM 4610 N N . CYS A 1 599 ? 13.643 -2.496 -19.330 1.00 66.75 599 CYS A N 1
ATOM 4611 C CA . CYS A 1 599 ? 14.379 -1.796 -18.288 1.00 66.75 599 CYS A CA 1
ATOM 4612 C C . CYS A 1 599 ? 15.484 -1.010 -19.017 1.00 66.75 599 CYS A C 1
ATOM 4614 O O . CYS A 1 599 ? 16.157 -1.603 -19.861 1.00 66.75 599 CYS A O 1
ATOM 4616 N N . LYS A 1 600 ? 15.647 0.303 -18.759 1.00 66.38 600 LYS A N 1
ATOM 4617 C CA . LYS A 1 600 ? 16.680 1.145 -19.411 1.00 66.38 600 LYS A CA 1
ATOM 4618 C C . LYS A 1 600 ? 17.625 1.903 -18.460 1.00 66.38 600 LYS A C 1
ATOM 4620 O O . LYS A 1 600 ? 18.324 2.810 -18.889 1.00 66.38 600 LYS A O 1
ATOM 4625 N N . PHE A 1 601 ? 17.671 1.524 -17.185 1.00 65.31 601 PHE A N 1
ATOM 4626 C CA . PHE A 1 601 ? 18.240 2.271 -16.056 1.00 65.31 601 PHE A CA 1
ATOM 4627 C C . PHE A 1 601 ? 19.131 1.397 -15.129 1.00 65.31 601 PHE A C 1
ATOM 4629 O O . PHE A 1 601 ? 19.093 1.562 -13.911 1.00 65.31 601 PHE A O 1
ATOM 4636 N N . ASP A 1 602 ? 19.865 0.412 -15.675 1.00 68.94 602 ASP A N 1
ATOM 4637 C CA . ASP A 1 602 ? 20.518 -0.668 -14.895 1.00 68.94 602 ASP A CA 1
ATOM 4638 C C . ASP A 1 602 ? 21.545 -0.205 -13.866 1.00 68.94 602 ASP A C 1
ATOM 4640 O O . ASP A 1 602 ? 22.463 0.539 -14.205 1.00 68.94 602 ASP A O 1
ATOM 4644 N N . SER A 1 603 ? 21.383 -0.610 -12.599 1.00 73.19 603 SER A N 1
ATOM 4645 C CA . SER A 1 603 ? 22.011 0.109 -11.484 1.00 73.19 603 SER A CA 1
ATOM 4646 C C . SER A 1 603 ? 21.845 -0.645 -10.140 1.00 73.19 603 SER A C 1
ATOM 4648 O O . SER A 1 603 ? 20.734 -1.100 -9.885 1.00 73.19 603 SER A O 1
ATOM 4650 N N . GLN A 1 604 ? 22.901 -0.860 -9.300 1.00 72.94 604 GLN A N 1
ATOM 4651 C CA . GLN A 1 604 ? 22.985 -1.956 -8.261 1.00 72.94 604 GLN A CA 1
ATOM 4652 C C . GLN A 1 604 ? 23.526 -1.707 -6.809 1.00 72.94 604 GLN A C 1
ATOM 4654 O O . GLN A 1 604 ? 22.761 -1.693 -5.854 1.00 72.94 604 GLN A O 1
ATOM 4659 N N . LEU A 1 605 ? 24.847 -1.584 -6.612 1.00 71.88 605 LEU A N 1
ATOM 4660 C CA . LEU A 1 605 ? 25.577 -1.918 -5.368 1.00 71.88 605 LEU A CA 1
ATOM 4661 C C . LEU A 1 605 ? 25.405 -1.055 -4.084 1.00 71.88 605 LEU A C 1
ATOM 4663 O O . LEU A 1 605 ? 26.362 -0.899 -3.331 1.00 71.88 605 LEU A O 1
ATOM 4667 N N . LEU A 1 606 ? 24.217 -0.519 -3.783 1.00 66.44 606 LEU A N 1
ATOM 4668 C CA . LEU A 1 606 ? 23.880 0.093 -2.483 1.00 66.44 606 LEU A CA 1
ATOM 4669 C C . LEU A 1 606 ? 22.395 -0.116 -2.150 1.00 66.44 606 LEU A C 1
ATOM 4671 O O . LEU A 1 606 ? 21.529 0.399 -2.845 1.00 66.44 606 LEU A O 1
ATOM 4675 N N . THR A 1 607 ? 22.109 -0.792 -1.035 1.00 78.94 607 THR A N 1
ATOM 4676 C CA . THR A 1 607 ? 20.752 -1.103 -0.531 1.00 78.94 607 THR A CA 1
ATOM 4677 C C . THR A 1 607 ? 19.818 0.120 -0.344 1.00 78.94 607 THR A C 1
ATOM 4679 O O . THR A 1 607 ? 18.649 0.169 -0.741 1.00 78.94 607 THR A O 1
ATOM 4682 N N . LEU A 1 608 ? 20.340 1.141 0.342 1.00 74.81 608 LEU A N 1
ATOM 4683 C CA . LEU A 1 608 ? 19.559 2.066 1.176 1.00 74.81 608 LEU A CA 1
ATOM 4684 C C . LEU A 1 608 ? 18.892 3.263 0.449 1.00 74.81 608 LEU A C 1
ATOM 4686 O O . LEU A 1 608 ? 19.127 4.413 0.805 1.00 74.81 608 LEU A O 1
ATOM 4690 N N . PHE A 1 609 ? 18.017 3.012 -0.535 1.00 76.38 609 PHE A N 1
ATOM 4691 C CA . PHE A 1 609 ? 16.860 3.909 -0.784 1.00 76.38 609 PHE A CA 1
ATOM 4692 C C . PHE A 1 609 ? 15.576 3.124 -1.080 1.00 76.38 609 PHE A C 1
ATOM 4694 O O . PHE A 1 609 ? 14.502 3.523 -0.644 1.00 76.38 609 PHE A O 1
ATOM 4701 N N . THR A 1 610 ? 15.677 1.979 -1.762 1.00 71.44 610 THR A N 1
ATOM 4702 C CA . THR A 1 610 ? 14.530 1.079 -1.996 1.00 71.44 610 THR A CA 1
ATOM 4703 C C . THR A 1 610 ? 14.804 -0.407 -1.749 1.00 71.44 610 THR A C 1
ATOM 4705 O O . THR A 1 610 ? 13.912 -1.223 -1.906 1.00 71.44 610 THR A O 1
ATOM 4708 N N . SER A 1 611 ? 15.932 -0.744 -1.123 1.00 79.50 611 SER A N 1
ATOM 4709 C CA . SER A 1 611 ? 15.825 -1.415 0.179 1.00 79.50 611 SER A CA 1
ATOM 4710 C C . SER A 1 611 ? 15.735 -0.335 1.272 1.00 79.50 611 SER A C 1
ATOM 4712 O O . SER A 1 611 ? 16.652 -0.198 2.079 1.00 79.50 611 SER A O 1
ATOM 4714 N N . SER A 1 612 ? 14.719 0.555 1.189 1.00 81.81 612 SER A N 1
ATOM 4715 C CA . SER A 1 612 ? 14.577 1.772 2.029 1.00 81.81 612 SER A CA 1
ATOM 4716 C C . SER A 1 612 ? 13.252 2.595 1.867 1.00 81.81 612 SER A C 1
ATOM 4718 O O . SER A 1 612 ? 13.244 3.822 1.877 1.00 81.81 612 SER A O 1
ATOM 4720 N N . LEU A 1 613 ? 12.068 1.943 1.879 1.00 87.00 613 LEU A N 1
ATOM 4721 C CA . LEU A 1 613 ? 10.756 2.602 2.193 1.00 87.00 613 LEU A CA 1
ATOM 4722 C C . LEU A 1 613 ? 9.828 1.888 3.220 1.00 87.00 613 LEU A C 1
ATOM 4724 O O . LEU A 1 613 ? 8.832 2.420 3.685 1.00 87.00 613 LEU A O 1
ATOM 4728 N N . TYR A 1 614 ? 10.140 0.650 3.604 1.00 88.38 614 TYR A N 1
ATOM 4729 C CA . TYR A 1 614 ? 9.410 -0.213 4.553 1.00 88.38 614 TYR A CA 1
ATOM 4730 C C . TYR A 1 614 ? 10.200 -1.339 5.349 1.00 88.38 614 TYR A C 1
ATOM 4732 O O . TYR A 1 614 ? 9.911 -2.511 5.154 1.00 88.38 614 TYR A O 1
ATOM 4740 N N . LEU A 1 615 ? 11.193 -1.039 6.234 1.00 81.44 615 LEU A N 1
ATOM 4741 C CA . LEU A 1 615 ? 12.081 -1.998 6.977 1.00 81.44 615 LEU A CA 1
ATOM 4742 C C . LEU A 1 615 ? 12.425 -1.742 8.462 1.00 81.44 615 LEU A C 1
ATOM 4744 O O . LEU A 1 615 ? 11.872 -2.413 9.317 1.00 81.44 615 LEU A O 1
ATOM 4748 N N . ALA A 1 616 ? 13.352 -0.846 8.827 1.00 84.56 616 ALA A N 1
ATOM 4749 C CA . ALA A 1 616 ? 13.904 -0.784 10.183 1.00 84.56 616 ALA A CA 1
ATOM 4750 C C . ALA A 1 616 ? 12.914 -0.440 11.318 1.00 84.56 616 ALA A C 1
ATOM 4752 O O . ALA A 1 616 ? 13.240 -0.620 12.486 1.00 84.56 616 ALA A O 1
ATOM 4753 N N . GLY A 1 617 ? 11.674 0.025 11.150 1.00 80.69 617 GLY A N 1
ATOM 4754 C CA . GLY A 1 617 ? 10.866 0.449 10.007 1.00 80.69 617 GLY A CA 1
ATOM 4755 C C . GLY A 1 617 ? 9.556 -0.292 10.074 1.00 80.69 617 GLY A C 1
ATOM 4756 O O . GLY A 1 617 ? 8.770 -0.065 10.984 1.00 80.69 617 GLY A O 1
ATOM 4757 N N . LEU A 1 618 ? 9.398 -1.267 9.186 1.00 88.38 618 LEU A N 1
ATOM 4758 C CA . LEU A 1 618 ? 8.572 -2.438 9.443 1.00 88.38 618 LEU A CA 1
ATOM 4759 C C . LEU A 1 618 ? 8.740 -2.931 10.886 1.00 88.38 618 LEU A C 1
ATOM 4761 O O . LEU A 1 618 ? 7.741 -3.214 11.528 1.00 88.38 618 LEU A O 1
ATOM 4765 N N . ILE A 1 619 ? 9.977 -2.982 11.400 1.00 83.62 619 ILE A N 1
ATOM 4766 C CA . ILE A 1 619 ? 10.321 -3.428 12.758 1.00 83.62 619 ILE A CA 1
ATOM 4767 C C . ILE A 1 619 ? 9.917 -2.361 13.792 1.00 83.62 619 ILE A C 1
ATOM 4769 O O . ILE A 1 619 ? 8.968 -2.544 14.547 1.00 83.62 619 ILE A O 1
ATOM 4773 N N . THR A 1 620 ? 10.562 -1.194 13.810 1.00 88.69 620 THR A N 1
ATOM 4774 C CA . THR A 1 620 ? 10.304 -0.149 14.829 1.00 88.69 620 THR A CA 1
ATOM 4775 C C . THR A 1 620 ? 9.032 0.700 14.564 1.00 88.69 620 THR A C 1
ATOM 4777 O O . THR A 1 620 ? 8.919 1.830 15.018 1.00 88.69 620 THR A O 1
ATOM 4780 N N . SER A 1 621 ? 8.024 0.142 13.883 1.00 85.75 621 SER A N 1
ATOM 4781 C CA . SER A 1 621 ? 6.606 0.550 13.932 1.00 85.75 621 SER A CA 1
ATOM 4782 C C . SER A 1 621 ? 5.771 -0.392 14.797 1.00 85.75 621 SER A C 1
ATOM 4784 O O . SER A 1 621 ? 4.863 0.013 15.522 1.00 85.75 621 SER A O 1
ATOM 4786 N N . PHE A 1 622 ? 6.191 -1.641 14.950 1.00 83.69 622 PHE A N 1
ATOM 4787 C CA . PHE A 1 622 ? 5.786 -2.397 16.131 1.00 83.69 622 PHE A CA 1
ATOM 4788 C C . PHE A 1 622 ? 6.187 -1.703 17.460 1.00 83.69 622 PHE A C 1
ATOM 4790 O O . PHE A 1 622 ? 5.631 -2.078 18.482 1.00 83.69 622 PHE A O 1
ATOM 4797 N N . PHE A 1 623 ? 7.079 -0.694 17.482 1.00 85.69 623 PHE A N 1
ATOM 4798 C CA . PHE A 1 623 ? 7.423 0.136 18.663 1.00 85.69 623 PHE A CA 1
ATOM 4799 C C . PHE A 1 623 ? 6.180 0.863 19.198 1.00 85.69 623 PHE A C 1
ATOM 4801 O O . PHE A 1 623 ? 5.314 0.301 19.857 1.00 85.69 623 PHE A O 1
ATOM 4808 N N . ALA A 1 624 ? 6.059 2.134 18.876 1.00 79.38 624 ALA A N 1
ATOM 4809 C CA . ALA A 1 624 ? 4.979 2.639 18.102 1.00 79.38 624 ALA A CA 1
ATOM 4810 C C . ALA A 1 624 ? 3.592 2.055 18.417 1.00 79.38 624 ALA A C 1
ATOM 4812 O O . ALA A 1 624 ? 2.869 2.661 19.212 1.00 79.38 624 ALA A O 1
ATOM 4813 N N . SER A 1 625 ? 3.258 0.881 17.886 1.00 85.62 625 SER A N 1
ATOM 4814 C CA . SER A 1 625 ? 2.083 0.047 18.212 1.00 85.62 625 SER A CA 1
ATOM 4815 C C . SER A 1 625 ? 1.679 -0.090 19.700 1.00 85.62 625 SER A C 1
ATOM 4817 O O . SER A 1 625 ? 0.536 -0.414 20.023 1.00 85.62 625 SER A O 1
ATOM 4819 N N . PHE A 1 626 ? 2.595 0.169 20.636 1.00 83.06 626 PHE A N 1
ATOM 4820 C CA . PHE A 1 626 ? 2.364 0.166 22.085 1.00 83.06 626 PHE A CA 1
ATOM 4821 C C . PHE A 1 626 ? 2.098 1.577 22.642 1.00 83.06 626 PHE A C 1
ATOM 4823 O O . PHE A 1 626 ? 1.221 1.773 23.482 1.00 83.06 626 PHE A O 1
ATOM 4830 N N . VAL A 1 627 ? 2.842 2.554 22.130 1.00 83.19 627 VAL A N 1
ATOM 4831 C CA . VAL A 1 627 ? 2.983 4.005 22.494 1.00 83.19 627 VAL A CA 1
ATOM 4832 C C . VAL A 1 627 ? 1.577 5.022 22.407 1.00 83.19 627 VAL A C 1
ATOM 4834 O O . VAL A 1 627 ? 1.142 6.853 23.099 1.00 83.19 627 VAL A O 1
ATOM 4837 N N . THR A 1 628 ? 0.895 4.011 21.643 1.00 80.06 628 THR A N 1
ATOM 4838 C CA . THR A 1 628 ? -0.472 3.570 21.120 1.00 80.06 628 THR A CA 1
ATOM 4839 C C . THR A 1 628 ? -1.628 3.318 22.083 1.00 80.06 628 THR A C 1
ATOM 4841 O O . THR A 1 628 ? -2.767 3.715 21.845 1.00 80.06 628 THR A O 1
ATOM 4844 N N . LYS A 1 629 ? -1.378 2.639 23.179 1.00 80.06 629 LYS A N 1
ATOM 4845 C CA . LYS A 1 629 ? -2.400 2.228 24.128 1.00 80.06 629 LYS A CA 1
ATOM 4846 C C . LYS A 1 629 ? -2.527 3.231 25.287 1.00 80.06 629 LYS A C 1
ATOM 4848 O O . LYS A 1 629 ? -3.637 3.668 25.568 1.00 80.06 629 LYS A O 1
ATOM 4853 N N . SER A 1 630 ? -1.417 3.606 25.924 1.00 78.50 630 SER A N 1
ATOM 4854 C CA . SER A 1 630 ? -1.238 4.630 26.987 1.00 78.50 630 SER A CA 1
ATOM 4855 C C . SER A 1 630 ? -1.551 6.152 26.717 1.00 78.50 630 SER A C 1
ATOM 4857 O O . SER A 1 630 ? -2.497 6.619 27.333 1.00 78.50 630 SER A O 1
ATOM 4859 N N . PHE A 1 631 ? -0.824 6.951 25.901 1.00 82.00 631 PHE A N 1
ATOM 4860 C CA . PHE A 1 631 ? -1.097 8.357 25.478 1.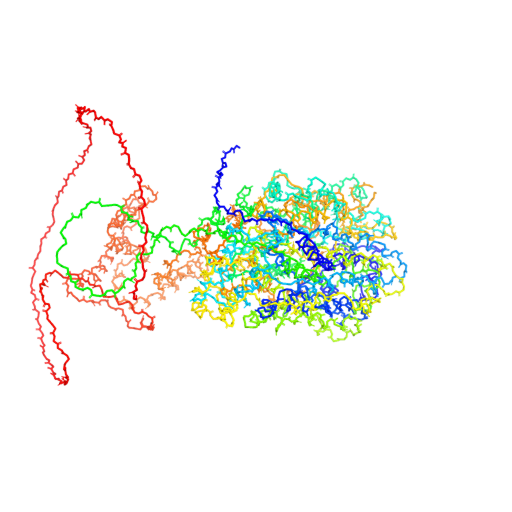00 82.00 631 PHE A CA 1
ATOM 4861 C C . PHE A 1 631 ? -1.923 8.514 24.165 1.00 82.00 631 PHE A C 1
ATOM 4863 O O . PHE A 1 631 ? -2.939 7.839 24.018 1.00 82.00 631 PHE A O 1
ATOM 4870 N N . GLY A 1 632 ? -1.539 9.465 23.274 1.00 77.44 632 GLY A N 1
ATOM 4871 C CA . GLY A 1 632 ? -1.787 9.601 21.835 1.00 77.44 632 GLY A CA 1
ATOM 4872 C C . GLY A 1 632 ? -2.303 10.982 21.322 1.00 77.44 632 GLY A C 1
ATOM 4873 O O . GLY A 1 632 ? -2.011 12.018 21.895 1.00 77.44 632 GLY A O 1
ATOM 4874 N N . ARG A 1 633 ? -3.180 11.016 20.305 1.00 85.44 633 ARG A N 1
ATOM 4875 C CA . ARG A 1 633 ? -4.116 12.085 19.800 1.00 85.44 633 ARG A CA 1
ATOM 4876 C C . ARG A 1 633 ? -3.626 13.559 19.630 1.00 85.44 633 ARG A C 1
ATOM 4878 O O . ARG A 1 633 ? -3.989 14.121 18.621 1.00 85.44 633 ARG A O 1
ATOM 4885 N N . LYS A 1 634 ? -2.899 14.276 20.509 1.00 82.50 634 LYS A N 1
ATOM 4886 C CA . LYS A 1 634 ? -2.419 15.696 20.259 1.00 82.50 634 LYS A CA 1
ATOM 4887 C C . LYS A 1 634 ? -1.410 16.174 21.293 1.00 82.50 634 LYS A C 1
ATOM 4889 O O . LYS A 1 634 ? -0.284 16.499 20.966 1.00 82.50 634 LYS A O 1
ATOM 4894 N N . THR A 1 635 ? -1.781 16.016 22.554 1.00 86.38 635 THR A N 1
ATOM 4895 C CA . THR A 1 635 ? -0.932 16.092 23.761 1.00 86.38 635 THR A CA 1
ATOM 4896 C C . THR A 1 635 ? 0.192 15.031 23.764 1.00 86.38 635 THR A C 1
ATOM 4898 O O . THR A 1 635 ? 1.123 15.112 24.553 1.00 86.38 635 THR A O 1
ATOM 4901 N N . SER A 1 636 ? 0.162 14.085 22.816 1.00 87.38 636 SER A N 1
ATOM 4902 C CA . SER A 1 636 ? 1.348 13.374 22.315 1.00 87.38 636 SER A CA 1
ATOM 4903 C C . SER A 1 636 ? 1.363 13.235 20.782 1.00 87.38 636 SER A C 1
ATOM 4905 O O . SER A 1 636 ? 2.237 12.568 20.247 1.00 87.38 636 SER A O 1
ATOM 4907 N N . MET A 1 637 ? 0.418 13.858 20.057 1.00 85.38 637 MET A N 1
ATOM 4908 C CA . MET A 1 637 ? 0.423 13.932 18.589 1.00 85.38 637 MET A CA 1
ATOM 4909 C C . MET A 1 637 ? 0.593 15.327 18.076 1.00 85.38 637 MET A C 1
ATOM 4911 O O . MET A 1 637 ? -0.344 16.006 17.669 1.00 85.38 637 MET A O 1
ATOM 4915 N N . LEU A 1 638 ? 1.846 15.629 17.898 1.00 85.38 638 LEU A N 1
ATOM 4916 C CA . LEU A 1 638 ? 2.274 16.488 16.832 1.00 85.38 638 LEU A CA 1
ATOM 4917 C C . LEU A 1 638 ? 3.489 15.809 16.172 1.00 85.38 638 LEU A C 1
ATOM 4919 O O . LEU A 1 638 ? 4.336 16.486 15.628 1.00 85.38 638 LEU A O 1
ATOM 4923 N N . ALA A 1 639 ? 3.630 14.473 16.296 1.00 84.25 639 ALA A N 1
ATOM 4924 C CA . ALA A 1 639 ? 4.935 13.860 16.599 1.00 84.25 639 ALA A CA 1
ATOM 4925 C C . ALA A 1 639 ? 5.604 13.014 15.497 1.00 84.25 639 ALA A C 1
ATOM 4927 O O . ALA A 1 639 ? 6.681 12.474 15.711 1.00 84.25 639 ALA A O 1
ATOM 4928 N N . GLY A 1 640 ? 5.028 12.937 14.302 1.00 89.56 640 GLY A N 1
ATOM 4929 C CA . GLY A 1 640 ? 5.778 12.578 13.098 1.00 89.56 640 GLY A CA 1
ATOM 4930 C C . GLY A 1 640 ? 5.443 13.319 11.789 1.00 89.56 640 GLY A C 1
ATOM 4931 O O . GLY A 1 640 ? 5.966 12.969 10.750 1.00 89.56 640 GLY A O 1
ATOM 4932 N N . GLY A 1 641 ? 4.567 14.313 11.735 1.00 80.69 641 GLY A N 1
ATOM 4933 C CA . GLY A 1 641 ? 4.485 15.391 12.706 1.00 80.69 641 GLY A CA 1
ATOM 4934 C C . GLY A 1 641 ? 5.595 16.398 12.458 1.00 80.69 641 GLY A C 1
ATOM 4935 O O . GLY A 1 641 ? 6.097 16.522 11.343 1.00 80.69 641 GLY A O 1
ATOM 4936 N N . ALA A 1 642 ? 6.064 16.972 13.552 1.00 85.88 642 ALA A N 1
ATOM 4937 C CA . ALA A 1 642 ? 7.474 17.029 13.904 1.00 85.88 642 ALA A CA 1
ATOM 4938 C C . ALA A 1 642 ? 8.427 16.247 12.980 1.00 85.88 642 ALA A C 1
ATOM 4940 O O . ALA A 1 642 ? 9.358 16.851 12.496 1.00 85.88 642 ALA A O 1
ATOM 4941 N N . ALA A 1 643 ? 8.247 14.953 12.682 1.00 88.06 643 ALA A N 1
ATOM 4942 C CA . ALA A 1 643 ? 9.225 14.252 11.836 1.00 88.06 643 ALA A CA 1
ATOM 4943 C C . ALA A 1 643 ? 9.191 14.656 10.350 1.00 88.06 643 ALA A C 1
ATOM 4945 O O . ALA A 1 643 ? 10.252 14.934 9.800 1.00 88.06 643 ALA A O 1
ATOM 4946 N N . PHE A 1 644 ? 8.021 14.847 9.724 1.00 89.62 644 PHE A N 1
ATOM 4947 C CA . PHE A 1 644 ? 7.949 1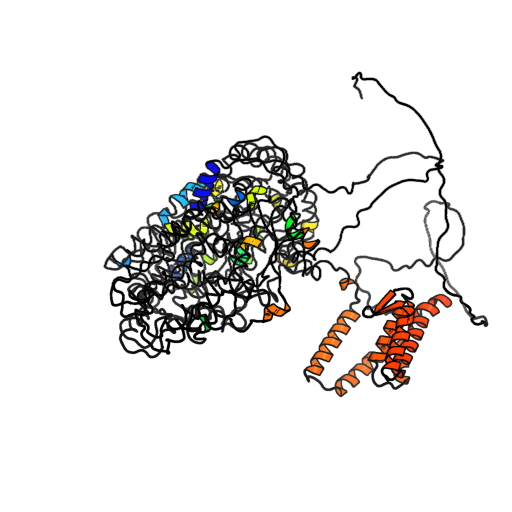5.551 8.428 1.00 89.62 644 PHE A CA 1
ATOM 4948 C C . PHE A 1 644 ? 8.529 16.965 8.539 1.00 89.62 644 PHE A C 1
ATOM 4950 O O . PHE A 1 644 ? 8.945 17.560 7.561 1.00 89.62 644 PHE A O 1
ATOM 4957 N N . LEU A 1 645 ? 8.576 17.501 9.758 1.00 85.81 645 LEU A N 1
ATOM 4958 C CA . LEU A 1 645 ? 9.008 18.852 10.120 1.00 85.81 645 LEU A CA 1
ATOM 4959 C C . LEU A 1 645 ? 10.505 18.875 10.433 1.00 85.81 645 LEU A C 1
ATOM 4961 O O . LEU A 1 645 ? 11.110 19.930 10.441 1.00 85.81 645 LEU A O 1
ATOM 4965 N N . VAL A 1 646 ? 11.141 17.718 10.609 1.00 88.56 646 VAL A N 1
ATOM 4966 C CA . VAL A 1 646 ? 12.593 17.537 10.457 1.00 88.56 646 VAL A CA 1
ATOM 4967 C C . VAL A 1 646 ? 12.949 17.515 8.967 1.00 88.56 646 VAL A C 1
ATOM 4969 O O . VAL A 1 646 ? 14.066 17.836 8.564 1.00 88.56 646 VAL A O 1
ATOM 4972 N N . GLY A 1 647 ? 11.922 17.359 8.135 1.00 89.12 647 GLY A N 1
ATOM 4973 C CA . GLY A 1 647 ? 11.863 17.961 6.821 1.00 89.12 647 GLY A CA 1
ATOM 4974 C C . GLY A 1 647 ? 11.951 19.489 6.792 1.00 89.12 647 GLY A C 1
ATOM 4975 O O . GLY A 1 647 ? 11.852 20.007 5.705 1.00 89.12 647 GLY A O 1
ATOM 4976 N N . ALA A 1 648 ? 12.197 20.241 7.875 1.00 84.56 648 ALA A N 1
ATOM 4977 C CA . ALA A 1 648 ? 12.476 21.691 7.820 1.00 84.56 648 ALA A CA 1
ATOM 4978 C C . ALA A 1 648 ? 13.759 22.077 7.070 1.00 84.56 648 ALA A C 1
ATOM 4980 O O . ALA A 1 648 ? 14.061 23.260 6.925 1.00 84.56 648 ALA A O 1
ATOM 4981 N N . ALA A 1 649 ? 14.563 21.084 6.696 1.00 85.31 649 ALA A N 1
ATOM 4982 C CA . ALA A 1 649 ? 15.998 21.261 6.829 1.00 85.31 649 ALA A CA 1
ATOM 4983 C C . ALA A 1 649 ? 16.890 20.391 5.931 1.00 85.31 649 ALA A C 1
ATOM 4985 O O . ALA A 1 649 ? 17.686 20.933 5.171 1.00 85.31 649 ALA A O 1
ATOM 4986 N N . LEU A 1 650 ? 16.810 19.060 6.016 1.00 86.50 650 LEU A N 1
ATOM 4987 C CA . LEU A 1 650 ? 17.927 18.196 5.609 1.00 86.50 650 LEU A CA 1
ATOM 4988 C C . LEU A 1 650 ? 18.169 18.117 4.094 1.00 86.50 650 LEU A C 1
ATOM 4990 O O . LEU A 1 650 ? 19.084 18.718 3.539 1.00 86.50 650 LEU A O 1
ATOM 4994 N N . ASN A 1 651 ? 17.340 17.367 3.393 1.00 86.69 651 ASN A N 1
ATOM 4995 C CA . ASN A 1 651 ? 17.548 16.939 2.013 1.00 86.69 651 ASN A CA 1
ATOM 4996 C C . ASN A 1 651 ? 17.321 17.995 0.917 1.00 86.69 651 ASN A C 1
ATOM 4998 O O . ASN A 1 651 ? 17.104 17.650 -0.242 1.00 86.69 651 ASN A O 1
ATOM 5002 N N . GLY A 1 652 ? 17.408 19.274 1.267 1.00 78.69 652 GLY A N 1
ATOM 5003 C CA . GLY A 1 652 ? 17.242 20.410 0.361 1.00 78.69 652 GLY A CA 1
ATOM 5004 C C . GLY A 1 652 ? 18.228 21.533 0.583 1.00 78.69 652 GLY A C 1
ATOM 5005 O O . GLY A 1 652 ? 18.798 22.054 -0.372 1.00 78.69 652 GLY A O 1
ATOM 5006 N N . ALA A 1 653 ? 18.630 21.707 1.835 1.00 85.19 653 ALA A N 1
ATOM 5007 C CA . ALA A 1 653 ? 20.032 21.980 2.093 1.00 85.19 653 ALA A CA 1
ATOM 5008 C C . ALA A 1 653 ? 20.977 20.881 1.534 1.00 85.19 653 ALA A C 1
ATOM 5010 O O . ALA A 1 653 ? 22.187 21.037 1.644 1.00 85.19 653 ALA A O 1
ATOM 5011 N N . ALA A 1 654 ? 20.463 19.774 0.960 1.00 85.44 654 ALA A N 1
ATOM 5012 C CA . ALA A 1 654 ? 21.216 18.558 0.664 1.00 85.44 654 ALA A CA 1
ATOM 5013 C C . ALA A 1 654 ? 22.552 18.823 -0.029 1.00 85.44 654 ALA A C 1
ATOM 5015 O O . ALA A 1 654 ? 22.566 19.242 -1.183 1.00 85.44 654 ALA A O 1
ATOM 5016 N N . ALA A 1 655 ? 23.644 18.507 0.675 1.00 77.81 655 ALA A N 1
ATOM 5017 C CA . ALA A 1 655 ? 25.025 18.730 0.254 1.00 77.81 655 ALA A CA 1
ATOM 5018 C C . ALA A 1 655 ? 25.833 17.428 0.098 1.00 77.81 655 ALA A C 1
ATOM 5020 O O . ALA A 1 655 ? 26.372 17.185 -0.975 1.00 77.81 655 ALA A O 1
ATOM 5021 N N . ASP A 1 656 ? 25.906 16.606 1.152 1.00 78.81 656 ASP A N 1
ATOM 5022 C CA . ASP A 1 656 ? 26.899 15.528 1.279 1.00 78.81 656 ASP A CA 1
ATOM 5023 C C . ASP A 1 656 ? 26.587 14.229 0.495 1.00 78.81 656 ASP A C 1
ATOM 5025 O O . ASP A 1 656 ? 25.430 13.852 0.276 1.00 78.81 656 ASP A O 1
ATOM 5029 N N . ILE A 1 657 ? 27.667 13.530 0.137 1.00 79.81 657 ILE A N 1
ATOM 5030 C CA . ILE A 1 657 ? 27.760 12.207 -0.499 1.00 79.81 657 ILE A CA 1
ATOM 5031 C C . ILE A 1 657 ? 28.231 11.108 0.479 1.00 79.81 657 ILE A C 1
ATOM 5033 O O . ILE A 1 657 ? 27.923 9.936 0.269 1.00 79.81 657 ILE A O 1
ATOM 5037 N N . TYR A 1 658 ? 28.972 11.466 1.534 1.00 80.69 658 TYR A N 1
ATOM 5038 C CA . TYR A 1 658 ? 29.830 10.553 2.293 1.00 80.69 658 TYR A CA 1
ATOM 5039 C C . TYR A 1 658 ? 29.087 9.648 3.283 1.00 80.69 658 TYR A C 1
ATOM 5041 O O . TYR A 1 658 ? 29.220 8.427 3.192 1.00 80.69 658 TYR A O 1
ATOM 5049 N N . MET A 1 659 ? 28.297 10.189 4.220 1.00 81.06 659 MET A N 1
ATOM 5050 C CA . MET A 1 659 ? 27.792 9.402 5.372 1.00 81.06 659 MET A CA 1
ATOM 5051 C C . MET A 1 659 ? 26.560 8.513 5.061 1.00 81.06 659 MET A C 1
ATOM 5053 O O . MET A 1 659 ? 25.719 8.247 5.924 1.00 81.06 659 MET A O 1
ATOM 5057 N N . LEU A 1 660 ? 26.493 8.029 3.815 1.00 79.88 660 LEU A N 1
ATOM 5058 C CA . LEU A 1 660 ? 25.467 7.235 3.120 1.00 79.88 660 LEU A CA 1
ATOM 5059 C C . LEU A 1 660 ? 24.503 6.445 4.029 1.00 79.88 660 LEU A C 1
ATOM 5061 O O . LEU A 1 660 ? 23.284 6.618 3.955 1.00 79.88 660 LEU A O 1
ATOM 5065 N N . ILE A 1 661 ? 25.055 5.585 4.888 1.00 82.94 661 ILE A N 1
ATOM 5066 C CA . ILE A 1 661 ? 24.335 4.570 5.676 1.00 82.94 661 ILE A CA 1
ATOM 5067 C C . ILE A 1 661 ? 23.324 5.185 6.664 1.00 82.94 661 ILE A C 1
ATOM 5069 O O . ILE A 1 661 ? 22.333 4.542 7.006 1.00 82.94 661 ILE A O 1
ATOM 5073 N N . ILE A 1 662 ? 23.522 6.434 7.097 1.00 83.31 662 ILE A N 1
ATOM 5074 C CA . ILE A 1 662 ? 22.647 7.099 8.079 1.00 83.31 662 ILE A CA 1
ATOM 5075 C C . ILE A 1 662 ? 21.271 7.446 7.477 1.00 83.31 662 ILE A C 1
ATOM 5077 O O . ILE A 1 662 ? 20.251 7.428 8.167 1.00 83.31 662 ILE A O 1
ATOM 5081 N N . GLY A 1 663 ? 21.227 7.815 6.194 1.00 80.94 663 GLY A N 1
ATOM 5082 C CA . GLY A 1 663 ? 20.229 8.783 5.735 1.00 80.94 663 GLY A CA 1
ATOM 5083 C C . GLY A 1 663 ? 18.836 8.242 5.391 1.00 80.94 663 GLY A C 1
ATOM 5084 O O . GLY A 1 663 ? 17.841 8.918 5.657 1.00 80.94 663 GLY A O 1
ATOM 5085 N N . ARG A 1 664 ? 18.748 7.055 4.769 1.00 87.06 664 ARG A N 1
ATOM 5086 C CA . ARG A 1 664 ? 17.544 6.438 4.141 1.00 87.06 664 ARG A CA 1
ATOM 5087 C C . ARG A 1 664 ? 16.429 6.018 5.104 1.00 87.06 664 ARG A C 1
ATOM 5089 O O . ARG A 1 664 ? 15.856 4.942 4.941 1.00 87.06 664 ARG A O 1
ATOM 5096 N N . VAL A 1 665 ? 16.139 6.810 6.135 1.00 87.81 665 VAL A N 1
ATOM 5097 C CA . VAL A 1 665 ? 15.399 6.352 7.322 1.00 87.81 665 VAL A CA 1
ATOM 5098 C C . VAL A 1 665 ? 14.390 7.357 7.846 1.00 87.81 665 VAL A C 1
ATOM 5100 O O . VAL A 1 665 ? 13.445 6.955 8.507 1.00 87.81 665 VAL A O 1
ATOM 5103 N N . LEU A 1 666 ? 14.482 8.642 7.538 1.00 86.06 666 LEU A N 1
ATOM 5104 C CA . LEU A 1 666 ? 13.507 9.598 8.066 1.00 86.06 666 LEU A CA 1
ATOM 5105 C C . LEU A 1 666 ? 12.080 9.493 7.477 1.00 86.06 666 LEU A C 1
ATOM 5107 O O . LEU A 1 666 ? 11.207 10.066 8.091 1.00 86.06 666 LEU A O 1
ATOM 5111 N N . LEU A 1 667 ? 11.783 8.666 6.455 1.00 86.31 667 LEU A N 1
ATOM 5112 C CA . LEU A 1 667 ? 10.408 8.190 6.115 1.00 86.31 667 LEU A CA 1
ATOM 5113 C C . LEU A 1 667 ? 10.118 6.828 6.692 1.00 86.31 667 LEU A C 1
ATOM 5115 O O . LEU A 1 667 ? 8.953 6.531 6.958 1.00 86.31 667 LEU A O 1
ATOM 5119 N N . GLY A 1 668 ? 11.175 6.085 7.046 1.00 87.69 668 GLY A N 1
ATOM 5120 C CA . GLY A 1 668 ? 11.114 5.339 8.290 1.00 87.69 668 GLY A CA 1
ATOM 5121 C C . GLY A 1 668 ? 10.384 6.244 9.257 1.00 87.69 668 GLY A C 1
ATOM 5122 O O . GLY A 1 668 ? 9.228 5.956 9.507 1.00 87.69 668 GLY A O 1
ATOM 5123 N N . VAL A 1 669 ? 10.910 7.420 9.586 1.00 90.75 669 VAL A N 1
ATOM 5124 C CA . VAL A 1 669 ? 10.291 8.431 10.451 1.00 90.75 669 VAL A CA 1
ATOM 5125 C C . VAL A 1 669 ? 9.134 9.232 9.805 1.00 90.75 669 VAL A C 1
ATOM 5127 O O . VAL A 1 669 ? 8.768 10.272 10.323 1.00 90.75 669 VAL A O 1
ATOM 5130 N N . GLY A 1 670 ? 8.352 8.607 8.901 1.00 84.56 670 GLY A N 1
ATOM 5131 C CA . GLY A 1 670 ? 6.901 8.830 8.860 1.00 84.56 670 GLY A CA 1
ATOM 5132 C C . GLY A 1 670 ? 5.966 7.794 8.230 1.00 84.56 670 GLY A C 1
ATOM 5133 O O . GLY A 1 670 ? 4.834 8.167 7.960 1.00 84.56 670 GLY A O 1
ATOM 5134 N N . VAL A 1 671 ? 6.335 6.497 8.103 1.00 89.50 671 VAL A N 1
ATOM 5135 C CA . VAL A 1 671 ? 5.399 5.390 7.716 1.00 89.50 671 VAL A CA 1
ATOM 5136 C C . VAL A 1 671 ? 5.309 4.195 8.699 1.00 89.50 671 VAL A C 1
ATOM 5138 O O . VAL A 1 671 ? 4.889 3.122 8.314 1.00 89.50 671 VAL A O 1
ATOM 5141 N N . GLY A 1 672 ? 5.570 4.408 9.991 1.00 82.50 672 GLY A N 1
ATOM 5142 C CA . GLY A 1 672 ? 5.260 3.732 11.318 1.00 82.50 672 GLY A CA 1
ATOM 5143 C C . GLY A 1 672 ? 5.019 4.402 12.796 1.00 82.50 672 GLY A C 1
ATOM 5144 O O . GLY A 1 672 ? 5.292 3.607 13.683 1.00 82.50 672 GLY A O 1
ATOM 5145 N N . PHE A 1 673 ? 4.446 5.505 13.443 1.00 90.81 673 PHE A N 1
ATOM 5146 C CA . PHE A 1 673 ? 3.698 6.858 13.616 1.00 90.81 673 PHE A CA 1
ATOM 5147 C C . PHE A 1 673 ? 2.343 7.448 13.115 1.00 90.81 673 PHE A C 1
ATOM 5149 O O . PHE A 1 673 ? 1.714 8.105 13.912 1.00 90.81 673 PHE A O 1
ATOM 5156 N N . THR A 1 674 ? 1.738 7.221 11.974 1.00 85.12 674 THR A N 1
ATOM 5157 C CA . THR A 1 674 ? 0.400 7.702 11.637 1.00 85.12 674 THR A CA 1
ATOM 5158 C C . THR A 1 674 ? -0.424 6.909 10.636 1.00 85.12 674 THR A C 1
ATOM 5160 O O . THR A 1 674 ? -1.611 6.987 10.835 1.00 85.12 674 THR A O 1
ATOM 5163 N N . ASN A 1 675 ? 0.050 6.096 9.679 1.00 88.62 675 ASN A N 1
ATOM 5164 C CA . ASN A 1 675 ? -0.729 5.072 8.942 1.00 88.62 675 ASN A CA 1
ATOM 5165 C C . ASN A 1 675 ? -1.145 3.903 9.851 1.00 88.62 675 ASN A C 1
ATOM 5167 O O . ASN A 1 675 ? -0.896 2.714 9.665 1.00 88.62 675 ASN A O 1
ATOM 5171 N N . GLN A 1 676 ? -1.777 4.345 10.904 1.00 89.56 676 GLN A N 1
ATOM 5172 C CA . GLN A 1 676 ? -2.587 3.676 11.856 1.00 89.56 676 GLN A CA 1
ATOM 5173 C C . GLN A 1 676 ? -3.350 4.674 12.710 1.00 89.56 676 GLN A C 1
ATOM 5175 O O . GLN A 1 676 ? -4.269 4.271 13.387 1.00 89.56 676 GLN A O 1
ATOM 5180 N N . ALA A 1 677 ? -2.877 5.907 12.860 1.00 87.94 677 ALA A N 1
ATOM 5181 C CA . ALA A 1 677 ? -3.596 6.987 13.519 1.00 87.94 677 ALA A CA 1
ATOM 5182 C C . ALA A 1 677 ? -4.734 7.507 12.672 1.00 87.94 677 ALA A C 1
ATOM 5184 O O . ALA A 1 677 ? -5.726 8.052 13.144 1.00 87.94 677 ALA A O 1
ATOM 5185 N N . VAL A 1 678 ? -4.504 7.332 11.395 1.00 85.88 678 VAL A N 1
ATOM 5186 C CA . VAL A 1 678 ? -5.105 7.979 10.270 1.00 85.88 678 VAL A CA 1
ATOM 5187 C C . VAL A 1 678 ? -6.450 7.212 10.109 1.00 85.88 678 VAL A C 1
ATOM 5189 O O . VAL A 1 678 ? -7.458 7.898 10.013 1.00 85.88 678 VAL A O 1
ATOM 5192 N N . PRO A 1 679 ? -6.632 5.915 10.484 1.00 86.75 679 PRO A N 1
ATOM 5193 C CA . PRO A 1 679 ? -7.482 5.701 11.677 1.00 86.75 679 PRO A CA 1
ATOM 5194 C C . PRO A 1 679 ? -6.895 5.040 12.933 1.00 86.75 679 PRO A C 1
ATOM 5196 O O . PRO A 1 679 ? -6.730 3.832 12.942 1.00 86.75 679 PRO A O 1
ATOM 5199 N N . LEU A 1 680 ? -6.860 5.750 14.071 1.00 85.31 680 LEU A N 1
ATOM 5200 C CA . LEU A 1 680 ? -7.321 5.318 15.410 1.00 85.31 680 LEU A CA 1
ATOM 5201 C C . LEU A 1 680 ? -8.183 6.439 16.011 1.00 85.31 680 LEU A C 1
ATOM 5203 O O . LEU A 1 680 ? -7.919 7.031 17.051 1.00 85.31 680 LEU A O 1
ATOM 5207 N N . TYR A 1 681 ? -9.191 6.814 15.244 1.00 88.62 681 TYR A N 1
ATOM 5208 C CA . TYR A 1 681 ? -10.126 7.912 15.501 1.00 88.62 681 TYR A CA 1
ATOM 5209 C C . TYR A 1 681 ? -11.188 7.979 14.411 1.00 88.62 681 TYR A C 1
ATOM 5211 O O . TYR A 1 681 ? -12.177 8.689 14.496 1.00 88.62 681 TYR A O 1
ATOM 5219 N N . LEU A 1 682 ? -10.928 7.352 13.281 1.00 84.44 682 LEU A N 1
ATOM 5220 C CA . LEU A 1 682 ? -11.380 7.844 12.017 1.00 84.44 682 LEU A CA 1
ATOM 5221 C C . LEU A 1 682 ? -12.604 7.105 11.468 1.00 84.44 682 LEU A C 1
ATOM 5223 O O . LEU A 1 682 ? -13.516 7.751 10.995 1.00 84.44 682 LEU A O 1
ATOM 5227 N N . SER A 1 683 ? -12.833 5.827 11.730 1.00 83.12 683 SER A N 1
ATOM 5228 C CA . SER A 1 683 ? -14.253 5.423 11.837 1.00 83.12 683 SER A CA 1
ATOM 5229 C C . SER A 1 683 ? -14.793 5.628 13.227 1.00 83.12 683 SER A C 1
ATOM 5231 O O . SER A 1 683 ? -15.959 5.350 13.471 1.00 83.12 683 SER A O 1
ATOM 5233 N N . GLU A 1 684 ? -13.974 6.144 14.147 1.00 85.75 684 GLU A N 1
ATOM 5234 C CA . GLU A 1 684 ? -14.468 6.380 15.484 1.00 85.75 684 GLU A CA 1
ATOM 5235 C C . GLU A 1 684 ? -15.494 7.476 15.475 1.00 85.75 684 GLU A C 1
ATOM 5237 O O . GLU A 1 684 ? -16.439 7.249 16.166 1.00 85.75 684 GLU A O 1
ATOM 5242 N N . MET A 1 685 ? -15.533 8.513 14.633 1.00 84.38 685 MET A N 1
ATOM 5243 C CA . MET A 1 685 ? -16.685 9.442 14.671 1.00 84.38 685 MET A CA 1
ATOM 5244 C C . MET A 1 685 ? -17.981 8.854 14.169 1.00 84.38 685 MET A C 1
ATOM 5246 O O . MET A 1 685 ? -19.017 9.494 14.309 1.00 84.38 685 MET A O 1
ATOM 5250 N N . ALA A 1 686 ? -17.929 7.714 13.517 1.00 80.19 686 ALA A N 1
ATOM 5251 C CA . ALA A 1 686 ? -18.664 7.556 12.295 1.00 80.19 686 ALA A CA 1
ATOM 5252 C C . ALA A 1 686 ? -20.159 7.372 12.490 1.00 80.19 686 ALA A C 1
ATOM 5254 O O . ALA A 1 686 ? -20.624 6.931 13.531 1.00 80.19 686 ALA A O 1
ATOM 5255 N N . LEU A 1 687 ? -20.953 7.725 11.492 1.00 73.75 687 LEU A N 1
ATOM 5256 C CA . LEU A 1 687 ? -22.390 7.767 11.651 1.00 73.75 687 LEU A CA 1
ATOM 5257 C C . LEU A 1 687 ? -23.062 6.639 10.864 1.00 73.75 687 LEU A C 1
ATOM 5259 O O . LEU A 1 687 ? -22.685 6.379 9.718 1.00 73.75 687 LEU A O 1
ATOM 5263 N N . PRO A 1 688 ? -24.069 5.964 11.447 1.00 69.12 688 PRO A N 1
ATOM 5264 C CA . PRO A 1 688 ? -24.534 4.711 10.934 1.00 69.12 688 PRO A CA 1
ATOM 5265 C C . PRO A 1 688 ? -25.000 4.650 9.479 1.00 69.12 688 PRO A C 1
ATOM 5267 O O . PRO A 1 688 ? -24.235 4.167 8.633 1.00 69.12 688 PRO A O 1
ATOM 5270 N N . LYS A 1 689 ? -26.190 5.119 9.091 1.00 72.50 689 LYS A N 1
ATOM 5271 C CA . LYS A 1 689 ? -26.721 5.020 7.694 1.00 72.50 689 LYS A CA 1
ATOM 5272 C C . LYS A 1 689 ? -25.793 5.619 6.665 1.00 72.50 689 LYS A C 1
ATOM 5274 O O . LYS A 1 689 ? -25.988 5.390 5.486 1.00 72.50 689 LYS A O 1
ATOM 5279 N N . TYR A 1 690 ? -24.842 6.384 7.171 1.00 80.50 690 TYR A N 1
ATOM 5280 C CA . TYR A 1 690 ? -24.028 7.403 6.598 1.00 80.50 690 TYR A CA 1
ATOM 5281 C C . TYR A 1 690 ? -22.655 6.780 6.184 1.00 80.50 690 TYR A C 1
ATOM 5283 O O . TYR A 1 690 ? -22.211 7.059 5.082 1.00 80.50 690 TYR A O 1
ATOM 5291 N N . ARG A 1 691 ? -22.073 5.788 6.910 1.00 82.31 691 ARG A N 1
ATOM 5292 C CA . ARG A 1 691 ? -20.795 5.039 6.629 1.00 82.31 691 ARG A CA 1
ATOM 5293 C C . ARG A 1 691 ? -20.020 5.220 5.320 1.00 82.31 691 ARG A C 1
ATOM 5295 O O . ARG A 1 691 ? -19.057 5.955 5.362 1.00 82.31 691 ARG A O 1
ATOM 5302 N N . GLY A 1 692 ? -20.195 4.412 4.271 1.00 78.62 692 GLY A N 1
ATOM 5303 C CA . GLY A 1 692 ? -19.117 4.154 3.307 1.00 78.62 692 GLY A CA 1
ATOM 5304 C C . GLY A 1 692 ? -18.766 5.304 2.406 1.00 78.62 692 GLY A C 1
ATOM 5305 O O . GLY A 1 692 ? -17.631 5.480 1.981 1.00 78.62 692 GLY A O 1
ATOM 5306 N N . ALA A 1 693 ? -19.729 6.181 2.206 1.00 80.88 693 ALA A N 1
ATOM 5307 C CA . ALA A 1 693 ? -19.463 7.444 1.566 1.00 80.88 693 ALA A CA 1
ATOM 5308 C C . ALA A 1 693 ? -19.363 8.622 2.462 1.00 80.88 693 ALA A C 1
ATOM 5310 O O . ALA A 1 693 ? -19.469 9.768 2.067 1.00 80.88 693 ALA A O 1
ATOM 5311 N N . ILE A 1 694 ? -19.153 8.300 3.692 1.00 84.06 694 ILE A N 1
ATOM 5312 C CA . ILE A 1 694 ? -18.181 9.043 4.386 1.00 84.06 694 ILE A CA 1
ATOM 5313 C C . ILE A 1 694 ? -16.886 8.250 4.078 1.00 84.06 694 ILE A C 1
ATOM 5315 O O . ILE A 1 694 ? -16.129 8.675 3.217 1.00 84.06 694 ILE A O 1
ATOM 5319 N N . SER A 1 695 ? -16.776 7.012 4.557 1.00 82.38 695 SER A N 1
ATOM 5320 C CA . SER A 1 695 ? -15.583 6.189 4.781 1.00 82.38 695 SER A CA 1
ATOM 5321 C C . SER A 1 695 ? -14.568 5.924 3.658 1.00 82.38 695 SER A C 1
ATOM 5323 O O . SER A 1 695 ? -13.533 5.373 3.988 1.00 82.38 695 SER A O 1
ATOM 5325 N N . ASN A 1 696 ? -14.704 6.385 2.415 1.00 83.88 696 ASN A N 1
ATOM 5326 C CA . ASN A 1 696 ? -13.546 6.516 1.507 1.00 83.88 696 ASN A CA 1
ATOM 5327 C C . ASN A 1 696 ? -13.389 7.900 0.899 1.00 83.88 696 ASN A C 1
ATOM 5329 O O . ASN A 1 696 ? -12.895 8.049 -0.220 1.00 83.88 696 ASN A O 1
ATOM 5333 N N . GLY A 1 697 ? -13.558 8.897 1.765 1.00 82.00 697 GLY A N 1
ATOM 5334 C CA . GLY A 1 697 ? -12.724 10.087 1.712 1.00 82.00 697 GLY A CA 1
ATOM 5335 C C . GLY A 1 697 ? -11.272 9.767 1.353 1.00 82.00 697 GLY A C 1
ATOM 5336 O O . GLY A 1 697 ? -10.637 10.515 0.618 1.00 82.00 697 GLY A O 1
ATOM 5337 N N . PHE A 1 698 ? -10.767 8.600 1.771 1.00 86.38 698 PHE A N 1
ATOM 5338 C CA . PHE A 1 698 ? -9.468 8.016 1.436 1.00 86.38 698 PHE A CA 1
ATOM 5339 C C . PHE A 1 698 ? -9.250 7.671 -0.040 1.00 86.38 698 PHE A C 1
ATOM 5341 O O . PHE A 1 698 ? -8.837 6.568 -0.374 1.00 86.38 698 PHE A O 1
ATOM 5348 N N . GLN A 1 699 ? -9.546 8.620 -0.927 1.00 87.00 699 GLN A N 1
ATOM 5349 C CA . GLN A 1 699 ? -9.490 8.427 -2.360 1.00 87.00 699 GLN A CA 1
ATOM 5350 C C . GLN A 1 699 ? -9.232 9.699 -3.187 1.00 87.00 699 GLN A C 1
ATOM 5352 O O . GLN A 1 699 ? -8.592 9.587 -4.225 1.00 87.00 699 GLN A O 1
ATOM 5357 N N . LEU A 1 700 ? -9.635 10.904 -2.754 1.00 85.50 700 LEU A N 1
ATOM 5358 C CA . LEU A 1 700 ? -9.167 12.193 -3.313 1.00 85.50 700 LEU A CA 1
ATOM 5359 C C . LEU A 1 700 ? -7.975 12.598 -2.545 1.00 85.50 700 LEU A C 1
ATOM 5361 O O . LEU A 1 700 ? -7.132 13.307 -3.060 1.00 85.50 700 LEU A O 1
ATOM 5365 N N . CYS A 1 701 ? -7.991 12.166 -1.299 1.00 88.50 701 CYS A N 1
ATOM 5366 C CA . CYS A 1 701 ? -7.008 12.543 -0.370 1.00 88.50 701 CYS A CA 1
ATOM 5367 C C . CYS A 1 701 ? -5.724 11.863 -0.765 1.00 88.50 701 CYS A C 1
ATOM 5369 O O . CYS A 1 701 ? -4.713 12.514 -0.913 1.00 88.50 701 CYS A O 1
ATOM 5371 N N . ILE A 1 702 ? -5.868 10.617 -1.186 1.00 89.00 702 ILE A N 1
ATOM 5372 C CA . ILE A 1 702 ? -5.170 10.145 -2.370 1.00 89.00 702 ILE A CA 1
ATOM 5373 C C . ILE A 1 702 ? -5.225 11.191 -3.532 1.00 89.00 702 ILE A C 1
ATOM 5375 O O . ILE A 1 702 ? -4.405 12.095 -3.623 1.00 89.00 702 ILE A O 1
ATOM 5379 N N . SER A 1 703 ? -6.208 11.128 -4.430 1.00 86.06 703 SER A N 1
ATOM 5380 C CA . SER A 1 703 ? -6.070 11.540 -5.837 1.00 86.06 703 SER A CA 1
ATOM 5381 C C . SER A 1 703 ? -6.181 12.993 -6.347 1.00 86.06 703 SER A C 1
ATOM 5383 O O . SER A 1 703 ? -5.573 13.221 -7.396 1.00 86.06 703 SER A O 1
ATOM 5385 N N . ILE A 1 704 ? -6.855 13.992 -5.729 1.00 86.00 704 ILE A N 1
ATOM 5386 C CA . ILE A 1 704 ? -6.617 15.412 -6.159 1.00 86.00 704 ILE A CA 1
ATOM 5387 C C . ILE A 1 704 ? -5.171 15.752 -5.904 1.00 86.00 704 ILE A C 1
ATOM 5389 O O . ILE A 1 704 ? -4.603 16.581 -6.597 1.00 86.00 704 ILE A O 1
ATOM 5393 N N . GLY A 1 705 ? -4.547 14.980 -5.019 1.00 87.56 705 GLY A N 1
ATOM 5394 C CA . GLY A 1 705 ? -3.205 14.459 -5.140 1.00 87.56 705 GLY A CA 1
ATOM 5395 C C . GLY A 1 705 ? -2.469 14.877 -6.358 1.00 87.56 705 GLY A C 1
ATOM 5396 O O . GLY A 1 705 ? -1.537 15.670 -6.398 1.00 87.56 705 GLY A O 1
ATOM 5397 N N . PHE A 1 706 ? -2.935 14.215 -7.379 1.00 89.81 706 PHE A N 1
ATOM 5398 C CA . PHE A 1 706 ? -2.181 13.991 -8.560 1.00 89.81 706 PHE A CA 1
ATOM 5399 C C . PHE A 1 706 ? -2.419 15.131 -9.541 1.00 89.81 706 PHE A C 1
ATOM 5401 O O . PHE A 1 706 ? -1.830 15.135 -10.620 1.00 89.81 706 PHE A O 1
ATOM 5408 N N . PHE A 1 707 ? -3.235 16.104 -9.096 1.00 88.06 707 PHE A N 1
ATOM 5409 C CA . PHE A 1 707 ? -3.591 17.372 -9.704 1.00 88.06 707 PHE A CA 1
ATOM 5410 C C . PHE A 1 707 ? -2.755 18.542 -9.176 1.00 88.06 707 PHE A C 1
ATOM 5412 O O . PHE A 1 707 ? -2.564 19.520 -9.888 1.00 88.06 707 PHE A O 1
ATOM 5419 N N . ALA A 1 708 ? -2.166 18.463 -7.978 1.00 86.69 708 ALA A N 1
ATOM 5420 C CA . ALA A 1 708 ? -1.171 19.457 -7.562 1.00 86.69 708 ALA A CA 1
ATOM 5421 C C . ALA A 1 708 ? 0.189 18.860 -7.111 1.00 86.69 708 ALA A C 1
ATOM 5423 O O . ALA A 1 708 ? 1.061 19.563 -6.619 1.00 86.69 708 ALA A O 1
ATOM 5424 N N . ALA A 1 709 ? 0.458 17.613 -7.506 1.00 88.44 709 ALA A N 1
ATOM 5425 C CA . ALA A 1 709 ? 1.808 17.082 -7.693 1.00 88.44 709 ALA A CA 1
ATOM 5426 C C . ALA A 1 709 ? 2.656 17.518 -8.933 1.00 88.44 709 ALA A C 1
ATOM 5428 O O . ALA A 1 709 ? 3.859 17.304 -8.935 1.00 88.44 709 ALA A O 1
ATOM 5429 N N . SER A 1 710 ? 2.190 18.119 -10.031 1.00 85.25 710 SER A N 1
ATOM 5430 C CA . SER A 1 710 ? 0.825 18.515 -10.371 1.00 85.25 710 SER A CA 1
ATOM 5431 C C . SER A 1 710 ? 0.739 19.499 -11.544 1.00 85.25 710 SER A C 1
ATOM 5433 O O . SER A 1 710 ? 1.550 19.421 -12.456 1.00 85.25 710 SER A O 1
ATOM 5435 N N . ILE A 1 711 ? -0.118 20.532 -11.420 1.00 87.94 711 ILE A N 1
ATOM 5436 C CA . ILE A 1 711 ? -0.272 21.766 -12.253 1.00 87.94 711 ILE A CA 1
ATOM 5437 C C . ILE A 1 711 ? 0.985 22.677 -12.341 1.00 87.94 711 ILE A C 1
ATOM 5439 O O . ILE A 1 711 ? 0.945 23.896 -12.229 1.00 87.94 711 ILE A O 1
ATOM 5443 N N . LEU A 1 712 ? 2.148 22.030 -12.354 1.00 88.69 712 LEU A N 1
ATOM 5444 C CA . LEU A 1 712 ? 3.093 22.212 -11.251 1.00 88.69 712 LEU A CA 1
ATOM 5445 C C . LEU A 1 712 ? 4.351 21.371 -11.440 1.00 88.69 712 LEU A C 1
ATOM 5447 O O . LEU A 1 712 ? 5.448 21.881 -11.255 1.00 88.69 712 LEU A O 1
ATOM 5451 N N . ASN A 1 713 ? 4.186 20.145 -11.938 1.00 87.75 713 ASN A N 1
ATOM 5452 C CA . ASN A 1 713 ? 5.250 19.457 -12.629 1.00 87.75 713 ASN A CA 1
ATOM 5453 C C . ASN A 1 713 ? 5.376 19.946 -14.087 1.00 87.75 713 ASN A C 1
ATOM 5455 O O . ASN A 1 713 ? 6.262 19.454 -14.743 1.00 87.75 713 ASN A O 1
ATOM 5459 N N . TYR A 1 714 ? 4.540 20.894 -14.588 1.00 84.56 714 TYR A N 1
ATOM 5460 C CA . TYR A 1 714 ? 4.549 21.459 -15.972 1.00 84.56 714 TYR A CA 1
ATOM 5461 C C . TYR A 1 714 ? 5.422 22.657 -16.246 1.00 84.56 714 TYR A C 1
ATOM 5463 O O . TYR A 1 714 ? 5.938 22.777 -17.344 1.00 84.56 714 TYR A O 1
ATOM 5471 N N . GLY A 1 715 ? 5.414 23.640 -15.354 1.00 84.38 715 GLY A N 1
ATOM 5472 C CA . GLY A 1 715 ? 5.976 24.963 -15.614 1.00 84.38 715 GLY A CA 1
ATOM 5473 C C . GLY A 1 715 ? 7.439 25.036 -15.213 1.00 84.38 715 GLY A C 1
ATOM 5474 O O . GLY A 1 715 ? 7.860 26.080 -14.743 1.00 84.38 715 GLY A O 1
ATOM 5475 N N . THR A 1 716 ? 8.125 23.889 -15.202 1.00 87.19 716 THR A N 1
ATOM 5476 C CA . THR A 1 716 ? 8.988 23.611 -14.054 1.00 87.19 716 THR A CA 1
ATOM 5477 C C . THR A 1 716 ? 10.118 22.572 -14.217 1.00 87.19 716 THR A C 1
ATOM 5479 O O . THR A 1 716 ? 11.151 22.711 -13.586 1.00 87.19 716 THR A O 1
ATOM 5482 N N . GLU A 1 717 ? 10.048 21.587 -15.112 1.00 81.88 717 GLU A N 1
ATOM 5483 C CA . GLU A 1 717 ? 11.232 21.377 -15.977 1.00 81.88 717 GLU A CA 1
ATOM 5484 C C . GLU A 1 717 ? 11.239 22.368 -17.135 1.00 81.88 717 GLU A C 1
ATOM 5486 O O . GLU A 1 717 ? 12.277 22.601 -17.735 1.00 81.88 717 GLU A O 1
ATOM 5491 N N . LYS A 1 718 ? 10.108 23.055 -17.327 1.00 81.44 718 LYS A N 1
ATOM 5492 C CA . LYS A 1 718 ? 9.893 24.187 -18.223 1.00 81.44 718 LYS A CA 1
ATOM 5493 C C . LYS A 1 718 ? 10.586 25.444 -17.722 1.00 81.44 718 LYS A C 1
ATOM 5495 O O . LYS A 1 718 ? 10.002 26.517 -17.678 1.00 81.44 718 LYS A O 1
ATOM 5500 N N . ILE A 1 719 ? 11.824 25.283 -17.307 1.00 83.62 719 ILE A N 1
ATOM 5501 C CA . ILE A 1 719 ? 12.702 26.286 -16.751 1.00 83.62 719 ILE A CA 1
ATOM 5502 C C . ILE A 1 719 ? 14.146 25.868 -17.168 1.00 83.62 719 ILE A C 1
ATOM 5504 O O . ILE A 1 719 ? 14.377 24.719 -17.540 1.00 83.62 719 ILE A O 1
ATOM 5508 N N . SER A 1 720 ? 15.109 26.792 -17.258 1.00 66.19 720 SER A N 1
ATOM 5509 C CA . SER A 1 720 ? 16.234 26.694 -18.228 1.00 66.19 720 SER A CA 1
ATOM 5510 C C . SER A 1 720 ? 17.621 26.227 -17.723 1.00 66.19 720 SER A C 1
ATOM 5512 O O . SER A 1 720 ? 17.934 25.056 -17.810 1.00 66.19 720 SER A O 1
ATOM 5514 N N . GLY A 1 721 ? 18.501 27.060 -17.146 1.00 66.62 721 GLY A N 1
ATOM 5515 C CA . GLY A 1 721 ? 19.824 26.619 -16.618 1.00 66.62 721 GLY A CA 1
ATOM 5516 C C . GLY A 1 721 ? 19.894 25.890 -15.244 1.00 66.62 721 GLY A C 1
ATOM 5517 O O . GLY A 1 721 ? 20.177 26.514 -14.227 1.00 66.62 721 GLY A O 1
ATOM 5518 N N . GLY A 1 722 ? 19.717 24.563 -15.178 1.00 71.69 722 GLY A N 1
ATOM 5519 C CA . GLY A 1 722 ? 20.124 23.690 -14.054 1.00 71.69 722 GLY A CA 1
ATOM 5520 C C . GLY A 1 722 ? 19.214 23.463 -12.824 1.00 71.69 722 GLY A C 1
ATOM 5521 O O . GLY A 1 722 ? 19.570 22.584 -12.021 1.00 71.69 722 GLY A O 1
ATOM 5522 N N . TRP A 1 723 ? 18.111 24.207 -12.619 1.00 81.88 723 TRP A N 1
ATOM 5523 C CA . TRP A 1 723 ? 17.289 24.108 -11.405 1.00 81.88 723 TRP A CA 1
ATOM 5524 C C . TRP A 1 723 ? 15.722 24.115 -11.479 1.00 81.88 723 TRP A C 1
ATOM 5526 O O . TRP A 1 723 ? 15.113 25.100 -11.110 1.00 81.88 723 TRP A O 1
ATOM 5536 N N . GLY A 1 724 ? 15.050 22.957 -11.717 1.00 81.88 724 GLY A N 1
ATOM 5537 C CA . GLY A 1 724 ? 13.574 22.595 -11.567 1.00 81.88 724 GLY A CA 1
ATOM 5538 C C . GLY A 1 724 ? 12.904 21.478 -10.558 1.00 81.88 724 GLY A C 1
ATOM 5539 O O . GLY A 1 724 ? 12.249 20.630 -11.098 1.00 81.88 724 GLY A O 1
ATOM 5540 N N . TRP A 1 725 ? 12.762 21.147 -9.204 1.00 87.25 725 TRP A N 1
ATOM 5541 C CA . TRP A 1 725 ? 12.995 21.258 -7.671 1.00 87.25 725 TRP A CA 1
ATOM 5542 C C . TRP A 1 725 ? 13.317 22.501 -6.681 1.00 87.25 725 TRP A C 1
ATOM 5544 O O . TRP A 1 725 ? 12.390 23.186 -6.266 1.00 87.25 725 TRP A O 1
ATOM 5554 N N . ARG A 1 726 ? 14.572 22.860 -6.300 1.00 88.69 726 ARG A N 1
ATOM 5555 C CA . ARG A 1 726 ? 15.058 23.969 -5.393 1.00 88.69 726 ARG A CA 1
ATOM 5556 C C . ARG A 1 726 ? 14.330 25.317 -5.260 1.00 88.69 726 ARG A C 1
ATOM 5558 O O . ARG A 1 726 ? 14.014 25.688 -4.133 1.00 88.69 726 ARG A O 1
ATOM 5565 N N . VAL A 1 727 ? 14.261 26.187 -6.275 1.00 84.94 727 VAL A N 1
ATOM 5566 C CA . VAL A 1 727 ? 13.960 27.652 -6.097 1.00 84.94 727 VAL A CA 1
ATOM 5567 C C . VAL A 1 727 ? 12.459 27.961 -5.847 1.00 84.94 727 VAL A C 1
ATOM 5569 O O . VAL A 1 727 ? 11.880 28.915 -6.343 1.00 84.94 727 VAL A O 1
ATOM 5572 N N . SER A 1 728 ? 11.798 27.101 -5.076 1.00 86.44 728 SER A N 1
ATOM 5573 C CA . SER A 1 728 ? 10.441 27.249 -4.532 1.00 86.44 728 SER A CA 1
ATOM 5574 C C . SER A 1 728 ? 10.304 26.243 -3.388 1.00 86.44 728 SER A C 1
ATOM 5576 O O . SER A 1 728 ? 10.108 26.629 -2.239 1.00 86.44 728 SER A O 1
ATOM 5578 N N . LEU A 1 729 ? 10.657 24.986 -3.681 1.00 87.19 729 LEU A N 1
ATOM 5579 C CA . LEU A 1 729 ? 10.841 23.833 -2.784 1.00 87.19 729 LEU A CA 1
ATOM 5580 C C . LEU A 1 729 ? 12.123 23.980 -1.909 1.00 87.19 729 LEU A C 1
ATOM 5582 O O . LEU A 1 729 ? 12.829 23.010 -1.678 1.00 87.19 729 LEU A O 1
ATOM 5586 N N . ALA A 1 730 ? 12.432 25.202 -1.467 1.00 86.00 730 ALA A N 1
ATOM 5587 C CA . ALA A 1 730 ? 13.318 25.595 -0.353 1.00 86.00 730 ALA A CA 1
ATOM 5588 C C . ALA A 1 730 ? 13.314 27.141 -0.215 1.00 86.00 730 ALA A C 1
ATOM 5590 O O . ALA A 1 730 ? 14.363 27.774 -0.063 1.00 86.00 730 ALA A O 1
ATOM 5591 N N . MET A 1 731 ? 12.162 27.782 -0.452 1.00 86.69 731 MET A N 1
ATOM 5592 C CA . MET A 1 731 ? 12.004 29.247 -0.480 1.00 86.69 731 MET A CA 1
ATOM 5593 C C . MET A 1 731 ? 10.560 29.652 -0.157 1.00 86.69 731 MET A C 1
ATOM 5595 O O . MET A 1 731 ? 10.323 30.398 0.787 1.00 86.69 731 MET A O 1
ATOM 5599 N N . ALA A 1 732 ? 9.587 29.097 -0.881 1.00 85.69 732 ALA A N 1
ATOM 5600 C CA . ALA A 1 732 ? 8.171 29.295 -0.609 1.00 85.69 732 ALA A CA 1
ATOM 5601 C C . ALA A 1 732 ? 7.761 28.380 0.554 1.00 85.69 732 ALA A C 1
ATOM 5603 O O . ALA A 1 732 ? 7.338 27.248 0.336 1.00 85.69 732 ALA A O 1
ATOM 5604 N N . ALA A 1 733 ? 7.927 28.851 1.793 1.00 87.19 733 ALA A N 1
ATOM 5605 C CA . ALA A 1 733 ? 7.681 28.096 3.027 1.00 87.19 733 ALA A CA 1
ATOM 5606 C C . ALA A 1 733 ? 6.175 27.899 3.327 1.00 87.19 733 ALA A C 1
ATOM 5608 O O . ALA A 1 733 ? 5.653 28.338 4.350 1.00 87.19 733 ALA A O 1
ATOM 5609 N N . VAL A 1 734 ? 5.464 27.253 2.400 1.00 83.69 734 VAL A N 1
ATOM 5610 C CA . VAL A 1 734 ? 4.012 27.023 2.428 1.00 83.69 734 VAL A CA 1
ATOM 5611 C C . VAL A 1 734 ? 3.495 25.612 2.017 1.00 83.69 734 VAL A C 1
ATOM 5613 O O . VAL A 1 734 ? 2.336 25.371 2.308 1.00 83.69 734 VAL A O 1
ATOM 5616 N N . PRO A 1 735 ? 4.243 24.632 1.449 1.00 85.06 735 PRO A N 1
ATOM 5617 C CA . PRO A 1 735 ? 3.743 23.287 1.066 1.00 85.06 735 PRO A CA 1
ATOM 5618 C C . PRO A 1 735 ? 3.063 22.325 2.086 1.00 85.06 735 PRO A C 1
ATOM 5620 O O . PRO A 1 735 ? 3.236 21.135 1.849 1.00 85.06 735 PRO A O 1
ATOM 5623 N N . ALA A 1 736 ? 2.369 22.724 3.185 1.00 86.38 736 ALA A N 1
ATOM 5624 C CA . ALA A 1 736 ? 1.896 21.793 4.250 1.00 86.38 736 ALA A CA 1
ATOM 5625 C C . ALA A 1 736 ? 1.144 22.233 5.555 1.00 86.38 736 ALA A C 1
ATOM 5627 O O . ALA A 1 736 ? 0.718 21.324 6.245 1.00 86.38 736 ALA A O 1
ATOM 5628 N N . SER A 1 737 ? 0.979 23.472 6.045 1.00 84.50 737 SER A N 1
ATOM 5629 C CA . SER A 1 737 ? 0.600 23.753 7.473 1.00 84.50 737 SER A CA 1
ATOM 5630 C C . SER A 1 737 ? -0.835 23.375 7.975 1.00 84.50 737 SER A C 1
ATOM 5632 O O . SER A 1 737 ? -1.247 23.722 9.088 1.00 84.50 737 SER A O 1
ATOM 5634 N N . VAL A 1 738 ? -1.563 22.574 7.184 1.00 82.94 738 VAL A N 1
ATOM 5635 C CA . VAL A 1 738 ? -2.779 21.783 7.481 1.00 82.94 738 VAL A CA 1
ATOM 5636 C C . VAL A 1 738 ? -2.395 20.361 7.900 1.00 82.94 738 VAL A C 1
ATOM 5638 O O . VAL A 1 738 ? -3.181 19.639 8.477 1.00 82.94 738 VAL A O 1
ATOM 5641 N N . LEU A 1 739 ? -1.179 19.955 7.620 1.00 84.19 739 LEU A N 1
ATOM 5642 C CA . LEU A 1 739 ? -0.340 19.119 8.445 1.00 84.19 739 LEU A CA 1
ATOM 5643 C C . LEU A 1 739 ? 0.270 20.126 9.522 1.00 84.19 739 LEU A C 1
ATOM 5645 O O . LEU A 1 739 ? 0.462 21.295 9.259 1.00 84.19 739 LEU A O 1
ATOM 5649 N N . THR A 1 740 ? 0.532 19.803 10.797 1.00 87.44 740 THR A N 1
ATOM 5650 C CA . THR A 1 740 ? 0.870 20.742 11.943 1.00 87.44 740 THR A CA 1
ATOM 5651 C C . THR A 1 740 ? -0.245 21.563 12.628 1.00 87.44 740 THR A C 1
ATOM 5653 O O . THR A 1 740 ? -0.747 21.070 13.634 1.00 87.44 740 THR A O 1
ATOM 5656 N N . LEU A 1 741 ? -0.636 22.774 12.195 1.00 84.12 741 LEU A N 1
ATOM 5657 C CA . LEU A 1 741 ? -1.435 23.767 12.981 1.00 84.12 741 LEU A CA 1
ATOM 5658 C C . LEU A 1 741 ? -2.856 23.415 13.548 1.00 84.12 741 LEU A C 1
ATOM 5660 O O . LEU A 1 741 ? -3.018 23.299 14.760 1.00 84.12 741 LEU A O 1
ATOM 5664 N N . GLY A 1 742 ? -3.915 23.246 12.740 1.00 81.50 742 GLY A N 1
ATOM 5665 C CA . GLY A 1 742 ? -5.285 22.842 13.150 1.00 81.50 742 GLY A CA 1
ATOM 5666 C C . GLY A 1 742 ? -5.422 21.677 14.170 1.00 81.50 742 GLY A C 1
ATOM 5667 O O . GLY A 1 742 ? -6.453 21.538 14.821 1.00 81.50 742 GLY A O 1
ATOM 5668 N N . ALA A 1 743 ? -4.378 20.877 14.394 1.00 84.44 743 ALA A N 1
ATOM 5669 C CA . ALA A 1 743 ? -4.324 19.699 15.251 1.00 84.44 743 ALA A CA 1
ATOM 5670 C C . ALA A 1 743 ? -4.794 19.995 16.655 1.00 84.44 743 ALA A C 1
ATOM 5672 O O . ALA A 1 743 ? -5.453 19.200 17.324 1.00 84.44 743 ALA A O 1
ATOM 5673 N N . LEU A 1 744 ? -4.341 21.162 17.070 1.00 84.94 744 LEU A N 1
ATOM 5674 C CA . LEU A 1 744 ? -4.420 21.761 18.370 1.00 84.94 744 LEU A CA 1
ATOM 5675 C C . LEU A 1 744 ? -5.888 22.026 18.729 1.00 84.94 744 LEU A C 1
ATOM 5677 O O . LEU A 1 744 ? -6.287 21.845 19.878 1.00 84.94 744 LEU A O 1
ATOM 5681 N N . PHE A 1 745 ? -6.723 22.301 17.727 1.00 82.12 745 PHE A N 1
ATOM 5682 C CA . PHE A 1 745 ? -8.132 22.676 17.842 1.00 82.12 745 PHE A CA 1
ATOM 5683 C C . PHE A 1 745 ? -9.066 21.483 18.018 1.00 82.12 745 PHE A C 1
ATOM 5685 O O . PHE A 1 745 ? -10.222 21.544 17.596 1.00 82.12 745 PHE A O 1
ATOM 5692 N N . LEU A 1 746 ? -8.567 20.403 18.626 1.00 86.12 746 LEU A N 1
ATOM 5693 C CA . LEU A 1 746 ? -9.364 19.220 18.859 1.00 86.12 746 LEU A CA 1
ATOM 5694 C C . LEU A 1 746 ? -9.614 18.782 20.291 1.00 86.12 746 LEU A C 1
ATOM 5696 O O . LEU A 1 746 ? -8.651 18.676 21.061 1.00 86.12 746 LEU A O 1
ATOM 5700 N N . PRO A 1 747 ? -10.880 18.442 20.609 1.00 83.75 747 PRO A N 1
ATOM 5701 C CA . PRO A 1 747 ? -11.228 17.654 21.780 1.00 83.75 747 PRO A CA 1
ATOM 5702 C C . PRO A 1 747 ? -10.771 16.196 21.724 1.00 83.75 747 PRO A C 1
ATOM 5704 O O . PRO A 1 747 ? -10.383 15.638 20.696 1.00 83.75 747 PRO A O 1
ATOM 5707 N N . ASP A 1 748 ? -10.883 15.567 22.894 1.00 85.19 748 ASP A N 1
ATOM 5708 C CA . ASP A 1 748 ? -10.775 14.130 23.050 1.00 85.19 748 ASP A CA 1
ATOM 5709 C C . ASP A 1 748 ? -11.991 13.387 22.348 1.00 85.19 748 ASP A C 1
ATOM 5711 O O . ASP A 1 748 ? -13.001 14.016 22.091 1.00 85.19 748 ASP A O 1
ATOM 5715 N N . THR A 1 749 ? -11.966 12.072 22.042 1.00 87.25 749 THR A N 1
ATOM 5716 C CA . THR A 1 749 ? -13.004 11.265 21.286 1.00 87.25 749 THR A CA 1
ATOM 5717 C C . THR A 1 749 ? -13.502 10.017 22.089 1.00 87.25 749 THR A C 1
ATOM 5719 O O . THR A 1 749 ? -12.598 9.243 21.888 1.00 87.25 749 THR A O 1
ATOM 5722 N N . PRO A 1 750 ? -14.716 9.666 22.740 1.00 83.31 750 PRO A N 1
ATOM 5723 C CA . PRO A 1 750 ? -15.492 7.990 24.181 1.00 83.31 750 PRO A CA 1
ATOM 5724 C C . PRO A 1 750 ? -14.890 6.779 25.060 1.00 83.31 750 PRO A C 1
ATOM 5726 O O . PRO A 1 750 ? -14.007 6.891 25.909 1.00 83.31 750 PRO A O 1
ATOM 5729 N N . ASN A 1 751 ? -15.349 5.536 24.811 1.00 81.94 751 ASN A N 1
ATOM 5730 C CA . ASN A 1 751 ? -14.860 4.233 25.309 1.00 81.94 751 ASN A CA 1
ATOM 5731 C C . ASN A 1 751 ? -13.339 3.963 25.339 1.00 81.94 751 ASN A C 1
ATOM 5733 O O . ASN A 1 751 ? -12.903 3.255 26.241 1.00 81.94 751 ASN A O 1
ATOM 5737 N N . SER A 1 752 ? -12.480 4.504 24.466 1.00 82.38 752 SER A N 1
ATOM 5738 C CA . SER A 1 752 ? -11.015 4.368 24.637 1.00 82.38 752 SER A CA 1
ATOM 5739 C C . SER A 1 752 ? -10.325 5.344 25.601 1.00 82.38 752 SER A C 1
ATOM 5741 O O . SER A 1 752 ? -9.128 5.159 25.839 1.00 82.38 752 SER A O 1
ATOM 5743 N N . ILE A 1 753 ? -11.026 6.302 26.231 1.00 82.25 753 ILE A N 1
ATOM 5744 C CA . ILE A 1 753 ? -10.552 6.869 27.516 1.00 82.25 753 ILE A CA 1
ATOM 5745 C C . ILE A 1 753 ? -10.999 6.003 28.619 1.00 82.25 753 ILE A C 1
ATOM 5747 O O . ILE A 1 753 ? -10.232 5.750 29.538 1.00 82.25 753 ILE A O 1
ATOM 5751 N N . ILE A 1 754 ? -12.154 5.405 28.443 1.00 78.00 754 ILE A N 1
ATOM 5752 C CA . ILE A 1 754 ? -12.485 4.297 29.283 1.00 78.00 754 ILE A CA 1
ATOM 5753 C C . ILE A 1 754 ? -11.430 3.174 29.133 1.00 78.00 754 ILE A C 1
ATOM 5755 O O . ILE A 1 754 ? -11.091 2.531 30.126 1.00 78.00 754 ILE A O 1
ATOM 5759 N N . GLN A 1 755 ? -10.744 3.053 27.983 1.00 75.38 755 GLN A N 1
ATOM 5760 C CA . GLN A 1 755 ? -9.518 2.248 27.787 1.00 75.38 755 GLN A CA 1
ATOM 5761 C C . GLN A 1 755 ? -8.169 3.018 27.997 1.00 75.38 755 GLN A C 1
ATOM 5763 O O . GLN A 1 755 ? -7.105 2.528 27.617 1.00 75.38 755 GLN A O 1
ATOM 5768 N N . ARG A 1 756 ? -8.182 4.203 28.633 1.00 78.00 756 ARG A N 1
ATOM 5769 C CA . ARG A 1 756 ? -7.018 4.959 29.175 1.00 78.00 756 ARG A CA 1
ATOM 5770 C C . ARG A 1 756 ? -7.263 5.561 30.570 1.00 78.00 756 ARG A C 1
ATOM 5772 O O . ARG A 1 756 ? -6.825 4.968 31.544 1.00 78.00 756 ARG A O 1
ATOM 5779 N N . ARG A 1 757 ? -7.924 6.730 30.657 1.00 72.12 757 ARG A N 1
ATOM 5780 C CA . ARG A 1 757 ? -8.188 7.503 31.892 1.00 72.12 757 ARG A CA 1
ATOM 5781 C C . ARG A 1 757 ? -9.363 6.972 32.741 1.00 72.12 757 ARG A C 1
ATOM 5783 O O . ARG A 1 757 ? -9.557 7.445 33.846 1.00 72.12 757 ARG A O 1
ATOM 5790 N N . ASN A 1 758 ? -10.130 5.993 32.255 1.00 75.00 758 ASN A N 1
ATOM 5791 C CA . ASN A 1 758 ? -11.372 5.459 32.842 1.00 75.00 758 ASN A CA 1
ATOM 5792 C C . ASN A 1 758 ? -12.554 6.439 32.984 1.00 75.00 758 ASN A C 1
ATOM 5794 O O . ASN A 1 758 ? -13.619 5.988 33.386 1.00 75.00 758 ASN A O 1
ATOM 5798 N N . ASP A 1 759 ? -12.406 7.727 32.692 1.00 80.06 759 ASP A N 1
ATOM 5799 C CA . ASP A 1 759 ? -13.439 8.699 33.045 1.00 80.06 759 ASP A CA 1
ATOM 5800 C C . ASP A 1 759 ? -14.755 8.473 32.278 1.00 80.06 759 ASP A C 1
ATOM 5802 O O . ASP A 1 759 ? -14.763 8.416 31.060 1.00 80.06 759 ASP A O 1
ATOM 5806 N N . VAL A 1 760 ? -15.856 8.323 33.025 1.00 81.62 760 VAL A N 1
ATOM 5807 C CA . VAL A 1 760 ? -17.208 8.001 32.552 1.00 81.62 760 VAL A CA 1
ATOM 5808 C C . VAL A 1 760 ? -18.185 9.172 32.718 1.00 81.62 760 VAL A C 1
ATOM 5810 O O . VAL A 1 760 ? -19.330 9.064 32.305 1.00 81.62 760 VAL A O 1
ATOM 5813 N N . GLU A 1 761 ? -17.763 10.332 33.223 1.00 82.81 761 GLU A N 1
ATOM 5814 C CA . GLU A 1 761 ? -18.541 11.587 33.142 1.00 82.81 761 GLU A CA 1
ATOM 5815 C C . GLU A 1 761 ? -17.780 12.688 32.371 1.00 82.81 761 GLU A C 1
ATOM 5817 O O . GLU A 1 761 ? -18.420 13.564 31.795 1.00 82.81 761 GLU A O 1
ATOM 5822 N N . GLU A 1 762 ? -16.472 12.487 32.134 1.00 83.81 762 GLU A N 1
ATOM 5823 C CA . GLU A 1 762 ? -15.901 12.504 30.772 1.00 83.81 762 GLU A CA 1
ATOM 5824 C C . GLU A 1 762 ? -16.569 11.420 29.891 1.00 83.81 762 GLU A C 1
ATOM 5826 O O . GLU A 1 762 ? -16.258 11.342 28.736 1.00 83.81 762 GLU A O 1
ATOM 5831 N N . ALA A 1 763 ? -17.606 10.689 30.317 1.00 84.12 763 ALA A N 1
ATOM 5832 C CA . ALA A 1 763 ? -18.655 10.078 29.482 1.00 84.12 763 ALA A CA 1
ATOM 5833 C C . ALA A 1 763 ? -20.079 10.620 29.759 1.00 84.12 763 ALA A C 1
ATOM 5835 O O . ALA A 1 763 ? -21.068 9.892 29.610 1.00 84.12 763 ALA A O 1
ATOM 5836 N N . LYS A 1 764 ? -20.197 11.883 30.221 1.00 84.69 764 LYS A N 1
ATOM 5837 C CA . LYS A 1 764 ? -21.488 12.568 30.450 1.00 84.69 764 LYS A CA 1
ATOM 5838 C C . LYS A 1 764 ? -21.543 14.131 30.454 1.00 84.69 764 LYS A C 1
ATOM 5840 O O . LYS A 1 764 ? -22.616 14.708 30.577 1.00 84.69 764 LYS A O 1
ATOM 5845 N N . ARG A 1 765 ? -20.463 14.843 30.103 1.00 85.25 765 ARG A N 1
ATOM 5846 C CA . ARG A 1 765 ? -20.376 16.273 29.698 1.00 85.25 765 ARG A CA 1
ATOM 5847 C C . ARG A 1 765 ? -20.314 16.921 28.223 1.00 85.25 765 ARG A C 1
ATOM 5849 O O . ARG A 1 765 ? -20.396 18.134 28.315 1.00 85.25 765 ARG A O 1
ATOM 5856 N N . VAL A 1 766 ? -20.239 16.605 26.869 1.00 84.88 766 VAL A N 1
ATOM 5857 C CA . VAL A 1 766 ? -20.068 15.679 25.639 1.00 84.88 766 VAL A CA 1
ATOM 5858 C C . VAL A 1 766 ? -21.177 14.834 24.912 1.00 84.88 766 VAL A C 1
ATOM 5860 O O . VAL A 1 766 ? -20.905 13.929 24.139 1.00 84.88 766 VAL A O 1
ATOM 5863 N N . LEU A 1 767 ? -22.457 15.186 24.982 1.00 84.25 767 LEU A N 1
ATOM 5864 C CA . LEU A 1 767 ? -23.545 14.635 24.129 1.00 84.25 767 LEU A CA 1
ATOM 5865 C C . LEU A 1 767 ? -24.750 15.585 23.969 1.00 84.25 767 LEU A C 1
ATOM 5867 O O . LEU A 1 767 ? -25.690 15.251 23.272 1.00 84.25 767 LEU A O 1
ATOM 5871 N N . GLN A 1 768 ? -24.640 16.851 24.417 1.00 86.06 768 GLN A N 1
ATOM 5872 C CA . GLN A 1 768 ? -25.243 18.079 23.886 1.00 86.06 768 GLN A CA 1
ATOM 5873 C C . GLN A 1 768 ? -24.477 19.325 23.122 1.00 86.06 768 GLN A C 1
ATOM 5875 O O . GLN A 1 768 ? -24.502 20.367 23.750 1.00 86.06 768 GLN A O 1
ATOM 5880 N N . ARG A 1 769 ? -23.802 19.667 21.936 1.00 84.50 769 ARG A N 1
ATOM 5881 C CA . ARG A 1 769 ? -23.052 19.458 20.564 1.00 84.50 769 ARG A CA 1
ATOM 5882 C C . ARG A 1 769 ? -23.177 18.269 19.494 1.00 84.50 769 ARG A C 1
ATOM 5884 O O . ARG A 1 769 ? -24.150 18.201 18.778 1.00 84.50 769 ARG A O 1
ATOM 5891 N N . ILE A 1 770 ? -22.249 17.313 19.326 1.00 85.69 770 ILE A N 1
ATOM 5892 C CA . ILE A 1 770 ? -22.056 16.415 18.154 1.00 85.69 770 ILE A CA 1
ATOM 5893 C C . ILE A 1 770 ? -22.685 14.975 17.915 1.00 85.69 770 ILE A C 1
ATOM 5895 O O . ILE A 1 770 ? -22.274 14.418 16.914 1.00 85.69 770 ILE A O 1
ATOM 5899 N N . ARG A 1 771 ? -23.669 14.326 18.597 1.00 84.69 771 ARG A N 1
ATOM 5900 C CA . ARG A 1 771 ? -24.791 13.581 17.896 1.00 84.69 771 ARG A CA 1
ATOM 5901 C C . ARG A 1 771 ? -26.216 14.129 17.959 1.00 84.69 771 ARG A C 1
ATOM 5903 O O . ARG A 1 771 ? -27.142 13.549 17.393 1.00 84.69 771 ARG A O 1
ATOM 5910 N N . GLY A 1 772 ? -26.367 15.369 18.406 1.00 81.94 772 GLY A N 1
ATOM 5911 C CA . GLY A 1 772 ? -27.495 16.186 17.926 1.00 81.94 772 GLY A CA 1
ATOM 5912 C C . GLY A 1 772 ? -28.688 16.283 18.860 1.00 81.94 772 GLY A C 1
ATOM 5913 O O . GLY A 1 772 ? -29.597 17.071 18.616 1.00 81.94 772 GLY A O 1
ATOM 5914 N N . THR A 1 773 ? -28.669 15.508 19.937 1.00 82.44 773 THR A N 1
ATOM 5915 C CA . THR A 1 773 ? -29.823 15.196 20.792 1.00 82.44 773 THR A CA 1
ATOM 5916 C C . THR A 1 773 ? -29.315 14.669 22.141 1.00 82.44 773 THR A C 1
ATOM 5918 O O . THR A 1 773 ? -28.111 14.682 22.359 1.00 82.44 773 THR A O 1
ATOM 5921 N N . HIS A 1 774 ? -30.193 14.279 23.063 1.00 77.38 774 HIS A N 1
ATOM 5922 C CA . HIS A 1 774 ? -29.840 13.604 24.319 1.00 77.38 774 HIS A CA 1
ATOM 5923 C C . HIS A 1 774 ? -30.201 12.115 24.317 1.00 77.38 774 HIS A C 1
ATOM 5925 O O . HIS A 1 774 ? -29.792 11.408 25.234 1.00 77.38 774 HIS A O 1
ATOM 5931 N N . ASP A 1 775 ? -30.970 11.651 23.330 1.00 78.19 775 ASP A N 1
ATOM 5932 C CA . ASP A 1 775 ? -31.438 10.270 23.237 1.00 78.19 775 ASP A CA 1
ATOM 5933 C C . ASP A 1 775 ? -30.324 9.327 22.785 1.00 78.19 775 ASP A C 1
ATOM 5935 O O . ASP A 1 775 ? -30.238 8.926 21.633 1.00 78.19 775 ASP A O 1
ATOM 5939 N N . ILE A 1 776 ? -29.406 9.061 23.707 1.00 80.62 776 ILE A N 1
ATOM 5940 C CA . ILE A 1 776 ? -28.268 8.153 23.573 1.00 80.62 776 ILE A CA 1
ATOM 5941 C C . ILE A 1 776 ? -28.433 6.847 24.335 1.00 80.62 776 ILE A C 1
ATOM 5943 O O . ILE A 1 776 ? -27.553 6.012 24.227 1.00 80.62 776 ILE A O 1
ATOM 5947 N N . GLN A 1 777 ? -29.453 6.657 25.165 1.00 77.25 777 GLN A N 1
ATOM 5948 C CA . GLN A 1 777 ? -29.373 5.715 26.279 1.00 77.25 777 GLN A CA 1
ATOM 5949 C C . GLN A 1 777 ? -29.331 4.207 25.922 1.00 77.25 777 GLN A C 1
ATOM 5951 O O . GLN A 1 777 ? -28.552 3.478 26.521 1.00 77.25 777 GLN A O 1
ATOM 5956 N N . ALA A 1 778 ? -30.086 3.707 24.952 1.00 71.31 778 ALA A N 1
ATOM 5957 C CA . ALA A 1 778 ? -29.974 2.345 24.425 1.00 71.31 778 ALA A CA 1
ATOM 5958 C C . ALA A 1 778 ? -28.669 2.124 23.648 1.00 71.31 778 ALA A C 1
ATOM 5960 O O . ALA A 1 778 ? -28.067 1.057 23.744 1.00 71.31 778 ALA A O 1
ATOM 5961 N N . GLU A 1 779 ? -28.212 3.144 22.926 1.00 73.94 779 GLU A N 1
ATOM 5962 C CA . GLU A 1 779 ? -26.803 3.491 22.767 1.00 73.94 779 GLU A CA 1
ATOM 5963 C C . GLU A 1 779 ? -25.945 3.144 23.998 1.00 73.94 779 GLU A C 1
ATOM 5965 O O . GLU A 1 779 ? -25.162 2.207 23.937 1.00 73.94 779 GLU A O 1
ATOM 5970 N N . LEU A 1 780 ? -26.136 3.876 25.108 1.00 79.12 780 LEU A N 1
ATOM 5971 C CA . LEU A 1 780 ? -25.419 3.923 26.402 1.00 79.12 780 LEU A CA 1
ATOM 5972 C C . LEU A 1 780 ? -25.324 2.590 27.161 1.00 79.12 780 LEU A C 1
ATOM 5974 O O . LEU A 1 780 ? -25.063 2.589 28.362 1.00 79.12 780 LEU A O 1
ATOM 5978 N N . GLU A 1 781 ? -25.384 1.452 26.464 1.00 78.06 781 GLU A N 1
ATOM 5979 C CA . GLU A 1 781 ? -25.263 0.109 27.007 1.00 78.06 781 GLU A CA 1
ATOM 5980 C C . GLU A 1 781 ? -24.165 -0.795 26.432 1.00 78.06 781 GLU A C 1
ATOM 5982 O O . GLU A 1 781 ? -24.292 -2.014 26.444 1.00 78.06 781 GLU A O 1
ATOM 5987 N N . ASP A 1 782 ? -23.037 -0.160 26.091 1.00 71.69 782 ASP A N 1
ATOM 5988 C CA . ASP A 1 782 ? -21.624 -0.579 26.027 1.00 71.69 782 ASP A CA 1
ATOM 5989 C C . ASP A 1 782 ? -20.408 0.367 26.686 1.00 71.69 782 ASP A C 1
ATOM 5991 O O . ASP A 1 782 ? -19.644 0.778 25.836 1.00 71.69 782 ASP A O 1
ATOM 5995 N N . LEU A 1 783 ? -19.836 0.775 27.938 1.00 75.38 783 LEU A N 1
ATOM 5996 C CA . LEU A 1 783 ? -19.691 0.993 29.522 1.00 75.38 783 LEU A CA 1
ATOM 5997 C C . LEU A 1 783 ? -19.709 -0.051 30.831 1.00 75.38 783 LEU A C 1
ATOM 5999 O O . LEU A 1 783 ? -18.828 0.006 31.695 1.00 75.38 783 LEU A O 1
ATOM 6003 N N . VAL A 1 784 ? -20.529 -1.123 31.033 1.00 80.62 784 VAL A N 1
ATOM 6004 C CA . VAL A 1 784 ? -20.583 -2.233 32.043 1.00 80.62 784 VAL A CA 1
ATOM 6005 C C . VAL A 1 784 ? -19.868 -3.540 31.652 1.00 80.62 784 VAL A C 1
ATOM 6007 O O . VAL A 1 784 ? -19.849 -4.505 32.396 1.00 80.62 784 VAL A O 1
ATOM 6010 N N . LYS A 1 785 ? -19.303 -3.614 30.442 1.00 71.25 785 LYS A N 1
ATOM 6011 C CA . LYS A 1 785 ? -18.944 -4.867 29.719 1.00 71.25 785 LYS A CA 1
ATOM 6012 C C . LYS A 1 785 ? -17.653 -4.821 28.793 1.00 71.25 785 LYS A C 1
ATOM 6014 O O . LYS A 1 785 ? -17.442 -5.713 27.984 1.00 71.25 785 LYS A O 1
ATOM 6019 N N . ALA A 1 786 ? -16.718 -3.845 28.978 1.00 66.62 786 ALA A N 1
ATOM 6020 C CA . ALA A 1 786 ? -15.270 -3.775 28.559 1.00 66.62 786 ALA A CA 1
ATOM 6021 C C . ALA A 1 786 ? -14.069 -3.571 29.603 1.00 66.62 786 ALA A C 1
ATOM 6023 O O . ALA A 1 786 ? -12.951 -3.685 29.168 1.00 66.62 786 ALA A O 1
ATOM 6024 N N . LYS A 1 787 ? -14.138 -3.314 30.929 1.00 74.25 787 LYS A N 1
ATOM 6025 C CA . LYS A 1 787 ? -13.031 -3.424 31.926 1.00 74.25 787 LYS A CA 1
ATOM 6026 C C . LYS A 1 787 ? -12.904 -4.905 32.303 1.00 74.25 787 LYS A C 1
ATOM 6028 O O . LYS A 1 787 ? -12.961 -5.667 31.364 1.00 74.25 787 LYS A O 1
ATOM 6033 N N . GLU A 1 788 ? -12.753 -5.353 33.542 1.00 72.75 788 GLU A N 1
ATOM 6034 C CA . GLU A 1 788 ? -12.450 -6.739 34.005 1.00 72.75 788 GLU A CA 1
ATOM 6035 C C . GLU A 1 788 ? -11.875 -7.723 32.961 1.00 72.75 788 GLU A C 1
ATOM 6037 O O . GLU A 1 788 ? -10.685 -7.955 33.002 1.00 72.75 788 GLU A O 1
ATOM 6042 N N . VAL A 1 789 ? -12.583 -8.241 31.950 1.00 63.44 789 VAL A N 1
ATOM 6043 C CA . VAL A 1 789 ? -11.935 -8.927 30.795 1.00 63.44 789 VAL A CA 1
ATOM 6044 C C . VAL A 1 789 ? -10.954 -8.078 29.922 1.00 63.44 789 VAL A C 1
ATOM 6046 O O . VAL A 1 789 ? -9.994 -8.652 29.412 1.00 63.44 789 VAL A O 1
ATOM 6049 N N . THR A 1 790 ? -11.047 -6.738 29.858 1.00 59.22 790 THR A N 1
ATOM 6050 C CA . THR A 1 790 ? -9.935 -5.785 29.592 1.00 59.22 790 THR A CA 1
ATOM 6051 C C . THR A 1 790 ? -8.741 -6.240 30.410 1.00 59.22 790 THR A C 1
ATOM 6053 O O . THR A 1 790 ? -7.699 -6.666 29.916 1.00 59.22 790 THR A O 1
ATOM 6056 N N . LYS A 1 791 ? -8.940 -6.220 31.724 1.00 62.88 791 LYS A N 1
ATOM 6057 C CA . LYS A 1 791 ? -7.898 -6.459 32.702 1.00 62.88 791 LYS A CA 1
ATOM 6058 C C . LYS A 1 791 ? -7.400 -7.904 32.551 1.00 62.88 791 LYS A C 1
ATOM 6060 O O . LYS A 1 791 ? -6.196 -8.111 32.595 1.00 62.88 791 LYS A O 1
ATOM 6065 N N . THR A 1 792 ? -8.260 -8.867 32.181 1.00 54.41 792 THR A N 1
ATOM 6066 C CA . THR A 1 792 ? -7.864 -10.256 31.870 1.00 54.41 792 THR A CA 1
ATOM 6067 C C . THR A 1 792 ? -6.955 -10.397 30.647 1.00 54.41 792 THR A C 1
ATOM 6069 O O . THR A 1 792 ? -6.383 -11.470 30.448 1.00 54.41 792 THR A O 1
ATOM 6072 N N . LYS A 1 793 ? -6.796 -9.376 29.785 1.00 54.75 793 LYS A N 1
ATOM 6073 C CA . LYS A 1 793 ? -5.962 -9.485 28.579 1.00 54.75 793 LYS A CA 1
ATOM 6074 C C . LYS A 1 793 ? -4.904 -8.360 28.462 1.00 54.75 793 LYS A C 1
ATOM 6076 O O . LYS A 1 793 ? -5.130 -7.312 27.877 1.00 54.75 793 LYS A O 1
ATOM 6081 N N . THR A 1 794 ? -3.678 -8.687 28.896 1.00 55.66 794 THR A N 1
ATOM 6082 C CA . THR A 1 794 ? -2.502 -7.789 29.069 1.00 55.66 794 THR A CA 1
ATOM 6083 C C . THR A 1 794 ? -1.484 -7.609 27.914 1.00 55.66 794 THR A C 1
ATOM 6085 O O . THR A 1 794 ? -1.220 -6.472 27.545 1.00 55.66 794 THR A O 1
ATOM 6088 N N . ASN A 1 795 ? -0.852 -8.659 27.349 1.00 73.38 795 ASN A N 1
ATOM 6089 C CA . ASN A 1 795 ? 0.116 -8.505 26.227 1.00 73.38 795 ASN A CA 1
ATOM 6090 C C . ASN A 1 795 ? -0.533 -8.489 24.836 1.00 73.38 795 ASN A C 1
ATOM 6092 O O . ASN A 1 795 ? -1.076 -9.508 24.397 1.00 73.38 795 ASN A O 1
ATOM 6096 N N . GLN A 1 796 ? -0.327 -7.358 24.161 1.00 69.25 796 GLN A N 1
ATOM 6097 C CA . GLN A 1 796 ? -0.644 -7.008 22.784 1.00 69.25 796 GLN A CA 1
ATOM 6098 C C . GLN A 1 796 ? -0.667 -8.191 21.796 1.00 69.25 796 GLN A C 1
ATOM 6100 O O . GLN A 1 796 ? -1.695 -8.852 21.592 1.00 69.25 796 GLN A O 1
ATOM 6105 N N . TYR A 1 797 ? 0.483 -8.504 21.223 1.00 78.38 797 TYR A N 1
ATOM 6106 C CA . TYR A 1 797 ? 0.659 -9.488 20.163 1.00 78.38 797 TYR A CA 1
ATOM 6107 C C . TYR A 1 797 ? 0.447 -10.955 20.605 1.00 78.38 797 TYR A C 1
ATOM 6109 O O . TYR A 1 797 ? 0.633 -11.869 19.813 1.00 78.38 797 TYR A O 1
ATOM 6117 N N . LYS A 1 798 ? -0.013 -11.229 21.836 1.00 76.50 798 LYS A N 1
ATOM 6118 C CA . LYS A 1 798 ? -0.298 -12.599 22.320 1.00 76.50 798 LYS A CA 1
ATOM 6119 C C . LYS A 1 798 ? -1.758 -13.041 22.165 1.00 76.50 798 LYS A C 1
ATOM 6121 O O . LYS A 1 798 ? -2.030 -14.229 21.999 1.00 76.50 798 LYS A O 1
ATOM 6126 N N . THR A 1 799 ? -2.706 -12.104 22.189 1.00 74.75 799 THR A N 1
ATOM 6127 C CA . THR A 1 799 ? -4.106 -12.370 21.783 1.00 74.75 799 THR A CA 1
ATOM 6128 C C . THR A 1 799 ? -4.449 -11.666 20.451 1.00 74.75 799 THR A C 1
ATOM 6130 O O . THR A 1 799 ? -5.588 -11.598 20.009 1.00 74.75 799 THR A O 1
ATOM 6133 N N . ILE A 1 800 ? -3.400 -11.291 19.706 1.00 78.31 800 ILE A N 1
ATOM 6134 C CA . ILE A 1 800 ? -3.242 -11.783 18.325 1.00 78.31 800 ILE A CA 1
ATOM 6135 C C . ILE A 1 800 ? -3.299 -13.349 18.400 1.00 78.31 800 ILE A C 1
ATOM 6137 O O . ILE A 1 800 ? -4.357 -13.896 18.701 1.00 78.31 800 ILE A O 1
ATOM 6141 N N . LEU A 1 801 ? -2.202 -14.090 18.245 1.00 80.00 801 LEU A N 1
ATOM 6142 C CA . LEU A 1 801 ? -2.033 -15.501 17.797 1.00 80.00 801 LEU A CA 1
ATOM 6143 C C . LEU A 1 801 ? -3.020 -16.674 18.115 1.00 80.00 801 LEU A C 1
ATOM 6145 O O . LEU A 1 801 ? -2.934 -17.691 17.428 1.00 80.00 801 LEU A O 1
ATOM 6149 N N . GLN A 1 802 ? -3.932 -16.644 19.094 1.00 76.81 802 GLN A N 1
ATOM 6150 C CA . GLN A 1 802 ? -4.606 -17.883 19.583 1.00 76.81 802 GLN A CA 1
ATOM 6151 C C . GLN A 1 802 ? -5.590 -18.531 18.582 1.00 76.81 802 GLN A C 1
ATOM 6153 O O . GLN A 1 802 ? -6.065 -17.863 17.683 1.00 76.81 802 GLN A O 1
ATOM 6158 N N . ARG A 1 803 ? -6.040 -19.794 18.749 1.00 74.56 803 ARG A N 1
ATOM 6159 C CA . ARG A 1 803 ? -7.126 -20.352 17.888 1.00 74.56 803 ARG A CA 1
ATOM 6160 C C . ARG A 1 803 ? -8.472 -19.705 18.155 1.00 74.56 803 ARG A C 1
ATOM 6162 O O . ARG A 1 803 ? -9.216 -19.539 17.196 1.00 74.56 803 ARG A O 1
ATOM 6169 N N . ASN A 1 804 ? -8.730 -19.250 19.397 1.00 75.75 804 ASN A N 1
ATOM 6170 C CA . ASN A 1 804 ? -9.864 -18.358 19.670 1.00 75.75 804 ASN A CA 1
ATOM 6171 C C . ASN A 1 804 ? -9.802 -17.028 18.918 1.00 75.75 804 ASN A C 1
ATOM 6173 O O . ASN A 1 804 ? -10.702 -16.194 18.981 1.00 75.75 804 ASN A O 1
ATOM 6177 N N . TYR A 1 805 ? -8.715 -16.918 18.174 1.00 83.44 805 TYR A N 1
ATOM 6178 C CA . TYR A 1 805 ? -8.369 -15.912 17.262 1.00 83.44 805 TYR A CA 1
ATOM 6179 C C . TYR A 1 805 ? -8.281 -16.502 15.831 1.00 83.44 805 TYR A C 1
ATOM 6181 O O . TYR A 1 805 ? -9.290 -16.385 15.177 1.00 83.44 805 TYR A O 1
ATOM 6189 N N . ARG A 1 806 ? -7.300 -17.299 15.380 1.00 84.12 806 ARG A N 1
ATOM 6190 C CA . ARG A 1 806 ? -6.616 -17.235 14.063 1.00 84.12 806 ARG A CA 1
ATOM 6191 C C . ARG A 1 806 ? -7.287 -17.012 12.698 1.00 84.12 806 ARG A C 1
ATOM 6193 O O . ARG A 1 806 ? -6.509 -16.819 11.768 1.00 84.12 806 ARG A O 1
ATOM 6200 N N . PRO A 1 807 ? -8.597 -16.915 12.413 1.00 84.19 807 PRO A N 1
ATOM 6201 C CA . PRO A 1 807 ? -9.063 -15.981 10.756 1.00 84.19 807 PRO A CA 1
ATOM 6202 C C . PRO A 1 807 ? -8.545 -14.584 10.509 1.00 84.19 807 PRO A C 1
ATOM 6204 O O . PRO A 1 807 ? -8.561 -14.156 9.365 1.00 84.19 807 PRO A O 1
ATOM 6207 N N . GLN A 1 808 ? -7.840 -14.021 11.481 1.00 85.50 808 GLN A N 1
ATOM 6208 C CA . GLN A 1 808 ? -6.951 -12.889 11.233 1.00 85.50 808 GLN A CA 1
ATOM 6209 C C . GLN A 1 808 ? -5.488 -13.108 11.622 1.00 85.50 808 GLN A C 1
ATOM 6211 O O . GLN A 1 808 ? -4.691 -12.194 11.775 1.00 85.50 808 GLN A O 1
ATOM 6216 N N . LEU A 1 809 ? -5.119 -14.383 11.650 1.00 86.44 809 LEU A N 1
ATOM 6217 C CA . LEU A 1 809 ? -3.884 -14.881 11.068 1.00 86.44 809 LEU A CA 1
ATOM 6218 C C . LEU A 1 809 ? -4.331 -15.736 9.870 1.00 86.44 809 LEU A C 1
ATOM 6220 O O . LEU A 1 809 ? -4.214 -16.966 9.799 1.00 86.44 809 LEU A O 1
ATOM 6224 N N . VAL A 1 810 ? -4.935 -15.024 8.918 1.00 90.44 810 VAL A N 1
ATOM 6225 C CA . VAL A 1 810 ? -4.980 -15.421 7.508 1.00 90.44 810 VAL A CA 1
ATOM 6226 C C . VAL A 1 810 ? -3.882 -14.585 6.835 1.00 90.44 810 VAL A C 1
ATOM 6228 O O . VAL A 1 810 ? -4.130 -13.681 6.049 1.00 90.44 810 VAL A O 1
ATOM 6231 N N . MET A 1 811 ? -2.664 -14.887 7.342 1.00 85.12 811 MET A N 1
ATOM 6232 C CA . MET A 1 811 ? -1.383 -14.147 7.299 1.00 85.12 811 MET A CA 1
ATOM 6233 C C . MET A 1 811 ? -0.117 -15.030 7.283 1.00 85.12 811 MET A C 1
ATOM 6235 O O . MET A 1 811 ? 0.987 -14.510 7.165 1.00 85.12 811 MET A O 1
ATOM 6239 N N . SER A 1 812 ? -0.232 -16.341 7.517 1.00 88.00 812 SER A N 1
ATOM 6240 C CA . SER A 1 812 ? 0.885 -17.304 7.524 1.00 88.00 812 SER A CA 1
ATOM 6241 C C . SER A 1 812 ? 0.286 -18.708 7.469 1.00 88.00 812 SER A C 1
ATOM 6243 O O . SER A 1 812 ? -0.610 -18.996 8.276 1.00 88.00 812 SER A O 1
ATOM 6245 N N . ILE A 1 813 ? 0.724 -19.551 6.526 1.00 86.88 813 ILE A N 1
ATOM 6246 C CA . ILE A 1 813 ? -0.054 -20.700 6.012 1.00 86.88 813 ILE A CA 1
ATOM 6247 C C . ILE A 1 813 ? -1.510 -20.275 5.736 1.00 86.88 813 ILE A C 1
ATOM 6249 O O . ILE A 1 813 ? -2.455 -20.614 6.459 1.00 86.88 813 ILE A O 1
ATOM 6253 N N . ALA A 1 814 ? -1.619 -19.364 4.767 1.00 89.12 814 ALA A N 1
ATOM 6254 C CA . ALA A 1 814 ? -2.815 -18.683 4.323 1.00 89.12 814 ALA A CA 1
ATOM 6255 C C . ALA A 1 814 ? -2.810 -18.099 2.874 1.00 89.12 814 ALA A C 1
ATOM 6257 O O . ALA A 1 814 ? -3.791 -18.419 2.237 1.00 89.12 814 ALA A O 1
ATOM 6258 N N . ILE A 1 815 ? -1.882 -17.251 2.339 1.00 86.00 815 ILE A N 1
ATOM 6259 C CA . ILE A 1 815 ? -2.116 -16.368 1.116 1.00 86.00 815 ILE A CA 1
ATOM 6260 C C . ILE A 1 815 ? -1.173 -16.389 -0.168 1.00 86.00 815 ILE A C 1
ATOM 6262 O O . ILE A 1 815 ? -1.282 -17.390 -0.844 1.00 86.00 815 ILE A O 1
ATOM 6266 N N . PRO A 1 816 ? -0.320 -15.431 -0.638 1.00 90.38 816 PRO A N 1
ATOM 6267 C CA . PRO A 1 816 ? -0.094 -15.007 -2.066 1.00 90.38 816 PRO A CA 1
ATOM 6268 C C . PRO A 1 816 ? -0.134 -15.979 -3.294 1.00 90.38 816 PRO A C 1
ATOM 6270 O O . PRO A 1 816 ? 0.353 -17.094 -3.180 1.00 90.38 816 PRO A O 1
ATOM 6273 N N . TYR A 1 817 ? -0.729 -15.477 -4.422 1.00 87.94 817 TYR A N 1
ATOM 6274 C CA . TYR A 1 817 ? -1.443 -16.005 -5.653 1.00 87.94 817 TYR A CA 1
ATOM 6275 C C . TYR A 1 817 ? -2.911 -15.477 -6.016 1.00 87.94 817 TYR A C 1
ATOM 6277 O O . TYR A 1 817 ? -2.980 -14.493 -6.743 1.00 87.94 817 TYR A O 1
ATOM 6285 N N . PHE A 1 818 ? -4.103 -15.976 -5.574 1.00 90.25 818 PHE A N 1
ATOM 6286 C CA . PHE A 1 818 ? -5.486 -15.405 -5.878 1.00 90.25 818 PHE A CA 1
ATOM 6287 C C . PHE A 1 818 ? -6.578 -15.093 -4.726 1.00 90.25 818 PHE A C 1
ATOM 6289 O O . PHE A 1 818 ? -7.367 -15.949 -4.351 1.00 90.25 818 PHE A O 1
ATOM 6296 N N . GLN A 1 819 ? -6.606 -13.873 -4.114 1.00 85.88 819 GLN A N 1
ATOM 6297 C CA . GLN A 1 819 ? -7.025 -13.176 -2.799 1.00 85.88 819 GLN A CA 1
ATOM 6298 C C . GLN A 1 819 ? -6.135 -12.018 -2.069 1.00 85.88 819 GLN A C 1
ATOM 6300 O O . GLN A 1 819 ? -6.721 -10.940 -1.990 1.00 85.88 819 GLN A O 1
ATOM 6305 N N . ILE A 1 820 ? -4.782 -12.015 -1.805 1.00 87.38 820 ILE A N 1
ATOM 6306 C CA . ILE A 1 820 ? -3.793 -10.843 -1.946 1.00 87.38 820 ILE A CA 1
ATOM 6307 C C . ILE A 1 820 ? -2.326 -11.168 -2.456 1.00 87.38 820 ILE A C 1
ATOM 6309 O O . ILE A 1 820 ? -1.740 -12.082 -1.887 1.00 87.38 820 ILE A O 1
ATOM 6313 N N . VAL A 1 821 ? -1.687 -10.450 -3.432 1.00 84.31 821 VAL A N 1
ATOM 6314 C CA . VAL A 1 821 ? -0.312 -10.762 -4.001 1.00 84.31 821 VAL A CA 1
ATOM 6315 C C . VAL A 1 821 ? 0.850 -9.725 -3.854 1.00 84.31 821 VAL A C 1
ATOM 6317 O O . VAL A 1 821 ? 1.626 -9.807 -2.905 1.00 84.31 821 VAL A O 1
ATOM 6320 N N . THR A 1 822 ? 1.075 -8.883 -4.882 1.00 86.38 822 THR A N 1
ATOM 6321 C CA . THR A 1 822 ? 2.313 -8.224 -5.375 1.00 86.38 822 THR A CA 1
ATOM 6322 C C . THR A 1 822 ? 2.129 -6.751 -5.778 1.00 86.38 822 THR A C 1
ATOM 6324 O O . THR A 1 822 ? 2.997 -5.940 -5.473 1.00 86.38 822 THR A O 1
ATOM 6327 N N . GLY A 1 823 ? 1.040 -6.352 -6.448 1.00 81.19 823 GLY A N 1
ATOM 6328 C CA . GLY A 1 823 ? 0.842 -4.937 -6.789 1.00 81.19 823 GLY A CA 1
ATOM 6329 C C . GLY A 1 823 ? -0.519 -4.530 -7.367 1.00 81.19 823 GLY A C 1
ATOM 6330 O O . GLY A 1 823 ? -0.984 -5.121 -8.330 1.00 81.19 823 GLY A O 1
ATOM 6331 N N . ILE A 1 824 ? -1.226 -3.496 -6.900 1.00 81.50 824 ILE A N 1
ATOM 6332 C CA . ILE A 1 824 ? -1.202 -2.656 -5.677 1.00 81.50 824 ILE A CA 1
ATOM 6333 C C . ILE A 1 824 ? -0.023 -1.632 -5.581 1.00 81.50 824 ILE A C 1
ATOM 6335 O O . ILE A 1 824 ? -0.235 -0.488 -5.213 1.00 81.50 824 ILE A O 1
ATOM 6339 N N . ASN A 1 825 ? 1.205 -1.973 -5.997 1.00 78.44 825 ASN A N 1
ATOM 6340 C CA . ASN A 1 825 ? 2.444 -1.186 -5.820 1.00 78.44 825 ASN A CA 1
ATOM 6341 C C . ASN A 1 825 ? 3.406 -1.328 -6.994 1.00 78.44 825 ASN A C 1
ATOM 6343 O O . ASN A 1 825 ? 4.594 -1.020 -6.952 1.00 78.44 825 ASN A O 1
ATOM 6347 N N . VAL A 1 826 ? 2.825 -1.773 -8.090 1.00 75.62 826 VAL A N 1
ATOM 6348 C CA . VAL A 1 826 ? 3.457 -1.705 -9.367 1.00 75.62 826 VAL A CA 1
ATOM 6349 C C . VAL A 1 826 ? 2.760 -0.573 -10.147 1.00 75.62 826 VAL A C 1
ATOM 6351 O O . VAL A 1 826 ? 2.488 -0.775 -11.303 1.00 75.62 826 VAL A O 1
ATOM 6354 N N . ILE A 1 827 ? 2.348 0.652 -9.747 1.00 72.62 827 ILE A N 1
ATOM 6355 C CA . ILE A 1 827 ? 1.896 1.449 -8.577 1.00 72.62 827 ILE A CA 1
ATOM 6356 C C . ILE A 1 827 ? 2.775 1.729 -7.356 1.00 72.62 827 ILE A C 1
ATOM 6358 O O . ILE A 1 827 ? 2.196 2.094 -6.343 1.00 72.62 827 ILE A O 1
ATOM 6362 N N . ALA A 1 828 ? 4.097 1.618 -7.449 1.00 73.94 828 ALA A N 1
ATOM 6363 C CA . ALA A 1 828 ? 5.057 2.232 -6.526 1.00 73.94 828 ALA A CA 1
ATOM 6364 C C . ALA A 1 828 ? 6.485 2.016 -7.035 1.00 73.94 828 ALA A C 1
ATOM 6366 O O . ALA A 1 828 ? 7.266 2.951 -7.089 1.00 73.94 828 ALA A O 1
ATOM 6367 N N . PHE A 1 829 ? 6.845 0.777 -7.400 1.00 64.88 829 PHE A N 1
ATOM 6368 C CA . PHE A 1 829 ? 8.238 0.381 -7.202 1.00 64.88 829 PHE A CA 1
ATOM 6369 C C . PHE A 1 829 ? 9.312 1.068 -8.061 1.00 64.88 829 PHE A C 1
ATOM 6371 O O . PHE A 1 829 ? 10.234 1.648 -7.505 1.00 64.88 829 PHE A O 1
ATOM 6378 N N . TYR A 1 830 ? 9.222 1.011 -9.387 1.00 67.69 830 TYR A N 1
ATOM 6379 C CA . TYR A 1 830 ? 9.975 1.875 -10.299 1.00 67.69 830 TYR A CA 1
ATOM 6380 C C . TYR A 1 830 ? 9.077 2.148 -11.495 1.00 67.69 830 TYR A C 1
ATOM 6382 O O . TYR A 1 830 ? 8.904 1.245 -12.297 1.00 67.69 830 TYR A O 1
ATOM 6390 N N . ALA A 1 831 ? 8.328 3.260 -11.497 1.00 69.75 831 ALA A N 1
ATOM 6391 C CA . ALA A 1 831 ? 6.893 3.051 -11.653 1.00 69.75 831 ALA A CA 1
ATOM 6392 C C . ALA A 1 831 ? 5.937 4.178 -12.150 1.00 69.75 831 ALA A C 1
ATOM 6394 O O . ALA A 1 831 ? 5.258 4.773 -11.304 1.00 69.75 831 ALA A O 1
ATOM 6395 N N . PRO A 1 832 ? 5.663 4.301 -13.474 1.00 70.75 832 PRO A N 1
ATOM 6396 C CA . PRO A 1 832 ? 6.642 4.864 -14.412 1.00 70.75 832 PRO A CA 1
ATOM 6397 C C . PRO A 1 832 ? 7.282 4.043 -15.572 1.00 70.75 832 PRO A C 1
ATOM 6399 O O . PRO A 1 832 ? 8.273 4.539 -16.077 1.00 70.75 832 PRO A O 1
ATOM 6402 N N . ILE A 1 833 ? 6.789 2.903 -16.107 1.00 68.62 833 ILE A N 1
ATOM 6403 C CA . ILE A 1 833 ? 7.467 2.150 -17.218 1.00 68.62 833 ILE A CA 1
ATOM 6404 C C . ILE A 1 833 ? 6.661 1.674 -18.506 1.00 68.62 833 ILE A C 1
ATOM 6406 O O . ILE A 1 833 ? 6.895 0.567 -18.964 1.00 68.62 833 ILE A O 1
ATOM 6410 N N . LEU A 1 834 ? 5.768 2.500 -19.134 1.00 72.88 834 LEU A N 1
ATOM 6411 C CA . LEU A 1 834 ? 5.143 2.471 -20.520 1.00 72.88 834 LEU A CA 1
ATOM 6412 C C . LEU A 1 834 ? 4.442 3.773 -21.187 1.00 72.88 834 LEU A C 1
ATOM 6414 O O . LEU A 1 834 ? 3.441 3.574 -21.835 1.00 72.88 834 LEU A O 1
ATOM 6418 N N . PHE A 1 835 ? 4.802 5.081 -21.029 1.00 73.81 835 PHE A N 1
ATOM 6419 C CA . PHE A 1 835 ? 4.294 6.360 -21.663 1.00 73.81 835 PHE A CA 1
ATOM 6420 C C . PHE A 1 835 ? 5.262 7.574 -21.962 1.00 73.81 835 PHE A C 1
ATOM 6422 O O . PHE A 1 835 ? 4.809 8.571 -22.533 1.00 73.81 835 PHE A O 1
ATOM 6429 N N . ARG A 1 836 ? 6.580 7.517 -21.683 1.00 72.19 836 ARG A N 1
ATOM 6430 C CA . ARG A 1 836 ? 7.694 8.100 -22.482 1.00 72.19 836 ARG A CA 1
ATOM 6431 C C . ARG A 1 836 ? 8.882 7.125 -22.587 1.00 72.19 836 ARG A C 1
ATOM 6433 O O . ARG A 1 836 ? 9.804 7.259 -21.800 1.00 72.19 836 ARG A O 1
ATOM 6440 N N . THR A 1 837 ? 8.851 6.116 -23.479 1.00 67.50 837 THR A N 1
ATOM 6441 C CA . THR A 1 837 ? 9.979 5.376 -24.142 1.00 67.50 837 THR A CA 1
ATOM 6442 C C . THR A 1 837 ? 9.510 4.413 -25.360 1.00 67.50 837 THR A C 1
ATOM 6444 O O . THR A 1 837 ? 9.288 3.243 -25.132 1.00 67.50 837 THR A O 1
ATOM 6447 N N . ILE A 1 838 ? 9.298 4.877 -26.649 1.00 70.44 838 ILE A N 1
ATOM 6448 C CA . ILE A 1 838 ? 8.633 4.378 -27.953 1.00 70.44 838 ILE A CA 1
ATOM 6449 C C . ILE A 1 838 ? 9.298 5.004 -29.230 1.00 70.44 838 ILE A C 1
ATOM 6451 O O . ILE A 1 838 ? 8.761 5.139 -30.338 1.00 70.44 838 ILE A O 1
ATOM 6455 N N . GLY A 1 839 ? 10.442 5.584 -29.069 1.00 65.62 839 GLY A N 1
ATOM 6456 C CA . GLY A 1 839 ? 10.886 6.572 -30.030 1.00 65.62 839 GLY A CA 1
ATOM 6457 C C . GLY A 1 839 ? 9.922 7.749 -30.174 1.00 65.62 839 GLY A C 1
ATOM 6458 O O . GLY A 1 839 ? 9.485 8.274 -29.159 1.00 65.62 839 GLY A O 1
ATOM 6459 N N . LEU A 1 840 ? 9.575 8.233 -31.379 1.00 70.81 840 LEU A N 1
ATOM 6460 C CA . LEU A 1 840 ? 9.780 7.706 -32.745 1.00 70.81 840 LEU A CA 1
ATOM 6461 C C . LEU A 1 840 ? 11.157 7.983 -33.414 1.00 70.81 840 LEU A C 1
ATOM 6463 O O . LEU A 1 840 ? 11.849 7.013 -33.715 1.00 70.81 840 LEU A O 1
ATOM 6467 N N . GLY A 1 841 ? 11.526 9.249 -33.700 1.00 66.56 841 GLY A N 1
ATOM 6468 C CA . GLY A 1 841 ? 12.837 9.646 -34.271 1.00 66.56 841 GLY A CA 1
ATOM 6469 C C . GLY A 1 841 ? 13.270 11.098 -33.949 1.00 66.56 841 GLY A C 1
ATOM 6470 O O . GLY A 1 841 ? 12.618 12.018 -34.428 1.00 66.56 841 GLY A O 1
ATOM 6471 N N . GLU A 1 842 ? 14.320 11.274 -33.127 1.00 73.00 842 GLU A N 1
ATOM 6472 C CA . GLU A 1 842 ? 14.794 12.463 -32.345 1.00 73.00 842 GLU A CA 1
ATOM 6473 C C . GLU A 1 842 ? 13.771 13.563 -31.923 1.00 73.00 842 GLU A C 1
ATOM 6475 O O . GLU A 1 842 ? 12.582 13.321 -31.965 1.00 73.00 842 GLU A O 1
ATOM 6480 N N . SER A 1 843 ? 14.183 14.668 -31.293 1.00 74.75 843 SER A N 1
ATOM 6481 C CA . SER A 1 843 ? 13.512 15.274 -30.111 1.00 74.75 843 SER A CA 1
ATOM 6482 C C . SER A 1 843 ? 11.990 15.603 -30.143 1.00 74.75 843 SER A C 1
ATOM 6484 O O . SER A 1 843 ? 11.358 15.686 -31.201 1.00 74.75 843 SER A O 1
ATOM 6486 N N . ALA A 1 844 ? 11.434 15.851 -28.937 1.00 76.44 844 ALA A N 1
ATOM 6487 C CA . ALA A 1 844 ? 10.045 16.174 -28.539 1.00 76.44 844 ALA A CA 1
ATOM 6488 C C . ALA A 1 844 ? 9.203 14.981 -27.976 1.00 76.44 844 ALA A C 1
ATOM 6490 O O . ALA A 1 844 ? 8.510 14.272 -28.717 1.00 76.44 844 ALA A O 1
ATOM 6491 N N . SER A 1 845 ? 9.208 14.801 -26.640 1.00 80.06 845 SER A N 1
ATOM 6492 C CA . SER A 1 845 ? 9.011 13.514 -25.927 1.00 80.06 845 SER A CA 1
ATOM 6493 C C . SER A 1 845 ? 7.743 13.240 -25.061 1.00 80.06 845 SER A C 1
ATOM 6495 O O . SER A 1 845 ? 6.736 12.721 -25.550 1.00 80.06 845 SER A O 1
ATOM 6497 N N . LEU A 1 846 ? 7.843 13.443 -23.736 1.00 77.00 846 LEU A N 1
ATOM 6498 C CA . LEU A 1 846 ? 6.915 13.074 -22.652 1.00 77.00 846 LEU A CA 1
ATOM 6499 C C . LEU A 1 846 ? 5.679 13.949 -22.746 1.00 77.00 846 LEU A C 1
ATOM 6501 O O . LEU A 1 846 ? 5.828 15.124 -23.051 1.00 77.00 846 LEU A O 1
ATOM 6505 N N . MET A 1 847 ? 4.472 13.431 -22.483 1.00 81.75 847 MET A N 1
ATOM 6506 C CA . MET A 1 847 ? 3.273 14.213 -22.781 1.00 81.75 847 MET A CA 1
ATOM 6507 C C . MET A 1 847 ? 2.034 14.113 -21.877 1.00 81.75 847 MET A C 1
ATOM 6509 O O . MET A 1 847 ? 1.329 15.101 -21.872 1.00 81.75 847 MET A O 1
ATOM 6513 N N . SER A 1 848 ? 1.616 13.160 -21.035 1.00 80.44 848 SER A N 1
ATOM 6514 C CA . SER A 1 848 ? 2.103 11.971 -20.310 1.00 80.44 848 SER A CA 1
ATOM 6515 C C . SER A 1 848 ? 1.034 11.587 -19.236 1.00 80.44 848 SER A C 1
ATOM 6517 O O . SER A 1 848 ? -0.058 11.131 -19.571 1.00 80.44 848 SER A O 1
ATOM 6519 N N . SER A 1 849 ? 1.289 11.846 -17.945 1.00 83.50 849 SER A N 1
ATOM 6520 C CA . SER A 1 849 ? 0.433 11.535 -16.781 1.00 83.50 849 SER A CA 1
ATOM 6521 C C . SER A 1 849 ? -0.998 12.160 -16.776 1.00 83.50 849 SER A C 1
ATOM 6523 O O . SER A 1 849 ? -1.876 11.675 -16.065 1.00 83.50 849 SER A O 1
ATOM 6525 N N . VAL A 1 850 ? -1.308 13.208 -17.558 1.00 84.38 850 VAL A N 1
ATOM 6526 C CA . VAL A 1 850 ? -2.496 14.078 -17.334 1.00 84.38 850 VAL A CA 1
ATOM 6527 C C . VAL A 1 850 ? -3.810 13.720 -17.970 1.00 84.38 850 VAL A C 1
ATOM 6529 O O . VAL A 1 850 ? -4.738 13.538 -17.213 1.00 84.38 850 VAL A O 1
ATOM 6532 N N . LEU A 1 851 ? -3.966 13.760 -19.297 1.00 85.38 851 LEU A N 1
ATOM 6533 C CA . LEU A 1 851 ? -5.261 13.813 -20.009 1.00 85.38 851 LEU A CA 1
ATOM 6534 C C . LEU A 1 851 ? -5.944 12.447 -20.091 1.00 85.38 851 LEU A C 1
ATOM 6536 O O . LEU A 1 851 ? -6.869 12.283 -20.872 1.00 85.38 851 LEU A O 1
ATOM 6540 N N . THR A 1 852 ? -5.606 11.525 -19.192 1.00 84.12 852 THR A N 1
ATOM 6541 C CA . THR A 1 852 ? -6.406 11.246 -17.964 1.00 84.12 852 THR A CA 1
ATOM 6542 C C . THR A 1 852 ? -7.397 12.389 -17.574 1.00 84.12 852 THR A C 1
ATOM 6544 O O . THR A 1 852 ? -7.424 12.745 -16.406 1.00 84.12 852 THR A O 1
ATOM 6547 N N . GLY A 1 853 ? -8.185 12.993 -18.506 1.00 83.00 853 GLY A N 1
ATOM 6548 C CA . GLY A 1 853 ? -8.883 14.302 -18.316 1.00 83.00 853 GLY A CA 1
ATOM 6549 C C . GLY A 1 853 ? -10.188 14.683 -19.076 1.00 83.00 853 GLY A C 1
ATOM 6550 O O . GLY A 1 853 ? -10.875 15.598 -18.645 1.00 83.00 853 GLY A O 1
ATOM 6551 N N . VAL A 1 854 ? -10.590 14.007 -20.164 1.00 86.81 854 VAL A N 1
ATOM 6552 C CA . VAL A 1 854 ? -11.780 14.269 -21.044 1.00 86.81 854 VAL A CA 1
ATOM 6553 C C . VAL A 1 854 ? -12.873 13.153 -21.128 1.00 86.81 854 VAL A C 1
ATOM 6555 O O . VAL A 1 854 ? -14.027 13.477 -21.376 1.00 86.81 854 VAL A O 1
ATOM 6558 N N . VAL A 1 855 ? -12.611 11.892 -20.725 1.00 86.69 855 VAL A N 1
ATOM 6559 C CA . VAL A 1 855 ? -13.578 10.823 -20.296 1.00 86.69 855 VAL A CA 1
ATOM 6560 C C . VAL A 1 855 ? -13.621 10.495 -18.708 1.00 86.69 855 VAL A C 1
ATOM 6562 O O . VAL A 1 855 ? -14.341 11.168 -18.013 1.00 86.69 855 VAL A O 1
ATOM 6565 N N . GLY A 1 856 ? -12.988 9.564 -17.973 1.00 85.31 856 GLY A N 1
ATOM 6566 C CA . GLY A 1 856 ? -13.187 9.269 -16.500 1.00 85.31 856 GLY A CA 1
ATOM 6567 C C . GLY A 1 856 ? -13.046 10.267 -15.312 1.00 85.31 856 GLY A C 1
ATOM 6568 O O . GLY A 1 856 ? -13.920 11.101 -15.108 1.00 85.31 856 GLY A O 1
ATOM 6569 N N . GLY A 1 857 ? -12.087 10.041 -14.388 1.00 84.38 857 GLY A N 1
ATOM 6570 C CA . GLY A 1 857 ? -12.025 10.479 -12.975 1.00 84.38 857 GLY A CA 1
ATOM 6571 C C . GLY A 1 857 ? -12.010 11.969 -12.569 1.00 84.38 857 GLY A C 1
ATOM 6572 O O . GLY A 1 857 ? -11.500 12.237 -11.482 1.00 84.38 857 GLY A O 1
ATOM 6573 N N . THR A 1 858 ? -12.542 12.909 -13.374 1.00 87.06 858 THR A N 1
ATOM 6574 C CA . THR A 1 858 ? -13.266 14.123 -12.882 1.00 87.06 858 THR A CA 1
ATOM 6575 C C . THR A 1 858 ? -14.491 13.731 -12.079 1.00 87.06 858 THR A C 1
ATOM 6577 O O . THR A 1 858 ? -15.024 14.535 -11.314 1.00 87.06 858 THR A O 1
ATOM 6580 N N . THR A 1 859 ? -14.988 12.521 -12.363 1.00 89.31 859 THR A N 1
ATOM 6581 C CA . THR A 1 859 ? -16.359 12.023 -12.236 1.00 89.31 859 THR A CA 1
ATOM 6582 C C . THR A 1 859 ? -17.014 12.226 -10.887 1.00 89.31 859 THR A C 1
ATOM 6584 O O . THR A 1 859 ? -18.145 11.809 -10.709 1.00 89.31 859 THR A O 1
ATOM 6587 N N . THR A 1 860 ? -16.294 12.718 -9.893 1.00 87.56 860 THR A N 1
ATOM 6588 C CA . THR A 1 860 ? -16.233 12.154 -8.548 1.00 87.56 860 THR A CA 1
ATOM 6589 C C . THR A 1 860 ? -16.085 13.249 -7.506 1.00 87.56 860 THR A C 1
ATOM 6591 O O . THR A 1 860 ? -15.502 13.009 -6.463 1.00 87.56 860 THR A O 1
ATOM 6594 N N . LEU A 1 861 ? -16.686 14.413 -7.780 1.00 86.31 861 LEU A N 1
ATOM 6595 C CA . LEU A 1 861 ? -17.338 15.284 -6.798 1.00 86.31 861 LEU A CA 1
ATOM 6596 C C . LEU A 1 861 ? -18.820 14.921 -6.486 1.00 86.31 861 LEU A C 1
ATOM 6598 O O . LEU A 1 861 ? -19.443 15.566 -5.657 1.00 86.31 861 LEU A O 1
ATOM 6602 N N . ILE A 1 862 ? -19.524 13.931 -7.049 1.00 85.06 862 ILE A N 1
ATOM 6603 C CA . ILE A 1 862 ? -19.488 13.234 -8.351 1.00 85.06 862 ILE A CA 1
ATOM 6604 C C . ILE A 1 862 ? -19.909 11.743 -8.115 1.00 85.06 862 ILE A C 1
ATOM 6606 O O . ILE A 1 862 ? -20.827 11.514 -7.357 1.00 85.06 862 ILE A O 1
ATOM 6610 N N . ALA A 1 863 ? -19.225 10.676 -8.579 1.00 85.69 863 ALA A N 1
ATOM 6611 C CA . ALA A 1 863 ? -19.454 9.254 -8.225 1.00 85.69 863 ALA A CA 1
ATOM 6612 C C . ALA A 1 863 ? -18.805 8.822 -6.883 1.00 85.69 863 ALA A C 1
ATOM 6614 O O . ALA A 1 863 ? -18.899 7.683 -6.434 1.00 85.69 863 ALA A O 1
ATOM 6615 N N . MET A 1 864 ? -18.249 9.797 -6.174 1.00 85.44 864 MET A N 1
ATOM 6616 C CA . MET A 1 864 ? -18.493 10.107 -4.782 1.00 85.44 864 MET A CA 1
ATOM 6617 C C . MET A 1 864 ? -19.821 9.624 -4.287 1.00 85.44 864 MET A C 1
ATOM 6619 O O . MET A 1 864 ? -19.872 9.150 -3.161 1.00 85.44 864 MET A O 1
ATOM 6623 N N . LEU A 1 865 ? -20.845 9.847 -5.135 1.00 84.88 865 LEU A N 1
ATOM 6624 C CA . LEU A 1 865 ? -22.249 9.946 -4.808 1.00 84.88 865 LEU A CA 1
ATOM 6625 C C . LEU A 1 865 ? -22.891 8.564 -4.547 1.00 84.88 865 LEU A C 1
ATOM 6627 O O . LEU A 1 865 ? -24.117 8.475 -4.395 1.00 84.88 865 LEU A O 1
ATOM 6631 N N . VAL A 1 866 ? -22.095 7.485 -4.576 1.00 84.38 866 VAL A N 1
ATOM 6632 C CA . VAL A 1 866 ? -22.573 6.133 -4.860 1.00 84.38 866 VAL A CA 1
ATOM 6633 C C . VAL A 1 866 ? -21.897 4.846 -4.252 1.00 84.38 866 VAL A C 1
ATOM 6635 O O . VAL A 1 866 ? -21.983 3.825 -4.922 1.00 84.38 866 VAL A O 1
ATOM 6638 N N . VAL A 1 867 ? -21.345 4.746 -3.019 1.00 85.19 867 VAL A N 1
ATOM 6639 C CA . VAL A 1 867 ? -20.960 3.435 -2.388 1.00 85.19 867 VAL A CA 1
ATOM 6640 C C . VAL A 1 867 ? -21.957 2.681 -1.460 1.00 85.19 867 VAL A C 1
ATOM 6642 O O . VAL A 1 867 ? -21.974 1.454 -1.574 1.00 85.19 867 VAL A O 1
ATOM 6645 N N . ASP A 1 868 ? -22.814 3.273 -0.609 1.00 79.50 868 ASP A N 1
ATOM 6646 C CA . ASP A 1 868 ? -23.994 2.571 -0.046 1.00 79.50 868 ASP A CA 1
ATOM 6647 C C . ASP A 1 868 ? -25.377 3.161 -0.370 1.00 79.50 868 ASP A C 1
ATOM 6649 O O . ASP A 1 868 ? -25.993 3.944 0.354 1.00 79.50 868 ASP A O 1
ATOM 6653 N N . ARG A 1 869 ? -25.911 2.542 -1.413 1.00 81.50 869 ARG A N 1
ATOM 6654 C CA . ARG A 1 869 ? -27.278 2.215 -1.808 1.00 81.50 869 ARG A CA 1
ATOM 6655 C C . ARG A 1 869 ? -27.304 0.939 -2.665 1.00 81.50 869 ARG A C 1
ATOM 6657 O O . ARG A 1 869 ? -28.368 0.573 -3.164 1.00 81.50 869 ARG A O 1
ATOM 6664 N N . THR A 1 870 ? -26.185 0.218 -2.812 1.00 80.44 870 THR A N 1
ATOM 6665 C CA . THR A 1 870 ? -26.089 -1.109 -3.455 1.00 80.44 870 THR A CA 1
ATOM 6666 C C . THR A 1 870 ? -25.194 -2.124 -2.723 1.00 80.44 870 THR A C 1
ATOM 6668 O O . THR A 1 870 ? -25.821 -2.914 -2.070 1.00 80.44 870 THR A O 1
ATOM 6671 N N . GLY A 1 871 ? -23.850 -2.144 -2.682 1.00 76.75 871 GLY A N 1
ATOM 6672 C CA . GLY A 1 871 ? -23.087 -2.860 -1.606 1.00 76.75 871 GLY A CA 1
ATOM 6673 C C . GLY A 1 871 ? -21.640 -3.452 -1.763 1.00 76.75 871 GLY A C 1
ATOM 6674 O O . GLY A 1 871 ? -21.230 -3.761 -2.865 1.00 76.75 871 GLY A O 1
ATOM 6675 N N . ARG A 1 872 ? -20.808 -3.642 -0.707 1.00 87.19 872 ARG A N 1
ATOM 6676 C CA . ARG A 1 872 ? -19.359 -4.040 -0.773 1.00 87.19 872 ARG A CA 1
ATOM 6677 C C . ARG A 1 872 ? -19.068 -5.405 -1.386 1.00 87.19 872 ARG A C 1
ATOM 6679 O O . ARG A 1 872 ? -18.059 -5.527 -2.074 1.00 87.19 872 ARG A O 1
ATOM 6686 N N . ARG A 1 873 ? -19.959 -6.396 -1.248 1.00 87.19 873 ARG A N 1
ATOM 6687 C CA . ARG A 1 873 ? -19.870 -7.617 -2.072 1.00 87.19 873 ARG A CA 1
ATOM 6688 C C . ARG A 1 873 ? -19.977 -7.289 -3.549 1.00 87.19 873 ARG A C 1
ATOM 6690 O O . ARG A 1 873 ? -19.094 -7.651 -4.307 1.00 87.19 873 ARG A O 1
ATOM 6697 N N . LEU A 1 874 ? -21.062 -6.633 -3.957 1.00 82.69 874 LEU A N 1
ATOM 6698 C CA . LEU A 1 874 ? -21.252 -6.108 -5.306 1.00 82.69 874 LEU A CA 1
ATOM 6699 C C . LEU A 1 874 ? -20.031 -5.293 -5.781 1.00 82.69 874 LEU A C 1
ATOM 6701 O O . LEU A 1 874 ? -19.623 -5.384 -6.936 1.00 82.69 874 LEU A O 1
ATOM 6705 N N . LEU A 1 875 ? -19.419 -4.520 -4.874 1.00 84.94 875 LEU A N 1
ATOM 6706 C CA . LEU A 1 875 ? -18.222 -3.742 -5.176 1.00 84.94 875 LEU A CA 1
ATOM 6707 C C . LEU A 1 875 ? -17.013 -4.664 -5.397 1.00 84.94 875 LEU A C 1
ATOM 6709 O O . LEU A 1 875 ? -16.206 -4.376 -6.263 1.00 84.94 875 LEU A O 1
ATOM 6713 N N . LEU A 1 876 ? -16.871 -5.808 -4.729 1.00 87.44 876 LEU A N 1
ATOM 6714 C CA . LEU A 1 876 ? -15.859 -6.775 -5.177 1.00 87.44 876 LEU A CA 1
ATOM 6715 C C . LEU A 1 876 ? -16.336 -7.615 -6.389 1.00 87.44 876 LEU A C 1
ATOM 6717 O O . LEU A 1 876 ? -15.480 -8.248 -6.992 1.00 87.44 876 LEU A O 1
ATOM 6721 N N . ILE A 1 877 ? -17.646 -7.708 -6.741 1.00 88.31 877 ILE A N 1
ATOM 6722 C CA . ILE A 1 877 ? -18.179 -8.962 -7.349 1.00 88.31 877 ILE A CA 1
ATOM 6723 C C . ILE A 1 877 ? -19.545 -8.924 -8.178 1.00 88.31 877 ILE A C 1
ATOM 6725 O O . ILE A 1 877 ? -20.462 -9.649 -7.838 1.00 88.31 877 ILE A O 1
ATOM 6729 N N . ILE A 1 878 ? -19.759 -8.186 -9.313 1.00 83.62 878 ILE A N 1
ATOM 6730 C CA . ILE A 1 878 ? -20.682 -8.620 -10.468 1.00 83.62 878 ILE A CA 1
ATOM 6731 C C . ILE A 1 878 ? -20.328 -8.084 -11.920 1.00 83.62 878 ILE A C 1
ATOM 6733 O O . ILE A 1 878 ? -21.118 -7.490 -12.636 1.00 83.62 878 ILE A O 1
ATOM 6737 N N . GLY A 1 879 ? -19.093 -8.255 -12.422 1.00 86.38 879 GLY A N 1
ATOM 6738 C CA . GLY A 1 879 ? -18.638 -8.094 -13.820 1.00 86.38 879 GLY A CA 1
ATOM 6739 C C . GLY A 1 879 ? -17.134 -8.337 -14.166 1.00 86.38 879 GLY A C 1
ATOM 6740 O O . GLY A 1 879 ? -16.770 -8.099 -15.302 1.00 86.38 879 GLY A O 1
ATOM 6741 N N . GLY A 1 880 ? -16.297 -8.874 -13.265 1.00 86.50 880 GLY A N 1
ATOM 6742 C CA . GLY A 1 880 ? -15.098 -9.707 -13.494 1.00 86.50 880 GLY A CA 1
ATOM 6743 C C . GLY A 1 880 ? -15.424 -11.233 -13.458 1.00 86.50 880 GLY A C 1
ATOM 6744 O O . GLY A 1 880 ? -15.088 -11.838 -12.458 1.00 86.50 880 GLY A O 1
ATOM 6745 N N . VAL A 1 881 ? -16.209 -11.830 -14.417 1.00 86.81 881 VAL A N 1
ATOM 6746 C CA . VAL A 1 881 ? -16.427 -13.315 -14.691 1.00 86.81 881 VAL A CA 1
ATOM 6747 C C . VAL A 1 881 ? -16.911 -13.866 -16.078 1.00 86.81 881 VAL A C 1
ATOM 6749 O O . VAL A 1 881 ? -16.489 -14.962 -16.389 1.00 86.81 881 VAL A O 1
ATOM 6752 N N . THR A 1 882 ? -17.776 -13.247 -16.911 1.00 85.69 882 THR A N 1
ATOM 6753 C CA . THR A 1 882 ? -18.258 -13.768 -18.239 1.00 85.69 882 THR A CA 1
ATOM 6754 C C . THR A 1 882 ? -17.741 -13.014 -19.497 1.00 85.69 882 THR A C 1
ATOM 6756 O O . THR A 1 882 ? -16.679 -13.396 -19.961 1.00 85.69 882 THR A O 1
ATOM 6759 N N . MET A 1 883 ? -18.312 -11.911 -20.008 1.00 90.88 883 MET A N 1
ATOM 6760 C CA . MET A 1 883 ? -17.669 -11.021 -21.024 1.00 90.88 883 MET A CA 1
ATOM 6761 C C . MET A 1 883 ? -17.007 -9.706 -20.476 1.00 90.88 883 MET A C 1
ATOM 6763 O O . MET A 1 883 ? -17.710 -8.855 -19.936 1.00 90.88 883 MET A O 1
ATOM 6767 N N . LEU A 1 884 ? -15.672 -9.516 -20.573 1.00 90.81 884 LEU A N 1
ATOM 6768 C CA . LEU A 1 884 ? -14.905 -8.313 -20.130 1.00 90.81 884 LEU A CA 1
ATOM 6769 C C . LEU A 1 884 ? -13.578 -8.071 -20.870 1.00 90.81 884 LEU A C 1
ATOM 6771 O O . LEU A 1 884 ? -12.727 -8.954 -20.990 1.00 90.81 884 LEU A O 1
ATOM 6775 N N . VAL A 1 885 ? -13.327 -6.788 -21.132 1.00 85.38 885 VAL A N 1
ATOM 6776 C CA . VAL A 1 885 ? -12.051 -6.179 -21.530 1.00 85.38 885 VAL A CA 1
ATOM 6777 C C . VAL A 1 885 ? -11.412 -5.386 -20.362 1.00 85.38 885 VAL A C 1
ATOM 6779 O O . VAL A 1 885 ? -11.877 -4.306 -20.029 1.00 85.38 885 VAL A O 1
ATOM 6782 N N . SER A 1 886 ? -10.377 -5.950 -19.715 1.00 86.06 886 SER A N 1
ATOM 6783 C CA . SER A 1 886 ? -9.327 -5.275 -18.911 1.00 86.06 886 SER A CA 1
ATOM 6784 C C . SER A 1 886 ? -8.213 -6.251 -18.496 1.00 86.06 886 SER A C 1
ATOM 6786 O O . SER A 1 886 ? -7.054 -5.941 -18.729 1.00 86.06 886 SER A O 1
ATOM 6788 N N . GLN A 1 887 ? -8.520 -7.479 -18.003 1.00 86.31 887 GLN A N 1
ATOM 6789 C CA . GLN A 1 887 ? -7.493 -8.523 -17.710 1.00 86.31 887 GLN A CA 1
ATOM 6790 C C . GLN A 1 887 ? -7.907 -10.034 -17.819 1.00 86.31 887 GLN A C 1
ATOM 6792 O O . GLN A 1 887 ? -8.115 -10.658 -16.783 1.00 86.31 887 GLN A O 1
ATOM 6797 N N . VAL A 1 888 ? -7.974 -10.655 -19.030 1.00 87.19 888 VAL A N 1
ATOM 6798 C CA . VAL A 1 888 ? -7.978 -12.147 -19.242 1.00 87.19 888 VAL A CA 1
ATOM 6799 C C . VAL A 1 888 ? -7.405 -12.877 -20.542 1.00 87.19 888 VAL A C 1
ATOM 6801 O O . VAL A 1 888 ? -6.981 -14.004 -20.336 1.00 87.19 888 VAL A O 1
ATOM 6804 N N . ILE A 1 889 ? -7.243 -12.363 -21.804 1.00 82.81 889 ILE A N 1
ATOM 6805 C CA . ILE A 1 889 ? -6.501 -13.021 -22.968 1.00 82.81 889 ILE A CA 1
ATOM 6806 C C . ILE A 1 889 ? -5.517 -12.161 -23.835 1.00 82.81 889 ILE A C 1
ATOM 6808 O O . ILE A 1 889 ? -5.116 -12.599 -24.911 1.00 82.81 889 ILE A O 1
ATOM 6812 N N . VAL A 1 890 ? -5.079 -10.962 -23.433 1.00 84.25 890 VAL A N 1
ATOM 6813 C CA . VAL A 1 890 ? -4.290 -10.006 -24.259 1.00 84.25 890 VAL A CA 1
ATOM 6814 C C . VAL A 1 890 ? -2.794 -10.330 -24.484 1.00 84.25 890 VAL A C 1
ATOM 6816 O O . VAL A 1 890 ? -2.050 -9.561 -25.096 1.00 84.25 890 VAL A O 1
ATOM 6819 N N . GLY A 1 891 ? -2.442 -11.598 -24.270 1.00 83.88 891 GLY A N 1
ATOM 6820 C CA . GLY A 1 891 ? -1.681 -12.381 -25.239 1.00 83.88 891 GLY A CA 1
ATOM 6821 C C . GLY A 1 891 ? -2.085 -12.066 -26.681 1.00 83.88 891 GLY A C 1
ATOM 6822 O O . GLY A 1 891 ? -1.239 -12.109 -27.551 1.00 83.88 891 GLY A O 1
ATOM 6823 N N . PHE A 1 892 ? -3.325 -11.633 -26.927 1.00 81.88 892 PHE A N 1
ATOM 6824 C CA . PHE A 1 892 ? -3.712 -10.796 -28.063 1.00 81.88 892 PHE A CA 1
ATOM 6825 C C . PHE A 1 892 ? -2.850 -9.506 -28.146 1.00 81.88 892 PHE A C 1
ATOM 6827 O O . PHE A 1 892 ? -1.706 -9.588 -28.559 1.00 81.88 892 PHE A O 1
ATOM 6834 N N . ILE A 1 893 ? -3.310 -8.301 -27.794 1.00 79.25 893 ILE A N 1
ATOM 6835 C CA . ILE A 1 893 ? -2.612 -7.035 -28.138 1.00 79.25 893 ILE A CA 1
ATOM 6836 C C . ILE A 1 893 ? -2.331 -6.147 -26.888 1.00 79.25 893 ILE A C 1
ATOM 6838 O O . ILE A 1 893 ? -3.269 -5.738 -26.221 1.00 79.25 893 ILE A O 1
ATOM 6842 N N . LEU A 1 894 ? -1.097 -5.725 -26.558 1.00 77.38 894 LEU A N 1
ATOM 6843 C CA . LEU A 1 894 ? -0.219 -6.553 -25.714 1.00 77.38 894 LEU A CA 1
ATOM 6844 C C . LEU A 1 894 ? 0.810 -7.379 -26.489 1.00 77.38 894 LEU A C 1
ATOM 6846 O O . LEU A 1 894 ? 1.830 -6.728 -26.686 1.00 77.38 894 LEU A O 1
ATOM 6850 N N . ALA A 1 895 ? 0.518 -8.690 -26.843 1.00 77.56 895 ALA A N 1
ATOM 6851 C CA . ALA A 1 895 ? 1.197 -10.043 -27.204 1.00 77.56 895 ALA A CA 1
ATOM 6852 C C . ALA A 1 895 ? 1.905 -10.848 -28.479 1.00 77.56 895 ALA A C 1
ATOM 6854 O O . ALA A 1 895 ? 1.855 -12.062 -28.324 1.00 77.56 895 ALA A O 1
ATOM 6855 N N . ALA A 1 896 ? 2.560 -10.701 -29.715 1.00 74.44 896 ALA A N 1
ATOM 6856 C CA . ALA A 1 896 ? 3.436 -9.987 -30.795 1.00 74.44 896 ALA A CA 1
ATOM 6857 C C . ALA A 1 896 ? 3.707 -8.440 -31.205 1.00 74.44 896 ALA A C 1
ATOM 6859 O O . ALA A 1 896 ? 3.196 -8.000 -32.234 1.00 74.44 896 ALA A O 1
ATOM 6860 N N . LYS A 1 897 ? 4.534 -7.598 -30.521 1.00 68.44 897 LYS A N 1
ATOM 6861 C CA . LYS A 1 897 ? 4.690 -6.103 -30.676 1.00 68.44 897 LYS A CA 1
ATOM 6862 C C . LYS A 1 897 ? 5.844 -5.401 -29.919 1.00 68.44 897 LYS A C 1
ATOM 6864 O O . LYS A 1 897 ? 6.583 -4.674 -30.550 1.00 68.44 897 LYS A O 1
ATOM 6869 N N . LEU A 1 898 ? 5.967 -5.485 -28.590 1.00 68.62 898 LEU A N 1
ATOM 6870 C CA . LEU A 1 898 ? 6.818 -4.598 -27.746 1.00 68.62 898 LEU A CA 1
ATOM 6871 C C . LEU A 1 898 ? 8.327 -4.418 -28.111 1.00 68.62 898 LEU A C 1
ATOM 6873 O O . LEU A 1 898 ? 8.912 -3.367 -27.882 1.00 68.62 898 LEU A O 1
ATOM 6877 N N . GLY A 1 899 ? 8.957 -5.444 -28.685 1.00 59.03 899 GLY A N 1
ATOM 6878 C CA . GLY A 1 899 ? 10.354 -5.522 -29.147 1.00 59.03 899 GLY A CA 1
ATOM 6879 C C . GLY A 1 899 ? 11.366 -6.174 -28.272 1.00 59.03 899 GLY A C 1
ATOM 6880 O O . GLY A 1 899 ? 11.221 -6.186 -27.056 1.00 59.03 899 GLY A O 1
ATOM 6881 N N . ASP A 1 900 ? 12.455 -6.531 -28.940 1.00 59.84 900 ASP A N 1
ATOM 6882 C CA . ASP A 1 900 ? 13.770 -6.461 -28.338 1.00 59.84 900 ASP A CA 1
ATOM 6883 C C . ASP A 1 900 ? 14.649 -5.303 -28.831 1.00 59.84 900 ASP A C 1
ATOM 6885 O O . ASP A 1 900 ? 15.630 -5.048 -28.169 1.00 59.84 900 ASP A O 1
ATOM 6889 N N . HIS A 1 901 ? 14.253 -4.543 -29.858 1.00 58.94 901 HIS A N 1
ATOM 6890 C CA . HIS A 1 901 ? 14.723 -3.178 -30.195 1.00 58.94 901 HIS A CA 1
ATOM 6891 C C . HIS A 1 901 ? 13.607 -2.342 -30.893 1.00 58.94 901 HIS A C 1
ATOM 6893 O O . HIS A 1 901 ? 13.894 -1.492 -31.724 1.00 58.94 901 HIS A O 1
ATOM 6899 N N . ASN A 1 902 ? 12.308 -2.617 -30.627 1.00 61.38 902 ASN A N 1
ATOM 6900 C CA . ASN A 1 902 ? 11.166 -2.287 -31.533 1.00 61.38 902 ASN A CA 1
ATOM 6901 C C . ASN A 1 902 ? 10.861 -0.798 -31.837 1.00 61.38 902 ASN A C 1
ATOM 6903 O O . ASN A 1 902 ? 11.534 0.063 -31.316 1.00 61.38 902 ASN A O 1
ATOM 6907 N N . VAL A 1 903 ? 9.798 -0.496 -32.629 1.00 63.66 903 VAL A N 1
ATOM 6908 C CA . VAL A 1 903 ? 9.162 0.837 -32.850 1.00 63.66 903 VAL A CA 1
ATOM 6909 C C . VAL A 1 903 ? 7.606 0.823 -32.836 1.00 63.66 903 VAL A C 1
ATOM 6911 O O . VAL A 1 903 ? 6.958 0.493 -33.833 1.00 63.66 903 VAL A O 1
ATOM 6914 N N . LEU A 1 904 ? 6.959 1.232 -31.726 1.00 69.12 904 LEU A N 1
ATOM 6915 C CA . LEU A 1 904 ? 5.544 1.698 -31.770 1.00 69.12 904 LEU A CA 1
ATOM 6916 C C . LEU A 1 904 ? 5.480 3.202 -32.235 1.00 69.12 904 LEU A C 1
ATOM 6918 O O . LEU A 1 904 ? 6.540 3.768 -32.483 1.00 69.12 904 LEU A O 1
ATOM 6922 N N . SER A 1 905 ? 4.319 3.869 -32.491 1.00 70.62 905 SER A N 1
ATOM 6923 C CA . SER A 1 905 ? 4.341 5.076 -33.383 1.00 70.62 905 SER A CA 1
ATOM 6924 C C . SER A 1 905 ? 3.160 6.103 -33.522 1.00 70.62 905 SER A C 1
ATOM 6926 O O . SER A 1 905 ? 2.863 6.748 -32.528 1.00 70.62 905 SER A O 1
ATOM 6928 N N . LYS A 1 906 ? 2.637 6.333 -34.775 1.00 67.94 906 LYS A N 1
ATOM 6929 C CA . LYS A 1 906 ? 1.787 7.388 -35.450 1.00 67.94 906 LYS A CA 1
ATOM 6930 C C . LYS A 1 906 ? 0.640 7.220 -36.699 1.00 67.94 906 LYS A C 1
ATOM 6932 O O . LYS A 1 906 ? 0.306 8.440 -36.512 1.00 67.94 906 LYS A O 1
ATOM 6937 N N . ALA A 1 907 ? -0.133 5.522 -38.155 1.00 70.69 907 ALA A N 1
ATOM 6938 C CA . ALA A 1 907 ? -0.328 3.982 -38.355 1.00 70.69 907 ALA A CA 1
ATOM 6939 C C . ALA A 1 907 ? -1.298 3.127 -37.409 1.00 70.69 907 ALA A C 1
ATOM 6941 O O . ALA A 1 907 ? -2.467 3.487 -37.421 1.00 70.69 907 ALA A O 1
ATOM 6942 N N . ASN A 1 908 ? -0.973 2.028 -36.631 1.00 75.44 908 ASN A N 1
ATOM 6943 C CA . ASN A 1 908 ? -1.982 1.183 -35.799 1.00 75.44 908 ASN A CA 1
ATOM 6944 C C . ASN A 1 908 ? -1.880 0.622 -34.211 1.00 75.44 908 ASN A C 1
ATOM 6946 O O . ASN A 1 908 ? -2.035 -0.594 -34.126 1.00 75.44 908 ASN A O 1
ATOM 6950 N N . SER A 1 909 ? -1.565 1.084 -32.905 1.00 74.19 909 SER A N 1
ATOM 6951 C CA . SER A 1 909 ? -1.597 2.232 -31.819 1.00 74.19 909 SER A CA 1
ATOM 6952 C C . SER A 1 909 ? -0.420 3.143 -31.328 1.00 74.19 909 SER A C 1
ATOM 6954 O O . SER A 1 909 ? 0.646 2.683 -30.929 1.00 74.19 909 SER A O 1
ATOM 6956 N N . TYR A 1 910 ? -0.661 4.463 -31.275 1.00 77.88 910 TYR A N 1
ATOM 6957 C CA . TYR A 1 910 ? 0.313 5.575 -31.327 1.00 77.88 910 TYR A CA 1
ATOM 6958 C C . TYR A 1 910 ? 0.692 6.134 -29.977 1.00 77.88 910 TYR A C 1
ATOM 6960 O O . TYR A 1 910 ? 0.956 7.319 -29.823 1.00 77.88 910 TYR A O 1
ATOM 6968 N N . THR A 1 911 ? 0.536 5.274 -28.988 1.00 80.25 911 THR A N 1
ATOM 6969 C CA . THR A 1 911 ? -0.038 5.658 -27.714 1.00 80.25 911 THR A CA 1
ATOM 6970 C C . THR A 1 911 ? -0.188 4.377 -26.910 1.00 80.25 911 THR A C 1
ATOM 6972 O O . THR A 1 911 ? -0.917 3.484 -27.339 1.00 80.25 911 THR A O 1
ATOM 6975 N N . VAL A 1 912 ? 0.337 4.349 -25.683 1.00 82.94 912 VAL A N 1
ATOM 6976 C CA . VAL A 1 912 ? -0.181 3.538 -24.554 1.00 82.94 912 VAL A CA 1
ATOM 6977 C C . VAL A 1 912 ? -1.602 3.919 -24.106 1.00 82.94 912 VAL A C 1
ATOM 6979 O O . VAL A 1 912 ? -2.029 3.622 -22.997 1.00 82.94 912 VAL A O 1
ATOM 6982 N N . LEU A 1 913 ? -2.342 4.608 -24.977 1.00 81.69 913 LEU A N 1
ATOM 6983 C CA . LEU A 1 913 ? -3.555 5.317 -24.646 1.00 81.69 913 LEU A CA 1
ATOM 6984 C C . LEU A 1 913 ? -4.793 5.098 -25.608 1.00 81.69 913 LEU A C 1
ATOM 6986 O O . LEU A 1 913 ? -5.820 5.689 -25.287 1.00 81.69 913 LEU A O 1
ATOM 6990 N N . THR A 1 914 ? -4.794 4.217 -26.679 1.00 84.25 914 THR A N 1
ATOM 6991 C CA . THR A 1 914 ? -5.936 3.889 -27.663 1.00 84.25 914 THR A CA 1
ATOM 6992 C C . THR A 1 914 ? -6.900 2.571 -27.691 1.00 84.25 914 THR A C 1
ATOM 6994 O O . THR A 1 914 ? -7.922 2.693 -28.340 1.00 84.25 914 THR A O 1
ATOM 6997 N N . TRP A 1 915 ? -6.727 1.351 -27.084 1.00 89.69 915 TRP A N 1
ATOM 6998 C CA . TRP A 1 915 ? -7.617 0.364 -26.254 1.00 89.69 915 TRP A CA 1
ATOM 6999 C C . TRP A 1 915 ? -7.140 -0.412 -24.841 1.00 89.69 915 TRP A C 1
ATOM 7001 O O . TRP A 1 915 ? -7.528 -1.532 -24.556 1.00 89.69 915 TRP A O 1
ATOM 7011 N N . ILE A 1 916 ? -6.461 0.268 -23.881 1.00 86.69 916 ILE A N 1
ATOM 7012 C CA . ILE A 1 916 ? -6.171 0.449 -22.412 1.00 86.69 916 ILE A CA 1
ATOM 7013 C C . ILE A 1 916 ? -6.906 1.803 -21.951 1.00 86.69 916 ILE A C 1
ATOM 7015 O O . ILE A 1 916 ? -6.297 2.847 -21.855 1.00 86.69 916 ILE A O 1
ATOM 7019 N N . CYS A 1 917 ? -8.248 1.798 -21.680 1.00 84.56 917 CYS A N 1
ATOM 7020 C CA . CYS A 1 917 ? -9.230 2.615 -20.902 1.00 84.56 917 CYS A CA 1
ATOM 7021 C C . CYS A 1 917 ? -10.517 1.846 -20.300 1.00 84.56 917 CYS A C 1
ATOM 7023 O O . CYS A 1 917 ? -11.619 2.219 -20.672 1.00 84.56 917 CYS A O 1
ATOM 7025 N N . ILE A 1 918 ? -10.393 0.767 -19.451 1.00 87.00 918 ILE A N 1
ATOM 7026 C CA . ILE A 1 918 ? -11.200 -0.113 -18.482 1.00 87.00 918 ILE A CA 1
ATOM 7027 C C . ILE A 1 918 ? -10.472 -0.814 -17.174 1.00 87.00 918 ILE A C 1
ATOM 7029 O O . ILE A 1 918 ? -11.023 -1.811 -16.783 1.00 87.00 918 ILE A O 1
ATOM 7033 N N . TYR A 1 919 ? -9.377 -0.703 -16.316 1.00 90.38 919 TYR A N 1
ATOM 7034 C CA . TYR A 1 919 ? -8.060 -0.142 -15.729 1.00 90.38 919 TYR A CA 1
ATOM 7035 C C . TYR A 1 919 ? -7.823 1.202 -14.877 1.00 90.38 919 TYR A C 1
ATOM 7037 O O . TYR A 1 919 ? -7.990 1.123 -13.670 1.00 90.38 919 TYR A O 1
ATOM 7045 N N . ILE A 1 920 ? -7.345 2.392 -15.362 1.00 87.94 920 ILE A N 1
ATOM 7046 C CA . ILE A 1 920 ? -7.084 3.691 -14.617 1.00 87.94 920 ILE A CA 1
ATOM 7047 C C . ILE A 1 920 ? -8.298 4.623 -14.449 1.00 87.94 920 ILE A C 1
ATOM 7049 O O . ILE A 1 920 ? -8.388 5.322 -13.477 1.00 87.94 920 ILE A O 1
ATOM 7053 N N . ALA A 1 921 ? -9.268 4.727 -15.339 1.00 86.00 921 ALA A N 1
ATOM 7054 C CA . ALA A 1 921 ? -10.363 5.726 -15.271 1.00 86.00 921 ALA A CA 1
ATOM 7055 C C . ALA A 1 921 ? -11.876 5.276 -15.423 1.00 86.00 921 ALA A C 1
ATOM 7057 O O . ALA A 1 921 ? -12.543 5.718 -16.354 1.00 86.00 921 ALA A O 1
ATOM 7058 N N . GLY A 1 922 ? -12.463 4.395 -14.569 1.00 87.25 922 GLY A N 1
ATOM 7059 C CA . GLY A 1 922 ? -13.831 3.828 -14.689 1.00 87.25 922 GLY A CA 1
ATOM 7060 C C . GLY A 1 922 ? -14.801 3.495 -13.490 1.00 87.25 922 GLY A C 1
ATOM 7061 O O . GLY A 1 922 ? -15.161 2.348 -13.373 1.00 87.25 922 GLY A O 1
ATOM 7062 N N . PHE A 1 923 ? -15.376 4.351 -12.627 1.00 90.31 923 PHE A N 1
ATOM 7063 C CA . PHE A 1 923 ? -16.408 4.034 -11.593 1.00 90.31 923 PHE A CA 1
ATOM 7064 C C . PHE A 1 923 ? -17.695 3.293 -12.034 1.00 90.31 923 PHE A C 1
ATOM 7066 O O . PHE A 1 923 ? -18.759 3.876 -12.205 1.00 90.31 923 PHE A O 1
ATOM 7073 N N . GLY A 1 924 ? -17.635 1.968 -12.093 1.00 83.00 924 GLY A N 1
ATOM 7074 C CA . GLY A 1 924 ? -18.756 1.037 -11.890 1.00 83.00 924 GLY A CA 1
ATOM 7075 C C . GLY A 1 924 ? -18.352 -0.061 -10.902 1.00 83.00 924 GLY A C 1
ATOM 7076 O O . GLY A 1 924 ? -18.805 -0.020 -9.763 1.00 83.00 924 GLY A O 1
ATOM 7077 N N . VAL A 1 925 ? -17.426 -0.967 -11.260 1.00 85.19 925 VAL A N 1
ATOM 7078 C CA . VAL A 1 925 ? -16.789 -1.914 -10.308 1.00 85.19 925 VAL A CA 1
ATOM 7079 C C . VAL A 1 925 ? -15.354 -2.327 -10.712 1.00 85.19 925 VAL A C 1
ATOM 7081 O O . VAL A 1 925 ? -15.196 -2.825 -11.811 1.00 85.19 925 VAL A O 1
ATOM 7084 N N . SER A 1 926 ? -14.348 -2.174 -9.828 1.00 90.69 926 SER A N 1
ATOM 7085 C CA . SER A 1 926 ? -12.874 -2.419 -9.953 1.00 90.69 926 SER A CA 1
ATOM 7086 C C . SER A 1 926 ? -12.040 -1.152 -9.621 1.00 90.69 926 SER A C 1
ATOM 7088 O O . SER A 1 926 ? -12.611 -0.273 -9.018 1.00 90.69 926 SER A O 1
ATOM 7090 N N . TRP A 1 927 ? -10.736 -1.010 -9.884 1.00 86.06 927 TRP A N 1
ATOM 7091 C CA . TRP A 1 927 ? -9.697 -0.528 -8.924 1.00 86.06 927 TRP A CA 1
ATOM 7092 C C . TRP A 1 927 ? -9.532 0.935 -8.349 1.00 86.06 927 TRP A C 1
ATOM 7094 O O . TRP A 1 927 ? -8.456 1.246 -7.852 1.00 86.06 927 TRP A O 1
ATOM 7104 N N . GLY A 1 928 ? -10.544 1.807 -8.237 1.00 85.25 928 GLY A N 1
ATOM 7105 C CA . GLY A 1 928 ? -10.584 3.030 -7.360 1.00 85.25 928 GLY A CA 1
ATOM 7106 C C . GLY A 1 928 ? -10.392 2.814 -5.829 1.00 85.25 928 GLY A C 1
ATOM 7107 O O . GLY A 1 928 ? -9.262 2.647 -5.404 1.00 85.25 928 GLY A O 1
ATOM 7108 N N . PRO A 1 929 ? -11.441 2.788 -4.969 1.00 81.00 929 PRO A N 1
ATOM 7109 C CA . PRO A 1 929 ? -11.527 2.150 -3.598 1.00 81.00 929 PRO A CA 1
ATOM 7110 C C . PRO A 1 929 ? -11.471 0.583 -3.252 1.00 81.00 929 PRO A C 1
ATOM 7112 O O . PRO A 1 929 ? -10.407 0.182 -2.972 1.00 81.00 929 PRO A O 1
ATOM 7115 N N . LEU A 1 930 ? -12.333 -0.467 -3.178 1.00 85.00 930 LEU A N 1
ATOM 7116 C CA . LEU A 1 930 ? -11.895 -1.957 -3.169 1.00 85.00 930 LEU A CA 1
ATOM 7117 C C . LEU A 1 930 ? -10.443 -2.561 -2.871 1.00 85.00 930 LEU A C 1
ATOM 7119 O O . LEU A 1 930 ? -10.175 -3.623 -3.424 1.00 85.00 930 LEU A O 1
ATOM 7123 N N . GLY A 1 931 ? -9.551 -2.050 -1.988 1.00 82.75 931 GLY A N 1
ATOM 7124 C CA . GLY A 1 931 ? -8.295 -2.678 -1.494 1.00 82.75 931 GLY A CA 1
ATOM 7125 C C . GLY A 1 931 ? -7.742 -2.255 -0.121 1.00 82.75 931 GLY A C 1
ATOM 7126 O O . GLY A 1 931 ? -7.112 -3.036 0.549 1.00 82.75 931 GLY A O 1
ATOM 7127 N N . TRP A 1 932 ? -8.043 -1.062 0.360 1.00 85.44 932 TRP A N 1
ATOM 7128 C CA . TRP A 1 932 ? -7.662 -0.484 1.652 1.00 85.44 932 TRP A CA 1
ATOM 7129 C C . TRP A 1 932 ? -8.899 0.063 2.442 1.00 85.44 932 TRP A C 1
ATOM 7131 O O . TRP A 1 932 ? -8.923 1.244 2.743 1.00 85.44 932 TRP A O 1
ATOM 7141 N N . LEU A 1 933 ? -9.968 -0.750 2.674 1.00 80.81 933 LEU A N 1
ATOM 7142 C CA . LEU A 1 933 ? -11.272 -0.526 3.412 1.00 80.81 933 LEU A CA 1
ATOM 7143 C C . LEU A 1 933 ? -12.155 -1.828 3.830 1.00 80.81 933 LEU A C 1
ATOM 7145 O O . LEU A 1 933 ? -13.376 -1.781 3.817 1.00 80.81 933 LEU A O 1
ATOM 7149 N N . ILE A 1 934 ? -11.630 -3.017 4.268 1.00 87.25 934 ILE A N 1
ATOM 7150 C CA . ILE A 1 934 ? -12.288 -3.984 5.240 1.00 87.25 934 ILE A CA 1
ATOM 7151 C C . ILE A 1 934 ? -11.550 -4.021 6.611 1.00 87.25 934 ILE A C 1
ATOM 7153 O O . ILE A 1 934 ? -12.017 -3.353 7.527 1.00 87.25 934 ILE A O 1
ATOM 7157 N N . PRO A 1 935 ? -10.326 -4.578 6.740 1.00 82.44 935 PRO A N 1
ATOM 7158 C CA . PRO A 1 935 ? -9.404 -4.560 7.883 1.00 82.44 935 PRO A CA 1
ATOM 7159 C C . PRO A 1 935 ? -9.138 -3.465 8.917 1.00 82.44 935 PRO A C 1
ATOM 7161 O O . PRO A 1 935 ? -8.507 -3.859 9.889 1.00 82.44 935 PRO A O 1
ATOM 7164 N N . SER A 1 936 ? -9.603 -2.209 8.884 1.00 77.31 936 SER A N 1
ATOM 7165 C CA . SER A 1 936 ? -9.767 -1.529 10.188 1.00 77.31 936 SER A CA 1
ATOM 7166 C C . SER A 1 936 ? -10.845 -2.186 11.001 1.00 77.31 936 SER A C 1
ATOM 7168 O O . SER A 1 936 ? -10.809 -2.128 12.214 1.00 77.31 936 SER A O 1
ATOM 7170 N N . GLU A 1 937 ? -11.808 -2.822 10.359 1.00 77.94 937 GLU A N 1
ATOM 7171 C CA . GLU A 1 937 ? -13.090 -2.958 11.000 1.00 77.94 937 GLU A CA 1
ATOM 7172 C C . GLU A 1 937 ? -13.444 -4.389 11.408 1.00 77.94 937 GLU A C 1
ATOM 7174 O O . GLU A 1 937 ? -14.593 -4.802 11.469 1.00 77.94 937 GLU A O 1
ATOM 7179 N N . ILE A 1 938 ? -12.398 -5.138 11.766 1.00 84.75 938 ILE A N 1
ATOM 7180 C CA . ILE A 1 938 ? -12.370 -6.599 11.688 1.00 84.75 938 ILE A CA 1
ATOM 7181 C C . ILE A 1 938 ? -11.937 -7.265 13.008 1.00 84.75 938 ILE A C 1
ATOM 7183 O O . ILE A 1 938 ? -11.338 -8.330 13.012 1.00 84.75 938 ILE A O 1
ATOM 7187 N N . PHE A 1 939 ? -12.212 -6.647 14.159 1.00 84.44 939 PHE A N 1
ATOM 7188 C CA . PHE A 1 939 ? -11.775 -7.086 15.494 1.00 84.44 939 PHE A CA 1
ATOM 7189 C C . PHE A 1 939 ? -12.834 -6.879 16.605 1.00 84.44 939 PHE A C 1
ATOM 7191 O O . PHE A 1 939 ? -13.762 -6.107 16.457 1.00 84.44 939 PHE A O 1
ATOM 7198 N N . PRO A 1 940 ? -12.668 -7.481 17.784 1.00 78.56 940 PRO A N 1
ATOM 7199 C CA . PRO A 1 940 ? -13.157 -6.982 19.076 1.00 78.56 940 PRO A CA 1
ATOM 7200 C C . PRO A 1 940 ? -12.163 -6.011 19.739 1.00 78.56 940 PRO A C 1
ATOM 7202 O O . PRO A 1 940 ? -11.027 -5.889 19.288 1.00 78.56 940 PRO A O 1
ATOM 7205 N N . LEU A 1 941 ? -12.534 -5.420 20.878 1.00 70.94 941 LEU A N 1
ATOM 7206 C CA . LEU A 1 941 ? -11.859 -4.285 21.514 1.00 70.94 941 LEU A CA 1
ATOM 7207 C C . LEU A 1 941 ? -10.368 -4.467 21.759 1.00 70.94 941 LEU A C 1
ATOM 7209 O O . LEU A 1 941 ? -9.584 -3.570 21.438 1.00 70.94 941 LEU A O 1
ATOM 7213 N N . GLU A 1 942 ? -9.954 -5.577 22.386 1.00 73.56 942 GLU A N 1
ATOM 7214 C CA . GLU A 1 942 ? -8.611 -5.578 22.934 1.00 73.56 942 GLU A CA 1
ATOM 7215 C C . GLU A 1 942 ? -7.475 -5.371 21.941 1.00 73.56 942 GLU A C 1
ATOM 7217 O O . GLU A 1 942 ? -6.603 -4.594 22.290 1.00 73.56 942 GLU A O 1
ATOM 7222 N N . ILE A 1 943 ? -7.441 -5.996 20.757 1.00 81.00 943 ILE A N 1
ATOM 7223 C CA . ILE A 1 943 ? -6.619 -5.551 19.621 1.00 81.00 943 ILE A CA 1
ATOM 7224 C C . ILE A 1 943 ? -7.653 -4.979 18.699 1.00 81.00 943 ILE A C 1
ATOM 7226 O O . ILE A 1 943 ? -8.312 -5.716 17.975 1.00 81.00 943 ILE A O 1
ATOM 7230 N N . ARG A 1 944 ? -7.629 -3.666 18.679 1.00 79.94 944 ARG A N 1
ATOM 7231 C CA . ARG A 1 944 ? -7.906 -2.917 17.494 1.00 79.94 944 ARG A CA 1
ATOM 7232 C C . ARG A 1 944 ? -6.722 -2.989 16.521 1.00 79.94 944 ARG A C 1
ATOM 7234 O O . ARG A 1 944 ? -6.691 -3.722 15.542 1.00 79.94 944 ARG A O 1
ATOM 7241 N N . SER A 1 945 ? -5.612 -2.409 16.946 1.00 81.62 945 SER A N 1
ATOM 7242 C CA . SER A 1 945 ? -4.526 -1.941 16.103 1.00 81.62 945 SER A CA 1
ATOM 7243 C C . SER A 1 945 ? -3.530 -2.975 15.514 1.00 81.62 945 SER A C 1
ATOM 7245 O O . SER A 1 945 ? -2.474 -2.617 15.022 1.00 81.62 945 SER A O 1
ATOM 7247 N N . ALA A 1 946 ? -3.851 -4.268 15.439 1.00 75.81 946 ALA A N 1
ATOM 7248 C CA . ALA A 1 946 ? -3.076 -5.292 14.700 1.00 75.81 946 ALA A CA 1
ATOM 7249 C C . ALA A 1 946 ? -3.850 -5.939 13.552 1.00 75.81 946 ALA A C 1
ATOM 7251 O O . ALA A 1 946 ? -3.310 -6.820 12.890 1.00 75.81 946 ALA A O 1
ATOM 7252 N N . GLY A 1 947 ? -5.030 -5.406 13.217 1.00 84.38 947 GLY A N 1
ATOM 7253 C CA . GLY A 1 947 ? -5.143 -4.970 11.833 1.00 84.38 947 GLY A CA 1
ATOM 7254 C C . GLY A 1 947 ? -4.034 -3.946 11.582 1.00 84.38 947 GLY A C 1
ATOM 7255 O O . GLY A 1 947 ? -3.078 -4.225 10.865 1.00 84.38 947 GLY A O 1
ATOM 7256 N N . GLN A 1 948 ? -4.069 -2.828 12.314 1.00 84.81 948 GLN A N 1
ATOM 7257 C CA . GLN A 1 948 ? -3.246 -1.653 11.999 1.00 84.81 948 GLN A CA 1
ATOM 7258 C C . GLN A 1 948 ? -1.733 -1.885 12.067 1.00 84.81 948 GLN A C 1
ATOM 7260 O O . GLN A 1 948 ? -0.988 -1.059 11.589 1.00 84.81 948 GLN A O 1
ATOM 7265 N N . SER A 1 949 ? -1.208 -2.970 12.627 1.00 86.19 949 SER A N 1
ATOM 7266 C CA . SER A 1 949 ? 0.221 -3.275 12.541 1.00 86.19 949 SER A CA 1
ATOM 7267 C C . SER A 1 949 ? 0.608 -4.274 11.452 1.00 86.19 949 SER A C 1
ATOM 7269 O O . SER A 1 949 ? 1.771 -4.267 11.073 1.00 86.19 949 SER A O 1
ATOM 7271 N N . ILE A 1 950 ? -0.239 -5.212 10.999 1.00 86.69 950 ILE A N 1
ATOM 7272 C CA . ILE A 1 950 ? 0.307 -6.543 10.629 1.00 86.69 950 ILE A CA 1
ATOM 7273 C C . ILE A 1 950 ? 0.447 -6.912 9.139 1.00 86.69 950 ILE A C 1
ATOM 7275 O O . ILE A 1 950 ? 1.044 -7.949 8.893 1.00 86.69 950 ILE A O 1
ATOM 7279 N N . THR A 1 951 ? 0.033 -6.097 8.154 1.00 89.44 951 THR A N 1
ATOM 7280 C CA . THR A 1 951 ? 0.532 -6.121 6.737 1.00 89.44 951 THR A CA 1
ATOM 7281 C C . THR A 1 951 ? 0.396 -4.756 6.014 1.00 89.44 951 THR A C 1
ATOM 7283 O O . THR A 1 951 ? -0.008 -4.631 4.877 1.00 89.44 951 THR A O 1
ATOM 7286 N N . VAL A 1 952 ? 0.719 -3.626 6.621 1.00 87.38 952 VAL A N 1
ATOM 7287 C CA . VAL A 1 952 ? 1.506 -3.435 7.816 1.00 87.38 952 VAL A CA 1
ATOM 7288 C C . VAL A 1 952 ? 2.841 -4.131 7.663 1.00 87.38 952 VAL A C 1
ATOM 7290 O O . VAL A 1 952 ? 3.297 -4.469 6.576 1.00 87.38 952 VAL A O 1
ATOM 7293 N N . ALA A 1 953 ? 3.406 -4.473 8.796 1.00 79.38 953 ALA A N 1
ATOM 7294 C CA . ALA A 1 953 ? 4.684 -5.127 8.835 1.00 79.38 953 ALA A CA 1
ATOM 7295 C C . ALA A 1 953 ? 4.741 -6.525 8.184 1.00 79.38 953 ALA A C 1
ATOM 7297 O O . ALA A 1 953 ? 5.558 -6.743 7.302 1.00 79.38 953 ALA A O 1
ATOM 7298 N N . VAL A 1 954 ? 3.951 -7.489 8.684 1.00 87.81 954 VAL A N 1
ATOM 7299 C CA . VAL A 1 954 ? 4.218 -8.951 8.659 1.00 87.81 954 VAL A CA 1
ATOM 7300 C C . VAL A 1 954 ? 5.687 -9.313 8.915 1.00 87.81 954 VAL A C 1
ATOM 7302 O O . VAL A 1 954 ? 6.074 -9.407 10.077 1.00 87.81 954 VAL A O 1
ATOM 7305 N N . ASN A 1 955 ? 6.490 -9.523 7.872 1.00 86.00 955 ASN A N 1
ATOM 7306 C CA . ASN A 1 955 ? 7.912 -9.835 7.954 1.00 86.00 955 ASN A CA 1
ATOM 7307 C C . ASN A 1 955 ? 8.634 -9.441 6.661 1.00 86.00 955 ASN A C 1
ATOM 7309 O O . ASN A 1 955 ? 8.359 -10.020 5.614 1.00 86.00 955 ASN A O 1
ATOM 7313 N N . PHE A 1 956 ? 9.650 -8.595 6.818 1.00 90.25 956 PHE A N 1
ATOM 7314 C CA . PHE A 1 956 ? 10.895 -8.590 6.044 1.00 90.25 956 PHE A CA 1
ATOM 7315 C C . PHE A 1 956 ? 12.092 -8.468 7.018 1.00 90.25 956 PHE A C 1
ATOM 7317 O O . PHE A 1 956 ? 13.067 -7.775 6.741 1.00 90.25 956 PHE A O 1
ATOM 7324 N N . LEU A 1 957 ? 11.965 -9.074 8.209 1.00 83.00 957 LEU A N 1
ATOM 7325 C CA . LEU A 1 957 ? 12.957 -9.091 9.294 1.00 83.00 957 LEU A CA 1
ATOM 7326 C C . LEU A 1 957 ? 13.928 -10.270 9.117 1.00 83.00 957 LEU A C 1
ATOM 7328 O O . LEU A 1 957 ? 15.135 -10.088 9.232 1.00 83.00 957 LEU A O 1
ATOM 7332 N N . PHE A 1 958 ? 13.419 -11.440 8.721 1.00 86.06 958 PHE A N 1
ATOM 7333 C CA . PHE A 1 958 ? 14.196 -12.384 7.917 1.00 86.06 958 PHE A CA 1
ATOM 7334 C C . PHE A 1 958 ? 13.864 -12.136 6.432 1.00 86.06 958 PHE A C 1
ATOM 7336 O O . PHE A 1 958 ? 12.728 -12.369 6.023 1.00 86.06 958 PHE A O 1
ATOM 7343 N N . THR A 1 959 ? 14.759 -11.605 5.595 1.00 82.81 959 THR A N 1
ATOM 7344 C CA . THR A 1 959 ? 16.025 -10.886 5.867 1.00 82.81 959 THR A CA 1
ATOM 7345 C C . THR A 1 959 ? 17.100 -11.202 4.801 1.00 82.81 959 THR A C 1
ATOM 7347 O O . THR A 1 959 ? 16.884 -12.026 3.910 1.00 82.81 959 THR A O 1
ATOM 7350 N N . PHE A 1 960 ? 18.314 -10.667 4.971 1.00 85.31 960 PHE A N 1
ATOM 7351 C CA . PHE A 1 960 ? 19.535 -11.090 4.277 1.00 85.31 960 PHE A CA 1
ATOM 7352 C C . PHE A 1 960 ? 19.563 -10.766 2.772 1.00 85.31 960 PHE A C 1
ATOM 7354 O O . PHE A 1 960 ? 19.445 -9.610 2.366 1.00 85.31 960 PHE A O 1
ATOM 7361 N N . ILE A 1 961 ? 19.843 -11.788 1.956 1.00 82.00 961 ILE A N 1
ATOM 7362 C CA . ILE A 1 961 ? 20.184 -11.647 0.532 1.00 82.00 961 ILE A CA 1
ATOM 7363 C C . ILE A 1 961 ? 18.962 -11.232 -0.302 1.00 82.00 961 ILE A C 1
ATOM 7365 O O . ILE A 1 961 ? 19.097 -10.475 -1.263 1.00 82.00 961 ILE A O 1
ATOM 7369 N N . VAL A 1 962 ? 17.763 -11.681 0.077 1.00 77.69 962 VAL A N 1
ATOM 7370 C CA . VAL A 1 962 ? 16.485 -11.179 -0.458 1.00 77.69 962 VAL A CA 1
ATOM 7371 C C . VAL A 1 962 ? 16.119 -9.893 0.292 1.00 77.69 962 VAL A C 1
ATOM 7373 O O . VAL A 1 962 ? 16.528 -9.712 1.435 1.00 77.69 962 VAL A O 1
ATOM 7376 N N . GLY A 1 963 ? 15.412 -8.953 -0.337 1.00 73.12 963 GLY A N 1
ATOM 7377 C CA . GLY A 1 963 ? 15.191 -7.618 0.246 1.00 73.12 963 GLY A CA 1
ATOM 7378 C C . GLY A 1 963 ? 16.330 -6.641 -0.056 1.00 73.12 963 GLY A C 1
ATOM 7379 O O . GLY A 1 963 ? 16.081 -5.474 -0.327 1.00 73.12 963 GLY A O 1
ATOM 7380 N N . GLN A 1 964 ? 17.557 -7.150 -0.155 1.00 74.19 964 GLN A N 1
ATOM 7381 C CA . GLN A 1 964 ? 18.613 -6.538 -0.963 1.00 74.19 964 GLN A CA 1
ATOM 7382 C C . GLN A 1 964 ? 18.352 -6.903 -2.434 1.00 74.19 964 GLN A C 1
ATOM 7384 O O . GLN A 1 964 ? 18.058 -6.034 -3.250 1.00 74.19 964 GLN A O 1
ATOM 7389 N N . THR A 1 965 ? 18.285 -8.205 -2.748 1.00 76.44 965 THR A N 1
ATOM 7390 C CA . THR A 1 965 ? 17.723 -8.718 -4.013 1.00 76.44 965 THR A CA 1
ATOM 7391 C C . THR A 1 965 ? 16.230 -8.417 -4.054 1.00 76.44 965 THR A C 1
ATOM 7393 O O . THR A 1 965 ? 15.425 -9.110 -3.424 1.00 76.44 965 THR A O 1
ATOM 7396 N N . PHE A 1 966 ? 15.899 -7.293 -4.697 1.00 71.50 966 PHE A N 1
ATOM 7397 C CA . PHE A 1 966 ? 14.614 -6.614 -4.515 1.00 71.50 966 PHE A CA 1
ATOM 7398 C C . PHE A 1 966 ? 14.284 -5.608 -5.633 1.00 71.50 966 PHE A C 1
ATOM 7400 O O . PHE A 1 966 ? 13.479 -4.709 -5.429 1.00 71.50 966 PHE A O 1
ATOM 7407 N N . LEU A 1 967 ? 14.881 -5.753 -6.818 1.00 72.88 967 LEU A N 1
ATOM 7408 C CA . LEU A 1 967 ? 14.425 -5.105 -8.055 1.00 72.88 967 LEU A CA 1
ATOM 7409 C C . LEU A 1 967 ? 14.132 -6.223 -9.085 1.00 72.88 967 LEU A C 1
ATOM 7411 O O . LEU A 1 967 ? 13.441 -7.180 -8.753 1.00 72.88 967 LEU A O 1
ATOM 7415 N N . ALA A 1 968 ? 14.601 -6.121 -10.328 1.00 71.06 968 ALA A N 1
ATOM 7416 C CA . ALA A 1 968 ? 14.089 -6.823 -11.508 1.00 71.06 968 ALA A CA 1
ATOM 7417 C C . ALA A 1 968 ? 12.627 -6.475 -11.878 1.00 71.06 968 ALA A C 1
ATOM 7419 O O . ALA A 1 968 ? 12.074 -7.095 -12.791 1.00 71.06 968 ALA A O 1
ATOM 7420 N N . MET A 1 969 ? 12.088 -5.398 -11.273 1.00 70.44 969 MET A N 1
ATOM 7421 C CA . MET A 1 969 ? 10.930 -4.526 -11.597 1.00 70.44 969 MET A CA 1
ATOM 7422 C C . MET A 1 969 ? 10.464 -4.466 -13.065 1.00 70.44 969 MET A C 1
ATOM 7424 O O . MET A 1 969 ? 9.319 -4.120 -13.367 1.00 70.44 969 MET A O 1
ATOM 7428 N N . LEU A 1 970 ? 11.372 -4.771 -13.993 1.00 67.62 970 LEU A N 1
ATOM 7429 C CA . LEU A 1 970 ? 11.173 -4.756 -15.432 1.00 67.62 970 LEU A CA 1
ATOM 7430 C C . LEU A 1 970 ? 12.328 -5.482 -16.169 1.00 67.62 970 LEU A C 1
ATOM 7432 O O . LEU A 1 970 ? 12.684 -5.055 -17.251 1.00 67.62 970 LEU A O 1
ATOM 7436 N N . CYS A 1 971 ? 12.959 -6.529 -15.601 1.00 71.81 971 CYS A N 1
ATOM 7437 C CA . CYS A 1 971 ? 14.246 -6.999 -16.144 1.00 71.81 971 CYS A CA 1
ATOM 7438 C C . CYS A 1 971 ? 14.646 -8.491 -16.073 1.00 71.81 971 CYS A C 1
ATOM 7440 O O . CYS A 1 971 ? 15.734 -8.856 -16.499 1.00 71.81 971 CYS A O 1
ATOM 7442 N N . ARG A 1 972 ? 13.783 -9.407 -15.602 1.00 74.44 972 ARG A N 1
ATOM 7443 C CA . ARG A 1 972 ? 13.852 -10.900 -15.721 1.00 74.44 972 ARG A CA 1
ATOM 7444 C C . ARG A 1 972 ? 12.553 -11.766 -16.075 1.00 74.44 972 ARG A C 1
ATOM 7446 O O . ARG A 1 972 ? 12.505 -12.933 -15.721 1.00 74.44 972 ARG A O 1
ATOM 7453 N N . PHE A 1 973 ? 11.534 -11.298 -16.822 1.00 69.31 973 PHE A N 1
ATOM 7454 C CA . PHE A 1 973 ? 10.221 -11.919 -17.178 1.00 69.31 973 PHE A CA 1
ATOM 7455 C C . PHE A 1 973 ? 9.457 -11.466 -18.519 1.00 69.31 973 PHE A C 1
ATOM 7457 O O . PHE A 1 973 ? 8.240 -11.413 -18.488 1.00 69.31 973 PHE A O 1
ATOM 7464 N N . LYS A 1 974 ? 10.088 -11.057 -19.655 1.00 73.88 974 LYS A N 1
ATOM 7465 C CA . LYS A 1 974 ? 9.583 -10.302 -20.885 1.00 73.88 974 LYS A CA 1
ATOM 7466 C C . LYS A 1 974 ? 8.088 -10.006 -21.189 1.00 73.88 974 LYS A C 1
ATOM 7468 O O . LYS A 1 974 ? 7.535 -8.995 -20.779 1.00 73.88 974 LYS A O 1
ATOM 7473 N N . ALA A 1 975 ? 7.523 -10.741 -22.153 1.00 72.00 975 ALA A N 1
ATOM 7474 C CA . ALA A 1 975 ? 6.733 -10.242 -23.280 1.00 72.00 975 ALA A CA 1
ATOM 7475 C C . ALA A 1 975 ? 5.215 -10.256 -23.027 1.00 72.00 975 ALA A C 1
ATOM 7477 O O . ALA A 1 975 ? 4.417 -10.754 -23.817 1.00 72.00 975 ALA A O 1
ATOM 7478 N N . GLY A 1 976 ? 4.845 -9.668 -21.899 1.00 77.94 976 GLY A N 1
ATOM 7479 C CA . GLY A 1 976 ? 3.629 -8.878 -21.714 1.00 77.94 976 GLY A CA 1
ATOM 7480 C C . GLY A 1 976 ? 4.047 -7.696 -20.846 1.00 77.94 976 GLY A C 1
ATOM 7481 O O . GLY A 1 976 ? 5.137 -7.206 -21.095 1.00 77.94 976 GLY A O 1
ATOM 7482 N N . LEU A 1 977 ? 3.291 -7.311 -19.807 1.00 79.62 977 LEU A N 1
ATOM 7483 C CA . LEU A 1 977 ? 3.876 -6.806 -18.534 1.00 79.62 977 LEU A CA 1
ATOM 7484 C C . LEU A 1 977 ? 3.075 -7.260 -17.259 1.00 79.62 977 LEU A C 1
ATOM 7486 O O . LEU A 1 977 ? 3.138 -6.614 -16.220 1.00 79.62 977 LEU A O 1
ATOM 7490 N N . PHE A 1 978 ? 2.266 -8.337 -17.318 1.00 78.94 978 PHE A N 1
ATOM 7491 C CA . PHE A 1 978 ? 1.097 -8.592 -16.451 1.00 78.94 978 PHE A CA 1
ATOM 7492 C C . PHE A 1 978 ? 0.739 -10.102 -16.222 1.00 78.94 978 PHE A C 1
ATOM 7494 O O . PHE A 1 978 ? -0.440 -10.458 -16.287 1.00 78.94 978 PHE A O 1
ATOM 7501 N N . PHE A 1 979 ? 1.725 -10.993 -15.950 1.00 85.38 979 PHE A N 1
ATOM 7502 C CA . PHE A 1 979 ? 1.523 -12.437 -15.602 1.00 85.38 979 PHE A CA 1
ATOM 7503 C C . PHE A 1 979 ? 2.373 -13.024 -14.435 1.00 85.38 979 PHE A C 1
ATOM 7505 O O . PHE A 1 979 ? 1.797 -13.561 -13.504 1.00 85.38 979 PHE A O 1
ATOM 7512 N N . PHE A 1 980 ? 3.687 -12.851 -14.308 1.00 83.69 980 PHE A N 1
ATOM 7513 C CA . PHE A 1 980 ? 4.382 -13.047 -13.015 1.00 83.69 980 PHE A CA 1
ATOM 7514 C C . PHE A 1 980 ? 4.260 -14.498 -12.456 1.00 83.69 980 PHE A C 1
ATOM 7516 O O . PHE A 1 980 ? 4.342 -15.454 -13.220 1.00 83.69 980 PHE A O 1
ATOM 7523 N N . PHE A 1 981 ? 4.099 -14.692 -11.135 1.00 85.31 981 PHE A N 1
ATOM 7524 C CA . PHE A 1 981 ? 4.213 -15.981 -10.411 1.00 85.31 981 PHE A CA 1
ATOM 7525 C C . PHE A 1 981 ? 3.689 -17.264 -11.107 1.00 85.31 981 PHE A C 1
ATOM 7527 O O . PHE A 1 981 ? 4.316 -18.311 -10.952 1.00 85.31 981 PHE A O 1
ATOM 7534 N N . GLY A 1 982 ? 2.568 -17.214 -11.835 1.00 82.50 982 GLY A N 1
ATOM 7535 C CA . GLY A 1 982 ? 2.213 -18.199 -12.869 1.00 82.50 982 GLY A CA 1
ATOM 7536 C C . GLY A 1 982 ? 1.809 -19.618 -12.440 1.00 82.50 982 GLY A C 1
ATOM 7537 O O . GLY A 1 982 ? 0.626 -19.951 -12.445 1.00 82.50 982 GLY A O 1
ATOM 7538 N N . GLY A 1 983 ? 2.783 -20.476 -12.124 1.00 86.50 983 GLY A N 1
ATOM 7539 C CA . GLY A 1 983 ? 2.661 -21.947 -12.064 1.00 86.50 983 GLY A CA 1
ATOM 7540 C C . GLY A 1 983 ? 1.883 -22.537 -10.877 1.00 86.50 983 GLY A C 1
ATOM 7541 O O . GLY A 1 983 ? 2.347 -23.492 -10.263 1.00 86.50 983 GLY A O 1
ATOM 7542 N N . TRP A 1 984 ? 0.735 -21.954 -10.520 1.00 91.19 984 TRP A N 1
ATOM 7543 C CA . TRP A 1 984 ? -0.001 -22.257 -9.281 1.00 91.19 984 TRP A CA 1
ATOM 7544 C C . TRP A 1 984 ? -1.523 -22.412 -9.476 1.00 91.19 984 TRP A C 1
ATOM 7546 O O . TRP A 1 984 ? -2.228 -22.890 -8.584 1.00 91.19 984 TRP A O 1
ATOM 7556 N N . VAL A 1 985 ? -2.043 -22.046 -10.653 1.00 85.62 985 VAL A N 1
ATOM 7557 C CA . VAL A 1 985 ? -3.355 -22.496 -11.157 1.00 85.62 985 VAL A CA 1
ATOM 7558 C C . VAL A 1 985 ? -3.215 -23.988 -11.510 1.00 85.62 985 VAL A C 1
ATOM 7560 O O . VAL A 1 985 ? -2.206 -24.380 -12.079 1.00 85.62 985 VAL A O 1
ATOM 7563 N N . LEU A 1 986 ? -4.141 -24.893 -11.183 1.00 88.69 986 LEU A N 1
ATOM 7564 C CA . LEU A 1 986 ? -5.530 -24.715 -10.740 1.00 88.69 986 LEU A CA 1
ATOM 7565 C C . LEU A 1 986 ? -5.735 -24.839 -9.210 1.00 88.69 986 LEU A C 1
ATOM 7567 O O . LEU A 1 986 ? -6.851 -25.110 -8.778 1.00 88.69 986 LEU A O 1
ATOM 7571 N N . VAL A 1 987 ? -4.699 -24.664 -8.375 1.00 87.12 987 VAL A N 1
ATOM 7572 C CA . VAL A 1 987 ? -4.674 -25.024 -6.929 1.00 87.12 987 VAL A CA 1
ATOM 7573 C C . VAL A 1 987 ? -5.926 -24.644 -6.100 1.00 87.12 987 VAL A C 1
ATOM 7575 O O . VAL A 1 987 ? -6.380 -25.376 -5.220 1.00 87.12 987 VAL A O 1
ATOM 7578 N N . MET A 1 988 ? -6.520 -23.490 -6.409 1.00 88.56 988 MET A N 1
ATOM 7579 C CA . MET A 1 988 ? -7.745 -22.959 -5.790 1.00 88.56 988 MET A CA 1
ATOM 7580 C C . MET A 1 988 ? -8.982 -23.860 -5.967 1.00 88.56 988 MET A C 1
ATOM 7582 O O . MET A 1 988 ? -9.873 -23.844 -5.116 1.00 88.56 988 MET A O 1
ATOM 7586 N N . THR A 1 989 ? -9.028 -24.660 -7.039 1.00 83.75 989 THR A N 1
ATOM 7587 C CA . THR A 1 989 ? -10.115 -25.581 -7.433 1.00 83.75 989 THR A CA 1
ATOM 7588 C C . THR A 1 989 ? -10.637 -26.472 -6.299 1.00 83.75 989 THR A C 1
ATOM 7590 O O . THR A 1 989 ? -11.835 -26.704 -6.152 1.00 83.75 989 THR A O 1
ATOM 7593 N N . VAL A 1 990 ? -9.722 -26.949 -5.450 1.00 87.75 990 VAL A N 1
ATOM 7594 C CA . VAL A 1 990 ? -10.007 -27.848 -4.312 1.00 87.75 990 VAL A CA 1
ATOM 7595 C C . VAL A 1 990 ? -10.558 -27.082 -3.091 1.00 87.75 990 VAL A C 1
ATOM 7597 O O . VAL A 1 990 ? -11.023 -27.680 -2.120 1.00 87.75 990 VAL A O 1
ATOM 7600 N N . PHE A 1 991 ? -10.513 -25.746 -3.114 1.00 91.06 991 PHE A N 1
ATOM 7601 C CA . PHE A 1 991 ? -10.655 -24.897 -1.930 1.00 91.06 991 PHE A CA 1
ATOM 7602 C C . PHE A 1 991 ? -11.783 -23.853 -2.026 1.00 91.06 991 PHE A C 1
ATOM 7604 O O . PHE A 1 991 ? -12.415 -23.563 -1.003 1.00 91.06 991 PHE A O 1
ATOM 7611 N N . VAL A 1 992 ? -12.056 -23.276 -3.210 1.00 85.00 992 VAL A N 1
ATOM 7612 C CA . VAL A 1 992 ? -12.912 -22.077 -3.336 1.00 85.00 992 VAL A CA 1
ATOM 7613 C C . VAL A 1 992 ? -13.870 -22.081 -4.543 1.00 85.00 992 VAL A C 1
ATOM 7615 O O . VAL A 1 992 ? -13.470 -21.860 -5.677 1.00 85.00 992 VAL A O 1
ATOM 7618 N N . TYR A 1 993 ? -15.173 -22.162 -4.251 1.00 85.25 993 TYR A N 1
ATOM 7619 C CA . TYR A 1 993 ? -16.263 -21.555 -5.040 1.00 85.25 993 TYR A CA 1
ATOM 7620 C C . TYR A 1 993 ? -17.043 -20.592 -4.117 1.00 85.25 993 TYR A C 1
ATOM 7622 O O . TYR A 1 993 ? -18.175 -20.837 -3.698 1.00 85.25 993 TYR A O 1
ATOM 7630 N N . VAL A 1 994 ? -16.313 -19.612 -3.576 1.00 86.25 994 VAL A N 1
ATOM 7631 C CA . VAL A 1 994 ? -16.412 -19.134 -2.184 1.00 86.25 994 VAL A CA 1
ATOM 7632 C C . VAL A 1 994 ? -15.747 -17.743 -2.034 1.00 86.25 994 VAL A C 1
ATOM 7634 O O . VAL A 1 994 ? -14.992 -17.318 -2.901 1.00 86.25 994 VAL A O 1
ATOM 7637 N N . LEU A 1 995 ? -16.008 -17.004 -0.944 1.00 87.19 995 LEU A N 1
ATOM 7638 C CA . LEU A 1 995 ? -15.278 -15.768 -0.584 1.00 87.19 995 LEU A CA 1
ATOM 7639 C C . LEU A 1 995 ? -16.156 -14.725 0.132 1.00 87.19 995 LEU A C 1
ATOM 7641 O O . LEU A 1 995 ? -17.119 -15.097 0.803 1.00 87.19 995 LEU A O 1
ATOM 7645 N N . LEU A 1 996 ? -15.720 -13.457 0.116 1.00 86.62 996 LEU A N 1
ATOM 7646 C CA . LEU A 1 996 ? -15.948 -12.404 1.131 1.00 86.62 996 LEU A CA 1
ATOM 7647 C C . LEU A 1 996 ? -17.423 -11.953 1.365 1.00 86.62 996 LEU A C 1
ATOM 7649 O O . LEU A 1 996 ? -18.264 -12.125 0.484 1.00 86.62 996 LEU A O 1
ATOM 7653 N N . PRO A 1 997 ? -17.773 -11.366 2.534 1.00 83.06 997 PRO A N 1
ATOM 7654 C CA . PRO A 1 997 ? -19.123 -10.893 2.834 1.00 83.06 997 PRO A CA 1
ATOM 7655 C C . PRO A 1 997 ? -19.119 -9.410 3.324 1.00 83.06 997 PRO A C 1
ATOM 7657 O O . PRO A 1 997 ? -18.553 -8.571 2.639 1.00 83.06 997 PRO A O 1
ATOM 7660 N N . GLU A 1 998 ? -19.819 -9.045 4.415 1.00 82.69 998 GLU A N 1
ATOM 7661 C CA . GLU A 1 998 ? -20.875 -8.061 4.234 1.00 82.69 998 GLU A CA 1
ATOM 7662 C C . GLU A 1 998 ? -21.300 -7.124 5.378 1.00 82.69 998 GLU A C 1
ATOM 7664 O O . GLU A 1 998 ? -22.218 -7.401 6.152 1.00 82.69 998 GLU A O 1
ATOM 7669 N N . THR A 1 999 ? -20.721 -5.929 5.383 1.00 83.88 999 THR A N 1
ATOM 7670 C CA . THR A 1 999 ? -21.109 -4.818 6.255 1.00 83.88 999 THR A CA 1
ATOM 7671 C C . THR A 1 999 ? -22.002 -3.768 5.628 1.00 83.88 999 THR A C 1
ATOM 7673 O O . THR A 1 999 ? -21.553 -2.706 5.183 1.00 83.88 999 THR A O 1
ATOM 7676 N N . LYS A 1 1000 ? -23.294 -3.958 5.854 1.00 76.81 1000 LYS A N 1
ATOM 7677 C CA . LYS A 1 1000 ? -24.211 -2.864 6.177 1.00 76.81 1000 LYS A CA 1
ATOM 7678 C C . LYS A 1 1000 ? -24.986 -3.177 7.467 1.00 76.81 1000 LYS A C 1
ATOM 7680 O O . LYS A 1 1000 ? -25.476 -4.286 7.647 1.00 76.81 1000 LYS A O 1
ATOM 7685 N N . ASN A 1 1001 ? -25.091 -2.204 8.369 1.00 69.25 1001 ASN A N 1
ATOM 7686 C CA . ASN A 1 1001 ? -25.698 -2.102 9.712 1.00 69.25 1001 ASN A CA 1
ATOM 7687 C C . ASN A 1 1001 ? -24.543 -1.893 10.936 1.00 69.25 1001 ASN A C 1
ATOM 7689 O O . ASN A 1 1001 ? -23.787 -1.139 10.392 1.00 69.25 1001 ASN A O 1
ATOM 7693 N N . VAL A 1 1002 ? -24.067 -2.307 12.259 1.00 74.19 1002 VAL A N 1
ATOM 7694 C CA . VAL A 1 1002 ? -24.194 -3.171 13.633 1.00 74.19 1002 VAL A CA 1
ATOM 7695 C C . VAL A 1 1002 ? -24.027 -2.520 15.054 1.00 74.19 1002 VAL A C 1
ATOM 7697 O O . VAL A 1 1002 ? -22.990 -1.925 15.199 1.00 74.19 1002 VAL A O 1
ATOM 7700 N N . PRO A 1 1003 ? -24.876 -2.688 16.127 1.00 66.62 1003 PRO A N 1
ATOM 7701 C CA . PRO A 1 1003 ? -24.859 -1.855 17.351 1.00 66.62 1003 PRO A CA 1
ATOM 7702 C C . PRO A 1 1003 ? -24.115 -2.415 18.573 1.00 66.62 1003 PRO A C 1
ATOM 7704 O O . PRO A 1 1003 ? -24.581 -3.365 19.213 1.00 66.62 1003 PRO A O 1
ATOM 7707 N N . MET A 1 1004 ? -23.004 -1.823 19.011 1.00 66.50 1004 MET A N 1
ATOM 7708 C CA . MET A 1 1004 ? -21.885 -1.409 18.148 1.00 66.50 1004 MET A CA 1
ATOM 7709 C C . MET A 1 1004 ? -20.846 -2.525 18.169 1.00 66.50 1004 MET A C 1
ATOM 7711 O O . MET A 1 1004 ? -20.459 -3.102 17.154 1.00 66.50 1004 MET A O 1
ATOM 7715 N N . GLU A 1 1005 ? -20.542 -2.962 19.386 1.00 68.31 1005 GLU A N 1
ATOM 7716 C CA . GLU A 1 1005 ? -19.503 -3.911 19.779 1.00 68.31 1005 GLU A CA 1
ATOM 7717 C C . GLU A 1 1005 ? -19.938 -5.374 19.568 1.00 68.31 1005 GLU A C 1
ATOM 7719 O O . GLU A 1 1005 ? -19.662 -6.288 20.360 1.00 68.31 1005 GLU A O 1
ATOM 7724 N N . GLN A 1 1006 ? -20.740 -5.554 18.517 1.00 64.88 1006 GLN A N 1
ATOM 7725 C CA . GLN A 1 1006 ? -21.590 -6.704 18.271 1.00 64.88 1006 GLN A CA 1
ATOM 7726 C C . GLN A 1 1006 ? -21.067 -7.620 17.171 1.00 64.88 1006 GLN A C 1
ATOM 7728 O O . GLN A 1 1006 ? -21.548 -8.752 17.156 1.00 64.88 1006 GLN A O 1
ATOM 7733 N N . MET A 1 1007 ? -20.116 -7.176 16.320 1.00 74.25 1007 MET A N 1
ATOM 7734 C CA . MET A 1 1007 ? -19.643 -7.838 15.074 1.00 74.25 1007 MET A CA 1
ATOM 7735 C C . MET A 1 1007 ? -19.103 -9.279 15.242 1.00 74.25 1007 MET A C 1
ATOM 7737 O O . MET A 1 1007 ? -18.663 -9.915 14.299 1.00 74.25 1007 MET A O 1
ATOM 7741 N N . ASP A 1 1008 ? -19.240 -9.839 16.440 1.00 72.56 1008 ASP A N 1
ATOM 7742 C CA . ASP A 1 1008 ? -19.280 -11.255 16.791 1.00 72.56 1008 ASP A CA 1
ATOM 7743 C C . ASP A 1 1008 ? -20.583 -12.030 16.418 1.00 72.56 1008 ASP A C 1
ATOM 7745 O O . ASP A 1 1008 ? -20.593 -13.261 16.531 1.00 72.56 1008 ASP A O 1
ATOM 7749 N N . ARG A 1 1009 ? -21.716 -11.442 15.992 1.00 72.56 1009 ARG A N 1
ATOM 7750 C CA . ARG A 1 1009 ? -22.915 -12.266 15.663 1.00 72.56 1009 ARG A CA 1
ATOM 7751 C C . ARG A 1 1009 ? -22.817 -12.935 14.288 1.00 72.56 1009 ARG A C 1
ATOM 7753 O O . ARG A 1 1009 ? -23.410 -14.002 14.172 1.00 72.56 1009 ARG A O 1
ATOM 7760 N N . ILE A 1 1010 ? -22.069 -12.434 13.294 1.00 76.62 1010 ILE A N 1
ATOM 7761 C CA . ILE A 1 1010 ? -21.937 -13.053 11.949 1.00 76.62 1010 ILE A CA 1
ATOM 7762 C C . ILE A 1 1010 ? -21.600 -14.502 12.085 1.00 76.62 1010 ILE A C 1
ATOM 7764 O O . ILE A 1 1010 ? -22.223 -15.384 11.518 1.00 76.62 1010 ILE A O 1
ATOM 7768 N N . TRP A 1 1011 ? -20.577 -14.745 12.878 1.00 80.06 1011 TRP A N 1
ATOM 7769 C CA . TRP A 1 1011 ? -19.938 -16.030 12.959 1.00 80.06 1011 TRP A CA 1
ATOM 7770 C C . TRP A 1 1011 ? -20.883 -16.992 13.661 1.00 80.06 1011 TRP A C 1
ATOM 7772 O O . TRP A 1 1011 ? -20.826 -18.183 13.369 1.00 80.06 1011 TRP A O 1
ATOM 7782 N N . ARG A 1 1012 ? -21.840 -16.493 14.458 1.00 75.88 1012 ARG A N 1
ATOM 7783 C CA . ARG A 1 1012 ? -23.000 -17.254 14.940 1.00 75.88 1012 ARG A CA 1
ATOM 7784 C C . ARG A 1 1012 ? -23.787 -17.926 13.802 1.00 75.88 1012 ARG A C 1
ATOM 7786 O O . ARG A 1 1012 ? -24.556 -18.822 14.122 1.00 75.88 1012 ARG A O 1
ATOM 7793 N N . GLU A 1 1013 ? -23.422 -17.676 12.533 1.00 67.25 1013 GLU A N 1
ATOM 7794 C CA . GLU A 1 1013 ? -23.017 -18.683 11.520 1.00 67.25 1013 GLU A CA 1
ATOM 7795 C C . GLU A 1 1013 ? -21.998 -18.126 10.407 1.00 67.25 1013 GLU A C 1
ATOM 7797 O O . GLU A 1 1013 ? -22.539 -17.611 9.476 1.00 67.25 1013 GLU A O 1
ATOM 7802 N N . HIS A 1 1014 ? -20.624 -18.314 10.309 1.00 78.81 1014 HIS A N 1
ATOM 7803 C CA . HIS A 1 1014 ? -19.692 -18.263 9.061 1.00 78.81 1014 HIS A CA 1
ATOM 7804 C C . HIS A 1 1014 ? -19.098 -19.574 8.334 1.00 78.81 1014 HIS A C 1
ATOM 7806 O O . HIS A 1 1014 ? -18.296 -20.297 8.900 1.00 78.81 1014 HIS A O 1
ATOM 7812 N N . TRP A 1 1015 ? -19.402 -19.887 7.054 1.00 78.25 1015 TRP A N 1
ATOM 7813 C CA . TRP A 1 1015 ? -19.401 -21.245 6.414 1.00 78.25 1015 TRP A CA 1
ATOM 7814 C C . TRP A 1 1015 ? -18.176 -22.146 6.590 1.00 78.25 1015 TRP A C 1
ATOM 7816 O O . TRP A 1 1015 ? -18.323 -23.345 6.854 1.00 78.25 1015 TRP A O 1
ATOM 7826 N N . PHE A 1 1016 ? -16.970 -21.621 6.404 1.00 81.88 1016 PHE A N 1
ATOM 7827 C CA . PHE A 1 1016 ? -15.751 -22.420 6.552 1.00 81.88 1016 PHE A CA 1
ATOM 7828 C C . PHE A 1 1016 ? -15.337 -22.525 8.014 1.00 81.88 1016 PHE A C 1
ATOM 7830 O O . PHE A 1 1016 ? -14.941 -23.587 8.496 1.00 81.88 1016 PHE A O 1
ATOM 7837 N N . TRP A 1 1017 ? -15.474 -21.443 8.768 1.00 82.25 1017 TRP A N 1
ATOM 7838 C CA . TRP A 1 1017 ? -14.686 -21.244 9.962 1.00 82.25 1017 TRP A CA 1
ATOM 7839 C C . TRP A 1 1017 ? -15.456 -21.595 11.261 1.00 82.25 1017 TRP A C 1
ATOM 7841 O O . TRP A 1 1017 ? -14.937 -21.202 12.278 1.00 82.25 1017 TRP A O 1
ATOM 7851 N N . LYS A 1 1018 ? -16.551 -22.397 11.364 1.00 73.38 1018 LYS A N 1
ATOM 7852 C CA . LYS A 1 1018 ? -17.014 -22.993 12.693 1.00 73.38 1018 LYS A CA 1
ATOM 7853 C C . LYS A 1 1018 ? -16.215 -24.186 13.080 1.00 73.38 1018 LYS A C 1
ATOM 7855 O O . LYS A 1 1018 ? -15.827 -24.329 14.235 1.00 73.38 1018 LYS A O 1
ATOM 7860 N N . LYS A 1 1019 ? -15.832 -24.925 12.050 1.00 76.50 1019 LYS A N 1
ATOM 7861 C CA . LYS A 1 1019 ? -14.635 -25.751 12.034 1.00 76.50 1019 LYS A CA 1
ATOM 7862 C C . LYS A 1 1019 ? -13.456 -25.000 12.697 1.00 76.50 1019 LYS A C 1
ATOM 7864 O O . LYS A 1 1019 ? -12.657 -25.591 13.419 1.00 76.50 1019 LYS A O 1
ATOM 7869 N N . VAL A 1 1020 ? -13.401 -23.666 12.571 1.00 72.44 1020 VAL A N 1
ATOM 7870 C CA . VAL A 1 1020 ? -12.415 -22.792 13.231 1.00 72.44 1020 VAL A CA 1
ATOM 7871 C C . VAL A 1 1020 ? -13.006 -21.745 14.199 1.00 72.44 1020 VAL A C 1
ATOM 7873 O O . VAL A 1 1020 ? -12.283 -20.825 14.563 1.00 72.44 1020 VAL A O 1
ATOM 7876 N N . VAL A 1 1021 ? -14.214 -21.959 14.759 1.00 68.56 1021 VAL A N 1
ATOM 7877 C CA . VAL A 1 1021 ? -14.741 -21.210 15.917 1.00 68.56 1021 VAL A CA 1
ATOM 7878 C C . VAL A 1 1021 ? -15.369 -22.065 17.015 1.00 68.56 1021 VAL A C 1
ATOM 7880 O O . VAL A 1 1021 ? -15.066 -21.873 18.190 1.00 68.56 1021 VAL A O 1
ATOM 7883 N N . GLY A 1 1022 ? -16.237 -23.002 16.652 1.00 51.25 1022 GLY A N 1
ATOM 7884 C CA . GLY A 1 1022 ? -17.294 -23.491 17.533 1.00 51.25 1022 GLY A CA 1
ATOM 7885 C C . GLY A 1 1022 ? -16.932 -24.535 18.588 1.00 51.25 1022 GLY A C 1
ATOM 7886 O O . GLY A 1 1022 ? -17.568 -24.578 19.642 1.00 51.25 1022 GLY A O 1
ATOM 7887 N N . ASN A 1 1023 ? -15.942 -25.391 18.329 1.00 48.53 1023 ASN A N 1
ATOM 7888 C CA . ASN A 1 1023 ? -15.781 -26.619 19.115 1.00 48.53 1023 ASN A CA 1
ATOM 7889 C C . ASN A 1 1023 ? -14.896 -26.443 20.360 1.00 48.53 1023 ASN A C 1
ATOM 7891 O O . ASN A 1 1023 ? -13.702 -26.171 20.241 1.00 48.53 1023 ASN A O 1
ATOM 7895 N N . LYS A 1 1024 ? -15.475 -26.712 21.544 1.00 45.28 1024 LYS A N 1
ATOM 7896 C CA . LYS A 1 1024 ? -14.740 -27.019 22.793 1.00 45.28 1024 LYS A CA 1
ATOM 7897 C C . LYS A 1 1024 ? -14.320 -28.503 22.905 1.00 45.28 1024 LYS A C 1
ATOM 7899 O O . LYS A 1 1024 ? -13.465 -28.819 23.719 1.00 45.28 1024 LYS A O 1
ATOM 7904 N N . TYR A 1 1025 ? -14.885 -29.393 22.080 1.00 38.19 1025 TYR A N 1
ATOM 7905 C CA . TYR A 1 1025 ? -14.722 -30.860 22.158 1.00 38.19 1025 TYR A CA 1
ATOM 7906 C C . TYR A 1 1025 ? -13.264 -31.355 22.049 1.00 38.19 1025 TYR A C 1
ATOM 7908 O O . TYR A 1 1025 ? -12.884 -32.328 22.681 1.00 38.19 1025 TYR A O 1
ATOM 7916 N N . TYR A 1 1026 ? -12.399 -30.654 21.308 1.00 41.19 1026 TYR A N 1
ATOM 7917 C CA . TYR A 1 1026 ? -10.990 -31.056 21.148 1.00 41.19 1026 TYR A CA 1
ATOM 7918 C C . TYR A 1 1026 ? -10.180 -31.007 22.465 1.00 41.19 1026 TYR A C 1
ATOM 7920 O O . TYR A 1 1026 ? -9.111 -31.614 22.587 1.00 41.19 1026 TYR A O 1
ATOM 7928 N N . ASN A 1 1027 ? -10.695 -30.298 23.473 1.00 41.75 1027 ASN A N 1
ATOM 7929 C CA . ASN A 1 1027 ? -10.044 -30.155 24.770 1.00 41.75 1027 ASN A CA 1
ATOM 7930 C C . ASN A 1 1027 ? -10.307 -31.349 25.708 1.00 41.75 1027 ASN A C 1
ATOM 7932 O O . ASN A 1 1027 ? -9.536 -31.512 26.643 1.00 41.75 1027 ASN A O 1
ATOM 7936 N N . SER A 1 1028 ? -11.325 -32.189 25.464 1.00 36.12 1028 SER A N 1
ATOM 7937 C CA . SER A 1 1028 ? -11.658 -33.339 26.330 1.00 36.12 1028 SER A CA 1
ATOM 7938 C C . SER A 1 1028 ? -10.981 -34.659 25.937 1.00 36.12 1028 SER A C 1
ATOM 7940 O O . SER A 1 1028 ? -11.074 -35.630 26.676 1.00 36.12 1028 SER A O 1
ATOM 7942 N N . LEU A 1 1029 ? -10.281 -34.711 24.799 1.00 36.47 1029 LEU A N 1
ATOM 7943 C CA . LEU A 1 1029 ? -9.426 -35.849 24.440 1.00 36.47 1029 LEU A CA 1
ATOM 7944 C C . LEU A 1 1029 ? -8.199 -35.919 25.379 1.00 36.47 1029 LEU A C 1
ATOM 7946 O O . LEU A 1 1029 ? -7.500 -34.901 25.483 1.00 36.47 1029 LEU A O 1
ATOM 7950 N N . PRO A 1 1030 ? -7.893 -37.070 26.014 1.00 39.62 1030 PRO A N 1
ATOM 7951 C CA . PRO A 1 1030 ? -6.721 -37.223 26.880 1.00 39.62 1030 PRO A CA 1
ATOM 7952 C C . PRO A 1 1030 ? -5.398 -36.886 26.167 1.00 39.62 1030 PRO A C 1
ATOM 7954 O O . PRO A 1 1030 ? -5.297 -37.106 24.955 1.00 39.62 1030 PRO A O 1
ATOM 7957 N N . PRO A 1 1031 ? -4.360 -36.400 26.880 1.00 39.44 1031 PRO A N 1
ATOM 7958 C CA . PRO A 1 1031 ? -3.058 -36.105 26.277 1.00 39.44 1031 PRO A CA 1
ATOM 7959 C C . PRO A 1 1031 ? -2.443 -37.321 25.577 1.00 39.44 1031 PRO A C 1
ATOM 7961 O O . PRO A 1 1031 ? -2.018 -37.210 24.434 1.00 39.44 1031 PRO A O 1
ATOM 7964 N N . VAL A 1 1032 ? -2.496 -38.497 26.212 1.00 39.53 1032 VAL A N 1
ATOM 7965 C CA . VAL A 1 1032 ? -1.916 -39.746 25.687 1.00 39.53 1032 VAL A CA 1
ATOM 7966 C C . VAL A 1 1032 ? -2.492 -40.108 24.313 1.00 39.53 1032 VAL A C 1
ATOM 7968 O O . VAL A 1 1032 ? -1.736 -40.416 23.400 1.00 39.53 1032 VAL A O 1
ATOM 7971 N N . ALA A 1 1033 ? -3.808 -39.968 24.118 1.00 39.34 1033 ALA A N 1
ATOM 7972 C CA . ALA A 1 1033 ? -4.457 -40.222 22.829 1.00 39.34 1033 ALA A CA 1
ATOM 7973 C C . ALA A 1 1033 ? -4.018 -39.237 21.727 1.00 39.34 1033 ALA A C 1
ATOM 7975 O O . ALA A 1 1033 ? -4.011 -39.590 20.551 1.00 39.34 1033 ALA A O 1
ATOM 7976 N N . LYS A 1 1034 ? -3.624 -38.008 22.093 1.00 42.38 1034 LYS A N 1
ATOM 7977 C CA . LYS A 1 1034 ? -3.076 -37.014 21.155 1.00 42.38 1034 LYS A CA 1
ATOM 7978 C C . LYS A 1 1034 ? -1.631 -37.343 20.789 1.00 42.38 1034 LYS A C 1
ATOM 7980 O O . LYS A 1 1034 ? -1.301 -37.330 19.608 1.00 42.38 1034 LYS A O 1
ATOM 7985 N N . THR A 1 1035 ? -0.794 -37.670 21.775 1.00 45.28 1035 THR A N 1
ATOM 7986 C CA . THR A 1 1035 ? 0.611 -38.034 21.540 1.00 45.28 1035 THR A CA 1
ATOM 7987 C C . THR A 1 1035 ? 0.714 -39.322 20.728 1.00 45.28 1035 THR A C 1
ATOM 7989 O O . THR A 1 1035 ? 1.422 -39.345 19.729 1.00 45.28 1035 THR A O 1
ATOM 7992 N N . TYR A 1 1036 ? -0.049 -40.360 21.085 1.00 42.12 1036 TYR A N 1
ATOM 7993 C CA . TYR A 1 1036 ? -0.035 -41.650 20.389 1.00 42.12 1036 TYR A CA 1
ATOM 7994 C C . TYR A 1 1036 ? -0.520 -41.524 18.936 1.00 42.12 1036 TYR A C 1
ATOM 7996 O O . TYR A 1 1036 ? 0.130 -42.035 18.033 1.00 42.12 1036 TYR A O 1
ATOM 8004 N N . ALA A 1 1037 ? -1.585 -40.753 18.676 1.00 43.44 1037 ALA A N 1
ATOM 8005 C CA . ALA A 1 1037 ? -2.045 -40.491 17.309 1.00 43.44 1037 ALA A CA 1
ATOM 8006 C C . ALA A 1 1037 ? -1.001 -39.746 16.454 1.00 43.44 1037 ALA A C 1
ATOM 8008 O O . ALA A 1 1037 ? -0.843 -40.056 15.276 1.00 43.44 1037 ALA A O 1
ATOM 8009 N N . VAL A 1 1038 ? -0.272 -38.785 17.036 1.00 46.34 1038 VAL A N 1
ATOM 8010 C CA . VAL A 1 1038 ? 0.800 -38.053 16.338 1.00 46.34 1038 VAL A CA 1
ATOM 8011 C C . VAL A 1 1038 ? 2.028 -38.938 16.102 1.00 46.34 1038 VAL A C 1
ATOM 8013 O O . VAL A 1 1038 ? 2.587 -38.901 15.009 1.00 46.34 1038 VAL A O 1
ATOM 8016 N N . VAL A 1 1039 ? 2.425 -39.759 17.079 1.00 47.00 1039 VAL A N 1
ATOM 8017 C CA . VAL A 1 1039 ? 3.555 -40.696 16.947 1.00 47.00 1039 VAL A CA 1
ATOM 8018 C C . VAL A 1 1039 ? 3.249 -41.785 15.919 1.00 47.00 1039 VAL A C 1
ATOM 8020 O O . VAL A 1 1039 ? 4.089 -42.027 15.058 1.00 47.00 1039 VAL A O 1
ATOM 8023 N N . CYS A 1 1040 ? 2.045 -42.371 15.920 1.00 43.56 1040 CYS A N 1
ATOM 8024 C CA . CYS A 1 1040 ? 1.618 -43.282 14.856 1.00 43.56 1040 CYS A CA 1
ATOM 8025 C C . CYS A 1 1040 ? 1.651 -42.592 13.487 1.00 43.56 1040 CYS A C 1
ATOM 8027 O O . CYS A 1 1040 ? 2.286 -43.109 12.576 1.00 43.56 1040 CYS A O 1
ATOM 8029 N N . LEU A 1 1041 ? 1.041 -41.408 13.343 1.00 44.97 1041 LEU A N 1
ATOM 8030 C CA . LEU A 1 1041 ? 1.011 -40.703 12.057 1.00 44.97 1041 LEU A CA 1
ATOM 8031 C C . LEU A 1 1041 ? 2.424 -40.401 11.532 1.00 44.97 1041 LEU A C 1
ATOM 8033 O O . LEU A 1 1041 ? 2.678 -40.590 10.344 1.00 44.97 1041 LEU A O 1
ATOM 8037 N N . MET A 1 1042 ? 3.351 -39.975 12.399 1.00 45.47 1042 MET A N 1
ATOM 8038 C CA . MET A 1 1042 ? 4.743 -39.733 12.005 1.00 45.47 1042 MET A CA 1
ATOM 8039 C C . MET A 1 1042 ? 5.499 -41.028 11.681 1.00 45.47 1042 MET A C 1
ATOM 8041 O O . MET A 1 1042 ? 6.187 -41.063 10.667 1.00 45.47 1042 MET A O 1
ATOM 8045 N N . ALA A 1 1043 ? 5.333 -42.102 12.460 1.00 47.94 1043 ALA A N 1
ATOM 8046 C CA . ALA A 1 1043 ? 5.985 -43.387 12.194 1.00 47.94 1043 ALA A CA 1
ATOM 8047 C C . ALA A 1 1043 ? 5.495 -44.033 10.884 1.00 47.94 1043 ALA A C 1
ATOM 8049 O O . ALA A 1 1043 ? 6.309 -44.451 10.065 1.00 47.94 1043 ALA A O 1
ATOM 8050 N N . THR A 1 1044 ? 4.181 -44.050 10.632 1.00 45.28 1044 THR A N 1
ATOM 8051 C CA . THR A 1 1044 ? 3.619 -44.569 9.373 1.00 45.28 1044 THR A CA 1
ATOM 8052 C C . THR A 1 1044 ? 4.022 -43.699 8.177 1.00 45.28 1044 THR A C 1
ATOM 8054 O O . THR A 1 1044 ? 4.303 -44.231 7.107 1.00 45.28 1044 THR A O 1
ATOM 8057 N N . SER A 1 1045 ? 4.132 -42.375 8.355 1.00 48.09 1045 SER A N 1
ATOM 8058 C CA . SER A 1 1045 ? 4.658 -41.483 7.308 1.00 48.09 1045 SER A CA 1
ATOM 8059 C C . SER A 1 1045 ? 6.142 -41.741 7.025 1.00 48.09 1045 SER A C 1
ATOM 8061 O O . SER A 1 1045 ? 6.528 -41.804 5.865 1.00 48.09 1045 SER A O 1
ATOM 8063 N N . ALA A 1 1046 ? 6.971 -41.932 8.056 1.00 50.16 1046 ALA A N 1
ATOM 8064 C CA . ALA A 1 1046 ? 8.399 -42.221 7.903 1.00 50.16 1046 ALA A CA 1
ATOM 8065 C C . ALA A 1 1046 ? 8.654 -43.582 7.229 1.00 50.16 1046 ALA A C 1
ATOM 8067 O O . ALA A 1 1046 ? 9.550 -43.689 6.396 1.00 50.16 1046 ALA A O 1
ATOM 8068 N N . TYR A 1 1047 ? 7.828 -44.589 7.530 1.00 43.25 1047 TYR A N 1
ATOM 8069 C CA . TYR A 1 1047 ? 7.849 -45.890 6.858 1.00 43.25 1047 TYR A CA 1
ATOM 8070 C C . TYR A 1 1047 ? 7.464 -45.783 5.372 1.00 43.25 1047 TYR A C 1
ATOM 8072 O O . TYR A 1 1047 ? 8.191 -46.276 4.514 1.00 43.25 1047 TYR A O 1
ATOM 8080 N N . HIS A 1 1048 ? 6.386 -45.062 5.035 1.00 44.03 1048 HIS A N 1
ATOM 8081 C CA . HIS A 1 1048 ? 6.022 -44.805 3.631 1.00 44.03 1048 HIS A CA 1
ATOM 8082 C C . HIS A 1 1048 ? 7.010 -43.889 2.882 1.00 44.03 1048 HIS A C 1
ATOM 8084 O O . HIS A 1 1048 ? 6.989 -43.859 1.655 1.00 44.03 1048 HIS A O 1
ATOM 8090 N N . LEU A 1 1049 ? 7.884 -43.178 3.599 1.00 54.88 1049 LEU A N 1
ATOM 8091 C CA . LEU A 1 1049 ? 9.019 -42.421 3.056 1.00 54.88 1049 LEU A CA 1
ATOM 8092 C C . LEU A 1 1049 ? 10.343 -43.217 3.083 1.00 54.88 1049 LEU A C 1
ATOM 8094 O O . LEU A 1 1049 ? 11.394 -42.637 2.830 1.00 54.88 1049 LEU A O 1
ATOM 8098 N N . GLN A 1 1050 ? 10.300 -44.523 3.387 1.00 46.53 1050 GLN A N 1
ATOM 8099 C CA . GLN A 1 1050 ? 11.447 -45.449 3.422 1.00 46.53 1050 GLN A CA 1
ATOM 8100 C C . GLN A 1 1050 ? 12.610 -45.029 4.347 1.00 46.53 1050 GLN A C 1
ATOM 8102 O O . GLN A 1 1050 ? 13.760 -45.384 4.110 1.00 46.53 1050 GLN A O 1
ATOM 8107 N N . LEU A 1 1051 ? 12.328 -44.298 5.432 1.00 45.31 1051 LEU A N 1
ATOM 8108 C CA . LEU A 1 1051 ? 13.373 -43.756 6.315 1.00 45.31 1051 LEU A CA 1
ATOM 8109 C C . LEU A 1 1051 ? 13.927 -44.749 7.359 1.00 45.31 1051 LEU A C 1
ATOM 8111 O O . LEU A 1 1051 ? 14.967 -44.459 7.943 1.00 45.31 1051 LEU A O 1
ATOM 8115 N N . TYR A 1 1052 ? 13.252 -45.877 7.628 1.00 49.69 1052 TYR A N 1
ATOM 8116 C CA . TYR A 1 1052 ? 13.655 -46.887 8.627 1.00 49.69 1052 TYR A CA 1
ATOM 8117 C C . TYR A 1 1052 ? 13.129 -48.295 8.291 1.00 49.69 1052 TYR A C 1
ATOM 8119 O O . TYR A 1 1052 ? 12.041 -48.429 7.727 1.00 49.69 1052 TYR A O 1
ATOM 8127 N N . ASP A 1 1053 ? 13.868 -49.332 8.707 1.00 44.50 1053 ASP A N 1
ATOM 8128 C CA . ASP A 1 1053 ? 13.496 -50.752 8.575 1.00 44.50 1053 ASP A CA 1
ATOM 8129 C C . ASP A 1 1053 ? 12.710 -51.304 9.792 1.00 44.50 1053 ASP A C 1
ATOM 8131 O O . ASP A 1 1053 ? 12.725 -50.745 10.894 1.00 44.50 1053 ASP A O 1
ATOM 8135 N N . TYR A 1 1054 ? 11.986 -52.409 9.589 1.00 44.16 1054 TYR A N 1
ATOM 8136 C CA . TYR A 1 1054 ? 10.999 -52.944 10.527 1.00 44.16 1054 TYR A CA 1
ATOM 8137 C C . TYR A 1 1054 ? 11.601 -53.678 11.738 1.00 44.16 1054 TYR A C 1
ATOM 8139 O O . TYR A 1 1054 ? 11.012 -53.624 12.824 1.00 44.16 1054 TYR A O 1
ATOM 8147 N N . GLN A 1 1055 ? 12.750 -54.355 11.596 1.00 46.12 1055 GLN A N 1
ATOM 8148 C CA . GLN A 1 1055 ? 13.297 -55.189 12.680 1.00 46.12 1055 GLN A CA 1
ATOM 8149 C C . GLN A 1 1055 ? 13.773 -54.353 13.874 1.00 46.12 1055 GLN A C 1
ATOM 8151 O O . GLN A 1 1055 ? 13.513 -54.707 15.026 1.00 46.12 1055 GLN A O 1
ATOM 8156 N N . THR A 1 1056 ? 14.394 -53.199 13.615 1.00 47.12 1056 THR A N 1
ATOM 8157 C CA . THR A 1 1056 ? 14.909 -52.292 14.654 1.00 47.12 1056 THR A CA 1
ATOM 8158 C C . THR A 1 1056 ? 13.796 -51.743 15.553 1.00 47.12 1056 THR A C 1
ATOM 8160 O O . THR A 1 1056 ? 13.998 -51.540 16.751 1.00 47.12 1056 THR A O 1
ATOM 8163 N N . ILE A 1 1057 ? 12.593 -51.546 15.000 1.00 46.66 1057 ILE A N 1
ATOM 8164 C CA . ILE A 1 1057 ? 11.429 -51.034 15.738 1.00 46.66 1057 ILE A CA 1
ATOM 8165 C C . ILE A 1 1057 ? 10.867 -52.105 16.690 1.00 46.66 1057 ILE A C 1
ATOM 8167 O O . ILE A 1 1057 ? 10.434 -51.776 17.796 1.00 46.66 1057 ILE A O 1
ATOM 8171 N N . ALA A 1 1058 ? 10.896 -53.385 16.304 1.00 41.00 1058 ALA A N 1
ATOM 8172 C CA . ALA A 1 1058 ? 10.313 -54.473 17.094 1.00 41.00 1058 ALA A CA 1
ATOM 8173 C C . ALA A 1 1058 ? 10.998 -54.666 18.462 1.00 41.00 1058 ALA A C 1
ATOM 8175 O O . ALA A 1 1058 ? 10.314 -54.868 19.468 1.00 41.00 1058 ALA A O 1
ATOM 8176 N N . LEU A 1 1059 ? 12.330 -54.553 18.514 1.00 40.06 1059 LEU A N 1
ATOM 8177 C CA . LEU A 1 1059 ? 13.122 -54.709 19.742 1.00 40.06 1059 LEU A CA 1
ATOM 8178 C C . LEU A 1 1059 ? 12.750 -53.663 20.806 1.00 40.06 1059 LEU A C 1
ATOM 8180 O O . LEU A 1 1059 ? 12.384 -54.025 21.929 1.00 40.06 1059 LEU A O 1
ATOM 8184 N N . TYR A 1 1060 ? 12.752 -52.379 20.425 1.00 42.44 1060 TYR A N 1
ATOM 8185 C CA . TYR A 1 1060 ? 12.501 -51.246 21.328 1.00 42.44 1060 TYR A CA 1
ATOM 8186 C C . TYR A 1 1060 ? 11.122 -51.268 22.003 1.00 42.44 1060 TYR A C 1
ATOM 8188 O O . TYR A 1 1060 ? 10.968 -50.749 23.109 1.00 42.44 1060 TYR A O 1
ATOM 8196 N N . TYR A 1 1061 ? 10.107 -51.862 21.370 1.00 44.91 1061 TYR A N 1
ATOM 8197 C CA . TYR A 1 1061 ? 8.759 -51.912 21.943 1.00 44.91 1061 TYR A CA 1
ATOM 8198 C C . TYR A 1 1061 ? 8.577 -52.988 23.023 1.00 44.91 1061 TYR A C 1
ATOM 8200 O O . TYR A 1 1061 ? 7.664 -52.858 23.842 1.00 44.91 1061 TYR A O 1
ATOM 8208 N N . SER A 1 1062 ? 9.430 -54.018 23.080 1.00 38.34 1062 SER A N 1
ATOM 8209 C CA . SER A 1 1062 ? 9.267 -55.106 24.058 1.00 38.34 1062 SER A CA 1
ATOM 8210 C C . SER A 1 1062 ? 9.469 -54.629 25.507 1.00 38.34 1062 SER A C 1
ATOM 8212 O O . SER A 1 1062 ? 8.638 -54.903 26.377 1.00 38.34 1062 SER A O 1
ATOM 8214 N N . ASP A 1 1063 ? 10.505 -53.826 25.765 1.00 42.91 1063 ASP A N 1
ATOM 8215 C CA . ASP A 1 1063 ? 10.836 -53.335 27.109 1.00 42.91 1063 ASP A CA 1
ATOM 8216 C C . ASP A 1 1063 ? 9.892 -52.237 27.615 1.00 42.91 1063 ASP A C 1
ATOM 8218 O O . ASP A 1 1063 ? 9.648 -52.133 28.821 1.00 42.91 1063 ASP A O 1
ATOM 8222 N N . VAL A 1 1064 ? 9.284 -51.463 26.708 1.00 44.28 1064 VAL A N 1
ATOM 8223 C CA . VAL A 1 1064 ? 8.253 -50.471 27.061 1.00 44.28 1064 VAL A CA 1
ATOM 8224 C C . VAL A 1 1064 ? 7.000 -51.156 27.622 1.00 44.28 1064 VAL A C 1
ATOM 8226 O O . VAL A 1 1064 ? 6.384 -50.641 28.558 1.00 44.28 1064 VAL A O 1
ATOM 8229 N N . PHE A 1 1065 ? 6.640 -52.340 27.109 1.00 43.81 1065 PHE A N 1
ATOM 8230 C CA . PHE A 1 1065 ? 5.448 -53.071 27.550 1.00 43.81 1065 PHE A CA 1
ATOM 8231 C C . PHE A 1 1065 ? 5.673 -54.040 28.721 1.00 43.81 1065 PHE A C 1
ATOM 8233 O O . PHE A 1 1065 ? 4.720 -54.272 29.468 1.00 43.81 1065 PHE A O 1
ATOM 8240 N N . LYS A 1 1066 ? 6.908 -54.499 28.996 1.00 37.97 1066 LYS A N 1
ATOM 8241 C CA . LYS A 1 1066 ? 7.239 -55.273 30.222 1.00 37.97 1066 LYS A CA 1
ATOM 8242 C C . LYS A 1 1066 ? 6.789 -54.587 31.524 1.00 37.97 1066 LYS A C 1
ATOM 8244 O O . LYS A 1 1066 ? 6.557 -55.260 32.523 1.00 37.97 1066 LYS A O 1
ATOM 8249 N N . ARG A 1 1067 ? 6.637 -53.255 31.529 1.00 38.84 1067 ARG A N 1
ATOM 8250 C CA . ARG A 1 1067 ? 6.219 -52.461 32.703 1.00 38.84 1067 ARG A CA 1
ATOM 8251 C C . ARG A 1 1067 ? 4.694 -52.320 32.885 1.00 38.84 1067 ARG A C 1
ATOM 8253 O O . ARG A 1 1067 ? 4.268 -51.680 33.843 1.00 38.84 1067 ARG A O 1
ATOM 8260 N N . PHE A 1 1068 ? 3.862 -52.916 32.022 1.00 41.22 1068 PHE A N 1
ATOM 8261 C CA . PHE A 1 1068 ? 2.390 -52.860 32.109 1.00 41.22 1068 PHE A CA 1
ATOM 8262 C C . PHE A 1 1068 ? 1.772 -54.227 32.463 1.00 41.22 1068 PHE A C 1
ATOM 8264 O O . PHE A 1 1068 ? 1.216 -54.917 31.608 1.00 41.22 1068 PHE A O 1
ATOM 8271 N N . GLN A 1 1069 ? 1.819 -54.592 33.751 1.00 40.53 1069 GLN A N 1
ATOM 8272 C CA . GLN A 1 1069 ? 1.449 -55.927 34.264 1.00 40.53 1069 GLN A CA 1
ATOM 8273 C C . GLN A 1 1069 ? 0.073 -56.466 33.816 1.00 40.53 1069 GLN A C 1
ATOM 8275 O O . GLN A 1 1069 ? -0.067 -57.666 33.623 1.00 40.53 1069 GLN A O 1
ATOM 8280 N N . VAL A 1 1070 ? -0.934 -55.612 33.592 1.00 44.12 1070 VAL A N 1
ATOM 8281 C CA . VAL A 1 1070 ? -2.296 -56.048 33.200 1.00 44.12 1070 VAL A CA 1
ATOM 8282 C C . VAL A 1 1070 ? -2.391 -56.475 31.721 1.00 44.12 1070 VAL A C 1
ATOM 8284 O O . VAL A 1 1070 ? -3.312 -57.190 31.339 1.00 44.12 1070 VAL A O 1
ATOM 8287 N N . ILE A 1 1071 ? -1.441 -56.066 30.872 1.00 47.44 1071 ILE A N 1
ATOM 8288 C CA . ILE A 1 1071 ? -1.418 -56.391 29.429 1.00 47.44 1071 ILE A CA 1
ATOM 8289 C C . ILE A 1 1071 ? -0.529 -57.624 29.146 1.00 47.44 1071 ILE A C 1
ATOM 8291 O O . ILE A 1 1071 ? -0.624 -58.235 28.082 1.00 47.44 1071 ILE A O 1
ATOM 8295 N N . ALA A 1 1072 ? 0.273 -58.052 30.128 1.00 44.88 1072 ALA A N 1
ATOM 8296 C CA . ALA A 1 1072 ? 1.279 -59.112 30.016 1.00 44.88 1072 ALA A CA 1
ATOM 8297 C C . ALA A 1 1072 ? 0.738 -60.524 29.694 1.00 44.88 1072 ALA A C 1
ATOM 8299 O O . ALA A 1 1072 ? 1.525 -61.413 29.384 1.00 44.88 1072 ALA A O 1
ATOM 8300 N N . VAL A 1 1073 ? -0.584 -60.736 29.718 1.00 44.66 1073 VAL A N 1
ATOM 8301 C CA . VAL A 1 1073 ? -1.227 -62.017 29.360 1.00 44.66 1073 VAL A CA 1
ATOM 8302 C C . VAL A 1 1073 ? -1.411 -62.174 27.840 1.00 44.66 1073 VAL A C 1
ATOM 8304 O O . VAL A 1 1073 ? -1.427 -63.287 27.324 1.00 44.66 1073 VAL A O 1
ATOM 8307 N N . ILE A 1 1074 ? -1.514 -61.074 27.084 1.00 45.16 1074 ILE A N 1
ATOM 8308 C CA . ILE A 1 1074 ? -1.804 -61.124 25.636 1.00 45.16 1074 ILE A CA 1
ATOM 8309 C C . ILE A 1 1074 ? -0.661 -61.737 24.786 1.00 45.16 1074 ILE A C 1
ATOM 8311 O O . ILE A 1 1074 ? -0.977 -62.468 23.844 1.00 45.16 1074 ILE A O 1
ATOM 8315 N N . PRO A 1 1075 ? 0.644 -61.543 25.089 1.00 44.00 1075 PRO A N 1
ATOM 8316 C CA . PRO A 1 1075 ? 1.739 -62.195 24.357 1.00 44.00 1075 PRO A CA 1
ATOM 8317 C C . PRO A 1 1075 ? 1.677 -63.731 24.341 1.00 44.00 1075 PRO A C 1
ATOM 8319 O O . PRO A 1 1075 ? 2.156 -64.345 23.388 1.00 44.00 1075 PRO A O 1
ATOM 8322 N N . TYR A 1 1076 ? 1.042 -64.348 25.345 1.00 46.41 1076 TYR A N 1
ATOM 8323 C CA . TYR A 1 1076 ? 0.908 -65.805 25.472 1.00 46.41 1076 TYR A CA 1
ATOM 8324 C C . TYR A 1 1076 ? 0.061 -66.450 24.353 1.00 46.41 1076 TYR A C 1
ATOM 8326 O O . TYR A 1 1076 ? 0.093 -67.662 24.180 1.00 46.41 1076 TYR A O 1
ATOM 8334 N N . PHE A 1 1077 ? -0.665 -65.647 23.562 1.00 46.72 1077 PHE A N 1
ATOM 8335 C CA . PHE A 1 1077 ? -1.487 -66.101 22.429 1.00 46.72 1077 PHE A CA 1
ATOM 8336 C C . PHE A 1 1077 ? -0.797 -65.981 21.052 1.00 46.72 1077 PHE A C 1
ATOM 8338 O O . PHE A 1 1077 ? -1.449 -66.129 20.017 1.00 46.72 1077 PHE A O 1
ATOM 8345 N N . SER A 1 1078 ? 0.513 -65.703 21.017 1.00 43.00 1078 SER A N 1
ATOM 8346 C CA . SER A 1 1078 ? 1.391 -65.825 19.833 1.00 43.00 1078 SER A CA 1
ATOM 8347 C C . SER A 1 1078 ? 0.969 -65.064 18.554 1.00 43.00 1078 SER A C 1
ATOM 8349 O O . SER A 1 1078 ? 1.452 -65.370 17.461 1.00 43.00 1078 SER A O 1
ATOM 8351 N N . SER A 1 1079 ? 0.104 -64.047 18.642 1.00 48.59 1079 SER A N 1
ATOM 8352 C CA . SER A 1 1079 ? -0.316 -63.250 17.479 1.00 48.59 1079 SER A CA 1
ATOM 8353 C C . SER A 1 1079 ? 0.711 -62.163 17.135 1.00 48.59 1079 SER A C 1
ATOM 8355 O O . SER A 1 1079 ? 0.943 -61.257 17.935 1.00 48.59 1079 SER A O 1
ATOM 8357 N N . ARG A 1 1080 ? 1.286 -62.200 15.924 1.00 45.72 1080 ARG A N 1
ATOM 8358 C CA . ARG A 1 1080 ? 2.413 -61.331 15.514 1.00 45.72 1080 ARG A CA 1
ATOM 8359 C C . ARG A 1 1080 ? 2.082 -59.841 15.290 1.00 45.72 1080 ARG A C 1
ATOM 8361 O O . ARG A 1 1080 ? 2.993 -59.077 14.991 1.00 45.72 1080 ARG A O 1
ATOM 8368 N N . PHE A 1 1081 ? 0.826 -59.398 15.430 1.00 47.69 1081 PHE A N 1
ATOM 8369 C CA . PHE A 1 1081 ? 0.468 -57.976 15.315 1.00 47.69 1081 PHE A CA 1
ATOM 8370 C C . PHE A 1 1081 ? -0.753 -57.608 16.177 1.00 47.69 1081 PHE A C 1
ATOM 8372 O O . PHE A 1 1081 ? -1.848 -58.126 15.978 1.00 47.69 1081 PHE A O 1
ATOM 8379 N N . LEU A 1 1082 ? -0.568 -56.696 17.137 1.00 53.69 1082 LEU A N 1
ATOM 8380 C CA . LEU A 1 1082 ? -1.547 -56.377 18.195 1.00 53.69 1082 LEU A CA 1
ATOM 8381 C C . LEU A 1 1082 ? -2.659 -55.390 17.777 1.00 53.69 1082 LEU A C 1
ATOM 8383 O O . LEU A 1 1082 ? -3.648 -55.235 18.494 1.00 53.69 1082 LEU A O 1
ATOM 8387 N N . GLY A 1 1083 ? -2.507 -54.724 16.626 1.00 64.62 1083 GLY A N 1
ATOM 8388 C CA . GLY A 1 1083 ? -3.374 -53.626 16.178 1.00 64.62 1083 GLY A CA 1
ATOM 8389 C C . GLY A 1 1083 ? -4.869 -53.975 16.080 1.00 64.62 1083 GLY A C 1
ATOM 8390 O O . GLY A 1 1083 ? -5.667 -53.337 16.771 1.00 64.62 1083 GLY A O 1
ATOM 8391 N N . PRO A 1 1084 ? -5.277 -54.976 15.271 1.00 63.56 1084 PRO A N 1
ATOM 8392 C CA . PRO A 1 1084 ? -6.692 -55.307 15.077 1.00 63.56 1084 PRO A CA 1
ATOM 8393 C C . PRO A 1 1084 ? -7.390 -55.697 16.386 1.00 63.56 1084 PRO A C 1
ATOM 8395 O O . PRO A 1 1084 ? -8.450 -55.160 16.708 1.00 63.56 1084 PRO A O 1
ATOM 8398 N N . SER A 1 1085 ? -6.752 -56.547 17.196 1.00 69.50 1085 SER A N 1
ATOM 8399 C CA . SER A 1 1085 ? -7.268 -56.975 18.501 1.00 69.50 1085 SER A CA 1
ATOM 8400 C C . SER A 1 1085 ? -7.543 -55.784 19.427 1.00 69.50 1085 SER A C 1
ATOM 8402 O O . SER A 1 1085 ? -8.568 -55.748 20.105 1.00 69.50 1085 SER A O 1
ATOM 8404 N N . MET A 1 1086 ? -6.676 -54.765 19.423 1.00 66.75 1086 MET A N 1
ATOM 8405 C CA . MET A 1 1086 ? -6.841 -53.576 20.265 1.00 66.75 1086 MET A CA 1
ATOM 8406 C C . MET A 1 1086 ? -7.975 -52.646 19.797 1.00 66.75 1086 MET A C 1
ATOM 8408 O O . MET A 1 1086 ? -8.609 -51.995 20.630 1.00 66.75 1086 MET A O 1
ATOM 8412 N N . VAL A 1 1087 ? -8.307 -52.625 18.499 1.00 72.19 1087 VAL A N 1
ATOM 8413 C CA . VAL A 1 1087 ? -9.522 -51.946 18.005 1.00 72.19 1087 VAL A CA 1
ATOM 8414 C C . VAL A 1 1087 ? -10.771 -52.648 18.543 1.00 72.19 1087 VAL A C 1
ATOM 8416 O O . VAL A 1 1087 ? -11.657 -51.982 19.081 1.00 72.19 1087 VAL A O 1
ATOM 8419 N N . PHE A 1 1088 ? -10.811 -53.983 18.493 1.00 76.88 1088 PHE A N 1
ATOM 8420 C CA . PHE A 1 1088 ? -11.909 -54.763 19.072 1.00 76.88 1088 PHE A CA 1
ATOM 8421 C C . PHE A 1 1088 ? -12.035 -54.574 20.595 1.00 76.88 1088 PHE A C 1
ATOM 8423 O O . PHE A 1 1088 ? -13.158 -54.425 21.071 1.00 76.88 1088 PHE A O 1
ATOM 8430 N N . VAL A 1 1089 ? -10.930 -54.461 21.351 1.00 74.31 1089 VAL A N 1
ATOM 8431 C CA . VAL A 1 1089 ? -10.959 -54.087 22.786 1.00 74.31 1089 VAL A CA 1
ATOM 8432 C C . VAL A 1 1089 ? -11.686 -52.754 22.998 1.00 74.31 1089 VAL A C 1
ATOM 8434 O O . VAL A 1 1089 ? -12.621 -52.677 23.796 1.00 74.31 1089 VAL A O 1
ATOM 8437 N N . ILE A 1 1090 ? -11.277 -51.700 22.282 1.00 71.25 1090 ILE A N 1
ATOM 8438 C CA . ILE A 1 1090 ? -11.815 -50.342 22.468 1.00 71.25 1090 ILE A CA 1
ATOM 8439 C C . ILE A 1 1090 ? -13.300 -50.286 22.089 1.00 71.25 1090 ILE A C 1
ATOM 8441 O O . ILE A 1 1090 ? -14.108 -49.732 22.839 1.00 71.25 1090 ILE A O 1
ATOM 8445 N N . VAL A 1 1091 ? -13.678 -50.889 20.957 1.00 74.38 1091 VAL A N 1
ATOM 8446 C CA . VAL A 1 1091 ? -15.076 -50.936 20.501 1.00 74.38 1091 VAL A CA 1
ATOM 8447 C C . VAL A 1 1091 ? -15.933 -51.798 21.436 1.00 74.38 1091 VAL A C 1
ATOM 8449 O O . VAL A 1 1091 ? -17.085 -51.443 21.687 1.00 74.38 1091 VAL A O 1
ATOM 8452 N N . TYR A 1 1092 ? -15.385 -52.871 22.021 1.00 82.12 1092 TYR A N 1
ATOM 8453 C CA . TYR A 1 1092 ? -16.091 -53.689 23.011 1.00 82.12 1092 TYR A CA 1
ATOM 8454 C C . TYR A 1 1092 ? -16.389 -52.924 24.305 1.00 82.12 1092 TYR A C 1
ATOM 8456 O O . TYR A 1 1092 ? -17.541 -52.891 24.746 1.00 82.12 1092 TYR A O 1
ATOM 8464 N N . VAL A 1 1093 ? -15.384 -52.263 24.891 1.00 74.88 1093 VAL A N 1
ATOM 8465 C CA . VAL A 1 1093 ? -15.566 -51.451 26.107 1.00 74.88 1093 VAL A CA 1
ATOM 8466 C C . VAL A 1 1093 ? -16.567 -50.321 25.850 1.00 74.88 1093 VAL A C 1
ATOM 8468 O O . VAL A 1 1093 ? -17.509 -50.153 26.623 1.00 74.88 1093 VAL A O 1
ATOM 8471 N N . TRP A 1 1094 ? -16.448 -49.613 24.721 1.00 78.44 1094 TRP A N 1
ATOM 8472 C CA . TRP A 1 1094 ? -17.388 -48.552 24.345 1.00 78.44 1094 TRP A CA 1
ATOM 8473 C C . TRP A 1 1094 ? -18.819 -49.074 24.124 1.00 78.44 1094 TRP A C 1
ATOM 8475 O O . TRP A 1 1094 ? -19.783 -48.457 24.577 1.00 78.44 1094 TRP A O 1
ATOM 8485 N N . GLY A 1 1095 ? -18.979 -50.238 23.485 1.00 76.56 1095 GLY A N 1
ATOM 8486 C CA . GLY A 1 1095 ? -20.279 -50.886 23.283 1.00 76.56 1095 GLY A CA 1
ATOM 8487 C C . GLY A 1 1095 ? -20.938 -51.368 24.583 1.00 76.56 1095 GLY A C 1
ATOM 8488 O O . GLY A 1 1095 ? -22.168 -51.385 24.676 1.00 76.56 1095 GLY A O 1
ATOM 8489 N N . ARG A 1 1096 ? -20.141 -51.707 25.606 1.00 79.25 1096 ARG A N 1
ATOM 8490 C CA . ARG A 1 1096 ? -20.608 -52.002 26.973 1.00 79.25 1096 ARG A CA 1
ATOM 8491 C C . ARG A 1 1096 ? -20.958 -50.747 27.774 1.00 79.25 1096 ARG A C 1
ATOM 8493 O O . ARG A 1 1096 ? -21.909 -50.788 28.548 1.00 79.25 1096 ARG A O 1
ATOM 8500 N N . GLU A 1 1097 ? -20.223 -49.652 27.588 1.00 70.75 1097 GLU A N 1
ATOM 8501 C CA . GLU A 1 1097 ? -20.450 -48.369 28.271 1.00 70.75 1097 GLU A CA 1
ATOM 8502 C C . GLU A 1 1097 ? -21.660 -47.604 27.692 1.00 70.75 1097 GLU A C 1
ATOM 8504 O O . GLU A 1 1097 ? -22.423 -46.984 28.434 1.00 70.75 1097 GLU A O 1
ATOM 8509 N N . PHE A 1 1098 ? -21.909 -47.719 26.380 1.00 71.00 1098 PHE A N 1
ATOM 8510 C CA . PHE A 1 1098 ? -23.003 -47.041 25.668 1.00 71.00 1098 PHE A CA 1
ATOM 8511 C C . PHE A 1 1098 ? -23.957 -48.016 24.938 1.00 71.00 1098 PHE A C 1
ATOM 8513 O O . PHE A 1 1098 ? -24.223 -47.854 23.741 1.00 71.00 1098 PHE A O 1
ATOM 8520 N N . PRO A 1 1099 ? -24.559 -49.006 25.630 1.00 68.19 1099 PRO A N 1
ATOM 8521 C CA . PRO A 1 1099 ? -25.241 -50.136 24.992 1.00 68.19 1099 PRO A CA 1
ATOM 8522 C C . PRO A 1 1099 ? -26.480 -49.748 24.174 1.00 68.19 1099 PRO A C 1
ATOM 8524 O O . PRO A 1 1099 ? -26.856 -50.471 23.256 1.00 68.19 1099 PRO A O 1
ATOM 8527 N N . ASN A 1 1100 ? -27.108 -48.605 24.474 1.00 71.12 1100 ASN A N 1
ATOM 8528 C CA . ASN A 1 1100 ? -28.285 -48.086 23.767 1.00 71.12 1100 ASN A CA 1
ATOM 8529 C C . ASN A 1 1100 ? -27.979 -46.955 22.763 1.00 71.12 1100 ASN A C 1
ATOM 8531 O O . ASN A 1 1100 ? -28.911 -46.460 22.128 1.00 71.12 1100 ASN A O 1
ATOM 8535 N N . ALA A 1 1101 ? -26.719 -46.533 22.599 1.00 69.75 1101 ALA A N 1
ATOM 8536 C CA . ALA A 1 1101 ? -26.371 -45.525 21.597 1.00 69.75 1101 ALA A CA 1
ATOM 8537 C C . ALA A 1 1101 ? -26.640 -46.076 20.189 1.00 69.75 1101 ALA A C 1
ATOM 8539 O O . ALA A 1 1101 ? -26.156 -47.154 19.853 1.00 69.75 1101 ALA A O 1
ATOM 8540 N N . ARG A 1 1102 ? -27.417 -45.364 19.366 1.00 65.44 1102 ARG A N 1
ATOM 8541 C CA . ARG A 1 1102 ? -27.650 -45.772 17.975 1.00 65.44 1102 ARG A CA 1
ATOM 8542 C C . ARG A 1 1102 ? -26.512 -45.278 17.093 1.00 65.44 1102 ARG A C 1
ATOM 8544 O O . ARG A 1 1102 ? -26.225 -44.082 17.072 1.00 65.44 1102 ARG A O 1
ATOM 8551 N N . VAL A 1 1103 ? -25.892 -46.194 16.361 1.00 72.06 1103 VAL A N 1
ATOM 8552 C CA . VAL A 1 1103 ? -24.876 -45.903 15.351 1.00 72.06 1103 VAL A CA 1
ATOM 8553 C C . VAL A 1 1103 ? -25.438 -46.325 14.002 1.00 72.06 1103 VAL A C 1
ATOM 8555 O O . VAL A 1 1103 ? -25.810 -47.480 13.800 1.00 72.06 1103 VAL A O 1
ATOM 8558 N N . ASN A 1 1104 ? -25.534 -45.359 13.094 1.00 63.91 1104 ASN A N 1
ATOM 8559 C CA . ASN A 1 1104 ? -25.996 -45.560 11.730 1.00 63.91 1104 ASN A CA 1
ATOM 8560 C C . ASN A 1 1104 ? -24.763 -45.694 10.826 1.00 63.91 1104 ASN A C 1
ATOM 8562 O O . ASN A 1 1104 ? -23.970 -44.755 10.719 1.00 63.91 1104 ASN A O 1
ATOM 8566 N N . ILE A 1 1105 ? -24.572 -46.873 10.230 1.00 56.84 1105 ILE A N 1
ATOM 8567 C CA . ILE A 1 1105 ? -23.395 -47.176 9.411 1.00 56.84 1105 ILE A CA 1
ATOM 8568 C C . ILE A 1 1105 ? -23.759 -46.961 7.939 1.00 56.84 1105 ILE A C 1
ATOM 8570 O O . ILE A 1 1105 ? -24.589 -47.674 7.379 1.00 56.84 1105 ILE A O 1
ATOM 8574 N N . HIS A 1 1106 ? -23.133 -45.951 7.327 1.00 48.50 1106 HIS A N 1
ATOM 8575 C CA . HIS A 1 1106 ? -23.281 -45.574 5.912 1.00 48.50 1106 HIS A CA 1
ATOM 8576 C C . HIS A 1 1106 ? -24.727 -45.329 5.419 1.00 48.50 1106 HIS A C 1
ATOM 8578 O O . HIS A 1 1106 ? -24.964 -45.286 4.217 1.00 48.50 1106 HIS A O 1
ATOM 8584 N N . GLY A 1 1107 ? -25.691 -45.108 6.321 1.00 50.97 1107 GLY A N 1
ATOM 8585 C CA . GLY A 1 1107 ? -27.092 -44.845 5.971 1.00 50.97 1107 GLY A CA 1
ATOM 8586 C C . GLY A 1 1107 ? -27.945 -46.096 5.738 1.00 50.97 1107 GLY A C 1
ATOM 8587 O O . GLY A 1 1107 ? -29.141 -45.951 5.506 1.00 50.97 1107 GLY A O 1
ATOM 8588 N N . LEU A 1 1108 ? -27.361 -47.299 5.808 1.00 51.25 1108 LEU A N 1
ATOM 8589 C CA . LEU A 1 1108 ? -28.030 -48.551 5.433 1.00 51.25 1108 LEU A CA 1
ATOM 8590 C C . LEU A 1 1108 ? -28.729 -49.240 6.614 1.00 51.25 1108 LEU A C 1
ATOM 8592 O O . LEU A 1 1108 ? -29.848 -49.723 6.462 1.00 51.25 1108 LEU A O 1
ATOM 8596 N N . PHE A 1 1109 ? -28.103 -49.259 7.797 1.00 68.44 1109 PHE A N 1
ATOM 8597 C CA . PHE A 1 1109 ? -28.640 -49.935 8.985 1.00 68.44 1109 PHE A CA 1
ATOM 8598 C C . PHE A 1 1109 ? -28.358 -49.142 10.273 1.00 68.44 1109 PHE A C 1
ATOM 8600 O O . PHE A 1 1109 ? -27.256 -48.621 10.468 1.00 68.44 1109 PHE A O 1
ATOM 8607 N N . GLU A 1 1110 ? -29.341 -49.082 11.183 1.00 70.44 1110 GLU A N 1
ATOM 8608 C CA . GLU A 1 1110 ? -29.136 -48.629 12.567 1.00 70.44 1110 GLU A CA 1
ATOM 8609 C C . GLU A 1 1110 ? -28.828 -49.815 13.485 1.00 70.44 1110 GLU A C 1
ATOM 8611 O O . GLU A 1 1110 ? -29.630 -50.740 13.615 1.00 70.44 1110 GLU A O 1
ATOM 8616 N N . LEU A 1 1111 ? -27.704 -49.745 14.198 1.00 76.69 1111 LEU A N 1
ATOM 8617 C CA . LEU A 1 1111 ? -27.327 -50.707 15.231 1.00 76.69 1111 LEU A CA 1
ATOM 8618 C C . LEU A 1 1111 ? -27.243 -50.021 16.597 1.00 76.69 1111 LEU A C 1
ATOM 8620 O O . LEU A 1 1111 ? -26.859 -48.856 16.708 1.00 76.69 1111 LEU A O 1
ATOM 8624 N N . LYS A 1 1112 ? -27.574 -50.755 17.663 1.00 77.19 1112 LYS A N 1
ATOM 8625 C CA . LYS A 1 1112 ? -27.256 -50.334 19.035 1.00 77.19 1112 LYS A CA 1
ATOM 8626 C C . LYS A 1 1112 ? -25.780 -50.606 19.338 1.00 77.19 1112 LYS A C 1
ATOM 8628 O O . LYS A 1 1112 ? -25.272 -51.658 18.954 1.00 77.19 1112 LYS A O 1
ATOM 8633 N N . GLY A 1 1113 ? -25.140 -49.721 20.106 1.00 72.50 1113 GLY A N 1
ATOM 8634 C CA . GLY A 1 1113 ? -23.727 -49.787 20.502 1.00 72.50 1113 GLY A CA 1
ATOM 8635 C C . GLY A 1 1113 ? -23.283 -51.153 21.027 1.00 72.50 1113 GLY A C 1
ATOM 8636 O O . GLY A 1 1113 ? -22.209 -51.626 20.666 1.00 72.50 1113 GLY A O 1
ATOM 8637 N N . PHE A 1 1114 ? -24.155 -51.833 21.776 1.00 82.88 1114 PHE A N 1
ATOM 8638 C CA . PHE A 1 1114 ? -23.925 -53.184 22.294 1.00 82.88 1114 PHE A CA 1
ATOM 8639 C C . PHE A 1 1114 ? -23.588 -54.238 21.218 1.00 82.88 1114 PHE A C 1
ATOM 8641 O O . PHE A 1 1114 ? -22.795 -55.142 21.471 1.00 82.88 1114 PHE A O 1
ATOM 8648 N N . TYR A 1 1115 ? -24.168 -54.134 20.017 1.00 83.50 1115 TYR A N 1
ATOM 8649 C CA . TYR A 1 1115 ? -23.986 -55.125 18.948 1.00 83.50 1115 TYR A CA 1
ATOM 8650 C C . TYR A 1 1115 ? -22.811 -54.819 18.011 1.00 83.50 1115 TYR A C 1
ATOM 8652 O O . TYR A 1 1115 ? -22.438 -55.683 17.225 1.00 83.50 1115 TYR A O 1
ATOM 8660 N N . ILE A 1 1116 ? -22.201 -53.630 18.086 1.00 81.94 1116 ILE A N 1
ATOM 8661 C CA . ILE A 1 1116 ? -21.156 -53.207 17.137 1.00 81.94 1116 ILE A CA 1
ATOM 8662 C C . ILE A 1 1116 ? -19.922 -54.132 17.129 1.00 81.94 1116 ILE A C 1
ATOM 8664 O O . ILE A 1 1116 ? -19.501 -54.487 16.030 1.00 81.94 1116 ILE A O 1
ATOM 8668 N N . PRO A 1 1117 ? -19.365 -54.595 18.272 1.00 82.44 1117 PRO A N 1
ATOM 8669 C CA . PRO A 1 1117 ? -18.219 -55.513 18.253 1.00 82.44 1117 PRO A CA 1
ATOM 8670 C C . PRO A 1 1117 ? -18.537 -56.823 17.521 1.00 82.44 1117 PRO A C 1
ATOM 8672 O O . PRO A 1 1117 ? -17.744 -57.306 16.721 1.00 82.44 1117 PRO A O 1
ATOM 8675 N N . TRP A 1 1118 ? -19.733 -57.367 17.753 1.00 86.69 1118 TRP A N 1
ATOM 8676 C CA . TRP A 1 1118 ? -20.206 -58.604 17.132 1.00 86.69 1118 TRP A CA 1
ATOM 8677 C C . TRP A 1 1118 ? -20.533 -58.423 15.646 1.00 86.69 1118 TRP A C 1
ATOM 8679 O O . TRP A 1 1118 ? -20.265 -59.310 14.845 1.00 86.69 1118 TRP A O 1
ATOM 8689 N N . TYR A 1 1119 ? -21.053 -57.255 15.264 1.00 83.06 1119 TYR A N 1
ATOM 8690 C CA . TYR A 1 1119 ? -21.307 -56.898 13.870 1.00 83.06 1119 TYR A CA 1
ATOM 8691 C C . TYR A 1 1119 ? -20.007 -56.714 13.073 1.00 83.06 1119 TYR A C 1
ATOM 8693 O O . TYR A 1 1119 ? -19.913 -57.190 11.947 1.00 83.06 1119 TYR A O 1
ATOM 8701 N N . MET A 1 1120 ? -18.978 -56.097 13.666 1.00 81.56 1120 MET A N 1
ATOM 8702 C CA . MET A 1 1120 ? -17.645 -56.022 13.055 1.00 81.56 1120 MET A CA 1
ATOM 8703 C C . MET A 1 1120 ? -17.032 -57.418 12.881 1.00 81.56 1120 MET A C 1
ATOM 8705 O O . MET A 1 1120 ? -16.554 -57.731 11.797 1.00 81.56 1120 MET A O 1
ATOM 8709 N N . LEU A 1 1121 ? -17.140 -58.286 13.895 1.00 84.06 1121 LEU A N 1
ATOM 8710 C CA . LEU A 1 1121 ? -16.684 -59.679 13.813 1.00 84.06 1121 LEU A CA 1
ATOM 8711 C C . LEU A 1 1121 ? -17.415 -60.473 12.708 1.00 84.06 1121 LEU A C 1
ATOM 8713 O O . LEU A 1 1121 ? -16.806 -61.291 12.025 1.00 84.06 1121 LEU A O 1
ATOM 8717 N N . ALA A 1 1122 ? -18.713 -60.219 12.512 1.00 80.38 1122 ALA A N 1
ATOM 8718 C CA . ALA A 1 1122 ? -19.510 -60.845 11.458 1.00 80.38 1122 ALA A CA 1
ATOM 8719 C C . ALA A 1 1122 ? -19.170 -60.319 10.050 1.00 80.38 1122 ALA A C 1
ATOM 8721 O O . ALA A 1 1122 ? -19.201 -61.093 9.095 1.00 80.38 1122 ALA A O 1
ATOM 8722 N N . ILE A 1 1123 ? -18.808 -59.037 9.911 1.00 79.12 1123 ILE A N 1
ATOM 8723 C CA . ILE A 1 1123 ? -18.262 -58.495 8.655 1.00 79.12 1123 ILE A CA 1
ATOM 8724 C C . ILE A 1 1123 ? -16.910 -59.140 8.345 1.00 79.12 1123 ILE A C 1
ATOM 8726 O O . ILE A 1 1123 ? -16.704 -59.574 7.217 1.00 79.12 1123 ILE A O 1
ATOM 8730 N N . ASP A 1 1124 ? -16.014 -59.255 9.329 1.00 79.56 1124 ASP A N 1
ATOM 8731 C CA . ASP A 1 1124 ? -14.725 -59.927 9.135 1.00 79.56 1124 ASP A CA 1
ATOM 8732 C C . ASP A 1 1124 ? -14.911 -61.387 8.687 1.00 79.56 1124 ASP A C 1
ATOM 8734 O O . ASP A 1 1124 ? -14.233 -61.823 7.758 1.00 79.56 1124 ASP A O 1
ATOM 8738 N N . LEU A 1 1125 ? -15.885 -62.117 9.249 1.00 80.50 1125 LEU A N 1
ATOM 8739 C CA . LEU A 1 1125 ? -16.239 -63.462 8.779 1.00 80.50 1125 LEU A CA 1
ATOM 8740 C C . LEU A 1 1125 ? -16.712 -63.469 7.313 1.00 80.50 1125 LEU A C 1
ATOM 8742 O O . LEU A 1 1125 ? -16.249 -64.290 6.525 1.00 80.50 1125 LEU A O 1
ATOM 8746 N N . LEU A 1 1126 ? -17.610 -62.551 6.941 1.00 72.94 1126 LEU A N 1
ATOM 8747 C CA . LEU A 1 1126 ? -18.147 -62.429 5.576 1.00 72.94 1126 LEU A CA 1
ATOM 8748 C C . LEU A 1 1126 ? -17.092 -62.015 4.538 1.00 72.94 1126 LEU A C 1
ATOM 8750 O O . LEU A 1 1126 ? -17.242 -62.338 3.363 1.00 72.94 1126 LEU A O 1
ATOM 8754 N N . LEU A 1 1127 ? -16.037 -61.315 4.960 1.00 73.00 1127 LEU A N 1
ATOM 8755 C CA . LEU A 1 1127 ? -14.901 -60.926 4.117 1.00 73.00 1127 LEU A CA 1
ATOM 8756 C C . LEU A 1 1127 ? -13.767 -61.970 4.100 1.00 73.00 1127 LEU A C 1
ATOM 8758 O O . LEU A 1 1127 ? -12.749 -61.743 3.450 1.00 73.00 1127 LEU A O 1
ATOM 8762 N N . GLY A 1 1128 ? -13.915 -63.101 4.801 1.00 71.00 1128 GLY A N 1
ATOM 8763 C CA . GLY A 1 1128 ? -12.898 -64.158 4.874 1.00 71.00 1128 GLY A CA 1
ATOM 8764 C C . GLY A 1 1128 ? -11.705 -63.848 5.791 1.00 71.00 1128 GLY A C 1
ATOM 8765 O O . GLY A 1 1128 ? -10.683 -64.533 5.722 1.00 71.00 1128 GLY A O 1
ATOM 8766 N N . ASN A 1 1129 ? -11.806 -62.835 6.657 1.00 74.50 1129 ASN A N 1
ATOM 8767 C CA . ASN A 1 1129 ? -10.738 -62.444 7.577 1.00 74.50 1129 ASN A CA 1
ATOM 8768 C C . ASN A 1 1129 ? -10.592 -63.419 8.761 1.00 74.50 1129 ASN A C 1
ATOM 8770 O O . ASN A 1 1129 ? -11.540 -64.048 9.234 1.00 74.50 1129 ASN A O 1
ATOM 8774 N N . SER A 1 1130 ? -9.376 -63.498 9.310 1.00 76.00 1130 SER A N 1
ATOM 8775 C CA . SER A 1 1130 ? -9.068 -64.358 10.459 1.00 76.00 1130 SER A CA 1
ATOM 8776 C C . SER A 1 1130 ? -9.713 -63.851 11.756 1.00 76.00 1130 SER A C 1
ATOM 8778 O O . SER A 1 1130 ? -9.219 -62.917 12.395 1.00 76.00 1130 SER A O 1
ATOM 8780 N N . LEU A 1 1131 ? -10.770 -64.536 12.205 1.00 77.62 1131 LEU A N 1
ATOM 8781 C CA . LEU A 1 1131 ? -11.505 -64.203 13.434 1.00 77.62 1131 LEU A CA 1
ATOM 8782 C C . LEU A 1 1131 ? -10.661 -64.198 14.716 1.00 77.62 1131 LEU A C 1
ATOM 8784 O O . LEU A 1 1131 ? -11.091 -63.614 15.711 1.00 77.62 1131 LEU A O 1
ATOM 8788 N N . LYS A 1 1132 ? -9.471 -64.820 14.719 1.00 75.25 1132 LYS A N 1
ATOM 8789 C CA . LYS A 1 1132 ? -8.616 -64.927 15.914 1.00 75.25 1132 LYS A CA 1
ATOM 8790 C C . LYS A 1 1132 ? -8.346 -63.558 16.548 1.00 75.25 1132 LYS A C 1
ATOM 8792 O O . LYS A 1 1132 ? -8.487 -63.422 17.757 1.00 75.25 1132 LYS A O 1
ATOM 8797 N N . ALA A 1 1133 ? -8.045 -62.529 15.752 1.00 72.25 1133 ALA A N 1
ATOM 8798 C CA . ALA A 1 1133 ? -7.763 -61.194 16.284 1.00 72.25 1133 ALA A CA 1
ATOM 8799 C C . ALA A 1 1133 ? -9.003 -60.528 16.914 1.00 72.25 1133 ALA A C 1
ATOM 8801 O O . ALA A 1 1133 ? -8.923 -59.989 18.020 1.00 72.25 1133 ALA A O 1
ATOM 8802 N N . GLY A 1 1134 ? -10.161 -60.606 16.248 1.00 76.38 1134 GLY A N 1
ATOM 8803 C CA . GLY A 1 1134 ? -11.412 -60.039 16.756 1.00 76.38 1134 GLY A CA 1
ATOM 8804 C C . GLY A 1 1134 ? -11.913 -60.741 18.021 1.00 76.38 1134 GLY A C 1
ATOM 8805 O O . GLY A 1 1134 ? -12.280 -60.076 18.989 1.00 76.38 1134 GLY A O 1
ATOM 8806 N N . LEU A 1 1135 ? -11.839 -62.076 18.064 1.00 81.94 1135 LEU A N 1
ATOM 8807 C CA . LEU A 1 1135 ? -12.184 -62.873 19.245 1.00 81.94 1135 LEU A CA 1
ATOM 8808 C C . LEU A 1 1135 ? -11.257 -62.574 20.432 1.00 81.94 1135 LEU A C 1
ATOM 8810 O O . LEU A 1 1135 ? -11.751 -62.298 21.525 1.00 81.94 1135 LEU A O 1
ATOM 8814 N N . THR A 1 1136 ? -9.933 -62.549 20.232 1.00 76.00 1136 THR A N 1
ATOM 8815 C CA . THR A 1 1136 ? -8.977 -62.189 21.295 1.00 76.00 1136 THR A CA 1
ATOM 8816 C C . THR A 1 1136 ? -9.180 -60.746 21.771 1.00 76.00 1136 THR A C 1
ATOM 8818 O O . THR A 1 1136 ? -9.096 -60.480 22.970 1.00 76.00 1136 THR A O 1
ATOM 8821 N N . GLY A 1 1137 ? -9.515 -59.817 20.869 1.00 76.06 1137 GLY A N 1
ATOM 8822 C CA . GLY A 1 1137 ? -9.850 -58.435 21.218 1.00 76.06 1137 GLY A CA 1
ATOM 8823 C C . GLY A 1 1137 ? -11.132 -58.302 22.048 1.00 76.06 1137 GLY A C 1
ATOM 8824 O O . GLY A 1 1137 ? -11.149 -57.587 23.050 1.00 76.06 1137 GLY A O 1
ATOM 8825 N N . ILE A 1 1138 ? -12.191 -59.034 21.691 1.00 82.25 1138 ILE A N 1
ATOM 8826 C CA . ILE A 1 1138 ? -13.440 -59.093 22.469 1.00 82.25 1138 ILE A CA 1
ATOM 8827 C C . ILE A 1 1138 ? -13.197 -59.734 23.844 1.00 82.25 1138 ILE A C 1
ATOM 8829 O O . ILE A 1 1138 ? -13.668 -59.202 24.849 1.00 82.25 1138 ILE A O 1
ATOM 8833 N N . ALA A 1 1139 ? -12.420 -60.819 23.919 1.00 77.69 1139 ALA A N 1
ATOM 8834 C CA . ALA A 1 1139 ? -12.077 -61.482 25.178 1.00 77.69 1139 ALA A CA 1
ATOM 8835 C C . ALA A 1 1139 ? -11.272 -60.563 26.117 1.00 77.69 1139 ALA A C 1
ATOM 8837 O O . ALA A 1 1139 ? -11.641 -60.390 27.279 1.00 77.69 1139 ALA A O 1
ATOM 8838 N N . ALA A 1 1140 ? -10.227 -59.902 25.607 1.00 73.25 1140 ALA A N 1
ATOM 8839 C CA . ALA A 1 1140 ? -9.438 -58.939 26.376 1.00 73.25 1140 ALA A CA 1
ATOM 8840 C C . ALA A 1 1140 ? -10.266 -57.706 26.791 1.00 73.25 1140 ALA A C 1
ATOM 8842 O O . ALA A 1 1140 ? -10.134 -57.227 27.918 1.00 73.25 1140 ALA A O 1
ATOM 8843 N N . GLY A 1 1141 ? -11.171 -57.226 25.930 1.00 74.62 1141 GLY A N 1
ATOM 8844 C CA . GLY A 1 1141 ? -12.120 -56.158 26.257 1.00 74.62 1141 GLY A CA 1
ATOM 8845 C C . GLY A 1 1141 ? -13.118 -56.557 27.348 1.00 74.62 1141 GLY A C 1
ATOM 8846 O O . GLY A 1 1141 ? -13.418 -55.750 28.231 1.00 74.62 1141 GLY A O 1
ATOM 8847 N N . HIS A 1 1142 ? -13.588 -57.809 27.341 1.00 80.19 1142 HIS A N 1
ATOM 8848 C CA . HIS A 1 1142 ? -14.447 -58.346 28.394 1.00 80.19 1142 HIS A CA 1
ATOM 8849 C C . HIS A 1 1142 ? -13.697 -58.484 29.723 1.00 80.19 1142 HIS A C 1
ATOM 8851 O O . HIS A 1 1142 ? -14.227 -58.080 30.757 1.00 80.19 1142 HIS A O 1
ATOM 8857 N N . LEU A 1 1143 ? -12.469 -59.011 29.710 1.00 71.25 1143 LEU A N 1
ATOM 8858 C CA . LEU A 1 1143 ? -11.640 -59.144 30.911 1.00 71.25 1143 LEU A CA 1
ATOM 8859 C C . LEU A 1 1143 ? -11.305 -57.770 31.511 1.00 71.25 1143 LEU A C 1
ATOM 8861 O O . LEU A 1 1143 ? -11.458 -57.572 32.714 1.00 71.25 1143 LEU A O 1
ATOM 8865 N N . TYR A 1 1144 ? -10.940 -56.793 30.674 1.00 71.88 1144 TYR A N 1
ATOM 8866 C CA . TYR A 1 1144 ? -10.689 -55.419 31.111 1.00 71.88 1144 TYR A CA 1
ATOM 8867 C C . TYR A 1 1144 ? -11.931 -54.783 31.750 1.00 71.88 1144 TYR A C 1
ATOM 8869 O O . TYR A 1 1144 ? -11.846 -54.258 32.861 1.00 71.88 1144 TYR A O 1
ATOM 8877 N N . TYR A 1 1145 ? -13.095 -54.858 31.094 1.00 70.31 1145 TYR A N 1
ATOM 8878 C CA . TYR A 1 1145 ? -14.349 -54.323 31.640 1.00 70.31 1145 TYR A CA 1
ATOM 8879 C C . TYR A 1 1145 ? -14.778 -55.054 32.925 1.00 70.31 1145 TYR A C 1
ATOM 8881 O O . TYR A 1 1145 ? -15.297 -54.435 33.855 1.00 70.31 1145 TYR A O 1
ATOM 8889 N N . PHE A 1 1146 ? -14.509 -56.359 33.022 1.00 70.25 1146 PHE A N 1
ATOM 8890 C CA . PHE A 1 1146 ? -14.753 -57.124 34.239 1.00 70.25 1146 PHE A CA 1
ATOM 8891 C C . PHE A 1 1146 ? -13.878 -56.630 35.399 1.00 70.25 1146 PHE A C 1
ATOM 8893 O O . PHE A 1 1146 ? -14.417 -56.201 36.414 1.00 70.25 1146 PHE A O 1
ATOM 8900 N N . VAL A 1 1147 ? -12.551 -56.598 35.239 1.00 63.22 1147 VAL A N 1
ATOM 8901 C CA . VAL A 1 1147 ? -11.610 -56.223 36.314 1.00 63.22 1147 VAL A CA 1
ATOM 8902 C C . VAL A 1 1147 ? -11.700 -54.738 36.698 1.00 63.22 1147 VAL A C 1
ATOM 8904 O O . VAL A 1 1147 ? -11.483 -54.395 37.858 1.00 63.22 1147 VAL A O 1
ATOM 8907 N N . THR A 1 1148 ? -12.034 -53.843 35.760 1.00 59.91 1148 THR A N 1
ATOM 8908 C CA . THR A 1 1148 ? -12.073 -52.387 36.024 1.00 59.91 1148 THR A CA 1
ATOM 8909 C C . THR A 1 1148 ? -13.445 -51.830 36.404 1.00 59.91 1148 THR A C 1
ATOM 8911 O O . THR A 1 1148 ? -13.497 -50.744 36.980 1.00 59.91 1148 THR A O 1
ATOM 8914 N N . VAL A 1 1149 ? -14.546 -52.539 36.116 1.00 60.97 1149 VAL A N 1
ATOM 8915 C CA . VAL A 1 1149 ? -15.914 -52.055 36.389 1.00 60.97 1149 VAL A CA 1
ATOM 8916 C C . VAL A 1 1149 ? -16.737 -53.061 37.191 1.00 60.97 1149 VAL A C 1
ATOM 8918 O O . VAL A 1 1149 ? -17.256 -52.700 38.244 1.00 60.97 1149 VAL A O 1
ATOM 8921 N N . LEU A 1 1150 ? -16.856 -54.315 36.744 1.00 64.25 1150 LEU A N 1
ATOM 8922 C CA . LEU A 1 1150 ? -17.753 -55.289 37.389 1.00 64.25 1150 LEU A CA 1
ATOM 8923 C C . LEU A 1 1150 ? -17.202 -55.822 38.721 1.00 64.25 1150 LEU A C 1
ATOM 8925 O O . LEU A 1 1150 ? -17.928 -55.838 39.710 1.00 64.25 1150 LEU A O 1
ATOM 8929 N N . TYR A 1 1151 ? -15.924 -56.199 38.776 1.00 60.62 1151 TYR A N 1
ATOM 8930 C CA . TYR A 1 1151 ? -15.289 -56.744 39.978 1.00 60.62 1151 TYR A CA 1
ATOM 8931 C C . TYR A 1 1151 ? -15.205 -55.727 41.137 1.00 60.62 1151 TYR A C 1
ATOM 8933 O O . TYR A 1 1151 ? -15.514 -56.102 42.270 1.00 60.62 1151 TYR A O 1
ATOM 8941 N N . PRO A 1 1152 ? -14.896 -54.430 40.913 1.00 60.12 1152 PRO A N 1
ATOM 8942 C CA . PRO A 1 1152 ? -15.017 -53.414 41.960 1.00 60.12 1152 PRO A CA 1
ATOM 8943 C C . PRO A 1 1152 ? -16.466 -53.141 42.388 1.00 60.12 1152 PRO A C 1
ATOM 8945 O O . PRO A 1 1152 ? -16.688 -52.726 43.523 1.00 60.12 1152 PRO A O 1
ATOM 8948 N N . LEU A 1 1153 ? -17.457 -53.369 41.514 1.00 58.06 1153 LEU A N 1
ATOM 8949 C CA . LEU A 1 1153 ? -18.879 -53.253 41.861 1.00 58.06 1153 LEU A CA 1
ATOM 8950 C C . LEU A 1 1153 ? -19.395 -54.439 42.693 1.00 58.06 1153 LEU A C 1
ATOM 8952 O O . LEU A 1 1153 ? -20.324 -54.238 43.473 1.00 58.06 1153 LEU A O 1
ATOM 8956 N N . SER A 1 1154 ? -18.813 -55.637 42.559 1.00 51.22 1154 SER A N 1
ATOM 8957 C CA . SER A 1 1154 ? -19.203 -56.826 43.336 1.00 51.22 1154 SER A CA 1
ATOM 8958 C C . SER A 1 1154 ? -18.389 -57.031 44.620 1.00 51.22 1154 SER A C 1
ATOM 8960 O O . SER A 1 1154 ? -18.966 -57.393 45.638 1.00 51.22 1154 SER A O 1
ATOM 8962 N N . SER A 1 1155 ? -17.074 -56.778 44.599 1.00 53.72 1155 SER A N 1
ATOM 8963 C CA . SER A 1 1155 ? -16.166 -56.982 45.749 1.00 53.72 1155 SER A CA 1
ATOM 8964 C C . SER A 1 1155 ? -15.811 -55.700 46.515 1.00 53.72 1155 SER A C 1
ATOM 8966 O O . SER A 1 1155 ? -15.174 -55.754 47.563 1.00 53.72 1155 SER A O 1
ATOM 8968 N N . GLY A 1 1156 ? -16.140 -54.523 45.970 1.00 45.59 1156 GLY A N 1
ATOM 8969 C CA . GLY A 1 1156 ? -15.728 -53.219 46.504 1.00 45.59 1156 GLY A CA 1
ATOM 8970 C C . GLY A 1 1156 ? -14.261 -52.835 46.247 1.00 45.59 1156 GLY A C 1
ATOM 8971 O O . GLY A 1 1156 ? -13.915 -51.655 46.360 1.00 45.59 1156 GLY A O 1
ATOM 8972 N N . ASN A 1 1157 ? -13.394 -53.782 45.869 1.00 49.91 1157 ASN A N 1
ATOM 8973 C CA . ASN A 1 1157 ? -11.946 -53.569 45.818 1.00 49.91 1157 ASN A CA 1
ATOM 8974 C C . ASN A 1 1157 ? -11.434 -53.204 44.408 1.00 49.91 1157 ASN A C 1
ATOM 8976 O O . ASN A 1 1157 ? -11.831 -53.787 43.401 1.00 49.91 1157 ASN A O 1
ATOM 8980 N N . ASN A 1 1158 ? -10.537 -52.215 44.325 1.00 56.06 1158 ASN A N 1
ATOM 8981 C CA . ASN A 1 1158 ? -10.040 -51.652 43.060 1.00 56.06 1158 ASN A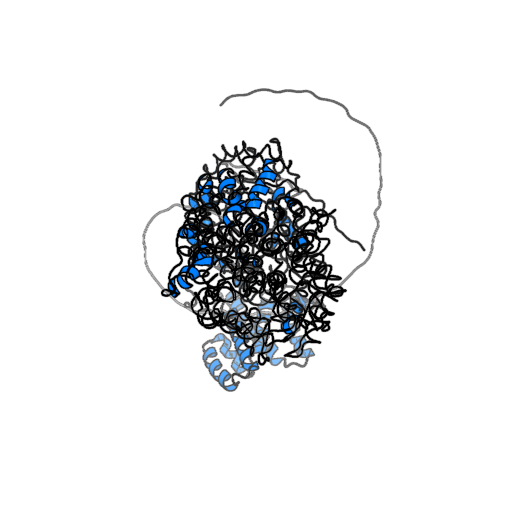 CA 1
ATOM 8982 C C . ASN A 1 1158 ? -8.580 -52.053 42.793 1.00 56.06 1158 ASN A C 1
ATOM 8984 O O . ASN A 1 1158 ? -7.658 -51.346 43.199 1.00 56.06 1158 ASN A O 1
ATOM 8988 N N . ILE A 1 1159 ? -8.382 -53.150 42.057 1.00 54.56 1159 ILE A N 1
ATOM 8989 C CA . ILE A 1 1159 ? -7.055 -53.728 41.768 1.00 54.56 1159 ILE A CA 1
ATOM 8990 C C . ILE A 1 1159 ? -6.189 -52.806 40.878 1.00 54.56 1159 ILE A C 1
ATOM 8992 O O . ILE A 1 1159 ? -4.966 -52.792 40.995 1.00 54.56 1159 ILE A O 1
ATOM 8996 N N . CYS A 1 1160 ? -6.792 -51.977 40.015 1.00 51.16 1160 CYS A N 1
ATOM 8997 C CA . CYS A 1 1160 ? -6.057 -51.124 39.071 1.00 51.16 1160 CYS A CA 1
ATOM 8998 C C . CYS A 1 1160 ? -6.151 -49.622 39.414 1.00 51.16 1160 CYS A C 1
ATOM 9000 O O . CYS A 1 1160 ? -7.114 -48.949 39.044 1.00 51.16 1160 CYS A O 1
ATOM 9002 N N . ARG A 1 1161 ? -5.109 -49.054 40.043 1.00 45.06 1161 ARG A N 1
ATOM 9003 C CA . ARG A 1 1161 ? -4.932 -47.594 40.220 1.00 45.06 1161 ARG A CA 1
ATOM 9004 C C . ARG A 1 1161 ? -3.686 -47.072 39.501 1.00 45.06 1161 ARG A C 1
ATOM 9006 O O . ARG A 1 1161 ? -2.632 -47.694 39.521 1.00 45.06 1161 ARG A O 1
ATOM 9013 N N . THR A 1 1162 ? -3.794 -45.884 38.904 1.00 34.88 1162 THR A N 1
ATOM 9014 C CA . THR A 1 1162 ? -2.674 -45.188 38.244 1.00 34.88 1162 THR A CA 1
ATOM 9015 C C . THR A 1 1162 ? -1.692 -44.584 39.268 1.00 34.88 1162 THR A C 1
ATOM 9017 O O . THR A 1 1162 ? -2.155 -44.016 40.263 1.00 34.88 1162 THR A O 1
ATOM 9020 N N . PRO A 1 1163 ? -0.361 -44.633 39.038 1.00 36.00 1163 PRO A N 1
ATOM 9021 C CA . PRO A 1 1163 ? 0.638 -44.058 39.948 1.00 36.00 1163 PRO A CA 1
ATOM 9022 C C . PRO A 1 1163 ? 0.522 -42.538 40.161 1.00 36.00 1163 PRO A C 1
ATOM 9024 O O . PRO A 1 1163 ? 0.080 -41.795 39.283 1.00 36.00 1163 PRO A O 1
ATOM 9027 N N . LYS A 1 1164 ? 0.975 -42.062 41.332 1.00 34.59 1164 LYS A N 1
ATOM 9028 C CA . LYS A 1 1164 ? 0.807 -40.664 41.782 1.00 34.59 1164 LYS A CA 1
ATOM 9029 C C . LYS A 1 1164 ? 1.533 -39.613 40.926 1.00 34.59 1164 LYS A C 1
ATOM 9031 O O . LYS A 1 1164 ? 1.042 -38.494 40.844 1.00 34.59 1164 LYS A O 1
ATOM 9036 N N . TRP A 1 1165 ? 2.649 -39.946 40.272 1.00 38.75 1165 TRP A N 1
ATOM 9037 C CA . TRP A 1 1165 ? 3.486 -38.976 39.540 1.00 38.75 1165 TRP A CA 1
ATOM 9038 C C . TRP A 1 1165 ? 2.829 -38.374 38.284 1.00 38.75 1165 TRP A C 1
ATOM 9040 O O . TRP A 1 1165 ? 3.316 -37.386 37.749 1.00 38.75 1165 TRP A O 1
ATOM 9050 N N . VAL A 1 1166 ? 1.678 -38.901 37.852 1.00 40.03 1166 VAL A N 1
ATOM 9051 C CA . VAL A 1 1166 ? 0.841 -38.323 36.780 1.00 40.03 1166 VAL A CA 1
ATOM 9052 C C . VAL A 1 1166 ? -0.163 -37.283 37.342 1.00 40.03 1166 VAL A C 1
ATOM 9054 O O . VAL A 1 1166 ? -1.146 -36.938 36.688 1.00 40.03 1166 VAL A O 1
ATOM 9057 N N . ARG A 1 1167 ? 0.028 -36.797 38.583 1.00 39.47 1167 ARG A N 1
ATOM 9058 C CA . ARG A 1 1167 ? -0.860 -35.832 39.266 1.00 39.47 1167 ARG A CA 1
ATOM 9059 C C . ARG A 1 1167 ? -0.109 -34.699 39.985 1.00 39.47 1167 ARG A C 1
ATOM 9061 O O . ARG A 1 1167 ? -0.101 -34.629 41.211 1.00 39.47 1167 ARG A O 1
ATOM 9068 N N . SER A 1 1168 ? 0.411 -33.761 39.206 1.00 27.50 1168 SER A N 1
ATOM 9069 C CA . SER A 1 1168 ? 0.779 -32.398 39.623 1.00 27.50 1168 SER A CA 1
ATOM 9070 C C . SER A 1 1168 ? 0.487 -31.449 38.441 1.00 27.50 1168 SER A C 1
ATOM 9072 O O . SER A 1 1168 ? 0.621 -31.859 37.291 1.00 27.50 1168 SER A O 1
ATOM 9074 N N . GLU A 1 1169 ? -0.018 -30.221 38.593 1.00 27.58 1169 GLU A N 1
ATOM 9075 C CA . GLU A 1 1169 ? -0.362 -29.410 39.780 1.00 27.58 1169 GLU A CA 1
ATOM 9076 C C . GLU A 1 1169 ? -1.825 -28.878 39.734 1.00 27.58 1169 GLU A C 1
ATOM 9078 O O . GLU A 1 1169 ? -2.501 -29.042 38.713 1.00 27.58 1169 GLU A O 1
ATOM 9083 N N . PRO A 1 1170 ? -2.365 -28.265 40.816 1.00 38.94 1170 PRO A N 1
ATOM 9084 C CA . PRO A 1 1170 ? -3.804 -28.009 40.955 1.00 38.94 1170 PRO A CA 1
ATOM 9085 C C . PRO A 1 1170 ? -4.231 -26.529 40.833 1.00 38.94 1170 PRO A C 1
ATOM 9087 O O . PRO A 1 1170 ? -3.820 -25.687 41.623 1.00 38.94 1170 PRO A O 1
ATOM 9090 N N . SER A 1 1171 ? -5.168 -26.213 39.926 1.00 29.88 1171 SER A N 1
ATOM 9091 C CA . SER A 1 1171 ? -5.961 -24.960 39.989 1.00 29.88 1171 SER A CA 1
ATOM 9092 C C . SER A 1 1171 ? -7.297 -24.995 39.217 1.00 29.88 1171 SER A C 1
ATOM 9094 O O . SER A 1 1171 ? -7.588 -24.116 38.418 1.00 29.88 1171 SER A O 1
ATOM 9096 N N . GLU A 1 1172 ? -8.125 -26.019 39.463 1.00 27.58 1172 GLU A N 1
ATOM 9097 C CA . GLU A 1 1172 ? -9.603 -25.925 39.577 1.00 27.58 1172 GLU A CA 1
ATOM 9098 C C . GLU A 1 1172 ? -10.166 -27.334 39.844 1.00 27.58 1172 GLU A C 1
ATOM 9100 O O . GLU A 1 1172 ? -10.163 -28.211 38.979 1.00 27.58 1172 GLU A O 1
ATOM 9105 N N . GLY A 1 1173 ? -10.604 -27.591 41.079 1.00 30.81 1173 GLY A N 1
ATOM 9106 C CA . GLY A 1 1173 ? -11.034 -28.923 41.502 1.00 30.81 1173 GLY A CA 1
ATOM 9107 C C . GLY A 1 1173 ? -12.462 -29.263 41.074 1.00 30.81 1173 GLY A C 1
ATOM 9108 O O . GLY A 1 1173 ? -13.415 -28.715 41.621 1.00 30.81 1173 GLY A O 1
ATOM 9109 N N . VAL A 1 1174 ? -12.624 -30.254 40.192 1.00 26.08 1174 VAL A N 1
ATOM 9110 C CA . VAL A 1 1174 ? -13.884 -31.007 40.059 1.00 26.08 1174 VAL A CA 1
ATOM 9111 C C . VAL A 1 1174 ? -13.648 -32.432 40.546 1.00 26.08 1174 VAL A C 1
ATOM 9113 O O . VAL A 1 1174 ? -13.054 -33.262 39.860 1.00 26.08 1174 VAL A O 1
ATOM 9116 N N . ILE A 1 1175 ? -14.097 -32.702 41.770 1.00 25.33 1175 ILE A N 1
ATOM 9117 C CA . ILE A 1 1175 ? -13.967 -34.006 42.421 1.00 25.33 1175 ILE A CA 1
ATOM 9118 C C . ILE A 1 1175 ? -14.875 -35.012 41.703 1.00 25.33 1175 ILE A C 1
ATOM 9120 O O . ILE A 1 1175 ? -16.099 -34.922 41.791 1.00 25.33 1175 ILE A O 1
ATOM 9124 N N . PHE A 1 1176 ? -14.286 -36.023 41.057 1.00 26.62 1176 PHE A N 1
ATOM 9125 C CA . PHE A 1 1176 ? -15.008 -37.210 40.585 1.00 26.62 1176 PHE A CA 1
ATOM 9126 C C . PHE A 1 1176 ? -15.430 -38.097 41.776 1.00 26.62 1176 PHE A C 1
ATOM 9128 O O . PHE A 1 1176 ? -14.891 -39.178 42.004 1.00 26.62 1176 PHE A O 1
ATOM 9135 N N . ARG A 1 1177 ? -16.420 -37.636 42.549 1.00 22.81 1177 ARG A N 1
ATOM 9136 C CA . ARG A 1 1177 ? -17.224 -38.475 43.449 1.00 22.81 1177 ARG A CA 1
ATOM 9137 C C . ARG A 1 1177 ? -18.535 -38.800 42.742 1.00 22.81 1177 ARG A C 1
ATOM 9139 O O . ARG A 1 1177 ? -19.510 -38.059 42.848 1.00 22.81 1177 ARG A O 1
ATOM 9146 N N . GLY A 1 1178 ? -18.552 -39.914 42.015 1.00 24.73 1178 GLY A N 1
ATOM 9147 C CA . GLY A 1 1178 ? -19.805 -40.500 41.552 1.00 24.73 1178 GLY A CA 1
ATOM 9148 C C . GLY A 1 1178 ? -20.628 -40.935 42.763 1.00 24.73 1178 GLY A C 1
ATOM 9149 O O . GLY A 1 1178 ? -20.248 -41.878 43.451 1.00 24.73 1178 GLY A O 1
ATOM 9150 N N . ARG A 1 1179 ? -21.740 -40.245 43.044 1.00 23.16 1179 ARG A N 1
ATOM 9151 C CA . ARG A 1 1179 ? -22.750 -40.741 43.987 1.00 23.16 1179 ARG A CA 1
ATOM 9152 C C . ARG A 1 1179 ? -23.455 -41.933 43.343 1.00 23.16 1179 ARG A C 1
ATOM 9154 O O . ARG A 1 1179 ? -24.386 -41.744 42.565 1.00 23.16 1179 ARG A O 1
ATOM 9161 N N . SER A 1 1180 ? -23.026 -43.147 43.672 1.00 25.59 1180 SER A N 1
ATOM 9162 C CA . SER A 1 1180 ? -23.897 -44.311 43.544 1.00 25.59 1180 SER A CA 1
ATOM 9163 C C . SER A 1 1180 ? -25.038 -44.162 44.554 1.00 25.59 1180 SER A C 1
ATOM 9165 O O . SER A 1 1180 ? -24.812 -43.935 45.742 1.00 25.59 1180 SER A O 1
ATOM 9167 N N . HIS A 1 1181 ? -26.280 -44.253 44.084 1.00 26.77 1181 HIS A N 1
ATOM 9168 C CA . HIS A 1 1181 ? -27.424 -44.362 44.981 1.00 26.77 1181 HIS A CA 1
ATOM 9169 C C . HIS A 1 1181 ? -27.479 -45.794 45.523 1.00 26.77 1181 HIS A C 1
ATOM 9171 O O . HIS A 1 1181 ? -27.865 -46.710 44.799 1.00 26.77 1181 HIS A O 1
ATOM 9177 N N . ARG A 1 1182 ? -27.126 -45.986 46.801 1.00 23.91 1182 ARG A N 1
ATOM 9178 C CA . ARG A 1 1182 ? -27.725 -47.081 47.575 1.00 23.91 1182 ARG A CA 1
ATOM 9179 C C . ARG A 1 1182 ? -29.189 -46.728 47.849 1.00 23.91 1182 ARG A C 1
ATOM 9181 O O . ARG A 1 1182 ? -29.526 -45.560 48.049 1.00 23.91 1182 ARG A O 1
ATOM 9188 N N . LEU A 1 1183 ? -30.040 -47.745 47.804 1.00 29.59 1183 LEU A N 1
ATOM 9189 C CA . LEU A 1 1183 ? -31.449 -47.667 48.177 1.00 29.59 1183 LEU A CA 1
ATOM 9190 C C . LEU A 1 1183 ? -31.602 -47.758 49.706 1.00 29.59 1183 LEU A C 1
ATOM 9192 O O . LEU A 1 1183 ? -30.804 -48.426 50.359 1.00 29.59 1183 LEU A O 1
ATOM 9196 N N . ASN A 1 1184 ? -32.687 -47.156 50.206 1.00 26.08 1184 ASN A N 1
ATOM 9197 C CA . ASN A 1 1184 ? -33.274 -47.284 51.552 1.00 26.08 1184 ASN A CA 1
ATOM 9198 C C . ASN A 1 1184 ? -32.511 -46.642 52.741 1.00 26.08 1184 ASN A C 1
ATOM 9200 O O . ASN A 1 1184 ? -31.287 -46.580 52.761 1.00 26.08 1184 ASN A O 1
ATOM 9204 N N . GLY A 1 1185 ? -33.278 -46.159 53.736 1.00 27.39 1185 GLY A N 1
ATOM 9205 C CA . GLY A 1 1185 ? -32.793 -45.508 54.971 1.00 27.39 1185 GLY A CA 1
ATOM 9206 C C . GLY A 1 1185 ? -33.038 -43.984 55.016 1.00 27.39 1185 GLY A C 1
ATOM 9207 O O . GLY A 1 1185 ? -32.138 -43.206 54.724 1.00 27.39 1185 GLY A O 1
ATOM 9208 N N . SER A 1 1186 ? -34.275 -43.484 55.101 1.00 25.27 1186 SER A N 1
ATOM 9209 C CA . SER A 1 1186 ? -35.062 -43.249 56.335 1.00 25.27 1186 SER A CA 1
ATOM 9210 C C . SER A 1 1186 ? -34.500 -42.203 57.332 1.00 25.27 1186 SER A C 1
ATOM 9212 O O . SER A 1 1186 ? -33.688 -42.519 58.194 1.00 25.27 1186 SER A O 1
ATOM 9214 N N . THR A 1 1187 ? -35.108 -41.007 57.276 1.00 25.06 1187 THR A N 1
ATOM 9215 C CA . THR A 1 1187 ? -35.469 -40.092 58.395 1.00 25.06 1187 THR A CA 1
ATOM 9216 C C . THR A 1 1187 ? -34.454 -39.213 59.169 1.00 25.06 1187 THR A C 1
ATOM 9218 O O . THR A 1 1187 ? -33.398 -39.628 59.620 1.00 25.06 1187 THR A O 1
ATOM 9221 N N . THR A 1 1188 ? -34.926 -37.969 59.382 1.00 24.39 1188 THR A N 1
ATOM 9222 C CA . THR A 1 1188 ? -34.756 -37.044 60.534 1.00 24.39 1188 THR A CA 1
ATOM 9223 C C . THR A 1 1188 ? -33.390 -36.469 60.941 1.00 24.39 1188 THR A C 1
ATOM 9225 O O . THR A 1 1188 ? -32.648 -37.009 61.751 1.00 24.39 1188 THR A O 1
ATOM 9228 N N . THR A 1 1189 ? -33.195 -35.223 60.501 1.00 25.73 1189 THR A N 1
ATOM 9229 C CA . THR A 1 1189 ? -32.849 -34.033 61.312 1.00 25.73 1189 THR A CA 1
ATOM 9230 C C . THR A 1 1189 ? -32.789 -34.149 62.850 1.00 25.73 1189 THR A C 1
ATOM 9232 O O . THR A 1 1189 ? -33.817 -34.399 63.476 1.00 25.73 1189 THR A O 1
ATOM 9235 N N . ALA A 1 1190 ? -31.683 -33.670 63.437 1.00 24.17 1190 ALA A N 1
ATOM 9236 C CA . ALA A 1 1190 ? -31.667 -32.620 64.476 1.00 24.17 1190 ALA A CA 1
ATOM 9237 C C . ALA A 1 1190 ? -30.251 -31.984 64.587 1.00 24.17 1190 ALA A C 1
ATOM 9239 O O . ALA A 1 1190 ? -29.271 -32.684 64.335 1.00 24.17 1190 ALA A O 1
ATOM 9240 N N . PRO A 1 1191 ? -30.100 -30.685 64.932 1.00 34.50 1191 PRO A N 1
ATOM 9241 C CA . PRO A 1 1191 ? -28.794 -30.040 65.128 1.00 34.50 1191 PRO A CA 1
ATOM 9242 C C . PRO A 1 1191 ? -28.402 -29.893 66.614 1.00 34.50 1191 PRO A C 1
ATOM 9244 O O . PRO A 1 1191 ? -29.265 -29.718 67.473 1.00 34.50 1191 PRO A O 1
ATOM 9247 N N . ARG A 1 1192 ? -27.094 -29.852 66.913 1.00 23.27 1192 ARG A N 1
ATOM 9248 C CA . ARG A 1 1192 ? -26.533 -29.371 68.196 1.00 23.27 1192 ARG A CA 1
ATOM 9249 C C . ARG A 1 1192 ? -25.240 -28.545 67.989 1.00 23.27 1192 ARG A C 1
ATOM 9251 O O . ARG A 1 1192 ? -24.718 -28.558 66.874 1.00 23.27 1192 ARG A O 1
ATOM 9258 N N . PRO A 1 1193 ? -24.799 -27.748 68.989 1.00 27.55 1193 PRO A N 1
ATOM 9259 C CA . PRO A 1 1193 ? -23.872 -26.627 68.783 1.00 27.55 1193 PRO A CA 1
ATOM 9260 C C . PRO A 1 1193 ? -22.381 -26.997 68.797 1.00 27.55 1193 PRO A C 1
ATOM 9262 O O . PRO A 1 1193 ? -22.001 -28.150 68.971 1.00 27.55 1193 PRO A O 1
ATOM 9265 N N . GLN A 1 1194 ? -21.544 -25.967 68.643 1.00 30.64 1194 GLN A N 1
ATOM 9266 C CA . GLN A 1 1194 ? -20.102 -26.011 68.887 1.00 30.64 1194 GLN A CA 1
ATOM 9267 C C . GLN A 1 1194 ? -19.787 -26.342 70.355 1.00 30.64 1194 GLN A C 1
ATOM 9269 O O . GLN A 1 1194 ? -20.265 -25.634 71.239 1.00 30.64 1194 GLN A O 1
ATOM 9274 N N . THR A 1 1195 ? -18.872 -27.285 70.588 1.00 24.92 1195 THR A N 1
ATOM 9275 C CA . THR A 1 1195 ? -17.914 -27.217 71.704 1.00 24.92 1195 THR A CA 1
ATOM 9276 C C . THR A 1 1195 ? -16.632 -27.994 71.391 1.00 24.92 1195 THR A C 1
ATOM 9278 O O . THR A 1 1195 ? -16.557 -28.801 70.472 1.00 24.92 1195 THR A O 1
ATOM 9281 N N . THR A 1 1196 ? -15.613 -27.626 72.147 1.00 24.66 1196 THR A N 1
ATOM 9282 C CA . THR A 1 1196 ? -14.169 -27.854 72.078 1.00 24.66 1196 THR A CA 1
ATOM 9283 C C . THR A 1 1196 ? -13.636 -29.287 72.295 1.00 24.66 1196 THR A C 1
ATOM 9285 O O . THR A 1 1196 ? -14.295 -30.134 72.887 1.00 24.66 1196 THR A O 1
ATOM 9288 N N . THR A 1 1197 ? -12.332 -29.421 71.984 1.00 25.33 1197 THR A N 1
ATOM 9289 C CA . THR A 1 1197 ? -11.263 -30.177 72.701 1.00 25.33 1197 THR A CA 1
ATOM 9290 C C . THR A 1 1197 ? -11.016 -31.691 72.515 1.00 25.33 1197 THR A C 1
ATOM 9292 O O . THR A 1 1197 ? -11.920 -32.515 72.543 1.00 25.33 1197 THR A O 1
ATOM 9295 N N . SER A 1 1198 ? -9.699 -31.984 72.501 1.00 24.67 1198 SER A N 1
ATOM 9296 C CA . SER A 1 1198 ? -8.949 -33.212 72.868 1.00 24.67 1198 SER A CA 1
ATOM 9297 C C . SER A 1 1198 ? -8.909 -34.458 71.958 1.00 24.67 1198 SER A C 1
ATOM 9299 O O . SER A 1 1198 ? -9.904 -34.929 71.420 1.00 24.67 1198 SER A O 1
ATOM 9301 N N . GLU A 1 1199 ? -7.679 -34.975 71.847 1.00 23.22 1199 GLU A N 1
ATOM 9302 C CA . GLU A 1 1199 ? -7.210 -36.269 71.312 1.00 23.22 1199 GLU A CA 1
ATOM 9303 C C . GLU A 1 1199 ? -7.199 -37.335 72.457 1.00 23.22 1199 GLU A C 1
ATOM 9305 O O . GLU A 1 1199 ? -7.722 -37.010 73.528 1.00 23.22 1199 GLU A O 1
ATOM 9310 N N . PRO A 1 1200 ? -6.522 -38.516 72.381 1.00 41.88 1200 PRO A N 1
ATOM 9311 C CA . PRO A 1 1200 ? -6.012 -39.329 71.249 1.00 41.88 1200 PRO A CA 1
ATOM 9312 C C . PRO A 1 1200 ? -6.407 -40.851 71.380 1.00 41.88 1200 PRO A C 1
ATOM 9314 O O . PRO A 1 1200 ? -7.383 -41.169 72.048 1.00 41.88 1200 PRO A O 1
ATOM 9317 N N . VAL A 1 1201 ? -5.606 -41.776 70.794 1.00 26.75 1201 VAL A N 1
ATOM 9318 C CA . VAL A 1 1201 ? -5.327 -43.188 71.237 1.00 26.75 1201 VAL A CA 1
ATOM 9319 C C . VAL A 1 1201 ? -6.098 -44.404 70.614 1.00 26.75 1201 VAL A C 1
ATOM 9321 O O . VAL A 1 1201 ? -7.233 -44.704 70.953 1.00 26.75 1201 VAL A O 1
ATOM 9324 N N . GLU A 1 1202 ? -5.368 -45.121 69.730 1.00 25.25 1202 GLU A N 1
ATOM 9325 C CA . GLU A 1 1202 ? -5.093 -46.594 69.628 1.00 25.25 1202 GLU A CA 1
ATOM 9326 C C . GLU A 1 1202 ? -6.015 -47.723 69.039 1.00 25.25 1202 GLU A C 1
ATOM 9328 O O . GLU A 1 1202 ? -7.021 -48.138 69.595 1.00 25.25 1202 GLU A O 1
ATOM 9333 N N . THR A 1 1203 ? -5.507 -48.291 67.918 1.00 24.70 1203 THR A N 1
ATOM 9334 C CA . THR A 1 1203 ? -5.153 -49.706 67.547 1.00 24.70 1203 THR A CA 1
ATOM 9335 C C . THR A 1 1203 ? -6.077 -50.952 67.587 1.00 24.70 1203 THR A C 1
ATOM 9337 O O . THR A 1 1203 ? -6.793 -51.206 68.544 1.00 24.70 1203 THR A O 1
ATOM 9340 N N . SER A 1 1204 ? -5.765 -51.861 66.628 1.00 23.91 1204 SER A N 1
ATOM 9341 C CA . SER A 1 1204 ? -5.878 -53.353 66.645 1.00 23.91 1204 SER A CA 1
ATOM 9342 C C . SER A 1 1204 ? -7.264 -53.983 66.341 1.00 23.91 1204 SER A C 1
ATOM 9344 O O . SER A 1 1204 ? -8.272 -53.332 66.582 1.00 23.91 1204 SER A O 1
ATOM 9346 N N . THR A 1 1205 ? -7.435 -55.193 65.763 1.00 26.02 1205 THR A N 1
ATOM 9347 C CA . THR A 1 1205 ? -6.596 -56.097 64.916 1.00 26.02 1205 THR A CA 1
ATOM 9348 C C . THR A 1 1205 ? -7.494 -57.103 64.136 1.00 26.02 1205 THR A C 1
ATOM 9350 O O . THR A 1 1205 ? -8.655 -57.285 64.473 1.00 26.02 1205 THR A O 1
ATOM 9353 N N . GLU A 1 1206 ? -6.922 -57.761 63.112 1.00 26.02 1206 GLU A N 1
ATOM 9354 C CA . GLU A 1 1206 ? -7.170 -59.162 62.660 1.00 26.02 1206 GLU A CA 1
ATOM 9355 C C . GLU A 1 1206 ? -8.516 -59.685 62.060 1.00 26.02 1206 GLU A C 1
ATOM 9357 O O . GLU A 1 1206 ? -9.493 -59.958 62.739 1.00 26.02 1206 GLU A O 1
ATOM 9362 N N . ALA A 1 1207 ? -8.439 -59.978 60.746 1.00 24.94 1207 ALA A N 1
ATOM 9363 C CA . ALA A 1 1207 ? -8.415 -61.329 60.129 1.00 24.94 1207 ALA A CA 1
ATOM 9364 C C . ALA A 1 1207 ? -9.673 -62.210 59.838 1.00 24.94 1207 ALA A C 1
ATOM 9366 O O . ALA A 1 1207 ? -10.533 -62.457 60.671 1.00 24.94 1207 ALA A O 1
ATOM 9367 N N . ALA A 1 1208 ? -9.574 -62.841 58.648 1.00 23.86 1208 ALA A N 1
ATOM 9368 C CA . ALA A 1 1208 ? -10.007 -64.196 58.236 1.00 23.86 1208 ALA A CA 1
ATOM 9369 C C . ALA A 1 1208 ? -11.434 -64.473 57.680 1.00 23.86 1208 ALA A C 1
ATOM 9371 O O . ALA A 1 1208 ? -12.462 -64.086 58.215 1.00 23.86 1208 ALA A O 1
ATOM 9372 N N . GLU A 1 1209 ? -11.446 -65.189 56.549 1.00 24.31 1209 GLU A N 1
ATOM 9373 C CA . GLU A 1 1209 ? -12.451 -65.254 55.475 1.00 24.31 1209 GLU A CA 1
ATOM 9374 C C . GLU A 1 1209 ? -13.617 -66.270 55.628 1.00 24.31 1209 GLU A C 1
ATOM 9376 O O . GLU A 1 1209 ? -13.409 -67.418 56.019 1.00 24.31 1209 GLU A O 1
ATOM 9381 N N . PRO A 1 1210 ? -14.833 -65.863 55.195 1.00 44.25 1210 PRO A N 1
ATOM 9382 C CA . PRO A 1 1210 ? -15.900 -66.708 54.604 1.00 44.25 1210 PRO A CA 1
ATOM 9383 C C . PRO A 1 1210 ? -16.482 -66.086 53.286 1.00 44.25 1210 PRO A C 1
ATOM 9385 O O . PRO A 1 1210 ? -16.061 -64.978 52.940 1.00 44.25 1210 PRO A O 1
ATOM 9388 N N . PRO A 1 1211 ? -17.489 -66.654 52.555 1.00 44.41 1211 PRO A N 1
ATOM 9389 C CA . PRO A 1 1211 ? -18.251 -67.910 52.698 1.00 44.41 1211 PRO A CA 1
ATOM 9390 C C . PRO A 1 1211 ? -18.168 -68.797 51.408 1.00 44.41 1211 PRO A C 1
ATOM 9392 O O . PRO A 1 1211 ? -17.080 -68.950 50.866 1.00 44.41 1211 PRO A O 1
ATOM 9395 N N . ASN A 1 1212 ? -19.279 -69.379 50.898 1.00 25.66 1212 ASN A N 1
ATOM 9396 C CA . ASN A 1 1212 ? -19.322 -70.225 49.679 1.00 25.66 1212 ASN A CA 1
ATOM 9397 C C . ASN A 1 1212 ? -20.544 -69.959 48.738 1.00 25.66 1212 ASN A C 1
ATOM 9399 O O . ASN A 1 1212 ? -21.394 -69.125 49.051 1.00 25.66 1212 ASN A O 1
ATOM 9403 N N . SER A 1 1213 ? -20.583 -70.616 47.566 1.00 27.97 1213 SER A N 1
ATOM 9404 C CA . SER A 1 1213 ? -21.342 -70.285 46.331 1.00 27.97 1213 SER A CA 1
ATOM 9405 C C . SER A 1 1213 ? -22.839 -70.661 46.233 1.00 27.97 1213 SER A C 1
ATOM 9407 O O . SER A 1 1213 ? -23.316 -71.525 46.958 1.00 27.97 1213 SER A O 1
ATOM 9409 N N . ASP A 1 1214 ? -23.565 -70.043 45.272 1.00 26.14 1214 ASP A N 1
ATOM 9410 C CA . ASP A 1 1214 ? -24.155 -70.727 44.084 1.00 26.14 1214 ASP A CA 1
ATOM 9411 C C . ASP A 1 1214 ? -24.942 -69.777 43.135 1.00 26.14 1214 ASP A C 1
ATOM 9413 O O . ASP A 1 1214 ? -25.161 -68.605 43.450 1.00 26.14 1214 ASP A O 1
ATOM 9417 N N . GLY A 1 1215 ? -25.339 -70.240 41.932 1.00 24.72 1215 GLY A N 1
ATOM 9418 C CA . GLY A 1 1215 ? -26.087 -69.436 40.941 1.00 24.72 1215 GLY A CA 1
ATOM 9419 C C . GLY A 1 1215 ? -26.730 -70.229 39.782 1.00 24.72 1215 GLY A C 1
ATOM 9420 O O . GLY A 1 1215 ? -26.341 -71.360 39.512 1.00 24.72 1215 GLY A O 1
ATOM 9421 N N . VAL A 1 1216 ? -27.720 -69.642 39.078 1.00 24.62 1216 VAL A N 1
ATOM 9422 C CA . VAL A 1 1216 ? -28.518 -70.298 38.001 1.00 24.62 1216 VAL A CA 1
ATOM 9423 C C . VAL A 1 1216 ? -28.818 -69.352 36.806 1.00 24.62 1216 VAL A C 1
ATOM 9425 O O . VAL A 1 1216 ? -28.771 -68.130 36.933 1.00 24.62 1216 VAL A O 1
ATOM 9428 N N . ALA A 1 1217 ? -29.081 -69.932 35.622 1.00 23.62 1217 ALA A N 1
ATOM 9429 C CA . ALA A 1 1217 ? -29.043 -69.319 34.279 1.00 23.62 1217 ALA A CA 1
ATOM 9430 C C . ALA A 1 1217 ? -30.385 -68.773 33.682 1.00 23.62 1217 ALA A C 1
ATOM 9432 O O . ALA A 1 1217 ? -31.381 -68.587 34.373 1.00 23.62 1217 ALA A O 1
ATOM 9433 N N . PHE A 1 1218 ? -30.394 -68.487 32.364 1.00 30.00 1218 PHE A N 1
ATOM 9434 C CA . PHE A 1 1218 ? -31.365 -67.653 31.610 1.00 30.00 1218 PHE A CA 1
ATOM 9435 C C . PHE A 1 1218 ? -32.370 -68.407 30.692 1.00 30.00 1218 PHE A C 1
ATOM 9437 O O . PHE A 1 1218 ? -31.977 -69.353 30.010 1.00 30.00 1218 PHE A O 1
ATOM 9444 N N . ARG A 1 1219 ? -33.608 -67.874 30.552 1.00 22.45 1219 ARG A N 1
ATOM 9445 C CA . ARG A 1 1219 ? -34.609 -68.017 29.439 1.00 22.45 1219 ARG A CA 1
ATOM 9446 C C . ARG A 1 1219 ? -35.662 -66.869 29.525 1.00 22.45 1219 ARG A C 1
ATOM 9448 O O . ARG A 1 1219 ? -35.807 -66.306 30.600 1.00 22.45 1219 ARG A O 1
ATOM 9455 N N . GLY A 1 1220 ? -36.450 -66.457 28.510 1.00 24.31 1220 GLY A N 1
ATOM 9456 C CA . GLY A 1 1220 ? -36.328 -66.637 27.047 1.00 24.31 1220 GLY A CA 1
ATOM 9457 C C . GLY A 1 1220 ? -37.643 -66.783 26.224 1.00 24.31 1220 GLY A C 1
ATOM 9458 O O . GLY A 1 1220 ? -37.923 -67.906 25.819 1.00 24.31 1220 GLY A O 1
ATOM 9459 N N . ARG A 1 1221 ? -38.416 -65.711 25.901 1.00 20.62 1221 ARG A N 1
ATOM 9460 C CA . ARG A 1 1221 ? -39.503 -65.712 24.859 1.00 20.62 1221 ARG A CA 1
ATOM 9461 C C . ARG A 1 1221 ? -39.897 -64.307 24.323 1.00 20.62 1221 ARG A C 1
ATOM 9463 O O . ARG A 1 1221 ? -39.512 -63.301 24.910 1.00 20.62 1221 ARG A O 1
ATOM 9470 N N . SER A 1 1222 ? -40.623 -64.240 23.193 1.00 25.70 1222 SER A N 1
ATOM 9471 C CA . SER A 1 1222 ? -40.914 -63.029 22.377 1.00 25.70 1222 SER A CA 1
ATOM 9472 C C . SER A 1 1222 ? -42.273 -63.103 21.637 1.00 25.70 1222 SER A C 1
ATOM 9474 O O . SER A 1 1222 ? -42.802 -64.201 21.519 1.00 25.70 1222 SER A O 1
ATOM 9476 N N . TYR A 1 1223 ? -42.815 -61.983 21.104 1.00 21.78 1223 TYR A N 1
ATOM 9477 C CA . TYR A 1 1223 ? -43.886 -61.954 20.066 1.00 21.78 1223 TYR A CA 1
ATOM 9478 C C . TYR A 1 1223 ? -43.918 -60.642 19.227 1.00 21.78 1223 TYR A C 1
ATOM 9480 O O . TYR A 1 1223 ? -43.033 -59.799 19.384 1.00 21.78 1223 TYR A O 1
ATOM 9488 N N . ARG A 1 1224 ? -44.840 -60.512 18.244 1.00 22.80 1224 ARG A N 1
ATOM 9489 C CA . ARG A 1 1224 ? -44.624 -59.773 16.969 1.00 22.80 1224 ARG A CA 1
ATOM 9490 C C . ARG A 1 1224 ? -45.896 -59.096 16.379 1.00 22.80 1224 ARG A C 1
ATOM 9492 O O . ARG A 1 1224 ? -46.924 -59.748 16.332 1.00 22.80 1224 ARG A O 1
ATOM 9499 N N . LEU A 1 1225 ? -45.732 -57.889 15.797 1.00 28.94 1225 LEU A N 1
ATOM 9500 C CA . LEU A 1 1225 ? -46.478 -57.244 14.670 1.00 28.94 1225 LEU A CA 1
ATOM 9501 C C . LEU A 1 1225 ? -48.017 -57.000 14.694 1.00 28.94 1225 LEU A C 1
ATOM 9503 O O . LEU A 1 1225 ? -48.796 -57.827 15.142 1.00 28.94 1225 LEU A O 1
ATOM 9507 N N . GLY A 1 1226 ? -48.454 -55.904 14.038 1.00 23.05 1226 GLY A N 1
ATOM 9508 C CA . GLY A 1 1226 ? -49.841 -55.702 13.563 1.00 23.05 1226 GLY A CA 1
ATOM 9509 C C . GLY A 1 1226 ? -50.177 -54.278 13.057 1.00 23.05 1226 GLY A C 1
ATOM 9510 O O . GLY A 1 1226 ? -49.827 -53.297 13.707 1.00 23.05 1226 GLY A O 1
ATOM 9511 N N . THR A 1 1227 ? -50.880 -54.148 11.919 1.00 28.56 1227 THR A N 1
ATOM 9512 C CA . THR A 1 1227 ? -51.438 -52.879 11.381 1.00 28.56 1227 THR A CA 1
ATOM 9513 C C . THR A 1 1227 ? -52.773 -53.099 10.643 1.00 28.56 1227 THR A C 1
ATOM 9515 O O . THR A 1 1227 ? -52.794 -53.902 9.715 1.00 28.56 1227 THR A O 1
ATOM 9518 N N . ARG A 1 1228 ? -53.853 -52.348 10.973 1.00 22.75 1228 ARG A N 1
ATOM 9519 C CA . ARG A 1 1228 ? -54.887 -51.805 10.032 1.00 22.75 1228 ARG A CA 1
ATOM 9520 C C . ARG A 1 1228 ? -56.144 -51.182 10.700 1.00 22.75 1228 ARG A C 1
ATOM 9522 O O . ARG A 1 1228 ? -56.644 -51.699 11.682 1.00 22.75 1228 ARG A O 1
ATOM 9529 N N . ARG A 1 1229 ? -56.670 -50.137 10.030 1.00 23.42 1229 ARG A N 1
ATOM 9530 C CA . ARG A 1 1229 ? -58.089 -49.738 9.779 1.00 23.42 1229 ARG A CA 1
ATOM 9531 C C . ARG A 1 1229 ? -59.147 -49.556 10.908 1.00 23.42 1229 ARG A C 1
ATOM 9533 O O . ARG A 1 1229 ? -59.714 -50.514 11.402 1.00 23.42 1229 ARG A O 1
ATOM 9540 N N . SER A 1 1230 ? -59.540 -48.280 11.077 1.00 23.89 1230 SER A N 1
ATOM 9541 C CA . SER A 1 1230 ? -60.909 -47.688 10.986 1.00 23.89 1230 SER A CA 1
ATOM 9542 C C . SER A 1 1230 ? -62.124 -48.229 11.772 1.00 23.89 1230 SER A C 1
ATOM 9544 O O . SER A 1 1230 ? -62.609 -49.316 11.470 1.00 23.89 1230 SER A O 1
ATOM 9546 N N . ALA A 1 1231 ? -62.773 -47.338 12.547 1.00 24.42 1231 ALA A N 1
ATOM 9547 C CA . ALA A 1 1231 ? -64.233 -47.305 12.745 1.00 24.42 1231 ALA A CA 1
ATOM 9548 C C . ALA A 1 1231 ? -64.770 -45.894 13.129 1.00 24.42 1231 ALA A C 1
ATOM 9550 O O . ALA A 1 1231 ? -64.061 -45.083 13.714 1.00 24.42 1231 ALA A O 1
ATOM 9551 N N . TYR A 1 1232 ? -66.027 -45.670 12.740 1.00 25.12 1232 TYR A N 1
ATOM 9552 C CA . TYR A 1 1232 ? -66.996 -44.559 12.829 1.00 25.12 1232 TYR A CA 1
ATOM 9553 C C . TYR A 1 1232 ? -67.127 -43.677 14.097 1.00 25.12 1232 TYR A C 1
ATOM 9555 O O . TYR A 1 1232 ? -66.753 -44.080 15.191 1.00 25.12 1232 TYR A O 1
ATOM 9563 N N . GLY A 1 1233 ? -67.821 -42.525 13.949 1.00 24.69 1233 GLY A N 1
ATOM 9564 C CA . GLY A 1 1233 ? -68.464 -41.813 15.075 1.00 24.69 1233 GLY A CA 1
ATOM 9565 C C . GLY A 1 1233 ? -68.926 -40.356 14.842 1.00 24.69 1233 GLY A C 1
ATOM 9566 O O . GLY A 1 1233 ? -68.386 -39.454 15.474 1.00 24.69 1233 GLY A O 1
ATOM 9567 N N . CYS A 1 1234 ? -69.917 -40.089 13.978 1.00 22.83 1234 CYS A N 1
ATOM 9568 C CA . CYS A 1 1234 ? -70.561 -38.758 13.888 1.00 22.83 1234 CYS A CA 1
ATOM 9569 C C . CYS A 1 1234 ? -71.654 -38.560 14.959 1.00 22.83 1234 CYS A C 1
ATOM 9571 O O . CYS A 1 1234 ? -72.319 -39.520 15.340 1.00 22.83 1234 CYS A O 1
ATOM 9573 N N . GLY A 1 1235 ? -71.917 -37.309 15.364 1.00 24.55 1235 GLY A N 1
ATOM 9574 C CA . GLY A 1 1235 ? -73.072 -36.946 16.198 1.00 24.55 1235 GLY A CA 1
ATOM 9575 C C . GLY A 1 1235 ? -73.301 -35.431 16.271 1.00 24.55 1235 GLY A C 1
ATOM 9576 O O . GLY A 1 1235 ? -72.431 -34.700 16.735 1.00 24.55 1235 GLY A O 1
ATOM 9577 N N . CYS A 1 1236 ? -74.463 -34.955 15.811 1.00 23.56 1236 CYS A N 1
ATOM 9578 C CA . CYS A 1 1236 ? -74.839 -33.533 15.776 1.00 23.56 1236 CYS A CA 1
ATOM 9579 C C . CYS A 1 1236 ? -76.108 -33.262 16.598 1.00 23.56 1236 CYS A C 1
ATOM 9581 O O . CYS A 1 1236 ? -77.030 -34.074 16.540 1.00 23.56 1236 CYS A O 1
ATOM 9583 N N . ARG A 1 1237 ? -76.163 -32.105 17.283 1.00 23.41 1237 ARG A N 1
ATOM 9584 C CA . ARG A 1 1237 ? -77.340 -31.334 17.777 1.00 23.41 1237 ARG A CA 1
ATOM 9585 C C . ARG A 1 1237 ? -76.824 -30.182 18.675 1.00 23.41 1237 ARG A C 1
ATOM 9587 O O . ARG A 1 1237 ? -75.774 -30.363 19.281 1.00 23.41 1237 ARG A O 1
ATOM 9594 N N . SER A 1 1238 ? -77.461 -29.020 18.862 1.00 24.30 1238 SER A N 1
ATOM 9595 C CA . SER A 1 1238 ? -78.480 -28.260 18.098 1.00 24.30 1238 SER A CA 1
ATOM 9596 C C . SER A 1 1238 ? -78.842 -26.976 18.880 1.00 24.30 1238 SER A C 1
ATOM 9598 O O . SER A 1 1238 ? -79.085 -27.120 20.073 1.00 24.30 1238 SER A O 1
ATOM 9600 N N . MET A 1 1239 ? -79.014 -25.824 18.200 1.00 26.11 1239 MET A N 1
ATOM 9601 C CA . MET A 1 1239 ? -79.875 -24.671 18.605 1.00 26.11 1239 MET A CA 1
ATOM 9602 C C . MET A 1 1239 ? -79.478 -23.881 19.890 1.00 26.11 1239 MET A C 1
ATOM 9604 O O . MET A 1 1239 ? -78.795 -24.415 20.755 1.00 26.11 1239 MET A O 1
ATOM 9608 N N . ASP A 1 1240 ? -79.853 -22.612 20.135 1.00 25.78 1240 ASP A N 1
ATOM 9609 C CA . ASP A 1 1240 ? -80.310 -21.475 19.295 1.00 25.78 1240 ASP A CA 1
ATOM 9610 C C . ASP A 1 1240 ? -80.226 -20.145 20.102 1.00 25.78 1240 ASP A C 1
ATOM 9612 O O . ASP A 1 1240 ? -80.228 -20.179 21.331 1.00 25.78 1240 ASP A O 1
ATOM 9616 N N . SER A 1 1241 ? -80.281 -18.981 19.421 1.00 27.61 1241 SER A N 1
ATOM 9617 C CA . SER A 1 1241 ? -80.473 -17.598 19.965 1.00 27.61 1241 SER A CA 1
ATOM 9618 C C . SER A 1 1241 ? -79.357 -17.012 20.874 1.00 27.61 1241 SER A C 1
ATOM 9620 O O . SER A 1 1241 ? -78.571 -17.750 21.452 1.00 27.61 1241 SER A O 1
ATOM 9622 N N . GLY A 1 1242 ? -79.157 -15.692 21.048 1.00 25.47 1242 GLY A N 1
ATOM 9623 C CA . GLY A 1 1242 ? -79.781 -14.461 20.515 1.00 25.47 1242 GLY A CA 1
ATOM 9624 C C . GLY A 1 1242 ? -78.898 -13.215 20.829 1.00 25.47 1242 GLY A C 1
ATOM 9625 O O . GLY A 1 1242 ? -77.891 -13.343 21.523 1.00 25.47 1242 GLY A O 1
ATOM 9626 N N . ALA A 1 1243 ? -79.206 -12.019 20.301 1.00 27.95 1243 ALA A N 1
ATOM 9627 C CA . ALA A 1 1243 ? -78.262 -10.876 20.212 1.00 27.95 1243 ALA A CA 1
ATOM 9628 C C . ALA A 1 1243 ? -78.165 -9.907 21.442 1.00 27.95 1243 ALA A C 1
ATOM 9630 O O . ALA A 1 1243 ? -79.199 -9.476 21.947 1.00 27.95 1243 ALA A O 1
ATOM 9631 N N . PRO A 1 1244 ? -76.946 -9.474 21.864 1.00 44.41 1244 PRO A N 1
ATOM 9632 C CA . PRO A 1 1244 ? -76.652 -8.309 22.749 1.00 44.41 1244 PRO A CA 1
ATOM 9633 C C . PRO A 1 1244 ? -75.549 -7.371 22.136 1.00 44.41 1244 PRO A C 1
ATOM 9635 O O . PRO A 1 1244 ? -75.224 -7.590 20.966 1.00 44.41 1244 PRO A O 1
ATOM 9638 N N . PRO A 1 1245 ? -74.862 -6.401 22.822 1.00 46.50 1245 PRO A N 1
ATOM 9639 C CA . PRO A 1 1245 ? -75.042 -5.696 24.119 1.00 46.50 1245 PRO A CA 1
ATOM 9640 C C . PRO A 1 1245 ? -75.027 -4.127 23.984 1.00 46.50 1245 PRO A C 1
ATOM 9642 O O . PRO A 1 1245 ? -75.129 -3.608 22.873 1.00 46.50 1245 PRO A O 1
ATOM 9645 N N . LYS A 1 1246 ? -74.850 -3.337 25.077 1.00 26.14 1246 LYS A N 1
ATOM 9646 C CA . LYS A 1 1246 ? -74.587 -1.861 25.044 1.00 26.14 1246 LYS A CA 1
ATOM 9647 C C . LYS A 1 1246 ? -74.046 -1.253 26.376 1.00 26.14 1246 LYS A C 1
ATOM 9649 O O . LYS A 1 1246 ? -74.226 -1.866 27.420 1.00 26.14 1246 LYS A O 1
ATOM 9654 N N . TYR A 1 1247 ? -73.507 -0.014 26.309 1.00 28.72 1247 TYR A N 1
ATOM 9655 C CA . TYR A 1 1247 ? -73.015 0.903 27.389 1.00 28.72 1247 TYR A CA 1
ATOM 9656 C C . TYR A 1 1247 ? -71.682 0.536 28.097 1.00 28.72 1247 TYR A C 1
ATOM 9658 O O . TYR A 1 1247 ? -71.322 -0.632 28.150 1.00 28.72 1247 TYR A O 1
ATOM 9666 N N . GLY A 1 1248 ? -70.876 1.468 28.646 1.00 25.69 1248 GLY A N 1
ATOM 9667 C CA . GLY A 1 1248 ? -70.918 2.950 28.686 1.00 25.69 1248 GLY A CA 1
ATOM 9668 C C . GLY A 1 1248 ? -69.713 3.538 29.474 1.00 25.69 1248 GLY A C 1
ATOM 9669 O O . GLY A 1 1248 ? -69.123 2.830 30.285 1.00 25.69 1248 GLY A O 1
ATOM 9670 N N . CYS A 1 1249 ? -69.300 4.788 29.215 1.00 23.67 1249 CYS A N 1
ATOM 9671 C CA . CYS A 1 1249 ? -68.109 5.441 29.816 1.00 23.67 1249 CYS A CA 1
ATOM 9672 C C . CYS A 1 1249 ? -68.388 6.156 31.162 1.00 23.67 1249 CYS A C 1
ATOM 9674 O O . CYS A 1 1249 ? -69.552 6.431 31.433 1.00 23.67 1249 CYS A O 1
ATOM 9676 N N . VAL A 1 1250 ? -67.332 6.527 31.924 1.00 27.28 1250 VAL A N 1
ATOM 9677 C CA . VAL A 1 1250 ? -67.067 7.849 32.588 1.00 27.28 1250 VAL A CA 1
ATOM 9678 C C . VAL A 1 1250 ? -65.932 7.756 33.651 1.00 27.28 1250 VAL A C 1
ATOM 9680 O O . VAL A 1 1250 ? -65.538 6.668 34.066 1.00 27.28 1250 VAL A O 1
ATOM 9683 N N . ASP A 1 1251 ? -65.335 8.908 33.974 1.00 26.42 1251 ASP A N 1
ATOM 9684 C CA . ASP A 1 1251 ? -64.040 9.195 34.625 1.00 26.42 1251 ASP A CA 1
ATOM 9685 C C . ASP A 1 1251 ? -63.899 8.963 36.151 1.00 26.42 1251 ASP A C 1
ATOM 9687 O O . ASP A 1 1251 ? -64.889 8.923 36.875 1.00 26.42 1251 ASP A O 1
ATOM 9691 N N . ALA A 1 1252 ? -62.644 8.944 36.657 1.00 26.38 1252 ALA A N 1
ATOM 9692 C CA . ALA A 1 1252 ? -62.102 10.007 37.546 1.00 26.38 1252 ALA A CA 1
ATOM 9693 C C . ALA A 1 1252 ? -60.677 9.737 38.123 1.00 26.38 1252 ALA A C 1
ATOM 9695 O O . ALA A 1 1252 ? -60.293 8.616 38.449 1.00 26.38 1252 ALA A O 1
ATOM 9696 N N . ARG A 1 1253 ? -59.908 10.822 38.319 1.00 28.33 1253 ARG A N 1
ATOM 9697 C CA . ARG A 1 1253 ? -58.787 11.017 39.287 1.00 28.33 1253 ARG A CA 1
ATOM 9698 C C . ARG A 1 1253 ? -59.270 12.060 40.338 1.00 28.33 1253 ARG A C 1
ATOM 9700 O O . ARG A 1 1253 ? -60.272 12.695 40.010 1.00 28.33 1253 ARG A O 1
ATOM 9707 N N . PRO A 1 1254 ? -58.618 12.343 41.505 1.00 39.22 1254 PRO A N 1
ATOM 9708 C CA . PRO A 1 1254 ? -57.186 12.190 41.861 1.00 39.22 1254 PRO A CA 1
ATOM 9709 C C . PRO A 1 1254 ? -56.890 11.768 43.338 1.00 39.22 1254 PRO A C 1
ATOM 9711 O O . PRO A 1 1254 ? -57.801 11.403 44.069 1.00 39.22 1254 PRO A O 1
ATOM 9714 N N . GLY A 1 1255 ? -55.627 11.861 43.806 1.00 26.06 1255 GLY A N 1
ATOM 9715 C CA . GLY A 1 1255 ? -55.301 11.918 45.254 1.00 26.06 1255 GLY A CA 1
ATOM 9716 C C . GLY A 1 1255 ? -53.913 11.394 45.688 1.00 26.06 1255 GLY A C 1
ATOM 9717 O O . GLY A 1 1255 ? -53.551 10.268 45.362 1.00 26.06 1255 GLY A O 1
ATOM 9718 N N . VAL A 1 1256 ? -53.139 12.222 46.411 1.00 32.53 1256 VAL A N 1
ATOM 9719 C CA . VAL A 1 1256 ? -51.797 11.997 47.035 1.00 32.53 1256 VAL A CA 1
ATOM 9720 C C . VAL A 1 1256 ? -51.426 13.303 47.792 1.00 32.53 1256 VAL A C 1
ATOM 9722 O O . VAL A 1 1256 ? -52.025 14.318 47.417 1.00 32.53 1256 VAL A O 1
ATOM 9725 N N . PRO A 1 1257 ? -50.487 13.405 48.775 1.00 44.66 1257 PRO A N 1
ATOM 9726 C CA . PRO A 1 1257 ? -49.516 12.453 49.381 1.00 44.66 1257 PRO A CA 1
ATOM 9727 C C . PRO A 1 1257 ? -50.020 11.982 50.791 1.00 44.66 1257 PRO A C 1
ATOM 9729 O O . PRO A 1 1257 ? -51.239 11.844 50.890 1.00 44.66 1257 PRO A O 1
ATOM 9732 N N . PRO A 1 1258 ? -49.238 11.758 51.893 1.00 49.53 1258 PRO A N 1
ATOM 9733 C CA . PRO A 1 1258 ? -47.785 11.532 52.083 1.00 49.53 1258 PRO A CA 1
ATOM 9734 C C . PRO A 1 1258 ? -47.355 10.374 53.030 1.00 49.53 1258 PRO A C 1
ATOM 9736 O O . PRO A 1 1258 ? -47.981 10.103 54.053 1.00 49.53 1258 PRO A O 1
ATOM 9739 N N . SER A 1 1259 ? -46.182 9.780 52.767 1.00 35.16 1259 SER A N 1
ATOM 9740 C CA . SER A 1 1259 ? -45.014 9.677 53.686 1.00 35.16 1259 SER A CA 1
ATOM 9741 C C . SER A 1 1259 ? -43.809 9.048 52.975 1.00 35.16 1259 SER A C 1
ATOM 9743 O O . SER A 1 1259 ? -44.029 8.321 51.979 1.00 35.16 1259 SER A O 1
#

Sequence (1259 aa):
MAMGFAITGEAGDYNGRMTLFVILSCAVAAMGGVIFGYDIGVSGGVTSMEPFLKKFFSKVYTRMMEDTDISNYCKFDSQLLTLFTSSLYLAGLITSFFASFVTKSFGRKTSMLAGGAAFLVGAALNGAAADIYMLIIGRVLLGVGVGFTNQAVPLYLSEMALPKYRGAISNGFQLCISIGFFAASILNYGTEKISGGWGWRVSLAMAAVPASVLTLGALFLPDTPNSIIQRRNDVEEAKRVLQRIRGTHDIQAELEDLVKAKEVTKTKTNQYKTILQRNYRPQLVMSIAIPYFQIVTGINVIAFYAPILFRTIGLGESASLMSSVLTGVVGGTTTLIAMLVVDRTGRRLLLIIGGVTMLVSQVIVGFILAAKLGDHNVLSKANSYTVLTWICIYIAGFGVSWGPLGWLIPSEIFPLEIRSAGQSITVAVNFLFTFIVGQTFLAMLCRFKAGLFFFFGGWVLVMTVFVYVLLPETKNVPMEQMDRIWREHWFWKKSRRGKSSFRKMKLPEKCALVAAIVPKIQRRRITKCSTTPCEAGDYNGRMTLFVILSCAVAAMGGVIFGYDIGVSGGVTSMEPFLKKFFSKVYTRMMEDTDISNYCKFDSQLLTLFTSSLYLAGLITSFFASFVTKSFGRKTSMLAGGAAFLVGAALNGAAADIYMLIIGRVLLGVGVGFTNQAVPLYLSEMALPKYRGAISNGFQLCISIGFFAASILNYGTEKISGGWGWRVSLAMAAVPASVLTLGALFLPDTPNSIIQRRNDVEEAKRVLQRIRGTHDIQAELEDLVKAKEVTKTKTNQYKTILQRNYRPQLVMSIAIPYFQIVTGINVIAFYAPILFRTIGLGESASLMSSVLTGVVGGTTTLIAMLVVDRTGRRLLLIIGGVTMLVSQVIVGFILAAKLGDHNVLSKANSYTVLTWICIYIAGFGVSWGPLGWLIPSEIFPLEIRSAGQSITVAVNFLFTFIVGQTFLAMLCRFKAGLFFFFGGWVLVMTVFVYVLLPETKNVPMEQMDRIWREHWFWKKVVGNKYYNSLPPVAKTYAVVCLMATSAYHLQLYDYQTIALYYSDVFKRFQVIAVIPYFSSRFLGPSMVFVIVYVWGREFPNARVNIHGLFELKGFYIPWYMLAIDLLLGNSLKAGLTGIAAGHLYYFVTVLYPLSSGNNICRTPKWVRSEPSEGVIFRGRSHRLNGSTTTAPRPQTTTSEPVETSTEAAEPPNSDGVAFRGRSYRLGTRRSAYGCGCRSMDSGAPPKYGCVDARPGVPPS

Organism: NCBI:txid472368

Radius of gyration: 36.53 Å; chains: 1; bounding box: 110×100×111 Å

Foldseek 3Di:
DDDDPDDPDDFFQFFFDADDLLLVLLVLLLLLFQALQFAQAAAQALVLDQALLPFAAADFAAADPADFAAFAFFFALFFPLLVAFFLQQAQEQAQQQLALFQPDAFALLQLLALAFLFCLQLLLFCQQAFASQLNLLNLLLQLLQLQSFLQSFLFLLFARADLLSLLFSHLLQQLPQLVFLAFSFLQLLCLLVFAAFLFFFAFLHVLLVSFVSQAPQSLQFAAFFLFLCLWLNAAAAAAVFFACSSHGFDDFFFQLLPDLLFQAAAAAADLFFWLLFLQLLQADLAADDDAADDLQPCQLVVSLAFAAAWAQLAAFHPPLLVFAAPLALFAAALFPVPLFPCQVQNLVAAQFAADDQAHAAFEAQQDAFPPQFDRFDAADLQQFAAACPALYQFAAAAFAFAHQAAAARAAFQAFLLLLFAALCSVVDDRPHPFLVPLVLQFAPDDAQAQLFGYFFCDSLHVVSQPANDAEWFQALFWQAQRLVWLLVGVLLFATVLADDDPDDDDDDDDDDDDDDDDDDDDDDDDDDDDPDDPPSGGTHFGGRNSGSSHSSLSSSRNNSCRSAHNNLHRNSNDNHHHPSYHHASHNHHHSHHHHHRQNSGYYYDDNQSSVFYCHPHLVNLVVSNNVSQAHHQQVCRSQSSCLSCVSNDGNSHHDDNPPNVPNSHSSSSRSSNHLRNSPPSRSSSRTISRGNLSSNSSNSVSGSSSPNSHNRSNCFSVDYHHRRRNPRSNPVSRSRNSRHDSSNSYRIRGSSVCSYVVDCNSSHNHNNHHRNHSRNVSVNSNNSHHHNSNVVGDDRCPSSPDLSRRSSVCHHNHYHTHSHHSRVVSSRRSHNHHRRHQRYHHDSTHSGSRSSHNHTSVCRVHSSSRDHNIRSCSQNRHHSHRHDRHYGHVSPHLRRHSYSSYHHDDNNHHYSHHSNNNRNGHPHHDRRNNHSHPTSHRIANHHSNVSSCPSVSVDPPSDDPTSSSRRSSRRNNHGHSHRRPRPCPPVCVVPGSHDHHDTRHHSHSPSSVSVCRNNPCNVSHHDPPVVPDDPVVVVVVVVVVVVVVCVVVVNDDDPVVVVVVPVVCVPPVLCVVLVVLVDPDQPLLQVLLVLLLQCVVQVQDWDQDPVPDTDGSVCVLVVVLVVCVVVVHDSPSSVNSNVSSVVCCCLQPVCCVVVVDRPDDDDPVVDDDDDDDDDPPPDDDDDDDDDDDDDDDDDDDDDDDYDDDDDDDDDDDDDDDDDDDDDDDDDDDDDDDDDDDDDDDDDDDDDDDDDDDDDDDDD

InterPro domains:
  IPR003663 Sugar/inositol transporter [PR00171] (33-43)
  IPR003663 Sugar/inositol transporter [PR00171] (136-155)
  IPR003663 Sugar/inositol transporter [PR00171] (294-304)
  IPR003663 Sugar/inositol transporter [PR00171] (388-409)
  IPR003663 Sugar/inositol transporter [PR00171] (411-423)
  IPR003663 Sugar/inositol transporter [TIGR00879] (13-481)
  IPR003663 Sugar/inositol transporter [TIGR00879] (537-1006)
  IPR005828 Major facilitator, sugar transporter-like [PF00083] (26-486)
  IPR005828 Major facilitator, sugar transporter-like [PF00083] (551-1011)
  IPR005829 Sugar transporter, conserved site [PS00217] (141-166)
  IPR005829 Sugar transporter, conserved site [PS00217] (666-691)
  IPR007599 Derlin [PF04511] (1078-1164)
  IPR020846 Major facilitator superfamily domain [PS50850] (25-475)
  IPR020846 Major facilitator superfamily domain [PS50850] (550-1000)
  IPR036259 MFS transporter superfamily [G3DSA:1.20.1250.20] (15-489)
  IPR036259 MFS transporter superfamily [G3DSA:1.20.1250.20] (540-1014)
  IPR036259 MFS transporter superfamily [SSF103473] (28-484)
  IPR036259 MFS transporter superfamily [SSF103473] (551-1009)
  IPR044778 Sugar transport protein STP/MST-like, plant [cd17361] (28-473)
  IPR044778 Sugar transport protein STP/MST-like, plant [cd17361] (553-998)